Protein AF-A0A0M0K590-F1 (afdb_monomer)

Foldseek 3Di:
DDDDDDDDDDDDDDDDDDDDDDDDDPDDDPDPPPPPDQDPVNVVVVVVLVVVLVVVLVDPPPPDDDDPPPPPDDDPDPDDDDDDDPDPDPPPPPPPDPPPPPDDDPAFFDDLPQPVLQCQACLHPNDPVSVVCLVVPQFVVLLVVLVVQLVQLVVCLVLQFDLLQSHDFQVVLQVSQVSQQVSLCNHRVGGFRQLSLLSQLSSVQRSLLQLHALVQWDWDAFPVLFFIETAQASLVVSVVVSVVVVVPADDDPDLDFADFPQSSLFRQQKFWPLNVCCQPVVVVSQQVVLVVLLVVLVLLLVLLCVQPPDQSVPADDLVPGDLVSLLVSLVPQDPVSCVNSVHDCSDQSSVLCNVSSDRGDHSSSHDSVVNVVSSVVSSVVSCVVCVVPCPPVVPQPVLVVLSSCLRHQFLAADVNDPVVLVVSLVVQVVDPTIDGFFRSSCSSSRSWHWYKDKDFAQQFQWAAALVRDIDGLGHGRDIWMWTWTADSSDLAASKIKTWTDSQFDPDPPDPRRGSGSSHRNGSSRFDFAERGFQQLVQQSNQSNNARAFAPVSDRPSGFWKKKKGWYPVPDPTGRIHMIIIHGDACVSFLLLLFFDAWDQFPLQSWTWAWDQQAQDLQLIKIKIKHSRCNPSSNSCLVVVLSSLCCSVQGRSQKDWIWMWGADNRRITITIIHIWGRKDFDDPPDPCCVQDDRWIARPQPRDTPVVQQAQDADCTPQPLRNHHHHHDPSSVVSSSVRSNRNNSNSVNGGHPCSNVSNQVSCCPPRVDRHDSDNPVPDRDSDGPDRHRDDDDDDDDDDDDDD

Sequence (801 aa):
MSDALGNAMPGIRSPVKLPLLGTRSPSNLRLPAIQLTRSPEHERTMKELETFESRLNRMPSKGHASLPSLRLAPTLAPSRAPFVPLHHGLRKWTPLVADPYASKAGGAARVMVVPKELETALCRSGTADAKQAFLAHEWVPFYKELQEALSATRTRHMVGVSVEEVMPPQVQWEAWATRCRELTAKWYGAPNISAVYQLLIECSEYDGVSPYRFYDVPAQWSDDGWVRALDGNVRASFGKKARELKKGQAQTLAQTAGESAIDNTILPNILTREESAVLLAGQRIKALLVGQMARRQRKMLAALKKMCPESLKKLPAPLAATEEELKSALQLVRQHELERAGVNEHSSAWQRLRDAGKIISSFGQLTLERRVQVEEFLRETMADLHAANRARDGEFDELHEFVSFIRASPGRLYKGDRKKHERMMLSVMLSPKYTIVKRSTIEQFTNHRFLVNCWTRRCDLVGIDDDGTQTTSRSAGAAEVGRFRKNGFCYFESHGLGLTSSGLSEQRGTIAFELGVAKVADESAKLGNWFLNDFEKILVEAEVLNAAGALAHRLPGEASHEVSQNPKASSSIAATQHTQISRGGIEMWPVLRLVARPTYVAALDAYIDLVQIGDQSDAIALTLVTWRPSAPPIRSALVGLRRYICKKLGGRAVDFSLIASPRGDGTFLLHFTPVAALEWLDRSTSQALKEGSTFRNNSTGEFHDSTVLPCATVDSSQAKGNMLTYDKAAVSLAMKGEPIVRALYDYNRLVGARQAVVHYVRTRLGVDLELSTPAGRTSTVAPPPFPKAVKFMDVFADEES

Secondary structure (DSSP, 8-state):
--------------PPPPP-----------------PPPHHHHHHHHHHHHHHHHHTTS----------------------------------------TT-------B------HHHHTSHHHHS-HHHHHHHIIIIIHHHHHHHHHHHHHHHHHHHTT--HHHHSPPHHHHHHHHHHHHHHHHHHHSS---HHHHHHHHHHTTSSS-SSS-GGGS-EEE-TTSS-EEEEHHHHHHHHHHHHHHHTTS--------SSSTTGGGS---EEEHHHHHIIIIIHHHHHHHHHHHHHHHHHHHHHHHHHS-STTTSS--TTTS-HHHHHHHHHT--HHHHHHTT--TT-HHHHHHHHHSS---SGGGS-HHHHHHHHHHHHHHHHHHHGGGGGGGGG-HHHHHHHHHHHHSTTS-GGG-HHHHHHHHHHHHH-SSEEE--HHHHGGG-S---EEEEEE-SS-EEEE-TT--EEEEE-TT-EEEEEEEE-TT-SSTT-EEEEEP-S----TTSHHHHTGGGS-S-GGG---STT---HHHHHHHHHHTS-SS-GGGPPTT---EEEE---GGG-S--SS-EEEEEE--GGG-GGGG-BS--EEETTTTEEEEEEE-SSSTT-EEEEEEES-TT-HHHHHHHHHHHHHHHHHHTGGGEEEEEEEEE-TTS-EEEEEEEEE--EES--S-TTTTTS---EE-TTT--BGGGS--S-----TTGGGTEEEE-SHHHHHHHTT-HHHHHHHHHHH--TTHHHHHHHHIIIII--------TTS--B-PPPPPPBP-------------

Mean predicted aligned error: 12.11 Å

Radius of gyration: 31.46 Å; Cα contacts (8 Å, |Δi|>4): 1290; chains: 1; bounding box: 95×65×92 Å

pLDDT: mean 78.91, std 23.02, range [22.91, 98.62]

Solvent-accessible surface area (backbone atoms only — not comparable to full-atom values): 45177 Å² total; per-residue (Å²): 139,81,91,89,85,82,87,88,85,86,88,86,89,82,88,80,84,80,78,89,78,77,95,71,82,95,80,84,82,80,74,79,82,78,75,82,71,80,47,74,64,56,54,49,52,51,52,50,49,54,49,48,52,54,47,64,73,64,58,74,82,76,83,72,78,83,72,83,79,79,76,74,72,85,75,75,77,80,76,87,70,81,89,72,82,84,70,88,63,82,71,74,80,69,78,91,63,80,72,89,75,84,67,91,70,95,60,84,58,19,72,80,79,69,54,69,54,45,51,71,4,33,72,66,62,40,52,71,66,57,43,50,48,43,42,66,72,51,48,50,56,53,46,48,52,54,52,50,52,46,50,52,23,53,52,30,39,76,66,35,36,31,50,39,66,19,50,82,50,58,70,56,49,52,52,49,38,51,53,38,22,54,55,31,24,57,36,31,43,44,54,22,33,23,40,53,51,46,51,48,39,61,44,44,55,51,34,76,68,29,57,62,54,56,86,77,39,58,71,47,67,13,92,81,49,30,15,37,40,31,43,37,52,63,50,51,49,35,56,54,54,48,55,57,57,57,75,75,56,79,89,61,85,71,54,81,34,35,82,41,80,59,37,43,62,50,63,78,27,73,29,44,48,64,57,43,41,50,61,56,53,40,47,51,50,45,51,49,52,31,50,52,41,25,52,51,38,54,52,48,53,55,34,40,46,73,69,50,81,67,64,60,58,72,47,54,62,86,89,70,42,53,46,67,60,42,20,55,46,47,68,69,61,48,70,73,54,32,55,73,44,73,42,59,77,86,35,69,47,47,46,47,33,40,76,62,17,45,76,60,84,38,65,44,56,48,53,70,69,56,46,51,54,53,52,50,51,49,49,53,60,49,48,62,74,44,55,82,65,60,86,60,72,88,80,42,66,69,59,53,51,50,55,51,44,38,41,46,39,44,16,56,59,51,95,75,30,65,68,57,34,53,51,52,49,49,49,41,74,72,32,92,60,40,40,75,48,47,30,81,72,52,48,54,66,35,68,61,62,57,45,84,45,77,49,67,37,80,62,62,42,62,36,44,37,66,89,55,53,75,45,78,60,38,56,50,71,41,82,42,40,35,39,36,29,65,39,58,82,48,91,41,54,69,26,24,32,38,26,48,33,56,10,51,48,83,53,77,94,35,71,49,20,31,42,28,47,78,29,62,68,35,66,64,40,59,39,46,23,52,68,41,81,58,62,60,57,31,24,49,50,26,52,34,34,24,72,66,45,33,58,92,70,60,60,86,66,52,50,50,32,24,18,14,33,47,25,55,77,73,41,94,55,50,70,44,28,50,31,47,31,29,54,40,39,42,90,74,19,57,71,69,44,58,43,70,68,72,41,79,38,78,86,54,58,25,33,39,27,66,31,69,65,18,92,42,82,28,11,38,31,44,36,36,41,23,75,54,61,58,36,67,54,43,40,52,52,52,54,50,49,51,53,50,46,26,66,74,62,40,12,53,48,36,34,49,26,45,39,32,24,37,41,69,73,20,34,29,40,36,44,36,26,64,26,28,36,46,43,76,78,64,76,90,47,94,57,34,89,71,65,83,60,48,35,30,23,72,60,77,70,48,46,45,85,79,62,88,59,52,62,78,60,59,26,73,43,40,60,47,23,44,38,67,23,70,49,73,64,31,43,58,46,41,44,64,8,55,65,48,53,20,51,39,36,39,63,28,27,19,76,61,46,46,62,50,52,45,50,47,39,32,76,74,68,71,40,84,73,72,84,76,58,84,88,67,67,76,38,79,56,74,79,78,82,50,69,54,82,74,84,85,76,88,90,87,77,90,85,91,129

Organism: NCBI:txid1460289

Structure (mmCIF, N/CA/C/O backbone):
data_AF-A0A0M0K590-F1
#
_entry.id   AF-A0A0M0K590-F1
#
loop_
_atom_site.group_PDB
_atom_site.id
_atom_site.type_symbol
_atom_site.label_atom_id
_atom_site.label_alt_id
_atom_site.label_comp_id
_atom_site.label_asym_id
_atom_site.label_entity_id
_atom_site.label_seq_id
_atom_site.pdbx_PDB_ins_code
_atom_site.Cartn_x
_atom_site.Cartn_y
_atom_site.Cartn_z
_atom_site.occupancy
_atom_site.B_iso_or_equiv
_atom_site.auth_seq_id
_atom_site.auth_comp_id
_atom_site.auth_asym_id
_atom_site.auth_atom_id
_atom_site.pdbx_PDB_model_num
ATOM 1 N N . MET A 1 1 ? -36.122 24.917 -32.779 1.00 26.91 1 MET A N 1
ATOM 2 C CA . MET A 1 1 ? -36.840 25.892 -33.628 1.00 26.91 1 MET A CA 1
ATOM 3 C C . MET A 1 1 ? -35.837 26.370 -34.658 1.00 26.91 1 MET A C 1
ATOM 5 O O . MET A 1 1 ? -34.757 26.735 -34.227 1.00 26.91 1 MET A O 1
ATOM 9 N N . SER A 1 2 ? -36.025 26.366 -35.968 1.00 29.28 2 SER A N 1
ATOM 10 C CA . SER A 1 2 ? -37.021 25.861 -36.923 1.00 29.28 2 SER A CA 1
ATOM 11 C C . SER A 1 2 ? -36.297 25.950 -38.281 1.00 29.28 2 SER A C 1
ATOM 13 O O . SER A 1 2 ? -35.466 26.838 -38.436 1.00 29.28 2 SER A O 1
ATOM 15 N N . ASP A 1 3 ? -36.604 25.057 -39.220 1.00 29.86 3 ASP A N 1
ATOM 16 C CA . ASP A 1 3 ? -36.262 25.157 -40.653 1.00 29.86 3 ASP A CA 1
ATOM 17 C C . ASP A 1 3 ? -34.824 24.853 -41.111 1.00 29.86 3 ASP A C 1
ATOM 19 O O . ASP A 1 3 ? -33.983 25.733 -41.243 1.00 29.86 3 ASP A O 1
ATOM 23 N N . ALA A 1 4 ? -34.593 23.578 -41.460 1.00 27.03 4 ALA A N 1
ATOM 24 C CA . ALA A 1 4 ? -33.866 23.169 -42.674 1.00 27.03 4 ALA A CA 1
ATOM 25 C C . ALA A 1 4 ? -33.933 21.635 -42.843 1.00 27.03 4 ALA A C 1
ATOM 27 O O . ALA A 1 4 ? -32.955 20.917 -42.641 1.00 27.03 4 ALA A O 1
ATOM 28 N N . LEU A 1 5 ? -35.112 21.115 -43.191 1.00 31.05 5 LEU A N 1
ATOM 29 C CA . LEU A 1 5 ? -35.295 19.748 -43.687 1.00 31.05 5 LEU A CA 1
ATOM 30 C C . LEU A 1 5 ? -36.108 19.821 -44.978 1.00 31.05 5 LEU 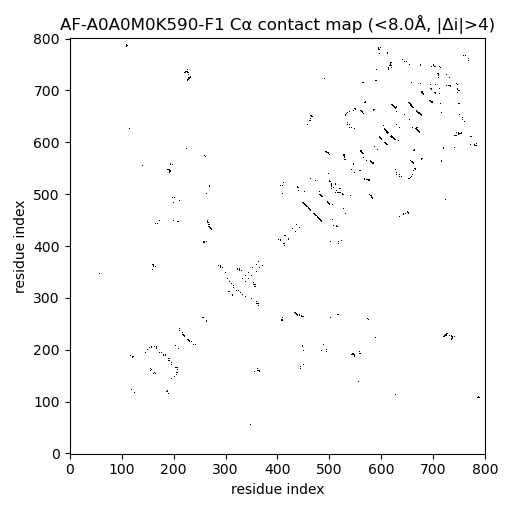A C 1
ATOM 32 O O . LEU A 1 5 ? -37.273 20.206 -44.959 1.00 31.05 5 LEU A O 1
ATOM 36 N N . GLY A 1 6 ? -35.488 19.440 -46.092 1.00 27.06 6 GLY A N 1
ATOM 37 C CA . GLY A 1 6 ? -36.150 19.342 -47.385 1.00 27.06 6 GLY A CA 1
ATOM 38 C C . GLY A 1 6 ? -35.275 18.640 -48.417 1.00 27.06 6 GLY A C 1
ATOM 39 O O . GLY A 1 6 ? -34.348 19.246 -48.940 1.00 27.06 6 GLY A O 1
ATOM 40 N N . ASN A 1 7 ? -35.668 17.402 -48.740 1.00 28.56 7 ASN A N 1
ATOM 41 C CA . ASN A 1 7 ? -35.322 16.608 -49.932 1.00 28.56 7 ASN A CA 1
ATOM 42 C C . ASN A 1 7 ? -33.911 15.966 -49.919 1.00 28.56 7 ASN A C 1
ATOM 44 O O . ASN A 1 7 ? -32.920 16.637 -49.697 1.00 28.56 7 ASN A O 1
ATOM 48 N N . ALA A 1 8 ? -33.700 14.667 -50.152 1.00 28.00 8 ALA A N 1
ATOM 49 C CA . ALA A 1 8 ? -34.495 13.689 -50.883 1.00 28.00 8 ALA A CA 1
ATOM 50 C C . ALA A 1 8 ? -34.161 12.243 -50.452 1.00 28.00 8 ALA A C 1
ATOM 52 O O . ALA A 1 8 ? -33.004 11.895 -50.232 1.00 28.00 8 ALA A O 1
ATOM 53 N N . MET A 1 9 ? -35.186 11.392 -50.421 1.00 28.34 9 MET A N 1
ATOM 54 C CA . MET A 1 9 ? -35.106 9.932 -50.548 1.00 28.34 9 MET A CA 1
ATOM 55 C C . MET A 1 9 ? -36.346 9.477 -51.329 1.00 28.34 9 MET A C 1
ATOM 57 O O . MET A 1 9 ? -37.459 9.871 -50.980 1.00 28.34 9 MET A O 1
ATOM 61 N N . PRO A 1 10 ? -36.176 8.608 -52.332 1.00 35.09 10 PRO A N 1
ATOM 62 C CA . PRO A 1 10 ? -37.035 7.437 -52.481 1.00 35.09 10 PRO A CA 1
ATOM 63 C C . PRO A 1 10 ? -36.111 6.204 -52.510 1.00 35.09 10 PRO A C 1
ATOM 65 O O . PRO A 1 10 ? -35.106 6.187 -53.204 1.00 35.09 10 PRO A O 1
ATOM 68 N N . GLY A 1 11 ? -36.283 5.151 -51.723 1.00 28.53 11 GLY A N 1
ATOM 69 C CA . GLY A 1 11 ? -37.501 4.455 -51.356 1.00 28.53 11 GLY A CA 1
ATOM 70 C C . GLY A 1 11 ? -37.322 3.005 -51.805 1.00 28.53 11 GLY A C 1
ATOM 71 O O . GLY A 1 11 ? -37.418 2.742 -52.992 1.00 28.53 11 GLY A O 1
ATOM 72 N N . ILE A 1 12 ? -37.071 2.069 -50.881 1.00 27.75 12 ILE A N 1
ATOM 73 C CA . ILE A 1 12 ? -37.319 0.631 -51.084 1.00 27.75 12 ILE A CA 1
ATOM 74 C C . ILE A 1 12 ? -37.846 0.048 -49.768 1.00 27.75 12 ILE A C 1
ATOM 76 O O . ILE A 1 12 ? -37.185 0.084 -48.732 1.00 27.75 12 ILE A O 1
ATOM 80 N N . ARG A 1 13 ? -39.074 -0.474 -49.837 1.00 30.78 13 ARG A N 1
ATOM 81 C CA . ARG A 1 13 ? -39.737 -1.309 -48.830 1.00 30.78 13 ARG A CA 1
ATOM 82 C C . ARG A 1 13 ? -39.347 -2.773 -49.064 1.00 30.78 13 ARG A C 1
ATOM 84 O O . ARG A 1 13 ? -39.499 -3.232 -50.189 1.00 30.78 13 ARG A O 1
ATOM 91 N N . SER A 1 14 ? -38.937 -3.495 -48.017 1.00 31.34 14 SER A N 1
ATOM 92 C CA . SER A 1 14 ? -39.393 -4.857 -47.645 1.00 31.34 14 SER A CA 1
ATOM 93 C C . SER A 1 14 ? -38.482 -5.447 -46.545 1.00 31.34 14 SER A C 1
ATOM 95 O O . SER A 1 14 ? -37.272 -5.215 -46.591 1.00 31.34 14 SER A O 1
ATOM 97 N N . PRO A 1 15 ? -39.006 -6.200 -45.554 1.00 31.69 15 PRO A N 1
ATOM 98 C CA . PRO A 1 15 ? -38.206 -6.770 -44.476 1.00 31.69 15 PRO A CA 1
ATOM 99 C C . PRO A 1 15 ? -37.588 -8.107 -44.908 1.00 31.69 15 PRO A C 1
ATOM 101 O O . PRO A 1 15 ? -38.291 -9.091 -45.144 1.00 31.69 15 PRO A O 1
ATOM 104 N N . VAL A 1 16 ? -36.259 -8.172 -44.978 1.00 27.25 16 VAL A N 1
ATOM 105 C CA . VAL A 1 16 ? -35.551 -9.448 -45.142 1.00 27.25 16 VAL A CA 1
ATOM 106 C C . VAL A 1 16 ? -35.480 -10.143 -43.783 1.00 27.25 16 VAL A C 1
ATOM 108 O O . VAL A 1 16 ? -34.876 -9.642 -42.837 1.00 27.25 16 VAL A O 1
ATOM 111 N N . LYS A 1 17 ? -36.121 -11.313 -43.702 1.00 29.56 17 LYS A N 1
ATOM 112 C CA . LYS A 1 17 ? -35.988 -12.286 -42.613 1.00 29.56 17 LYS A CA 1
ATOM 113 C C . LYS A 1 17 ? -34.508 -12.637 -42.407 1.00 29.56 17 LYS A C 1
ATOM 115 O O . LYS A 1 17 ? -33.884 -13.208 -43.297 1.00 29.56 17 LYS A O 1
ATOM 120 N N . LEU A 1 18 ? -33.969 -12.338 -41.227 1.00 28.58 18 LEU A N 1
ATOM 121 C CA . LEU A 1 18 ? -32.683 -12.866 -40.768 1.00 28.58 18 LEU A CA 1
ATOM 122 C C . LEU A 1 18 ? -32.857 -14.338 -40.353 1.00 28.58 18 LEU A C 1
ATOM 124 O O . LEU A 1 18 ? -33.718 -14.617 -39.514 1.00 28.58 18 LEU A O 1
ATOM 128 N N . PRO A 1 19 ? -32.066 -15.288 -40.881 1.00 28.92 19 PRO A N 1
ATOM 129 C CA . PRO A 1 19 ? -32.015 -16.625 -40.321 1.00 28.92 19 PRO A CA 1
ATOM 130 C C . PRO A 1 19 ? -31.173 -16.619 -39.039 1.00 28.92 19 PRO A C 1
ATOM 132 O O . PRO A 1 19 ? -30.039 -16.140 -39.010 1.00 28.92 19 PRO A O 1
ATOM 135 N N . LEU A 1 20 ? -31.751 -17.194 -37.985 1.00 35.34 20 LEU A N 1
ATOM 136 C CA . LEU A 1 20 ? -31.057 -17.672 -36.794 1.00 35.34 20 LEU A CA 1
ATOM 137 C C . LEU A 1 20 ? -29.915 -18.606 -37.221 1.00 35.34 20 LEU A C 1
ATOM 139 O O . LEU A 1 20 ? -30.164 -19.715 -37.690 1.00 35.34 20 LEU A O 1
ATOM 143 N N . LEU A 1 21 ? -28.667 -18.168 -37.048 1.00 29.14 21 LEU A N 1
ATOM 144 C CA . LEU A 1 21 ? -27.497 -19.035 -37.147 1.00 29.14 21 LEU A CA 1
ATOM 145 C C . LEU A 1 21 ? -26.977 -19.336 -35.747 1.00 29.14 21 LEU A C 1
ATOM 147 O O . LEU A 1 21 ? -26.589 -18.451 -34.987 1.00 29.14 21 LEU A O 1
ATOM 151 N N . GLY A 1 22 ? -27.054 -20.625 -35.428 1.00 26.69 22 GLY A N 1
ATOM 152 C CA . GLY A 1 22 ? -26.745 -21.205 -34.140 1.00 26.69 22 GLY A CA 1
ATOM 153 C C . GLY A 1 22 ? -25.291 -21.065 -33.707 1.00 26.69 22 GLY A C 1
ATOM 154 O O . GLY A 1 22 ? -24.352 -20.915 -34.488 1.00 26.69 22 GLY A O 1
ATOM 155 N N . THR A 1 23 ? -25.153 -21.197 -32.398 1.00 35.31 23 THR A N 1
ATOM 156 C CA . THR A 1 23 ? -23.929 -21.380 -31.632 1.00 35.31 23 THR A CA 1
ATOM 157 C C . THR A 1 23 ? -23.076 -22.521 -32.197 1.00 35.31 23 THR A C 1
ATOM 159 O O . THR A 1 23 ? -23.402 -23.699 -32.028 1.00 35.31 23 THR A O 1
ATOM 162 N N . ARG A 1 24 ? -21.943 -22.188 -32.823 1.00 27.86 24 ARG A N 1
ATOM 163 C CA . ARG A 1 24 ? -20.814 -23.111 -33.004 1.00 27.86 24 ARG A CA 1
ATOM 164 C C . ARG A 1 24 ? -19.525 -22.462 -32.503 1.00 27.86 24 ARG A C 1
ATOM 166 O O . ARG A 1 24 ? -19.207 -21.328 -32.844 1.00 27.86 24 ARG A O 1
ATOM 173 N N . SER A 1 25 ? -18.826 -23.223 -31.666 1.00 30.42 25 SER A N 1
ATOM 174 C CA . SER A 1 25 ? -17.506 -22.965 -31.083 1.00 30.42 25 SER A CA 1
ATOM 175 C C . SER A 1 25 ? -16.462 -22.533 -32.126 1.00 30.42 25 SER A C 1
ATOM 177 O O . SER A 1 25 ? -16.374 -23.184 -33.171 1.00 30.42 25 SER A O 1
ATOM 179 N N . PRO A 1 26 ? -15.609 -21.523 -31.859 1.00 29.17 26 PRO A N 1
ATOM 180 C CA . PRO A 1 26 ? -14.480 -21.201 -32.715 1.00 29.17 26 PRO A CA 1
ATOM 181 C C . PRO A 1 26 ? -13.244 -21.990 -32.259 1.00 29.17 26 PRO A C 1
ATOM 183 O O . PRO A 1 26 ? -12.338 -21.462 -31.621 1.00 29.17 26 PRO A O 1
ATOM 186 N N . SER A 1 27 ? -13.186 -23.270 -32.610 1.00 30.89 27 SER A N 1
ATOM 187 C CA . SER A 1 27 ? -11.935 -24.028 -32.645 1.00 30.89 27 SER A CA 1
ATOM 188 C C . SER A 1 27 ? -11.714 -24.485 -34.087 1.00 30.89 27 SER A C 1
ATOM 190 O O . SER A 1 27 ? -12.511 -25.252 -34.615 1.00 30.89 27 SER A O 1
ATOM 192 N N . ASN A 1 28 ? -10.641 -23.978 -34.713 1.00 30.61 28 ASN A N 1
ATOM 193 C CA . ASN A 1 28 ? -10.131 -24.269 -36.073 1.00 30.61 28 ASN A CA 1
ATOM 194 C C . ASN A 1 28 ? -10.276 -23.176 -37.153 1.00 30.61 28 ASN A C 1
ATOM 196 O O . ASN A 1 28 ? -10.528 -23.483 -38.315 1.00 30.61 28 ASN A O 1
ATOM 200 N N . LEU A 1 29 ? -9.968 -21.916 -36.829 1.00 25.89 29 LEU A N 1
ATOM 201 C CA . LEU A 1 29 ? -9.446 -20.973 -37.831 1.00 25.89 29 LEU A CA 1
ATOM 202 C C . LEU A 1 29 ? -7.911 -20.973 -37.766 1.00 25.89 29 LEU A C 1
ATOM 204 O O . LEU A 1 29 ? -7.310 -20.281 -36.946 1.00 25.89 29 LEU A O 1
ATOM 208 N N . ARG A 1 30 ? -7.261 -21.770 -38.625 1.00 27.95 30 ARG A N 1
ATOM 209 C CA . ARG A 1 30 ? -5.836 -21.580 -38.939 1.00 27.95 30 ARG A CA 1
ATOM 210 C C . ARG A 1 30 ? -5.719 -20.301 -39.770 1.00 27.95 30 ARG A C 1
ATOM 212 O O . ARG A 1 30 ? -6.066 -20.301 -40.946 1.00 27.95 30 ARG A O 1
ATOM 219 N N . LEU A 1 31 ? -5.246 -19.220 -39.153 1.00 27.86 31 LEU A N 1
ATOM 220 C CA . LEU A 1 31 ? -4.774 -18.046 -39.889 1.00 27.86 31 LEU A CA 1
ATOM 221 C C . LEU A 1 31 ? -3.605 -18.471 -40.798 1.00 27.86 31 LEU A C 1
ATOM 223 O O . LEU A 1 31 ? -2.746 -19.237 -40.345 1.00 27.86 31 LEU A O 1
ATOM 227 N N . PRO A 1 32 ? -3.537 -18.005 -42.058 1.00 24.02 32 PRO A N 1
ATOM 228 C CA . PRO A 1 32 ? -2.370 -18.241 -42.892 1.00 24.02 32 PRO A CA 1
ATOM 229 C C . PRO A 1 32 ? -1.159 -17.574 -42.235 1.00 24.02 32 PRO A C 1
ATOM 231 O O . PRO A 1 32 ? -1.251 -16.456 -41.724 1.00 24.02 32 PRO A O 1
ATOM 234 N N . ALA A 1 33 ? -0.025 -18.273 -42.225 1.00 26.44 33 ALA A N 1
ATOM 235 C CA . ALA A 1 33 ? 1.239 -17.710 -41.783 1.00 26.44 33 ALA A CA 1
ATOM 236 C C . ALA A 1 33 ? 1.544 -16.466 -42.629 1.00 26.44 33 ALA A C 1
ATOM 238 O O . ALA A 1 33 ? 1.902 -16.575 -43.801 1.00 26.44 33 ALA A O 1
ATOM 239 N N . ILE A 1 34 ? 1.386 -15.282 -42.037 1.00 25.98 34 ILE A N 1
ATOM 240 C CA . ILE A 1 34 ? 1.875 -14.036 -42.618 1.00 25.98 34 ILE A CA 1
ATOM 241 C C . ILE A 1 34 ? 3.401 -14.139 -42.589 1.00 25.98 34 ILE A C 1
ATOM 243 O O . ILE A 1 34 ? 4.035 -13.918 -41.556 1.00 25.98 34 ILE A O 1
ATOM 247 N N . GLN A 1 35 ? 4.000 -14.521 -43.716 1.00 27.75 35 GLN A N 1
ATOM 248 C CA . GLN A 1 35 ? 5.409 -14.251 -43.953 1.00 27.75 35 GLN A CA 1
ATOM 249 C C . GLN A 1 35 ? 5.569 -12.731 -43.961 1.00 27.75 35 GLN A C 1
ATOM 251 O O . GLN A 1 35 ? 5.123 -12.051 -44.880 1.00 27.75 35 GLN A O 1
ATOM 256 N N . LEU A 1 36 ? 6.183 -12.196 -42.906 1.00 29.83 36 LEU A N 1
ATOM 257 C CA . LEU A 1 36 ? 6.683 -10.827 -42.877 1.00 29.83 36 LEU A CA 1
ATOM 258 C C . LEU A 1 36 ? 7.783 -10.708 -43.941 1.00 29.83 36 LEU A C 1
ATOM 260 O O . LEU A 1 36 ? 8.961 -10.929 -43.658 1.00 29.83 36 LEU A O 1
ATOM 264 N N . THR A 1 37 ? 7.409 -10.386 -45.177 1.00 34.38 37 THR A N 1
ATOM 265 C CA . THR A 1 37 ? 8.355 -9.866 -46.164 1.00 34.38 37 THR A CA 1
ATOM 266 C C . THR A 1 37 ? 8.934 -8.576 -45.596 1.00 34.38 37 THR A C 1
ATOM 268 O O . THR A 1 37 ? 8.188 -7.664 -45.231 1.00 34.38 37 THR A O 1
ATOM 271 N N . ARG A 1 38 ? 10.263 -8.520 -45.455 1.00 37.81 38 ARG A N 1
ATOM 272 C CA . ARG A 1 38 ? 10.977 -7.330 -44.980 1.00 37.81 38 ARG A CA 1
ATOM 273 C C . ARG A 1 38 ? 10.623 -6.167 -45.903 1.00 37.81 38 ARG A C 1
ATOM 275 O O . ARG A 1 38 ? 10.855 -6.259 -47.103 1.00 37.81 38 ARG A O 1
ATOM 282 N N . SER A 1 39 ? 10.030 -5.101 -45.369 1.00 50.91 39 SER A N 1
ATOM 283 C CA . SER A 1 39 ? 9.805 -3.901 -46.173 1.00 50.91 39 SER A CA 1
ATOM 284 C C . SER A 1 39 ? 11.159 -3.266 -46.535 1.00 50.91 39 SER A C 1
ATOM 286 O O . SER A 1 39 ? 12.108 -3.379 -45.751 1.00 50.91 39 SER A O 1
ATOM 288 N N . PRO A 1 40 ? 11.270 -2.562 -47.675 1.00 48.78 40 PRO A N 1
ATOM 289 C CA . PRO A 1 40 ? 12.469 -1.791 -48.019 1.00 48.78 40 PRO A CA 1
ATOM 290 C C . PRO A 1 40 ? 12.898 -0.812 -46.912 1.00 48.78 40 PRO A C 1
ATOM 292 O O . PRO A 1 40 ? 14.086 -0.593 -46.690 1.00 48.78 40 PRO A O 1
ATOM 295 N N . GLU A 1 41 ? 11.934 -0.275 -46.158 1.00 43.59 41 GLU A N 1
ATOM 296 C CA . GLU A 1 41 ? 12.182 0.563 -44.979 1.00 43.59 41 GLU A CA 1
ATOM 297 C C . GLU A 1 41 ? 12.842 -0.222 -43.838 1.00 43.59 41 GLU A C 1
ATOM 299 O O . GLU A 1 41 ? 13.793 0.266 -43.237 1.00 43.59 41 GLU A O 1
ATOM 304 N N . HIS A 1 42 ? 12.415 -1.465 -43.581 1.00 45.06 42 HIS A N 1
ATOM 305 C CA . HIS A 1 42 ? 13.041 -2.331 -42.579 1.00 45.06 42 HIS A CA 1
ATOM 306 C C . HIS A 1 42 ? 14.495 -2.661 -42.940 1.00 45.06 42 HIS A C 1
ATOM 308 O O . HIS A 1 42 ? 15.367 -2.608 -42.076 1.00 45.06 42 HIS A O 1
ATOM 314 N N . GLU A 1 43 ? 14.786 -2.970 -44.207 1.00 48.56 43 GLU A N 1
ATOM 315 C CA . GLU A 1 43 ? 16.163 -3.232 -44.649 1.00 48.56 43 GLU A CA 1
ATOM 316 C C . GLU A 1 43 ? 17.041 -1.979 -44.594 1.00 48.56 43 GLU A C 1
ATOM 318 O O . GLU A 1 43 ? 18.195 -2.061 -44.166 1.00 48.56 43 GLU A O 1
ATOM 323 N N . ARG A 1 44 ? 16.489 -0.810 -44.938 1.00 54.34 44 ARG A N 1
ATOM 324 C CA . ARG A 1 44 ? 17.176 0.476 -44.790 1.00 54.34 44 ARG A CA 1
ATOM 325 C C . ARG A 1 44 ? 17.501 0.777 -43.328 1.00 54.34 44 ARG A C 1
ATOM 327 O O . ARG A 1 44 ? 18.660 1.047 -43.029 1.00 54.34 44 ARG A O 1
ATOM 334 N N . THR A 1 45 ? 16.536 0.644 -42.415 1.00 48.34 45 THR A N 1
ATOM 335 C CA . THR A 1 45 ? 16.765 0.830 -40.973 1.00 48.34 45 THR A CA 1
ATOM 336 C C . THR A 1 45 ? 17.790 -0.167 -40.430 1.00 48.34 45 THR A C 1
ATOM 338 O O . THR A 1 45 ? 18.647 0.210 -39.636 1.00 48.34 45 THR A O 1
ATOM 341 N N . MET A 1 46 ? 17.764 -1.430 -40.873 1.00 49.56 46 MET A N 1
ATOM 342 C CA . MET A 1 46 ? 18.762 -2.426 -40.462 1.00 49.56 46 MET A CA 1
ATOM 343 C C . MET A 1 46 ? 20.168 -2.074 -40.961 1.00 49.56 46 MET A C 1
ATOM 345 O O . MET A 1 46 ? 21.127 -2.177 -40.198 1.00 49.56 46 MET A O 1
ATOM 349 N N . LYS A 1 47 ? 20.296 -1.592 -42.201 1.00 60.56 47 LYS A N 1
ATOM 350 C CA . LYS A 1 47 ? 21.574 -1.145 -42.773 1.00 60.56 47 LYS A CA 1
ATOM 351 C C . LYS A 1 47 ? 22.088 0.137 -42.107 1.00 60.56 47 LYS A C 1
ATOM 353 O O . LYS A 1 47 ? 23.290 0.273 -41.879 1.00 60.56 47 LYS A O 1
ATOM 358 N N . GLU A 1 48 ? 21.194 1.059 -41.753 1.00 59.66 48 GLU A N 1
ATOM 359 C CA . GLU A 1 48 ? 21.506 2.265 -40.977 1.00 59.66 48 GLU A CA 1
ATOM 360 C C . GLU A 1 48 ? 21.934 1.913 -39.546 1.00 59.66 48 GLU A C 1
ATOM 362 O O . GLU A 1 48 ? 22.914 2.476 -39.069 1.00 59.66 48 GLU A O 1
ATOM 367 N N . LEU A 1 49 ? 21.306 0.922 -38.900 1.00 49.56 49 LEU A N 1
ATOM 368 C CA . LEU A 1 49 ? 21.720 0.405 -37.589 1.00 49.56 49 LEU A CA 1
ATOM 369 C C . LEU A 1 49 ? 23.083 -0.292 -37.635 1.00 49.56 49 LEU A C 1
ATOM 371 O O . LEU A 1 49 ? 23.914 -0.055 -36.762 1.00 49.56 49 LEU A O 1
ATOM 375 N N . GLU A 1 50 ? 23.353 -1.107 -38.655 1.00 56.03 50 GLU A N 1
ATOM 376 C CA . GLU A 1 50 ? 24.669 -1.731 -38.858 1.00 56.03 50 GLU A CA 1
ATOM 377 C C . GLU A 1 50 ? 25.755 -0.679 -39.134 1.00 56.03 50 GLU A C 1
ATOM 379 O O . GLU A 1 50 ? 26.866 -0.759 -38.601 1.00 56.03 50 GLU A O 1
ATOM 384 N N . THR A 1 51 ? 25.421 0.357 -39.909 1.00 66.44 51 THR A N 1
ATOM 385 C CA . THR A 1 51 ? 26.309 1.499 -40.178 1.00 66.44 51 THR A CA 1
ATOM 386 C C . THR A 1 51 ? 26.537 2.331 -38.919 1.00 66.44 51 THR A C 1
ATOM 388 O O . THR A 1 51 ? 27.671 2.714 -38.635 1.00 66.44 51 THR A O 1
ATOM 391 N N . PHE A 1 52 ? 25.490 2.581 -38.132 1.00 58.72 52 PHE A N 1
ATOM 392 C CA . PHE A 1 52 ? 25.556 3.278 -36.852 1.00 58.72 52 PHE A CA 1
ATOM 393 C C . PHE A 1 52 ? 26.403 2.499 -35.848 1.00 58.72 52 PHE A C 1
ATOM 395 O O . PHE A 1 52 ? 27.292 3.076 -35.235 1.00 58.72 52 PHE A O 1
ATOM 402 N N . GLU A 1 53 ? 26.234 1.180 -35.748 1.00 52.03 53 GLU A N 1
ATOM 403 C CA . GLU A 1 53 ? 27.055 0.330 -34.887 1.00 52.03 53 GLU A CA 1
ATOM 404 C C . GLU A 1 53 ? 28.523 0.301 -35.353 1.00 52.03 53 GLU A C 1
ATOM 406 O O . GLU A 1 53 ? 29.444 0.371 -34.535 1.00 52.03 53 GLU A O 1
ATOM 411 N N . SER A 1 54 ? 28.768 0.272 -36.669 1.00 59.19 54 SER A N 1
ATOM 412 C CA . SER A 1 54 ? 30.118 0.397 -37.231 1.00 59.19 54 SER A CA 1
ATOM 413 C C . SER A 1 54 ? 30.733 1.777 -36.978 1.00 59.19 54 SER A C 1
ATOM 415 O O . SER A 1 54 ? 31.946 1.856 -36.792 1.00 59.19 54 SER A O 1
ATOM 417 N N . ARG A 1 55 ? 29.943 2.858 -36.970 1.00 58.97 55 ARG A N 1
ATOM 418 C CA . ARG A 1 55 ? 30.394 4.217 -36.612 1.00 58.97 55 ARG A CA 1
ATOM 419 C C . ARG A 1 55 ? 30.692 4.314 -35.120 1.00 58.97 55 ARG A C 1
ATOM 421 O O . ARG A 1 55 ? 31.758 4.779 -34.736 1.00 58.97 55 ARG A O 1
ATOM 428 N N . LEU A 1 56 ? 29.810 3.770 -34.294 1.00 51.75 56 LEU A N 1
ATOM 429 C CA . LEU A 1 56 ? 29.940 3.685 -32.846 1.00 51.75 56 LEU A CA 1
ATOM 430 C C . LEU A 1 56 ? 31.152 2.865 -32.378 1.00 51.75 56 LEU A C 1
ATOM 432 O O . LEU A 1 56 ? 31.657 3.114 -31.290 1.00 51.75 56 LEU A O 1
ATOM 436 N N . ASN A 1 57 ? 31.591 1.869 -33.152 1.00 48.84 57 ASN A N 1
ATOM 437 C CA . ASN A 1 57 ? 32.810 1.096 -32.873 1.00 48.84 57 ASN A CA 1
ATOM 438 C C . ASN A 1 57 ? 34.089 1.783 -33.388 1.00 48.84 57 ASN A C 1
ATOM 440 O O . ASN A 1 57 ? 35.186 1.316 -33.096 1.00 48.84 57 ASN A O 1
ATOM 444 N N . ARG A 1 58 ? 33.956 2.859 -34.177 1.00 45.22 58 ARG A N 1
ATOM 445 C CA . ARG A 1 58 ? 35.063 3.644 -34.753 1.00 45.22 58 ARG A CA 1
ATOM 446 C C . ARG A 1 58 ? 35.219 5.025 -34.114 1.00 45.22 58 ARG A C 1
ATOM 448 O O . ARG A 1 58 ? 36.193 5.709 -34.410 1.00 45.22 58 ARG A O 1
ATOM 455 N N . MET A 1 59 ? 34.278 5.452 -33.274 1.00 38.72 59 MET A N 1
ATOM 456 C CA . MET A 1 59 ? 34.389 6.705 -32.536 1.00 38.72 59 MET A CA 1
ATOM 457 C C . MET A 1 59 ? 35.467 6.562 -31.451 1.00 38.72 59 MET A C 1
ATOM 459 O O . MET A 1 59 ? 35.333 5.691 -30.590 1.00 38.72 59 MET A O 1
ATOM 463 N N . PRO A 1 60 ? 36.536 7.379 -31.469 1.00 35.47 60 PRO A N 1
ATOM 464 C CA . PRO A 1 60 ? 37.493 7.405 -30.374 1.00 35.47 60 PRO A CA 1
ATOM 465 C C . PRO A 1 60 ? 36.777 7.880 -29.108 1.00 35.47 60 PRO A C 1
ATOM 467 O O . PRO A 1 60 ? 36.025 8.856 -29.153 1.00 35.47 60 PRO A O 1
ATOM 470 N N . SER A 1 61 ? 37.024 7.219 -27.975 1.00 39.00 61 SER A N 1
ATOM 471 C CA . SER A 1 61 ? 36.668 7.773 -26.670 1.00 39.00 61 SER A CA 1
ATOM 472 C C . SER A 1 61 ? 37.366 9.126 -26.561 1.00 39.00 61 SER A C 1
ATOM 474 O O . SER A 1 61 ? 38.594 9.177 -26.455 1.00 39.00 61 SER A O 1
ATOM 476 N N . LYS A 1 62 ? 36.626 10.233 -26.655 1.00 35.12 62 LYS A N 1
ATOM 477 C CA . LYS A 1 62 ? 37.207 11.546 -26.381 1.00 35.12 62 LYS A CA 1
ATOM 478 C C . LYS A 1 62 ? 37.637 11.519 -24.921 1.00 35.12 62 LYS A C 1
ATOM 480 O O . LYS A 1 62 ? 36.794 11.475 -24.031 1.00 35.12 62 LYS A O 1
ATOM 485 N N . GLY A 1 63 ? 38.949 11.482 -24.690 1.00 36.53 63 GLY A N 1
ATOM 486 C CA . GLY A 1 63 ? 39.525 11.655 -23.367 1.00 36.53 63 GLY A CA 1
ATOM 487 C C . GLY A 1 63 ? 39.066 13.003 -22.834 1.00 36.53 63 GLY A C 1
ATOM 488 O O . GLY A 1 63 ? 39.557 14.042 -23.267 1.00 36.53 63 GLY A O 1
ATOM 489 N N . HIS A 1 64 ? 38.073 12.993 -21.952 1.00 32.16 64 HIS A N 1
ATOM 490 C CA . HIS A 1 64 ? 37.693 14.191 -21.234 1.00 32.16 64 HIS A CA 1
ATOM 491 C C . HIS A 1 64 ? 38.715 14.449 -20.135 1.00 32.16 64 HIS A C 1
ATOM 493 O O . HIS A 1 64 ? 39.102 13.548 -19.388 1.00 32.16 64 HIS A O 1
ATOM 499 N N . ALA A 1 65 ? 39.136 15.711 -20.082 1.00 32.44 65 ALA A N 1
ATOM 500 C CA . ALA A 1 65 ? 39.893 16.308 -19.004 1.00 32.44 65 ALA A CA 1
ATOM 501 C C . ALA A 1 65 ? 39.353 15.857 -17.641 1.00 32.44 65 ALA A C 1
ATOM 503 O O . ALA A 1 65 ? 38.144 15.775 -17.425 1.00 32.44 65 ALA A O 1
ATOM 504 N N . SER A 1 66 ? 40.289 15.571 -16.743 1.00 27.78 66 SER A N 1
ATOM 505 C CA . SER A 1 66 ? 40.082 15.241 -15.339 1.00 27.78 66 SER A CA 1
ATOM 506 C C . SER A 1 66 ? 38.912 16.007 -14.713 1.00 27.78 66 SER A C 1
ATOM 508 O O . SER A 1 66 ? 39.017 17.200 -14.428 1.00 27.78 66 SER A O 1
ATOM 510 N N . LEU A 1 67 ? 37.819 15.294 -14.432 1.00 29.55 67 LEU A N 1
ATOM 511 C CA . LEU A 1 67 ? 36.922 15.653 -13.337 1.00 29.55 67 LEU A CA 1
ATOM 512 C C . LEU A 1 67 ? 37.766 15.742 -12.052 1.00 29.55 67 LEU A C 1
ATOM 514 O O . LEU A 1 67 ? 38.653 14.899 -11.867 1.00 29.55 67 LEU A O 1
ATOM 518 N N . PRO A 1 68 ? 37.545 16.735 -11.172 1.00 27.48 68 PRO A N 1
ATOM 519 C CA . PRO A 1 68 ? 38.328 16.862 -9.956 1.00 27.48 68 PRO A CA 1
ATOM 520 C C . PRO A 1 68 ? 38.158 15.589 -9.131 1.00 27.48 68 PRO A C 1
ATOM 522 O O . PRO A 1 68 ? 37.044 15.147 -8.844 1.00 27.48 68 PRO A O 1
ATOM 525 N N . SER A 1 69 ? 39.288 14.985 -8.781 1.00 27.48 69 SER A N 1
ATOM 526 C CA . SER A 1 69 ? 39.368 13.855 -7.874 1.00 27.48 69 SER A CA 1
ATOM 527 C C . SER A 1 69 ? 38.762 14.258 -6.531 1.00 27.48 69 SER A C 1
ATOM 529 O O . SER A 1 69 ? 39.399 14.896 -5.695 1.00 27.48 69 SER A O 1
ATOM 531 N N . LEU A 1 70 ? 37.505 13.871 -6.314 1.00 26.88 70 LEU A N 1
ATOM 532 C CA . LEU A 1 70 ? 36.926 13.760 -4.983 1.00 26.88 70 LEU A CA 1
ATOM 533 C C . LEU A 1 70 ? 37.785 12.747 -4.220 1.00 26.88 70 LEU A C 1
ATOM 535 O O . LEU A 1 70 ? 37.605 11.535 -4.340 1.00 26.88 70 LEU A O 1
ATOM 539 N N . ARG A 1 71 ? 38.774 13.258 -3.477 1.00 24.67 71 ARG A N 1
ATOM 540 C CA . ARG A 1 71 ? 39.491 12.503 -2.454 1.00 24.67 71 ARG A CA 1
ATOM 541 C C . ARG A 1 71 ? 38.450 12.031 -1.447 1.00 24.67 71 ARG A C 1
ATOM 543 O O . ARG A 1 71 ? 38.037 12.780 -0.567 1.00 24.67 71 ARG A O 1
ATOM 550 N N . LEU A 1 72 ? 38.021 10.783 -1.597 1.00 28.88 72 LEU A N 1
ATOM 551 C CA . LEU A 1 72 ? 37.457 10.019 -0.499 1.00 28.88 72 LEU A CA 1
ATOM 552 C C . LEU A 1 72 ? 38.504 10.041 0.619 1.00 28.88 72 LEU A C 1
ATOM 554 O O . LEU A 1 72 ? 39.632 9.582 0.431 1.00 28.88 72 LEU A O 1
ATOM 558 N N . ALA A 1 73 ? 38.154 10.653 1.750 1.00 25.34 73 ALA A N 1
ATOM 559 C CA . ALA A 1 73 ? 38.936 10.552 2.971 1.00 25.34 73 ALA A CA 1
ATOM 560 C C . ALA A 1 73 ? 39.146 9.062 3.307 1.00 25.34 73 ALA A C 1
ATOM 562 O O . ALA A 1 73 ? 38.247 8.257 3.042 1.00 25.34 73 ALA A O 1
ATOM 563 N N . PRO A 1 74 ? 40.304 8.674 3.869 1.00 25.83 74 PRO A N 1
ATOM 564 C CA . PRO A 1 74 ? 40.564 7.289 4.219 1.00 25.83 74 PRO A CA 1
ATOM 565 C C . PRO A 1 74 ? 39.561 6.870 5.292 1.00 25.83 74 PRO A C 1
ATOM 567 O O . PRO A 1 74 ? 39.634 7.293 6.445 1.00 25.83 74 PRO A O 1
ATOM 570 N N . THR A 1 75 ? 38.588 6.053 4.896 1.00 29.83 75 THR A N 1
ATOM 571 C CA . THR A 1 75 ? 37.761 5.295 5.825 1.00 29.83 75 THR A CA 1
ATOM 572 C C . THR A 1 75 ? 38.685 4.489 6.723 1.00 29.83 75 THR A C 1
ATOM 574 O O . THR A 1 75 ? 39.525 3.728 6.240 1.00 29.83 75 THR A O 1
ATOM 577 N N . LEU A 1 76 ? 38.521 4.712 8.026 1.00 27.30 76 LEU A N 1
ATOM 578 C CA . LEU A 1 76 ? 39.103 3.942 9.115 1.00 27.30 76 LEU A CA 1
ATOM 579 C C . LEU A 1 76 ? 39.112 2.448 8.779 1.00 27.30 76 LEU A C 1
ATOM 581 O O . LEU A 1 76 ? 38.129 1.902 8.275 1.00 27.30 76 LEU A O 1
ATOM 585 N N . ALA A 1 77 ? 40.253 1.821 9.059 1.00 24.73 77 ALA A N 1
ATOM 586 C CA . ALA A 1 77 ? 40.492 0.402 8.881 1.00 24.73 77 ALA A CA 1
ATOM 587 C C . ALA A 1 77 ? 39.315 -0.440 9.414 1.00 24.73 77 ALA A C 1
ATOM 589 O O . ALA A 1 77 ? 38.843 -0.183 10.526 1.00 24.73 77 ALA A O 1
ATOM 590 N N . PRO A 1 78 ? 38.856 -1.465 8.675 1.00 27.77 78 PRO A N 1
ATOM 591 C CA . PRO A 1 78 ? 37.905 -2.413 9.222 1.00 27.77 78 PRO A CA 1
ATOM 592 C C . PRO A 1 78 ? 38.619 -3.182 10.335 1.00 27.77 78 PRO A C 1
ATOM 594 O O . PRO A 1 78 ? 39.614 -3.874 10.091 1.00 27.77 78 PRO A O 1
ATOM 597 N N . SER A 1 79 ? 38.130 -3.054 11.569 1.00 26.38 79 SER A N 1
ATOM 598 C CA . SER A 1 79 ? 38.494 -4.006 12.608 1.00 26.38 79 SER A CA 1
ATOM 599 C C . SER A 1 79 ? 38.095 -5.393 12.102 1.00 26.38 79 SER A C 1
ATOM 601 O O . SER A 1 79 ? 36.984 -5.616 11.617 1.00 26.38 79 SER A O 1
ATOM 603 N N . ARG A 1 80 ? 39.060 -6.313 12.131 1.00 28.08 80 ARG A N 1
ATOM 604 C CA . ARG A 1 80 ? 38.876 -7.725 11.802 1.00 28.08 80 ARG A CA 1
ATOM 605 C C . ARG A 1 80 ? 37.887 -8.341 12.796 1.00 28.08 80 ARG A C 1
ATOM 607 O O . ARG A 1 80 ? 38.296 -8.924 13.793 1.00 28.08 80 ARG A O 1
ATOM 614 N N . ALA A 1 81 ? 36.595 -8.216 12.522 1.00 25.52 81 ALA A N 1
ATOM 615 C CA . ALA A 1 81 ? 35.603 -9.160 13.009 1.00 25.52 81 ALA A CA 1
ATOM 616 C C . ALA A 1 81 ? 35.692 -10.416 12.122 1.00 25.52 81 ALA A C 1
ATOM 618 O O . ALA A 1 81 ? 35.820 -10.285 10.900 1.00 25.52 81 ALA A O 1
ATOM 619 N N . PRO A 1 82 ? 35.705 -11.627 12.698 1.00 24.22 82 PRO A N 1
ATOM 620 C CA . PRO A 1 82 ? 35.917 -12.838 11.927 1.00 24.22 82 PRO A CA 1
ATOM 621 C C . PRO A 1 82 ? 34.762 -13.050 10.947 1.00 24.22 82 PRO A C 1
ATOM 623 O O . PRO A 1 82 ? 33.588 -12.908 11.283 1.00 24.22 82 PRO A O 1
ATOM 626 N N . PHE A 1 83 ? 35.144 -13.397 9.723 1.00 23.59 83 PHE A N 1
ATOM 627 C CA . PHE A 1 83 ? 34.286 -13.872 8.649 1.00 23.59 83 PHE A CA 1
ATOM 628 C C . PHE A 1 83 ? 33.457 -15.061 9.168 1.00 23.59 83 PHE A C 1
ATOM 630 O O . PHE A 1 83 ? 33.972 -16.168 9.310 1.00 23.59 83 PHE A O 1
ATOM 637 N N . VAL A 1 84 ? 32.180 -14.836 9.485 1.00 23.41 84 VAL A N 1
ATOM 638 C CA . VAL A 1 84 ? 31.210 -15.917 9.691 1.00 23.41 84 VAL A CA 1
ATOM 639 C C . VAL A 1 84 ? 30.551 -16.167 8.334 1.00 23.41 84 VAL A C 1
ATOM 641 O O . VAL A 1 84 ? 29.931 -15.249 7.794 1.00 23.41 84 VAL A O 1
ATOM 644 N N . PRO A 1 85 ? 30.690 -17.361 7.738 1.00 23.98 85 PRO A N 1
ATOM 645 C CA . PRO A 1 85 ? 30.081 -17.650 6.450 1.00 23.98 85 PRO A CA 1
ATOM 646 C C . PRO A 1 85 ? 28.555 -17.585 6.581 1.00 23.98 85 PRO A C 1
ATOM 648 O O . PRO A 1 85 ? 27.950 -18.297 7.385 1.00 23.98 85 PRO A O 1
ATOM 651 N N . LEU A 1 86 ? 27.930 -16.723 5.773 1.00 28.50 86 LEU A N 1
ATOM 652 C CA . LEU A 1 86 ? 26.483 -16.668 5.570 1.00 28.50 86 LEU A CA 1
ATOM 653 C C . LEU A 1 86 ? 26.037 -17.938 4.835 1.00 28.50 86 LEU A C 1
ATOM 655 O O . LEU A 1 86 ? 25.809 -17.947 3.628 1.00 28.50 86 LEU A O 1
ATOM 659 N N . HIS A 1 87 ? 25.885 -19.029 5.582 1.00 25.19 87 HIS A N 1
ATOM 660 C CA . HIS A 1 87 ? 24.973 -20.082 5.174 1.00 25.19 87 HIS A CA 1
ATOM 661 C C . HIS A 1 87 ? 23.565 -19.481 5.155 1.00 25.19 87 HIS A C 1
ATOM 663 O O . HIS A 1 87 ? 23.029 -19.091 6.195 1.00 25.19 87 HIS A O 1
ATOM 669 N N . HIS A 1 88 ? 22.940 -19.462 3.975 1.00 31.09 88 HIS A N 1
ATOM 670 C CA . HIS A 1 88 ? 21.486 -19.508 3.837 1.00 31.09 88 HIS A CA 1
ATOM 671 C C . HIS A 1 88 ? 20.981 -20.825 4.444 1.00 31.09 88 HIS A C 1
ATOM 673 O O . HIS A 1 88 ? 20.581 -21.758 3.753 1.00 31.09 88 HIS A O 1
ATOM 679 N N . GLY A 1 89 ? 21.053 -20.921 5.768 1.00 23.59 89 GLY A N 1
ATOM 680 C CA . GLY A 1 89 ? 20.326 -21.906 6.528 1.00 23.59 89 GLY A CA 1
ATOM 681 C C . GLY A 1 89 ? 18.863 -21.515 6.459 1.00 23.59 89 GLY A C 1
ATOM 682 O O . GLY A 1 89 ? 18.483 -20.431 6.903 1.00 23.59 89 GLY A O 1
ATOM 683 N N . LEU A 1 90 ? 18.048 -22.424 5.931 1.00 28.44 90 LEU A N 1
ATOM 684 C CA . LEU A 1 90 ? 16.724 -22.692 6.469 1.00 28.44 90 LEU A CA 1
ATOM 685 C C . LEU A 1 90 ? 16.837 -22.651 7.999 1.00 28.44 90 LEU A C 1
ATOM 687 O O . LEU A 1 90 ? 17.136 -23.662 8.637 1.00 28.44 90 LEU A O 1
ATOM 691 N N . ARG A 1 91 ? 16.649 -21.475 8.609 1.00 26.05 91 ARG A N 1
ATOM 692 C CA . ARG A 1 91 ? 16.302 -21.416 10.019 1.00 26.05 91 ARG A CA 1
ATOM 693 C C . ARG A 1 91 ? 14.964 -22.120 10.071 1.00 26.05 91 ARG A C 1
ATOM 695 O O . ARG A 1 91 ? 13.944 -21.558 9.677 1.00 26.05 91 ARG A O 1
ATOM 702 N N . LYS A 1 92 ? 15.000 -23.382 10.501 1.00 23.88 92 LYS A N 1
ATOM 703 C CA . LYS A 1 92 ? 13.859 -24.012 11.143 1.00 23.88 92 LYS A CA 1
ATOM 704 C C . LYS A 1 92 ? 13.329 -22.955 12.101 1.00 23.88 92 LYS A C 1
ATOM 706 O O . LYS A 1 92 ? 14.007 -22.589 13.058 1.00 23.88 92 LYS A O 1
ATOM 711 N N . TRP A 1 93 ? 12.163 -22.413 11.781 1.00 26.41 93 TRP A N 1
ATOM 712 C CA . TRP A 1 93 ? 11.292 -21.858 12.793 1.00 26.41 93 TRP A CA 1
ATOM 713 C C . TRP A 1 93 ? 11.011 -23.022 13.736 1.00 26.41 93 TRP A C 1
ATOM 715 O O . TRP A 1 93 ? 10.141 -23.848 13.481 1.00 26.41 93 TRP A O 1
ATOM 725 N N . THR A 1 94 ? 11.834 -23.173 14.768 1.00 22.91 94 THR A N 1
ATOM 726 C CA . THR A 1 94 ? 11.432 -23.920 15.948 1.00 22.91 94 THR A CA 1
ATOM 727 C C . THR A 1 94 ? 10.317 -23.076 16.556 1.00 22.91 94 THR A C 1
ATOM 729 O O . THR A 1 94 ? 10.577 -21.915 16.884 1.00 22.91 94 THR A O 1
ATOM 732 N N . PRO A 1 95 ? 9.073 -23.573 16.654 1.00 24.22 95 PRO A N 1
ATOM 733 C CA . PRO A 1 95 ? 8.037 -22.848 17.362 1.00 24.22 95 PRO A CA 1
ATOM 734 C C . PRO A 1 95 ? 8.462 -22.800 18.828 1.00 24.22 95 PRO A C 1
ATOM 736 O O . PRO A 1 95 ? 8.343 -23.776 19.563 1.00 24.22 95 PRO A O 1
ATOM 739 N N . LEU A 1 96 ? 9.009 -21.667 19.255 1.00 25.92 96 LEU A N 1
ATOM 740 C CA . LEU A 1 96 ? 9.215 -21.348 20.662 1.00 25.92 96 LEU A CA 1
ATOM 741 C C . LEU A 1 96 ? 7.878 -20.867 21.232 1.00 25.92 96 LEU A C 1
ATOM 743 O O . LEU A 1 96 ? 7.735 -19.723 21.634 1.00 25.92 96 LEU A O 1
ATOM 747 N N . VAL A 1 97 ? 6.876 -21.745 21.198 1.00 29.02 97 VAL A N 1
ATOM 748 C CA . VAL A 1 97 ? 5.655 -21.628 21.996 1.00 29.02 97 VAL A CA 1
ATOM 749 C C . VAL A 1 97 ? 5.225 -23.050 22.348 1.00 29.02 97 VAL A C 1
ATOM 751 O O . VAL A 1 97 ? 4.364 -23.645 21.707 1.00 29.02 97 VAL A O 1
ATOM 754 N N . ALA A 1 98 ? 5.851 -23.622 23.376 1.00 26.16 98 ALA A N 1
ATOM 755 C CA . ALA A 1 98 ? 5.050 -24.427 24.283 1.00 26.16 98 ALA A CA 1
ATOM 756 C C . ALA A 1 98 ? 4.114 -23.419 24.952 1.00 26.16 98 ALA A C 1
ATOM 758 O O . ALA A 1 98 ? 4.596 -22.527 25.645 1.00 26.16 98 ALA A O 1
ATOM 759 N N . ASP A 1 99 ? 2.822 -23.489 24.641 1.00 33.22 99 ASP A N 1
ATOM 760 C CA . ASP A 1 99 ? 1.797 -22.678 25.289 1.00 33.22 99 ASP A CA 1
ATOM 761 C C . ASP A 1 99 ? 1.854 -22.954 26.805 1.00 33.22 99 ASP A C 1
ATOM 763 O O . ASP A 1 99 ? 1.486 -24.054 27.231 1.00 33.22 99 ASP A O 1
ATOM 767 N N . PRO A 1 100 ? 2.343 -22.015 27.641 1.00 28.39 100 PRO A N 1
ATOM 768 C CA . PRO A 1 100 ? 2.410 -22.224 29.081 1.00 28.39 100 PRO A CA 1
ATOM 769 C C . PRO A 1 100 ? 1.027 -22.124 29.746 1.00 28.39 100 PRO A C 1
ATOM 771 O O . PRO A 1 100 ? 0.927 -22.293 30.961 1.00 28.39 100 PRO A O 1
ATOM 774 N N . TYR A 1 101 ? -0.043 -21.867 28.982 1.00 37.31 101 TYR A N 1
ATOM 775 C CA . TYR A 1 101 ? -1.385 -21.593 29.494 1.00 37.31 101 TYR A CA 1
ATOM 776 C C . TYR A 1 101 ? -2.410 -22.692 29.203 1.00 37.31 101 TYR A C 1
ATOM 778 O O . TYR A 1 101 ? -3.604 -22.488 29.436 1.00 37.31 101 TYR A O 1
ATOM 786 N N . ALA A 1 102 ? -1.968 -23.897 28.825 1.00 32.44 102 ALA A N 1
ATOM 787 C CA . ALA A 1 102 ? -2.800 -25.102 28.828 1.00 32.44 102 ALA A CA 1
ATOM 788 C C . ALA A 1 102 ? -3.140 -25.551 30.270 1.00 32.44 102 ALA A C 1
ATOM 790 O O . ALA A 1 102 ? -2.773 -26.637 30.719 1.00 32.44 102 ALA A O 1
ATOM 791 N N . SER A 1 103 ? -3.832 -24.700 31.032 1.00 35.19 103 SER A N 1
ATOM 792 C CA . SER A 1 103 ? -4.357 -25.032 32.352 1.00 35.19 103 SER A CA 1
ATOM 793 C C . SER A 1 103 ? -5.788 -25.556 32.234 1.00 35.19 103 SER A C 1
ATOM 795 O O . SER A 1 103 ? -6.649 -25.002 31.552 1.00 35.19 103 SER A O 1
ATOM 797 N N . LYS A 1 104 ? -6.010 -26.695 32.892 1.00 34.81 104 LYS A N 1
ATOM 798 C CA . LYS A 1 104 ? -7.273 -27.427 32.980 1.00 34.81 104 LYS A CA 1
ATOM 799 C C . LYS A 1 104 ? -8.320 -26.596 33.733 1.00 34.81 104 LYS A C 1
ATOM 801 O O . LYS A 1 104 ? -8.477 -26.761 34.938 1.00 34.81 104 LYS A O 1
ATOM 806 N N . ALA A 1 105 ? -9.067 -25.745 33.039 1.00 35.91 105 ALA A N 1
ATOM 807 C CA . ALA A 1 105 ? -10.305 -25.188 33.570 1.00 35.91 105 ALA A CA 1
ATOM 808 C C . ALA A 1 105 ? -11.475 -26.079 33.129 1.00 35.91 105 ALA A C 1
ATOM 810 O O . ALA A 1 105 ? -11.918 -26.041 31.982 1.00 35.91 105 ALA A O 1
ATOM 811 N N . GLY A 1 106 ? -11.943 -26.927 34.050 1.00 31.94 106 GLY A N 1
ATOM 812 C CA . GLY A 1 106 ? -13.159 -27.730 33.923 1.00 31.94 106 GLY A CA 1
ATOM 813 C C . GLY A 1 106 ? -14.394 -26.834 33.932 1.00 31.94 106 GLY A C 1
ATOM 814 O O . GLY A 1 106 ? -15.086 -26.716 34.933 1.00 31.94 106 GLY A O 1
ATOM 815 N N . GLY A 1 107 ? -14.628 -26.164 32.811 1.00 34.06 107 GLY A N 1
ATOM 816 C CA . GLY A 1 107 ? -15.745 -25.271 32.572 1.00 34.06 107 GLY A CA 1
ATOM 817 C C . GLY A 1 107 ? -16.264 -25.532 31.172 1.00 34.06 107 GLY A C 1
ATOM 818 O O . GLY A 1 107 ? -15.537 -25.574 30.186 1.00 34.06 107 GLY A O 1
ATOM 819 N N . ALA A 1 108 ? -17.546 -25.800 31.092 1.00 38.66 108 ALA A N 1
ATOM 820 C CA . ALA A 1 108 ? -18.232 -26.172 29.887 1.00 38.66 108 ALA A CA 1
ATOM 821 C C . ALA A 1 108 ? -18.199 -24.942 28.904 1.00 38.66 108 ALA A C 1
ATOM 823 O O . ALA A 1 108 ? -18.983 -24.028 29.099 1.00 38.66 108 ALA A O 1
ATOM 824 N N . ALA A 1 109 ? -17.318 -24.910 27.872 1.00 44.75 109 ALA A N 1
ATOM 825 C CA . ALA A 1 109 ? -17.041 -23.796 26.904 1.00 44.75 109 ALA A CA 1
ATOM 826 C C . ALA A 1 109 ? -17.707 -23.883 25.478 1.00 44.75 109 ALA A C 1
ATOM 828 O O . ALA A 1 109 ? -17.866 -24.996 24.965 1.00 44.75 109 ALA A O 1
ATOM 829 N N . ARG A 1 110 ? -18.149 -22.763 24.841 1.00 40.62 110 ARG A N 1
ATOM 830 C CA . ARG A 1 110 ? -18.667 -22.704 23.426 1.00 40.62 110 ARG A CA 1
ATOM 831 C C . ARG A 1 110 ? -17.592 -21.999 22.648 1.00 40.62 110 ARG A C 1
ATOM 833 O O . ARG A 1 110 ? -17.216 -20.895 22.996 1.00 40.62 110 ARG A O 1
ATOM 840 N N . VAL A 1 111 ? -17.169 -22.622 21.572 1.00 52.28 111 VAL A N 1
ATOM 841 C CA . VAL A 1 111 ? -16.250 -22.058 20.595 1.00 52.28 111 VAL A CA 1
ATOM 842 C C . VAL A 1 111 ? -17.027 -21.030 19.756 1.00 52.28 111 VAL A C 1
ATOM 844 O O . VAL A 1 111 ? -18.192 -21.293 19.444 1.00 52.28 111 VAL A O 1
ATOM 847 N N . MET A 1 112 ? -16.430 -19.880 19.390 1.00 53.34 112 MET A N 1
ATOM 848 C CA . MET A 1 112 ? -16.964 -19.077 18.272 1.00 53.34 112 MET A CA 1
ATOM 849 C C . MET A 1 112 ? -17.210 -20.033 17.110 1.00 53.34 112 MET A C 1
ATOM 851 O O . MET A 1 112 ? -16.309 -20.801 16.763 1.00 53.34 112 MET A O 1
ATOM 855 N N . VAL A 1 113 ? -18.419 -20.023 16.552 1.00 58.91 113 VAL A N 1
ATOM 856 C CA . VAL A 1 113 ? -18.748 -20.941 15.465 1.00 58.91 113 VAL A CA 1
ATOM 857 C C . VAL A 1 113 ? -17.816 -20.602 14.319 1.00 58.91 113 VAL A C 1
ATOM 859 O O . VAL A 1 113 ? -17.835 -19.492 13.791 1.00 58.91 113 VAL A O 1
ATOM 862 N N . VAL A 1 114 ? -16.941 -21.550 13.994 1.00 65.81 114 VAL A N 1
ATOM 863 C CA . VAL A 1 114 ? -16.104 -21.438 12.813 1.00 65.81 114 VAL A CA 1
ATOM 864 C C . VAL A 1 114 ? -17.073 -21.239 11.653 1.00 65.81 114 VAL A C 1
ATOM 866 O O . VAL A 1 114 ? -17.982 -22.053 11.507 1.00 65.81 114 VAL A O 1
ATOM 869 N N . PRO A 1 115 ? -16.942 -20.159 10.864 1.00 73.81 115 PRO A N 1
ATOM 870 C CA . PRO A 1 115 ? -17.809 -19.955 9.714 1.00 73.81 115 PRO A CA 1
ATOM 871 C C . PRO A 1 115 ? -17.915 -21.243 8.893 1.00 73.81 115 PRO A C 1
ATOM 873 O O . PRO A 1 115 ? -16.904 -21.906 8.664 1.00 73.81 115 PRO A O 1
ATOM 876 N N . LYS A 1 116 ? -19.126 -21.628 8.483 1.00 75.19 116 LYS A N 1
ATOM 877 C CA . LYS A 1 116 ? -19.388 -22.920 7.824 1.00 75.19 116 LYS A CA 1
ATOM 878 C C . LYS A 1 116 ? -18.485 -23.141 6.605 1.00 75.19 116 LYS A C 1
ATOM 880 O O . LYS A 1 116 ? -18.050 -24.257 6.334 1.00 75.19 116 LYS A O 1
ATOM 885 N N . GLU A 1 117 ? -18.150 -22.062 5.905 1.00 74.75 117 GLU A N 1
ATOM 886 C CA . GLU A 1 117 ? -17.223 -22.057 4.774 1.00 74.75 117 GLU A CA 1
ATOM 887 C C . GLU A 1 117 ? -15.815 -22.526 5.190 1.00 74.75 117 GLU A C 1
ATOM 889 O O . GLU A 1 117 ? -15.189 -23.332 4.499 1.00 74.75 117 GLU A O 1
ATOM 894 N N . LEU A 1 118 ? -15.350 -22.086 6.366 1.00 74.44 118 LEU A N 1
ATOM 895 C CA . LEU A 1 118 ? -14.086 -22.503 6.974 1.00 74.44 118 LEU A CA 1
ATOM 896 C C . LEU A 1 118 ? -14.148 -23.941 7.508 1.00 74.44 118 LEU A C 1
ATOM 898 O O . LEU A 1 118 ? -13.115 -24.605 7.553 1.00 74.44 118 LEU A O 1
ATOM 902 N N . GLU A 1 119 ? -15.317 -24.446 7.909 1.00 74.62 119 GLU A N 1
ATOM 903 C CA . GLU A 1 119 ? -15.472 -25.842 8.353 1.00 74.62 119 GLU A CA 1
ATOM 904 C C . GLU A 1 119 ? -15.251 -26.826 7.200 1.00 74.62 119 GLU A C 1
ATOM 906 O O . GLU A 1 119 ? -14.563 -27.836 7.361 1.00 74.62 119 GLU A O 1
ATOM 911 N N . THR A 1 120 ? -15.760 -26.503 6.009 1.00 79.00 120 THR A N 1
ATOM 912 C CA . THR A 1 120 ? -15.568 -27.311 4.790 1.00 79.00 120 THR A CA 1
ATOM 913 C C . THR A 1 120 ? -14.201 -27.127 4.126 1.00 79.00 120 THR A C 1
ATOM 915 O O . THR A 1 120 ? -13.898 -27.786 3.134 1.00 79.00 120 THR A O 1
ATOM 918 N N . ALA A 1 121 ? -13.367 -26.234 4.661 1.00 86.56 121 ALA A N 1
ATOM 919 C CA . ALA A 1 121 ? -12.045 -25.956 4.128 1.00 86.56 121 ALA A CA 1
ATOM 920 C C . ALA A 1 121 ? -11.134 -27.186 4.197 1.00 86.56 121 ALA A C 1
ATOM 922 O O . ALA A 1 121 ? -11.072 -27.870 5.226 1.00 86.56 121 ALA A O 1
ATOM 923 N N . LEU A 1 122 ? -10.345 -27.413 3.141 1.00 88.94 122 LEU A N 1
ATOM 924 C CA . LEU A 1 122 ? -9.434 -28.555 3.069 1.00 88.94 122 LEU A CA 1
ATOM 925 C C . LEU A 1 122 ? -8.467 -28.595 4.262 1.00 88.94 122 LEU A C 1
ATOM 927 O O . LEU A 1 122 ? -8.194 -29.674 4.782 1.00 88.94 122 LEU A O 1
ATOM 931 N N . CYS A 1 123 ? -7.999 -27.442 4.748 1.00 88.75 123 CYS A N 1
ATOM 932 C CA . CYS A 1 123 ? -7.097 -27.359 5.896 1.00 88.75 123 CYS A CA 1
ATOM 933 C C . CYS A 1 123 ? -7.725 -27.866 7.205 1.00 88.75 123 CYS A C 1
ATOM 935 O O . CYS A 1 123 ? -7.007 -28.386 8.063 1.00 88.75 123 CYS A O 1
ATOM 937 N N . ARG A 1 124 ? -9.058 -27.798 7.341 1.00 85.38 124 ARG A N 1
ATOM 938 C CA . ARG A 1 124 ? -9.789 -28.234 8.538 1.00 85.38 124 ARG A CA 1
ATOM 939 C C . ARG A 1 124 ? -10.359 -29.638 8.375 1.00 85.38 124 ARG A C 1
ATOM 941 O O . ARG A 1 124 ? -9.944 -30.533 9.107 1.00 85.38 124 ARG A O 1
ATOM 948 N N . SER A 1 125 ? -11.236 -29.845 7.397 1.00 87.88 125 SER A N 1
ATOM 949 C CA . SER A 1 125 ? -12.004 -31.088 7.219 1.00 87.88 125 SER A CA 1
ATOM 950 C C . SER A 1 125 ? -11.421 -32.060 6.192 1.00 87.88 125 SER A C 1
ATOM 952 O O . SER A 1 125 ? -11.889 -33.192 6.092 1.00 87.88 125 SER A O 1
ATOM 954 N N . GLY A 1 126 ? -10.378 -31.665 5.457 1.00 88.94 126 GLY A N 1
ATOM 955 C CA . GLY A 1 126 ? -9.687 -32.555 4.525 1.00 88.94 126 GLY A CA 1
ATOM 956 C C . GLY A 1 126 ? -9.031 -33.753 5.210 1.00 88.94 126 GLY A C 1
ATOM 957 O O . GLY A 1 126 ? -8.450 -33.621 6.292 1.00 88.94 126 GLY A O 1
ATOM 958 N N . THR A 1 127 ? -9.053 -34.911 4.544 1.00 94.00 127 THR A N 1
ATOM 959 C CA . THR A 1 127 ? -8.240 -36.065 4.953 1.00 94.00 127 THR A CA 1
ATOM 960 C C . THR A 1 127 ? -6.750 -35.714 4.887 1.00 94.00 127 THR A C 1
ATOM 962 O O . THR A 1 127 ? -6.345 -34.802 4.159 1.00 94.00 127 THR A O 1
ATOM 965 N N . ALA A 1 128 ? -5.916 -36.434 5.643 1.00 93.81 128 ALA A N 1
ATOM 966 C CA . ALA A 1 128 ? -4.464 -36.248 5.595 1.00 93.81 128 ALA A CA 1
ATOM 967 C C . ALA A 1 128 ? -3.929 -36.390 4.157 1.00 93.81 128 ALA A C 1
ATOM 969 O O . ALA A 1 128 ? -3.184 -35.526 3.698 1.00 93.81 128 ALA A O 1
ATOM 970 N N . ASP A 1 129 ? -4.413 -37.396 3.423 1.00 95.31 129 ASP A N 1
ATOM 971 C CA . ASP A 1 129 ? -4.045 -37.638 2.026 1.00 95.31 129 ASP A CA 1
ATOM 972 C C . ASP A 1 129 ? -4.458 -36.484 1.109 1.00 95.31 129 ASP A C 1
ATOM 974 O O . ASP A 1 129 ? -3.665 -36.041 0.284 1.00 95.31 129 ASP A O 1
ATOM 978 N N . ALA A 1 130 ? -5.667 -35.933 1.274 1.00 95.44 130 ALA A N 1
ATOM 979 C CA . ALA A 1 130 ? -6.124 -34.804 0.466 1.00 95.44 130 ALA A CA 1
ATOM 980 C C . ALA A 1 130 ? -5.305 -33.532 0.745 1.00 95.44 130 ALA A C 1
ATOM 982 O O . ALA A 1 130 ? -4.952 -32.803 -0.185 1.00 95.44 130 ALA A O 1
ATOM 983 N N . LYS A 1 131 ? -4.951 -33.284 2.015 1.00 95.94 131 LYS A N 1
ATOM 984 C CA . LYS A 1 131 ? -4.072 -32.170 2.407 1.00 95.94 131 LYS A CA 1
ATOM 985 C C . LYS A 1 131 ? -2.674 -32.340 1.815 1.00 95.94 131 LYS A C 1
ATOM 987 O O . LYS A 1 131 ? -2.138 -31.399 1.232 1.00 95.94 131 LYS A O 1
ATOM 992 N N . GLN A 1 132 ? -2.099 -33.537 1.925 1.00 96.25 132 GLN A N 1
ATOM 993 C CA . GLN A 1 132 ? -0.782 -33.848 1.377 1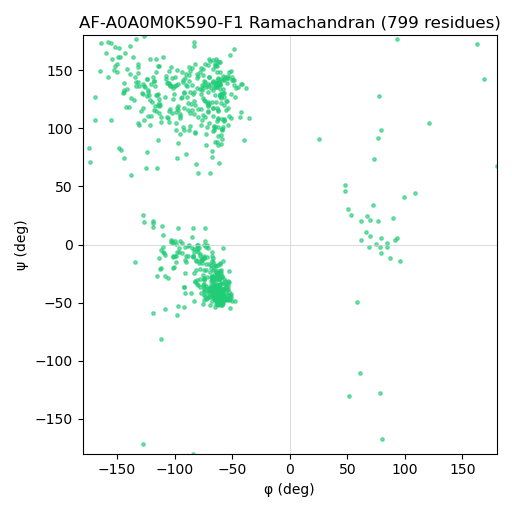.00 96.25 132 GLN A CA 1
ATOM 994 C C . GLN A 1 132 ? -0.767 -33.749 -0.152 1.00 96.25 132 GLN A C 1
ATOM 996 O O . GLN A 1 132 ? 0.153 -33.148 -0.704 1.00 96.25 132 GLN A O 1
ATOM 1001 N N . ALA A 1 133 ? -1.792 -34.272 -0.829 1.00 96.56 133 ALA A N 1
ATOM 1002 C CA . ALA A 1 133 ? -1.930 -34.193 -2.278 1.00 96.56 133 ALA A CA 1
ATOM 1003 C C . ALA A 1 133 ? -2.029 -32.738 -2.756 1.00 96.56 133 ALA A C 1
ATOM 1005 O O . ALA A 1 133 ? -1.306 -32.350 -3.672 1.00 96.56 133 ALA A O 1
ATOM 1006 N N . PHE A 1 134 ? -2.847 -31.908 -2.100 1.00 98.06 134 PHE A N 1
ATOM 1007 C CA . PHE A 1 134 ? -2.926 -30.477 -2.407 1.00 98.06 134 PHE A CA 1
ATOM 1008 C C . PHE A 1 134 ? -1.573 -29.781 -2.230 1.00 98.06 134 PHE A C 1
ATOM 1010 O O . PHE A 1 134 ? -1.117 -29.058 -3.118 1.00 98.06 134 PHE A O 1
ATOM 1017 N N . LEU A 1 135 ? -0.896 -30.017 -1.101 1.00 97.62 135 LEU A N 1
ATOM 1018 C CA . LEU A 1 135 ? 0.411 -29.415 -0.851 1.00 97.62 135 LEU A CA 1
ATOM 1019 C C . LEU A 1 135 ? 1.429 -29.845 -1.913 1.00 97.62 135 LEU A C 1
ATOM 1021 O O . LEU A 1 135 ? 2.096 -28.989 -2.487 1.00 97.62 135 LEU A O 1
ATOM 1025 N N . ALA A 1 136 ? 1.524 -31.142 -2.209 1.00 97.44 136 ALA A N 1
ATOM 1026 C CA . ALA A 1 136 ? 2.519 -31.691 -3.126 1.00 97.44 136 ALA A CA 1
ATOM 1027 C C . ALA A 1 136 ? 2.272 -31.317 -4.596 1.00 97.44 136 ALA A C 1
ATOM 1029 O O . ALA A 1 136 ? 3.226 -31.025 -5.318 1.00 97.44 136 ALA A O 1
ATOM 1030 N N . HIS A 1 137 ? 1.015 -31.326 -5.045 1.00 97.81 137 HIS A N 1
ATOM 1031 C CA . HIS A 1 137 ? 0.676 -31.196 -6.465 1.00 97.81 137 HIS A CA 1
ATOM 1032 C C . HIS A 1 137 ? 0.194 -29.801 -6.868 1.00 97.81 137 HIS A C 1
ATOM 1034 O O . HIS A 1 137 ? 0.274 -29.459 -8.046 1.00 97.81 137 HIS A O 1
ATOM 1040 N N . GLU A 1 138 ? -0.268 -28.979 -5.922 1.00 98.38 138 GLU A N 1
ATOM 1041 C CA . GLU A 1 138 ? -0.836 -27.662 -6.228 1.00 98.38 138 GLU A CA 1
ATOM 1042 C C . GLU A 1 138 ? -0.036 -26.530 -5.577 1.00 98.38 138 GLU A C 1
ATOM 1044 O O . GLU A 1 138 ? 0.504 -25.677 -6.290 1.00 98.38 138 GLU A O 1
ATOM 1049 N N . TRP A 1 139 ? 0.094 -26.531 -4.244 1.00 98.31 139 TRP A N 1
ATOM 1050 C CA . TRP A 1 139 ? 0.705 -25.401 -3.535 1.00 98.31 139 TRP A CA 1
ATOM 1051 C C . TRP A 1 139 ? 2.226 -25.338 -3.666 1.00 98.31 139 TRP A C 1
ATOM 1053 O O . TRP A 1 139 ? 2.758 -24.293 -4.028 1.00 98.31 139 TRP A O 1
ATOM 1063 N N . VAL A 1 140 ? 2.950 -26.427 -3.384 1.00 98.19 140 VAL A N 1
ATOM 1064 C CA . VAL A 1 140 ? 4.423 -26.435 -3.444 1.00 98.19 140 VAL A CA 1
ATOM 1065 C C . VAL A 1 140 ? 4.938 -26.070 -4.843 1.00 98.19 140 VAL A C 1
ATOM 1067 O O . VAL A 1 140 ? 5.842 -25.234 -4.917 1.00 98.19 140 VAL A O 1
ATOM 1070 N N . PRO A 1 141 ? 4.372 -26.589 -5.952 1.00 98.56 141 PRO A N 1
ATOM 1071 C CA . PRO A 1 141 ? 4.751 -26.145 -7.292 1.00 98.56 141 PRO A CA 1
ATOM 1072 C C . PRO A 1 141 ? 4.513 -24.649 -7.522 1.00 98.56 141 PRO A C 1
ATOM 1074 O O . PRO A 1 141 ? 5.390 -23.970 -8.052 1.00 98.56 141 PRO A O 1
ATOM 1077 N N . PHE A 1 142 ? 3.366 -24.118 -7.082 1.00 98.62 142 PHE A N 1
ATOM 1078 C CA . PHE A 1 142 ? 3.075 -22.685 -7.169 1.00 98.62 142 PHE A CA 1
ATOM 1079 C C . PHE A 1 142 ? 4.056 -21.848 -6.338 1.00 98.62 142 PHE A C 1
ATOM 1081 O O . PHE A 1 142 ? 4.627 -20.884 -6.835 1.00 98.62 142 PHE A O 1
ATOM 1088 N N . TYR A 1 143 ? 4.320 -22.234 -5.090 1.00 98.31 143 TYR A N 1
ATOM 1089 C CA . TYR A 1 143 ? 5.258 -21.521 -4.228 1.00 98.31 143 TYR A CA 1
ATOM 1090 C C . TYR A 1 143 ? 6.689 -21.550 -4.783 1.00 98.31 143 TYR A C 1
ATOM 1092 O O . TYR A 1 143 ? 7.389 -20.538 -4.733 1.00 98.31 143 TYR A O 1
ATOM 1100 N N . LYS A 1 144 ? 7.119 -22.674 -5.371 1.00 98.12 144 LYS A N 1
ATOM 1101 C CA . LYS A 1 144 ? 8.419 -22.778 -6.046 1.00 98.12 144 LYS A CA 1
ATOM 1102 C C . LYS A 1 144 ? 8.529 -21.792 -7.212 1.00 98.12 144 LYS A C 1
ATOM 1104 O O . LYS A 1 144 ? 9.543 -21.112 -7.319 1.00 98.12 144 LYS A O 1
ATOM 1109 N N . GLU A 1 145 ? 7.478 -21.657 -8.019 1.00 98.31 145 GLU A N 1
ATOM 1110 C CA . GLU A 1 145 ? 7.405 -20.661 -9.097 1.00 98.31 145 GLU A CA 1
ATOM 1111 C C . GLU A 1 145 ? 7.588 -19.226 -8.560 1.00 98.31 145 GLU A C 1
ATOM 1113 O O . GLU A 1 145 ? 8.355 -18.443 -9.125 1.00 98.31 145 GLU A O 1
ATOM 1118 N N . LEU A 1 146 ? 6.967 -18.889 -7.419 1.00 98.38 146 LEU A N 1
ATOM 1119 C CA . LEU A 1 146 ? 7.165 -17.588 -6.762 1.00 98.38 146 LEU A CA 1
ATOM 1120 C C . LEU A 1 146 ? 8.625 -17.390 -6.303 1.00 98.38 146 LEU A C 1
ATOM 1122 O O . LEU A 1 146 ? 9.202 -16.319 -6.501 1.00 98.38 146 LEU A O 1
ATOM 1126 N N . GLN A 1 147 ? 9.255 -18.421 -5.732 1.00 98.00 147 GLN A N 1
ATOM 1127 C CA . GLN A 1 147 ? 10.661 -18.369 -5.298 1.00 98.00 147 GLN A CA 1
ATOM 1128 C C . GLN A 1 147 ? 11.642 -18.241 -6.475 1.00 98.00 147 GLN A C 1
ATOM 1130 O O . GLN A 1 147 ? 12.640 -17.515 -6.390 1.00 98.00 147 GLN A O 1
ATOM 1135 N N . GLU A 1 148 ? 11.348 -18.898 -7.596 1.00 97.44 148 GLU A N 1
ATOM 1136 C CA . GLU A 1 148 ? 12.100 -18.762 -8.846 1.00 97.44 148 GLU A CA 1
ATOM 1137 C C . GLU A 1 148 ? 11.980 -17.336 -9.402 1.00 97.44 148 GLU A C 1
ATOM 1139 O O . GLU A 1 148 ? 12.990 -16.736 -9.781 1.00 97.44 148 GLU A O 1
ATOM 1144 N N . ALA A 1 149 ? 10.783 -16.739 -9.364 1.00 97.19 149 ALA A N 1
ATOM 1145 C CA . ALA A 1 149 ? 10.567 -15.351 -9.770 1.00 97.19 149 ALA A CA 1
ATOM 1146 C C . ALA A 1 149 ? 11.336 -14.342 -8.899 1.00 97.19 149 ALA A C 1
ATOM 1148 O O . ALA A 1 149 ? 11.932 -13.393 -9.428 1.00 97.19 149 ALA A O 1
ATOM 1149 N N . LEU A 1 150 ? 11.370 -14.553 -7.580 1.00 96.69 150 LEU A N 1
ATOM 1150 C CA . LEU A 1 150 ? 12.166 -13.740 -6.658 1.00 96.69 150 LEU A CA 1
ATOM 1151 C C . LEU A 1 150 ? 13.660 -13.852 -6.975 1.00 96.69 150 LEU A C 1
ATOM 1153 O O . LEU A 1 150 ? 14.346 -12.838 -7.120 1.00 96.69 150 LEU A O 1
ATOM 1157 N N . SER A 1 151 ? 14.151 -15.079 -7.145 1.00 95.06 151 SER A N 1
ATOM 1158 C CA . SER A 1 151 ? 15.551 -15.353 -7.486 1.00 95.06 151 SER A CA 1
ATOM 1159 C C . SER A 1 151 ? 15.936 -14.694 -8.811 1.00 95.06 151 SER A C 1
ATOM 1161 O O . SER A 1 151 ? 16.934 -13.977 -8.880 1.00 95.06 151 SER A O 1
ATOM 1163 N N . ALA A 1 152 ? 15.088 -14.815 -9.835 1.00 93.00 152 ALA A N 1
ATOM 1164 C CA . ALA A 1 152 ? 15.284 -14.163 -11.125 1.00 93.00 152 ALA A CA 1
ATOM 1165 C C . ALA A 1 152 ? 15.282 -12.628 -11.023 1.00 93.00 152 ALA A C 1
ATOM 1167 O O . ALA A 1 152 ? 16.028 -11.966 -11.745 1.00 93.00 152 ALA A O 1
ATOM 1168 N N . THR A 1 153 ? 14.463 -12.043 -10.146 1.00 94.06 153 THR A N 1
ATOM 1169 C CA . THR A 1 153 ? 14.443 -10.590 -9.890 1.00 94.06 153 THR A CA 1
ATOM 1170 C C . THR A 1 153 ? 15.754 -10.129 -9.252 1.00 94.06 153 THR A C 1
ATOM 1172 O O . THR A 1 153 ? 16.375 -9.182 -9.738 1.00 94.06 153 THR A O 1
ATOM 1175 N N . ARG A 1 154 ? 16.243 -10.853 -8.233 1.00 92.38 154 ARG A N 1
ATOM 1176 C CA . ARG A 1 154 ? 17.546 -10.587 -7.596 1.00 92.38 154 ARG A CA 1
ATOM 1177 C C . ARG A 1 154 ? 18.684 -10.663 -8.607 1.00 92.38 154 ARG A C 1
ATOM 1179 O O . ARG A 1 154 ? 19.488 -9.740 -8.694 1.00 92.38 154 ARG A O 1
ATOM 1186 N N . THR A 1 155 ? 18.719 -11.723 -9.415 1.00 88.25 155 THR A N 1
ATOM 1187 C CA . THR A 1 155 ? 19.727 -11.882 -10.468 1.00 88.25 155 THR A CA 1
ATOM 1188 C C . THR A 1 155 ? 19.670 -10.743 -11.481 1.00 88.25 155 THR A C 1
ATOM 1190 O O . THR A 1 155 ? 20.715 -10.191 -11.807 1.00 88.25 155 THR A O 1
ATOM 1193 N N . ARG A 1 156 ? 18.481 -10.353 -11.966 1.00 89.56 156 ARG A N 1
ATOM 1194 C CA . ARG A 1 156 ? 18.325 -9.235 -12.916 1.00 89.56 156 ARG A CA 1
ATOM 1195 C C . ARG A 1 156 ? 18.847 -7.915 -12.345 1.00 89.56 156 ARG A C 1
ATOM 1197 O O . ARG A 1 156 ? 19.567 -7.203 -13.040 1.00 89.56 156 ARG A O 1
ATOM 1204 N N . HIS A 1 157 ? 18.544 -7.629 -11.082 1.00 88.94 157 HIS A N 1
ATOM 1205 C CA . HIS A 1 157 ? 19.061 -6.451 -10.391 1.00 88.94 157 HIS A CA 1
ATOM 1206 C C . HIS A 1 157 ? 20.593 -6.462 -10.285 1.00 88.94 157 HIS A C 1
ATOM 1208 O O . HIS A 1 157 ? 21.236 -5.491 -10.676 1.00 88.94 157 HIS A O 1
ATOM 1214 N N . MET A 1 158 ? 21.183 -7.568 -9.814 1.00 85.25 158 MET A N 1
ATOM 1215 C CA . MET A 1 158 ? 22.639 -7.680 -9.637 1.00 85.25 158 MET A CA 1
ATOM 1216 C C . MET A 1 158 ? 23.408 -7.495 -10.948 1.00 85.25 158 MET A C 1
ATOM 1218 O O . MET A 1 158 ? 24.444 -6.837 -10.960 1.00 85.25 158 MET A O 1
ATOM 1222 N N . VAL A 1 159 ? 22.875 -8.005 -12.064 1.00 81.50 159 VAL A N 1
ATOM 1223 C CA . VAL A 1 159 ? 23.531 -7.886 -13.378 1.00 81.50 159 VAL A CA 1
ATOM 1224 C C . VAL A 1 159 ? 23.222 -6.572 -14.105 1.00 81.50 159 VAL A C 1
ATOM 1226 O O . VAL A 1 159 ? 23.601 -6.426 -15.269 1.00 81.50 159 VAL A O 1
ATOM 1229 N N . GLY A 1 160 ? 22.530 -5.627 -13.459 1.00 84.38 160 GLY A N 1
ATOM 1230 C CA . GLY A 1 160 ? 22.273 -4.286 -13.990 1.00 84.38 160 GLY A CA 1
ATOM 1231 C C . GLY A 1 160 ? 21.249 -4.228 -15.127 1.00 84.38 160 GLY A C 1
ATOM 1232 O O . GLY A 1 160 ? 21.407 -3.431 -16.048 1.00 84.38 160 GLY A O 1
ATOM 1233 N N . VAL A 1 161 ? 20.225 -5.086 -15.110 1.00 87.12 161 VAL A N 1
ATOM 1234 C CA . VAL A 1 161 ? 19.073 -4.972 -16.027 1.00 87.12 161 VAL A CA 1
ATOM 1235 C C . VAL A 1 161 ? 18.357 -3.630 -15.816 1.00 87.12 161 VAL A C 1
ATOM 1237 O O . VAL A 1 161 ? 18.352 -3.099 -14.704 1.00 87.12 161 VAL A O 1
ATOM 1240 N N . SER A 1 162 ? 17.769 -3.070 -16.881 1.00 84.19 162 SER A N 1
ATOM 1241 C CA . SER A 1 162 ? 16.954 -1.851 -16.795 1.00 84.19 162 SER A CA 1
ATOM 1242 C C . SER A 1 162 ? 15.895 -1.957 -15.696 1.00 84.19 162 SER A C 1
ATOM 1244 O O . SER A 1 162 ? 15.286 -3.008 -15.514 1.00 84.19 162 SER A O 1
ATOM 1246 N N . VAL A 1 163 ? 15.653 -0.856 -14.988 1.00 83.56 163 VAL A N 1
ATOM 1247 C CA . VAL A 1 163 ? 14.763 -0.773 -13.816 1.00 83.56 163 VAL A CA 1
ATOM 1248 C C . VAL A 1 163 ? 13.372 -1.348 -14.119 1.00 83.56 163 VAL A C 1
ATOM 1250 O O . VAL A 1 163 ? 12.860 -2.176 -13.366 1.00 83.56 163 VAL A O 1
ATOM 1253 N N . GLU A 1 164 ? 12.812 -1.000 -15.276 1.00 84.69 164 GLU A N 1
ATOM 1254 C CA . GLU A 1 164 ? 11.503 -1.443 -15.758 1.00 84.69 164 GLU A CA 1
ATOM 1255 C C . GLU A 1 164 ? 11.430 -2.954 -16.072 1.00 84.69 164 GLU A C 1
ATOM 1257 O O . GLU A 1 164 ? 10.352 -3.553 -16.031 1.00 84.69 164 GLU A O 1
ATOM 1262 N N . GLU A 1 165 ? 12.579 -3.589 -16.325 1.00 88.19 165 GLU A N 1
ATOM 1263 C CA . GLU A 1 165 ? 12.729 -5.007 -16.686 1.00 88.19 165 GLU A CA 1
ATOM 1264 C C . GLU A 1 165 ? 13.152 -5.895 -15.497 1.00 88.19 165 GLU A C 1
ATOM 1266 O O . GLU A 1 165 ? 13.141 -7.129 -15.607 1.00 88.19 165 GLU A O 1
ATOM 1271 N N . VAL A 1 166 ? 13.527 -5.307 -14.350 1.00 90.69 166 VAL A N 1
ATOM 1272 C CA . VAL A 1 166 ? 13.971 -6.063 -13.163 1.00 90.69 166 VAL A CA 1
ATOM 1273 C C . VAL A 1 166 ? 12.843 -6.920 -12.593 1.00 90.69 166 VAL A C 1
ATOM 1275 O O . VAL A 1 166 ? 13.060 -8.094 -12.291 1.00 90.69 166 VAL A O 1
ATOM 1278 N N . MET A 1 167 ? 11.635 -6.368 -12.462 1.00 93.38 167 MET A N 1
ATOM 1279 C CA . MET A 1 167 ? 10.478 -7.103 -11.941 1.00 93.38 167 MET A CA 1
ATOM 1280 C C . MET A 1 167 ? 9.732 -7.862 -13.056 1.00 93.38 167 MET A C 1
ATOM 1282 O O . MET A 1 167 ? 9.754 -7.445 -14.215 1.00 93.38 167 MET A O 1
ATOM 1286 N N . PRO A 1 168 ? 9.031 -8.974 -12.751 1.00 94.44 168 PRO A N 1
ATOM 1287 C CA . PRO A 1 168 ? 8.072 -9.593 -13.672 1.00 94.44 168 PRO A CA 1
ATOM 1288 C C . PRO A 1 168 ? 7.031 -8.582 -14.187 1.00 94.44 168 PRO A C 1
ATOM 1290 O O . PRO A 1 168 ? 6.688 -7.652 -13.449 1.00 94.44 168 PRO A O 1
ATOM 1293 N N . PRO A 1 169 ? 6.512 -8.734 -15.419 1.00 92.62 169 PRO A N 1
ATOM 1294 C CA . PRO A 1 169 ? 5.518 -7.817 -15.981 1.00 92.62 169 PRO A CA 1
ATOM 1295 C C . PRO A 1 169 ? 4.199 -7.854 -15.196 1.00 92.62 169 PRO A C 1
ATOM 1297 O O . PRO A 1 169 ? 3.857 -8.871 -14.596 1.00 92.62 169 PRO A O 1
ATOM 1300 N N . GLN A 1 170 ? 3.428 -6.762 -15.230 1.00 92.88 170 GLN A N 1
ATOM 1301 C CA . GLN A 1 170 ? 2.183 -6.603 -14.458 1.00 92.88 170 GLN A CA 1
ATOM 1302 C C . GLN A 1 170 ? 1.167 -7.745 -14.682 1.00 92.88 170 GLN A C 1
ATOM 1304 O O . GLN A 1 170 ? 0.576 -8.235 -13.725 1.00 92.88 170 GLN A O 1
ATOM 1309 N N . VAL A 1 171 ? 1.037 -8.242 -15.917 1.00 93.31 171 VAL A N 1
ATOM 1310 C CA . VAL A 1 171 ? 0.155 -9.380 -16.251 1.00 93.31 171 VAL A CA 1
ATOM 1311 C C . VAL A 1 171 ? 0.499 -10.659 -15.475 1.00 93.31 171 VAL A C 1
ATOM 1313 O O . VAL A 1 171 ? -0.392 -11.418 -15.104 1.00 93.31 171 VAL A O 1
ATOM 1316 N N . GLN A 1 172 ? 1.782 -10.884 -15.176 1.00 95.81 172 GLN A N 1
ATOM 1317 C CA . GLN A 1 172 ? 2.217 -12.054 -14.416 1.00 95.81 172 GLN A CA 1
ATOM 1318 C C . GLN A 1 172 ? 1.767 -11.961 -12.952 1.00 95.81 172 GLN A C 1
ATOM 1320 O O . GLN A 1 172 ? 1.341 -12.956 -12.372 1.00 95.81 172 GLN A O 1
ATOM 1325 N N . TRP A 1 173 ? 1.811 -10.762 -12.365 1.00 96.38 173 TRP A N 1
ATOM 1326 C CA . TRP A 1 173 ? 1.354 -10.524 -10.994 1.00 96.38 173 TRP A CA 1
ATOM 1327 C C . TRP A 1 173 ? -0.143 -10.773 -10.830 1.00 96.38 173 TRP A C 1
ATOM 1329 O O . TRP A 1 173 ? -0.568 -11.353 -9.834 1.00 96.38 173 TRP A O 1
ATOM 1339 N N . GLU A 1 174 ? -0.941 -10.382 -11.821 1.00 94.69 174 GLU A N 1
ATOM 1340 C CA . GLU A 1 174 ? -2.381 -10.651 -11.843 1.00 94.69 174 GLU A CA 1
ATOM 1341 C C . GLU A 1 174 ? -2.686 -12.146 -11.980 1.00 94.69 174 GLU A C 1
ATOM 1343 O O . GLU A 1 174 ? -3.557 -12.663 -11.275 1.00 94.69 174 GLU A O 1
ATOM 1348 N N . ALA A 1 175 ? -1.939 -12.858 -12.832 1.00 96.75 175 ALA A N 1
ATOM 1349 C CA . ALA A 1 175 ? -2.058 -14.307 -12.971 1.00 96.75 175 ALA A CA 1
ATOM 1350 C C . ALA A 1 175 ? -1.715 -15.028 -11.656 1.00 96.75 175 ALA A C 1
ATOM 1352 O O . ALA A 1 175 ? -2.482 -15.877 -11.195 1.00 96.75 175 ALA A O 1
ATOM 1353 N N . TRP A 1 176 ? -0.615 -14.643 -10.997 1.00 98.44 176 TRP A N 1
ATOM 1354 C CA . TRP A 1 176 ? -0.253 -15.182 -9.684 1.00 98.44 176 TRP A CA 1
ATOM 1355 C C . TRP A 1 176 ? -1.287 -14.857 -8.612 1.00 98.44 176 TRP A C 1
ATOM 1357 O O . TRP A 1 176 ? -1.637 -15.741 -7.835 1.00 98.44 176 TRP A O 1
ATOM 1367 N N . ALA A 1 177 ? -1.808 -13.628 -8.569 1.00 97.94 177 ALA A N 1
ATOM 1368 C CA . ALA A 1 177 ? -2.839 -13.245 -7.607 1.00 97.94 177 ALA A CA 1
ATOM 1369 C C . ALA A 1 177 ? -4.124 -14.060 -7.792 1.00 97.94 177 ALA A C 1
ATOM 1371 O O . ALA A 1 177 ? -4.700 -14.516 -6.808 1.00 97.94 177 ALA A O 1
ATOM 1372 N N . THR A 1 178 ? -4.546 -14.278 -9.040 1.00 97.44 178 THR A N 1
ATOM 1373 C CA . THR A 1 178 ? -5.730 -15.087 -9.371 1.00 97.44 178 THR A CA 1
ATOM 1374 C C . THR A 1 178 ? -5.541 -16.530 -8.910 1.00 97.44 178 THR A C 1
ATOM 1376 O O . THR A 1 178 ? -6.335 -17.027 -8.113 1.00 97.44 178 THR A O 1
ATOM 1379 N N . ARG A 1 179 ? -4.424 -17.162 -9.295 1.00 98.38 179 ARG A N 1
ATOM 1380 C CA . ARG A 1 179 ? -4.099 -18.535 -8.883 1.00 98.38 179 ARG A CA 1
ATOM 1381 C C . ARG A 1 179 ? -3.952 -18.666 -7.364 1.00 98.38 179 ARG A C 1
ATOM 1383 O O . ARG A 1 179 ? -4.395 -19.651 -6.786 1.00 98.38 179 ARG A O 1
ATOM 1390 N N . CYS A 1 180 ? -3.372 -17.669 -6.694 1.00 98.56 180 CYS A N 1
ATOM 1391 C CA . CYS A 1 180 ? -3.265 -17.654 -5.236 1.00 98.56 180 CYS A CA 1
ATOM 1392 C C . CYS A 1 180 ? -4.646 -17.612 -4.572 1.00 98.56 180 CYS A C 1
ATOM 1394 O O . CYS A 1 180 ? -4.887 -18.403 -3.663 1.00 98.56 180 CYS A O 1
ATOM 1396 N N . ARG A 1 181 ? -5.576 -16.778 -5.063 1.00 97.94 181 ARG A N 1
ATOM 1397 C CA . ARG A 1 181 ? -6.964 -16.738 -4.564 1.00 97.94 181 ARG A CA 1
ATOM 1398 C C . ARG A 1 181 ? -7.677 -18.073 -4.743 1.00 97.94 181 ARG A C 1
ATOM 1400 O O . ARG A 1 181 ? -8.353 -18.509 -3.821 1.00 97.94 181 ARG A O 1
ATOM 1407 N N . GLU A 1 182 ? -7.516 -18.728 -5.889 1.00 97.81 182 GLU A N 1
ATOM 1408 C CA . GLU A 1 182 ? -8.121 -20.041 -6.160 1.00 97.81 182 GLU A CA 1
ATOM 1409 C C . GLU A 1 182 ? -7.586 -21.122 -5.209 1.00 97.81 182 GLU A C 1
ATOM 1411 O O . GLU A 1 182 ? -8.360 -21.831 -4.561 1.00 97.81 182 GLU A O 1
ATOM 1416 N N . LEU A 1 183 ? -6.259 -21.212 -5.070 1.00 98.12 183 LEU A N 1
ATOM 1417 C CA . LEU A 1 183 ? -5.607 -22.194 -4.199 1.00 98.12 183 LEU A CA 1
ATOM 1418 C C . LEU A 1 183 ? -5.944 -21.964 -2.721 1.00 98.12 183 LEU A C 1
ATOM 1420 O O . LEU A 1 183 ? -6.222 -22.913 -1.989 1.00 98.12 183 LEU A O 1
ATOM 1424 N N . THR A 1 184 ? -5.949 -20.708 -2.279 1.00 97.50 184 THR A N 1
ATOM 1425 C CA . THR A 1 184 ? -6.276 -20.350 -0.892 1.00 97.50 184 THR A CA 1
ATOM 1426 C C . THR A 1 184 ? -7.764 -20.511 -0.600 1.00 97.50 184 THR A C 1
ATOM 1428 O O . THR A 1 184 ? -8.101 -21.003 0.471 1.00 97.50 184 THR A O 1
ATOM 1431 N N . ALA A 1 185 ? -8.656 -20.231 -1.556 1.00 95.81 185 ALA A N 1
ATOM 1432 C CA . ALA A 1 185 ? -10.077 -20.544 -1.421 1.00 95.81 185 ALA A CA 1
ATOM 1433 C C . ALA A 1 185 ? -10.316 -22.051 -1.273 1.00 95.81 185 ALA A C 1
ATOM 1435 O O . ALA A 1 185 ? -11.111 -22.461 -0.435 1.00 95.81 185 ALA A O 1
ATOM 1436 N N . LYS A 1 186 ? -9.587 -22.892 -2.014 1.00 95.19 186 LYS A N 1
ATOM 1437 C CA . LYS A 1 186 ? -9.653 -24.351 -1.845 1.00 95.19 186 LYS A CA 1
ATOM 1438 C C . LYS A 1 186 ? -9.127 -24.801 -0.479 1.00 95.19 186 LYS A C 1
ATOM 1440 O O . LYS A 1 186 ? -9.725 -25.659 0.168 1.00 95.19 186 LYS A O 1
ATOM 1445 N N . TRP A 1 187 ? -8.008 -24.230 -0.036 1.00 96.44 187 TRP A N 1
ATOM 1446 C CA . TRP A 1 187 ? -7.362 -24.628 1.213 1.00 96.44 187 TRP A CA 1
ATOM 1447 C C . TRP A 1 187 ? -8.104 -24.138 2.460 1.00 96.44 187 TRP A C 1
ATOM 1449 O O . TRP A 1 187 ? -8.346 -24.929 3.369 1.00 96.44 187 TRP A O 1
ATOM 1459 N N . TYR A 1 188 ? -8.481 -22.859 2.493 1.00 94.25 188 TYR A N 1
ATOM 1460 C CA . TYR A 1 188 ? -9.095 -22.186 3.639 1.00 94.25 188 TYR A CA 1
ATOM 1461 C C . TYR A 1 188 ? -10.610 -22.009 3.530 1.00 94.25 188 TYR A C 1
ATOM 1463 O O . TYR A 1 188 ? -11.223 -21.587 4.498 1.00 94.25 188 TYR A O 1
ATOM 1471 N N . GLY A 1 189 ? -11.234 -22.256 2.379 1.00 92.19 189 GLY A N 1
ATOM 1472 C CA . GLY A 1 189 ? -12.624 -21.840 2.142 1.00 92.19 189 GLY A CA 1
ATOM 1473 C C . GLY A 1 189 ? -12.778 -20.331 1.895 1.00 92.19 189 GLY A C 1
ATOM 1474 O O . GLY A 1 189 ? -13.888 -19.861 1.667 1.00 92.19 189 GLY A O 1
ATOM 1475 N N . ALA A 1 190 ? -11.678 -19.566 1.914 1.00 92.00 190 ALA A N 1
ATOM 1476 C CA . ALA A 1 190 ? -11.662 -18.124 1.689 1.00 92.00 190 ALA A CA 1
ATOM 1477 C C . ALA A 1 190 ? -10.429 -17.703 0.862 1.00 92.00 190 ALA A C 1
ATOM 1479 O O . ALA A 1 190 ? -9.316 -18.149 1.161 1.00 92.00 190 ALA A O 1
ATOM 1480 N N . PRO A 1 191 ? -10.598 -16.857 -0.172 1.00 95.25 191 PRO A N 1
ATOM 1481 C CA . PRO A 1 191 ? -9.494 -16.418 -1.016 1.00 95.25 191 PRO A CA 1
ATOM 1482 C C . PRO A 1 191 ? -8.635 -15.362 -0.313 1.00 95.25 191 PRO A C 1
ATOM 1484 O O . PRO A 1 191 ? -9.154 -14.391 0.234 1.00 95.25 191 PRO A O 1
ATOM 1487 N N . ASN A 1 192 ? -7.317 -15.484 -0.429 1.00 96.00 192 ASN A N 1
ATOM 1488 C CA . ASN A 1 192 ? -6.362 -14.452 -0.035 1.00 96.00 192 ASN A CA 1
ATOM 1489 C C . ASN A 1 192 ? -5.224 -14.332 -1.072 1.00 96.00 192 ASN A C 1
ATOM 1491 O O . ASN A 1 192 ? -5.131 -15.128 -2.009 1.00 96.00 192 ASN A O 1
ATOM 1495 N N . ILE A 1 193 ? -4.386 -13.301 -0.940 1.00 97.69 193 ILE A N 1
ATOM 1496 C CA . ILE A 1 193 ? -3.222 -13.053 -1.814 1.00 97.69 193 ILE A CA 1
ATOM 1497 C C . ILE A 1 193 ? -1.909 -12.882 -1.036 1.00 97.69 193 ILE A C 1
ATOM 1499 O O . ILE A 1 193 ? -0.950 -12.316 -1.565 1.00 97.69 193 ILE A O 1
ATOM 1503 N N . SER A 1 194 ? -1.848 -13.338 0.218 1.00 97.06 194 SER A N 1
ATOM 1504 C CA . SER A 1 194 ? -0.750 -13.051 1.151 1.00 97.06 194 SER A CA 1
ATOM 1505 C C . SER A 1 194 ? 0.625 -13.444 0.595 1.00 97.06 194 SER A C 1
ATOM 1507 O O . SER A 1 194 ? 1.546 -12.625 0.602 1.00 97.06 194 SER A O 1
ATOM 1509 N N . ALA A 1 195 ? 0.757 -14.649 0.027 1.00 97.94 195 ALA A N 1
ATOM 1510 C CA . ALA A 1 195 ? 2.024 -15.126 -0.538 1.00 97.94 195 ALA A CA 1
ATOM 1511 C C . ALA A 1 195 ? 2.499 -14.288 -1.741 1.00 97.94 195 ALA A C 1
ATOM 1513 O O . ALA A 1 195 ? 3.685 -13.987 -1.876 1.00 97.94 195 ALA A O 1
ATOM 1514 N N . VAL A 1 196 ? 1.573 -13.861 -2.606 1.00 98.50 196 VAL A N 1
ATOM 1515 C CA . VAL A 1 196 ? 1.896 -13.033 -3.782 1.00 98.50 196 VAL A CA 1
ATOM 1516 C C . VAL A 1 196 ? 2.199 -11.594 -3.372 1.00 98.50 196 VAL A C 1
ATOM 1518 O O . VAL A 1 196 ? 3.104 -10.977 -3.932 1.00 98.50 196 VAL A O 1
ATOM 1521 N N . TYR A 1 197 ? 1.493 -11.061 -2.371 1.00 98.19 197 TYR A N 1
ATOM 1522 C CA . TYR A 1 197 ? 1.822 -9.764 -1.783 1.00 98.19 197 TYR A CA 1
ATOM 1523 C C . TYR A 1 197 ? 3.225 -9.781 -1.170 1.00 98.19 197 TYR A C 1
ATOM 1525 O O . TYR A 1 197 ? 4.003 -8.858 -1.401 1.00 98.19 197 TYR A O 1
ATOM 1533 N N . GLN A 1 198 ? 3.597 -10.856 -0.474 1.00 97.06 198 GLN A N 1
ATOM 1534 C CA . GLN A 1 198 ? 4.949 -11.000 0.060 1.00 97.06 198 GLN A CA 1
ATOM 1535 C C . GLN A 1 198 ? 6.014 -11.040 -1.035 1.00 97.06 198 GLN A C 1
ATOM 1537 O O . GLN A 1 198 ? 6.977 -10.270 -0.987 1.00 97.06 198 GLN A O 1
ATOM 1542 N N . LEU A 1 199 ? 5.782 -11.830 -2.086 1.00 97.56 199 LEU A N 1
ATOM 1543 C CA . LEU A 1 199 ? 6.643 -11.822 -3.267 1.00 97.56 199 LEU A CA 1
ATOM 1544 C C . LEU A 1 199 ? 6.782 -10.409 -3.861 1.00 97.56 199 LEU A C 1
ATOM 1546 O O . LEU A 1 199 ? 7.892 -10.014 -4.224 1.00 97.56 199 LEU A O 1
ATOM 1550 N N . LEU A 1 200 ? 5.685 -9.645 -3.956 1.00 97.06 200 LEU A N 1
ATOM 1551 C CA . LEU A 1 200 ? 5.700 -8.276 -4.477 1.00 97.06 200 LEU A CA 1
ATOM 1552 C C . LEU A 1 200 ? 6.624 -7.385 -3.651 1.00 97.06 200 LEU A C 1
ATOM 1554 O O . LEU A 1 200 ? 7.491 -6.722 -4.221 1.00 97.06 200 LEU A O 1
ATOM 1558 N N . ILE A 1 201 ? 6.457 -7.363 -2.326 1.00 95.56 201 ILE A N 1
ATOM 1559 C CA . ILE A 1 201 ? 7.234 -6.459 -1.474 1.00 95.56 201 ILE A CA 1
ATOM 1560 C C . ILE A 1 201 ? 8.724 -6.816 -1.477 1.00 95.56 201 ILE A C 1
ATOM 1562 O O . ILE A 1 201 ? 9.558 -5.903 -1.535 1.00 95.56 201 ILE A O 1
ATOM 1566 N N . GLU A 1 202 ? 9.050 -8.112 -1.466 1.00 94.31 202 GLU A N 1
ATOM 1567 C CA . GLU A 1 202 ? 10.430 -8.593 -1.560 1.00 94.31 202 GLU A CA 1
ATOM 1568 C C . GLU A 1 202 ? 11.050 -8.271 -2.924 1.00 94.31 202 GLU A C 1
ATOM 1570 O O . GLU A 1 202 ? 12.160 -7.748 -2.982 1.00 94.31 202 GLU A O 1
ATOM 1575 N N . CYS A 1 203 ? 10.338 -8.496 -4.034 1.00 94.75 203 CYS A N 1
ATOM 1576 C CA . CYS A 1 203 ? 10.825 -8.125 -5.367 1.00 94.75 203 CYS A CA 1
ATOM 1577 C C . CYS A 1 203 ? 11.031 -6.609 -5.501 1.00 94.75 203 CYS A C 1
ATOM 1579 O O . CYS A 1 203 ? 12.024 -6.171 -6.082 1.00 94.75 203 CYS A O 1
ATOM 1581 N N . SER A 1 204 ? 10.143 -5.797 -4.925 1.00 92.19 204 SER A N 1
ATOM 1582 C CA . SER A 1 204 ? 10.254 -4.335 -4.949 1.00 92.19 204 SER A CA 1
ATOM 1583 C C . SER A 1 204 ? 11.390 -3.776 -4.073 1.00 92.19 204 SER A C 1
ATOM 1585 O O . SER A 1 204 ? 11.626 -2.574 -4.074 1.00 92.19 204 SER A O 1
ATOM 1587 N N . GLU A 1 205 ? 12.135 -4.594 -3.319 1.00 89.44 205 GLU A N 1
ATOM 1588 C CA . GLU A 1 205 ? 13.445 -4.178 -2.767 1.00 89.44 205 GLU A CA 1
ATOM 1589 C C . GLU A 1 205 ? 14.533 -4.033 -3.834 1.00 89.44 205 GLU A C 1
ATOM 1591 O O . GLU A 1 205 ? 15.559 -3.406 -3.580 1.00 89.44 205 GLU A O 1
ATOM 1596 N N . TYR A 1 206 ? 14.309 -4.603 -5.016 1.00 89.19 206 TYR A N 1
ATOM 1597 C CA . TYR A 1 206 ? 15.276 -4.660 -6.110 1.00 89.19 206 TYR A CA 1
ATOM 1598 C C . TYR A 1 206 ? 14.860 -3.798 -7.306 1.00 89.19 206 TYR A C 1
ATOM 1600 O O . TYR A 1 206 ? 15.625 -3.656 -8.257 1.00 89.19 206 TYR A O 1
ATOM 1608 N N . ASP A 1 207 ? 13.671 -3.195 -7.261 1.00 83.31 207 ASP A N 1
ATOM 1609 C CA . ASP A 1 207 ? 13.082 -2.440 -8.369 1.00 83.31 207 ASP A CA 1
ATOM 1610 C C . ASP A 1 207 ? 13.749 -1.087 -8.638 1.00 83.31 207 ASP A C 1
ATOM 1612 O O . ASP A 1 207 ? 13.303 -0.367 -9.517 1.00 83.31 207 ASP A O 1
ATOM 1616 N N . GLY A 1 208 ? 14.777 -0.705 -7.871 1.00 76.44 208 GLY A N 1
ATOM 1617 C CA . GLY A 1 208 ? 15.479 0.576 -8.004 1.00 76.44 208 GLY A CA 1
ATOM 1618 C C . GLY A 1 208 ? 14.652 1.808 -7.611 1.00 76.44 208 GLY A C 1
ATOM 1619 O O . GLY A 1 208 ? 15.173 2.925 -7.641 1.00 76.44 208 GLY A O 1
ATOM 1620 N N . VAL A 1 209 ? 13.385 1.633 -7.224 1.00 78.12 209 VAL A N 1
ATOM 1621 C CA . VAL A 1 209 ? 12.504 2.705 -6.749 1.00 78.12 209 VAL A CA 1
ATOM 1622 C C . VAL A 1 209 ? 12.593 2.845 -5.234 1.00 78.12 209 VAL A C 1
ATOM 1624 O O . VAL A 1 209 ? 12.564 3.968 -4.719 1.00 78.12 209 VAL A O 1
ATOM 1627 N N . SER A 1 210 ? 12.730 1.724 -4.525 1.00 82.25 210 SER A N 1
ATOM 1628 C CA . SER A 1 210 ? 13.002 1.722 -3.086 1.00 82.25 210 SER A CA 1
ATOM 1629 C C . SER A 1 210 ? 14.440 2.200 -2.819 1.00 82.25 210 SER A C 1
ATOM 1631 O O . SER A 1 210 ? 15.383 1.594 -3.323 1.00 82.25 210 SER A O 1
ATOM 1633 N N . PRO A 1 211 ? 14.648 3.266 -2.024 1.00 84.75 211 PRO A N 1
ATOM 1634 C CA . PRO A 1 211 ? 15.972 3.823 -1.770 1.00 84.75 211 PRO A CA 1
ATOM 1635 C C . PRO A 1 211 ? 16.806 2.998 -0.777 1.00 84.75 211 PRO A C 1
ATOM 1637 O O . PRO A 1 211 ? 18.003 3.247 -0.655 1.00 84.75 211 PRO A O 1
ATOM 1640 N N . TYR A 1 212 ? 16.181 2.060 -0.059 1.00 87.25 212 TYR A N 1
ATOM 1641 C CA . TYR A 1 212 ? 16.799 1.150 0.909 1.00 87.25 212 TYR A CA 1
ATOM 1642 C C . TYR A 1 212 ? 15.903 -0.078 1.136 1.00 87.25 212 TYR A C 1
ATOM 1644 O O . TYR A 1 212 ? 14.713 -0.066 0.790 1.00 87.25 212 TYR A O 1
ATOM 1652 N N . ARG A 1 213 ? 16.464 -1.126 1.743 1.00 89.00 213 ARG A N 1
ATOM 1653 C CA . ARG A 1 213 ? 15.714 -2.248 2.325 1.00 89.00 213 ARG A CA 1
ATOM 1654 C C . ARG A 1 213 ? 15.402 -1.934 3.775 1.00 89.00 213 ARG A C 1
ATOM 1656 O O . ARG A 1 213 ? 16.212 -1.312 4.448 1.00 89.00 213 ARG A O 1
ATOM 1663 N N . PHE A 1 214 ? 14.262 -2.387 4.291 1.00 87.56 214 PHE A N 1
ATOM 1664 C CA . PHE A 1 214 ? 13.855 -2.025 5.656 1.00 87.56 214 PHE A CA 1
ATOM 1665 C C . PHE A 1 214 ? 14.927 -2.360 6.710 1.00 87.56 214 PHE A C 1
ATOM 1667 O O . PHE A 1 214 ? 15.189 -1.545 7.587 1.00 87.56 214 PHE A O 1
ATOM 1674 N N . TYR A 1 215 ? 15.602 -3.503 6.566 1.00 89.12 215 TYR A N 1
ATOM 1675 C CA . TYR A 1 215 ? 16.674 -3.937 7.467 1.00 89.12 215 TYR A CA 1
ATOM 1676 C C . TYR A 1 215 ? 17.937 -3.063 7.435 1.00 89.12 215 TYR A C 1
ATOM 1678 O O . TYR A 1 215 ? 18.784 -3.203 8.313 1.00 89.12 215 TYR A O 1
ATOM 1686 N N . ASP A 1 216 ? 18.063 -2.154 6.465 1.00 89.50 216 ASP A N 1
ATOM 1687 C CA . ASP A 1 216 ? 19.147 -1.169 6.422 1.00 89.50 216 ASP A CA 1
ATOM 1688 C C . ASP A 1 216 ? 18.924 -0.027 7.434 1.00 89.50 216 ASP A C 1
ATOM 1690 O O . ASP A 1 216 ? 19.831 0.770 7.674 1.00 89.50 216 ASP A O 1
ATOM 1694 N N . VAL A 1 217 ? 17.719 0.086 8.012 1.00 91.25 217 VAL A N 1
ATOM 1695 C CA . VAL A 1 217 ? 17.387 1.076 9.044 1.00 91.25 217 VAL A CA 1
ATOM 1696 C C . VAL A 1 217 ? 17.507 0.421 10.423 1.00 91.25 217 VAL A C 1
ATOM 1698 O O . VAL A 1 217 ? 16.724 -0.481 10.732 1.00 91.25 217 VAL A O 1
ATOM 1701 N N . PRO A 1 218 ? 18.447 0.870 11.275 1.00 93.00 218 PRO A N 1
ATOM 1702 C CA . PRO A 1 218 ? 18.573 0.366 12.634 1.00 93.00 218 PRO A CA 1
ATOM 1703 C C . PRO A 1 218 ? 17.282 0.538 13.435 1.00 93.00 218 PRO A C 1
ATOM 1705 O O . PRO A 1 218 ? 16.595 1.560 13.339 1.00 93.00 218 PRO A O 1
ATOM 1708 N N . ALA A 1 219 ? 16.988 -0.470 14.251 1.00 93.88 219 ALA A N 1
ATOM 1709 C CA . ALA A 1 219 ? 15.860 -0.488 15.163 1.00 93.88 219 ALA A CA 1
ATOM 1710 C C . ALA A 1 219 ? 16.325 -0.934 16.552 1.00 93.88 219 ALA A C 1
ATOM 1712 O O . ALA A 1 219 ? 17.119 -1.868 16.666 1.00 93.88 219 ALA A O 1
ATOM 1713 N N . GLN A 1 220 ? 15.794 -0.299 17.592 1.00 95.50 220 GLN A N 1
ATOM 1714 C CA . GLN A 1 220 ? 16.005 -0.677 18.987 1.00 95.50 220 GLN A CA 1
ATOM 1715 C C . GLN A 1 220 ? 14.655 -0.924 19.657 1.00 95.50 220 GLN A C 1
ATOM 1717 O O . GLN A 1 220 ? 13.688 -0.217 19.377 1.00 95.50 220 GLN A O 1
ATOM 1722 N N . TRP A 1 221 ? 14.590 -1.921 20.533 1.00 97.31 221 TRP A N 1
ATOM 1723 C CA . TRP A 1 221 ? 13.425 -2.180 21.374 1.00 97.31 221 TRP A CA 1
ATOM 1724 C C . TRP A 1 221 ? 13.674 -1.671 22.792 1.00 97.31 221 TRP A C 1
ATOM 1726 O O . TRP A 1 221 ? 14.799 -1.780 23.281 1.00 97.31 221 TRP A O 1
ATOM 1736 N N . SER A 1 222 ? 12.635 -1.132 23.430 1.00 97.88 222 SER A N 1
ATOM 1737 C CA . SER A 1 222 ? 12.628 -0.902 24.876 1.00 97.88 222 SER A CA 1
ATOM 1738 C C . SER A 1 222 ? 12.686 -2.235 25.626 1.00 97.88 222 SER A C 1
ATOM 1740 O O . SER A 1 222 ? 12.262 -3.268 25.102 1.00 97.88 222 SER A O 1
ATOM 1742 N N . ASP A 1 223 ? 13.184 -2.213 26.863 1.00 96.75 223 ASP A N 1
ATOM 1743 C CA . ASP A 1 223 ? 13.381 -3.429 27.668 1.00 96.75 223 ASP A CA 1
ATOM 1744 C C . ASP A 1 223 ? 12.067 -4.184 27.944 1.00 96.75 223 ASP A C 1
ATOM 1746 O O . ASP A 1 223 ? 12.053 -5.410 28.043 1.00 96.75 223 ASP A O 1
ATOM 1750 N N . ASP A 1 224 ? 10.947 -3.464 28.018 1.00 95.31 224 ASP A N 1
ATOM 1751 C CA . ASP A 1 224 ? 9.599 -4.020 28.188 1.00 95.31 224 ASP A CA 1
ATOM 1752 C C . ASP A 1 224 ? 8.927 -4.452 26.866 1.00 95.31 224 ASP A C 1
ATOM 1754 O O . ASP A 1 224 ? 7.809 -4.975 26.871 1.00 95.31 224 ASP A O 1
ATOM 1758 N N . GLY A 1 225 ? 9.584 -4.221 25.725 1.00 95.69 225 GLY A N 1
ATOM 1759 C CA . GLY A 1 225 ? 9.086 -4.543 24.388 1.00 95.69 225 GLY A CA 1
ATOM 1760 C C . GLY A 1 225 ? 7.910 -3.690 23.899 1.00 95.69 225 GLY A C 1
ATOM 1761 O O . GLY A 1 225 ? 7.351 -3.994 22.845 1.00 95.69 225 GLY A O 1
ATOM 1762 N N . TRP A 1 226 ? 7.505 -2.641 24.622 1.00 96.44 226 TRP A N 1
ATOM 1763 C C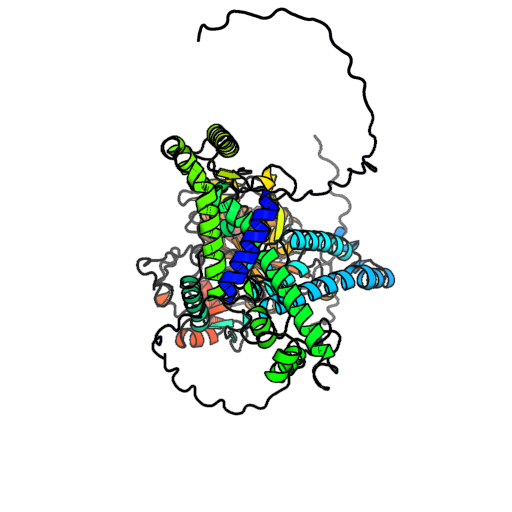A . TRP A 1 226 ? 6.381 -1.783 24.222 1.00 96.44 226 TRP A CA 1
ATOM 1764 C C . TRP A 1 226 ? 6.711 -0.838 23.078 1.00 96.44 226 TRP A C 1
ATOM 1766 O O . TRP A 1 226 ? 5.815 -0.463 22.321 1.00 96.44 226 TRP A O 1
ATOM 1776 N N . VAL A 1 227 ? 7.976 -0.444 22.949 1.00 97.75 227 VAL A N 1
ATOM 1777 C CA . VAL A 1 227 ? 8.416 0.516 21.943 1.00 97.75 227 VAL A CA 1
ATOM 1778 C C . VAL A 1 227 ? 9.504 -0.089 21.077 1.00 97.75 227 VAL A C 1
ATOM 1780 O O . VAL A 1 227 ? 10.493 -0.632 21.566 1.00 97.75 227 VAL A O 1
ATOM 1783 N N . ARG A 1 228 ? 9.348 0.084 19.765 1.00 96.75 228 ARG A N 1
ATOM 1784 C CA . ARG A 1 228 ? 10.409 -0.096 18.779 1.00 96.75 228 ARG A CA 1
ATOM 1785 C C . ARG A 1 228 ? 10.768 1.260 18.185 1.00 96.75 228 ARG A C 1
ATOM 1787 O O . ARG A 1 228 ? 9.982 1.821 17.425 1.00 96.75 228 ARG A O 1
ATOM 1794 N N . ALA A 1 229 ? 11.950 1.773 18.506 1.00 96.31 229 ALA A N 1
ATOM 1795 C CA . ALA A 1 229 ? 12.477 3.013 17.949 1.00 96.31 229 ALA A CA 1
ATOM 1796 C C . ALA A 1 229 ? 13.276 2.737 16.666 1.00 96.31 229 ALA A C 1
ATOM 1798 O O . ALA A 1 229 ? 14.188 1.911 16.661 1.00 96.31 229 ALA A O 1
ATOM 1799 N N . LEU A 1 230 ? 12.933 3.432 15.584 1.00 94.62 230 LEU A N 1
ATOM 1800 C CA . LEU A 1 230 ? 13.609 3.390 14.288 1.00 94.62 230 LEU A CA 1
ATOM 1801 C C . LEU A 1 230 ? 14.456 4.643 14.090 1.00 94.62 230 LEU A C 1
ATOM 1803 O O . LEU A 1 230 ? 13.967 5.752 14.315 1.00 94.62 230 LEU A O 1
ATOM 1807 N N . ASP A 1 231 ? 15.671 4.476 13.568 1.00 92.69 231 ASP A N 1
ATOM 1808 C CA . ASP A 1 231 ? 16.560 5.601 13.270 1.00 92.69 231 ASP A CA 1
ATOM 1809 C C . ASP A 1 231 ? 16.070 6.405 12.045 1.00 92.69 231 ASP A C 1
ATOM 1811 O O . ASP A 1 231 ? 16.260 6.050 10.872 1.00 92.69 231 ASP A O 1
ATOM 1815 N N . GLY A 1 232 ? 15.426 7.534 12.334 1.00 90.00 232 GLY A N 1
ATOM 1816 C CA . GLY A 1 232 ? 14.910 8.487 11.362 1.00 90.00 232 GLY A CA 1
ATOM 1817 C C . GLY A 1 232 ? 15.991 9.213 10.570 1.00 90.00 232 GLY A C 1
ATOM 1818 O O . GLY A 1 232 ? 15.749 9.547 9.404 1.00 90.00 232 GLY A O 1
ATOM 1819 N N . ASN A 1 233 ? 17.192 9.397 11.126 1.00 89.44 233 ASN A N 1
ATOM 1820 C CA . ASN A 1 233 ? 18.305 10.038 10.425 1.00 89.44 233 ASN A CA 1
ATOM 1821 C C . ASN A 1 233 ? 18.882 9.133 9.348 1.00 89.44 233 ASN A C 1
ATOM 1823 O O . ASN A 1 233 ? 19.047 9.568 8.201 1.00 89.44 233 ASN A O 1
ATOM 1827 N N . VAL A 1 234 ? 19.132 7.866 9.687 1.00 90.38 234 VAL A N 1
ATOM 1828 C CA . VAL A 1 234 ? 19.594 6.860 8.724 1.00 90.38 234 VAL A CA 1
ATOM 1829 C C . VAL A 1 234 ? 18.563 6.717 7.610 1.00 90.38 234 VAL A C 1
ATOM 1831 O O . VAL A 1 234 ? 18.905 6.877 6.433 1.00 90.38 234 VAL A O 1
ATOM 1834 N N . ARG A 1 235 ? 17.279 6.570 7.961 1.00 88.25 235 ARG A N 1
ATOM 1835 C CA . ARG A 1 235 ? 16.184 6.524 6.981 1.00 88.25 235 ARG A CA 1
ATOM 1836 C C . ARG A 1 235 ? 16.146 7.763 6.076 1.00 88.25 235 ARG A C 1
ATOM 1838 O O . ARG A 1 235 ? 16.027 7.642 4.854 1.00 88.25 235 ARG A O 1
ATOM 1845 N N . ALA A 1 236 ? 16.253 8.964 6.646 1.00 86.25 236 ALA A N 1
ATOM 1846 C CA . ALA A 1 236 ? 16.230 10.212 5.881 1.00 86.25 236 ALA A CA 1
ATOM 1847 C C . ALA A 1 236 ? 17.451 10.364 4.956 1.00 86.25 236 ALA A C 1
ATOM 1849 O O . ALA A 1 236 ? 17.335 10.970 3.883 1.00 86.25 236 ALA A O 1
ATOM 1850 N N . SER A 1 237 ? 18.607 9.809 5.336 1.00 88.94 237 SER A N 1
ATOM 1851 C CA . SER A 1 237 ? 19.838 9.857 4.537 1.00 88.94 237 SER A CA 1
ATOM 1852 C C . SER A 1 237 ? 19.695 9.117 3.200 1.00 88.94 237 SER A C 1
ATOM 1854 O O . SER A 1 237 ? 20.076 9.658 2.157 1.00 88.94 237 SER A O 1
ATOM 1856 N N . PHE A 1 238 ? 19.026 7.957 3.189 1.00 86.69 238 PHE A N 1
ATOM 1857 C CA . PHE A 1 238 ? 18.735 7.217 1.958 1.00 86.69 238 PHE A CA 1
ATOM 1858 C C . PHE A 1 238 ? 17.848 8.022 1.002 1.00 86.69 238 PHE A C 1
ATOM 1860 O O . PHE A 1 238 ? 18.075 8.036 -0.209 1.00 86.69 238 PHE A O 1
ATOM 1867 N N . GLY A 1 239 ? 16.876 8.763 1.543 1.00 79.50 239 GLY A N 1
ATOM 1868 C CA . GLY A 1 239 ? 16.023 9.652 0.754 1.00 79.50 239 GLY A CA 1
ATOM 1869 C C . GLY A 1 239 ? 16.787 10.790 0.075 1.00 79.50 239 GLY A C 1
ATOM 1870 O O . GLY A 1 239 ? 16.492 11.115 -1.076 1.00 79.50 239 GLY A O 1
ATOM 1871 N N . LYS A 1 240 ? 17.786 11.375 0.752 1.00 81.31 240 LYS A N 1
ATOM 1872 C CA . LYS A 1 240 ? 18.666 12.398 0.156 1.00 81.31 240 LYS A CA 1
ATOM 1873 C C . LYS A 1 240 ? 19.484 11.806 -0.997 1.00 81.31 240 LYS A C 1
ATOM 1875 O O . LYS A 1 240 ? 19.406 12.316 -2.114 1.00 81.31 240 LYS A O 1
ATOM 1880 N N . LYS A 1 241 ? 20.151 10.673 -0.757 1.00 79.38 241 LYS A N 1
ATOM 1881 C CA . LYS A 1 241 ? 20.979 9.974 -1.755 1.00 79.38 241 LYS A CA 1
ATOM 1882 C C . LYS A 1 241 ? 20.183 9.573 -3.002 1.00 79.38 241 LYS A C 1
ATOM 1884 O O . LYS A 1 241 ? 20.636 9.764 -4.127 1.00 79.38 241 LYS A O 1
ATOM 1889 N N . ALA A 1 242 ? 18.962 9.071 -2.823 1.00 74.69 242 ALA A N 1
ATOM 1890 C CA . ALA A 1 242 ? 18.100 8.696 -3.943 1.00 74.69 242 ALA A CA 1
ATOM 1891 C C . ALA A 1 242 ? 17.667 9.897 -4.801 1.00 74.69 242 ALA A C 1
ATOM 1893 O O . ALA A 1 242 ? 17.550 9.774 -6.021 1.00 74.69 242 ALA A O 1
ATOM 1894 N N . ARG A 1 243 ? 17.453 11.074 -4.194 1.00 73.88 243 ARG A N 1
ATOM 1895 C CA . ARG A 1 243 ? 17.152 12.310 -4.940 1.00 73.88 243 ARG A CA 1
ATOM 1896 C C . ARG A 1 243 ? 18.351 12.790 -5.752 1.00 73.88 243 ARG A C 1
ATOM 1898 O O . ARG A 1 243 ? 18.162 13.267 -6.865 1.00 73.88 243 ARG A O 1
ATOM 1905 N N . GLU A 1 244 ? 19.560 12.654 -5.218 1.00 72.44 244 GLU A N 1
ATOM 1906 C CA . GLU A 1 244 ? 20.797 13.009 -5.923 1.00 72.44 244 GLU A CA 1
ATOM 1907 C C . GLU A 1 244 ? 21.033 12.101 -7.137 1.00 72.44 244 GLU A C 1
ATOM 1909 O O . GLU A 1 244 ? 21.291 12.604 -8.227 1.00 72.44 244 GLU A O 1
ATOM 1914 N N . LEU A 1 245 ? 20.827 10.785 -6.993 1.00 65.00 245 LEU A N 1
ATOM 1915 C CA . LEU A 1 245 ? 20.953 9.822 -8.097 1.00 65.00 245 LEU A CA 1
ATOM 1916 C C . LEU A 1 245 ? 19.966 10.090 -9.245 1.00 65.00 245 LEU A C 1
ATOM 1918 O O . LEU A 1 245 ? 20.322 9.927 -10.411 1.00 65.00 245 LEU A O 1
ATOM 1922 N N . LYS A 1 246 ? 18.744 10.547 -8.937 1.00 65.19 246 LYS A N 1
ATOM 1923 C CA . LYS A 1 246 ? 17.735 10.887 -9.957 1.00 65.19 246 LYS A CA 1
ATOM 1924 C C . LYS A 1 246 ? 18.096 12.118 -10.792 1.00 65.19 246 LYS A C 1
ATOM 1926 O O . LYS A 1 246 ? 17.683 12.188 -11.943 1.00 65.19 246 LYS A O 1
ATOM 1931 N N . LYS A 1 247 ? 18.875 13.069 -10.259 1.00 58.56 247 LYS A N 1
ATOM 1932 C CA . LYS A 1 247 ? 19.288 14.275 -11.005 1.00 58.56 247 LYS A CA 1
ATOM 1933 C C . LYS A 1 247 ? 20.253 13.974 -12.162 1.00 58.56 247 LYS A C 1
ATOM 1935 O O . LYS A 1 247 ? 20.400 14.816 -13.038 1.00 58.56 247 LYS A O 1
ATOM 1940 N N . GLY A 1 248 ? 20.897 12.802 -12.169 1.00 49.03 248 GLY A N 1
ATOM 1941 C CA . GLY A 1 248 ? 21.873 12.398 -13.190 1.00 49.03 248 GLY A CA 1
ATOM 1942 C C . GLY A 1 248 ? 21.362 11.412 -14.248 1.00 49.03 248 GLY A C 1
ATOM 1943 O O . GLY A 1 248 ? 22.155 10.964 -15.072 1.00 49.03 248 GLY A O 1
ATOM 1944 N N . GLN A 1 249 ? 20.082 11.022 -14.228 1.00 54.12 249 GLN A N 1
ATOM 1945 C CA . GLN A 1 249 ? 19.523 10.080 -15.207 1.00 54.12 249 GLN A CA 1
ATOM 1946 C C . GLN A 1 249 ? 18.920 10.829 -16.404 1.00 54.12 249 GLN A C 1
ATOM 1948 O O . GLN A 1 249 ? 18.160 11.781 -16.228 1.00 54.12 249 GLN A O 1
ATOM 1953 N N . ALA A 1 250 ? 19.267 10.397 -17.623 1.00 44.94 250 ALA A N 1
ATOM 1954 C CA . ALA A 1 250 ? 18.666 10.899 -18.858 1.00 44.94 250 ALA A CA 1
ATOM 1955 C C . ALA A 1 250 ? 17.138 10.719 -18.817 1.00 44.94 250 ALA A C 1
ATOM 1957 O O . ALA A 1 250 ? 16.648 9.738 -18.257 1.00 44.94 250 ALA A O 1
ATOM 1958 N N . GLN A 1 251 ? 16.396 11.677 -19.383 1.00 45.31 251 GLN A N 1
ATOM 1959 C CA . GLN A 1 251 ? 14.929 11.712 -19.392 1.00 45.31 251 GLN A CA 1
ATOM 1960 C C . GLN A 1 251 ? 14.330 10.469 -20.078 1.00 45.31 251 GLN A C 1
ATOM 1962 O O . GLN A 1 251 ? 14.009 10.481 -21.265 1.00 45.31 251 GLN A O 1
ATOM 1967 N N . THR A 1 252 ? 14.137 9.387 -19.329 1.00 54.88 252 THR A N 1
ATOM 1968 C CA . THR A 1 252 ? 13.099 8.398 -19.628 1.00 54.88 252 THR A CA 1
ATOM 1969 C C . THR A 1 252 ? 11.736 9.075 -19.512 1.00 54.88 252 THR A C 1
ATOM 1971 O O . THR A 1 252 ? 11.576 9.981 -18.691 1.00 54.88 252 THR A O 1
ATOM 1974 N N . LEU A 1 253 ? 10.757 8.629 -20.310 1.00 57.56 253 LEU A N 1
ATOM 1975 C CA . LEU A 1 253 ? 9.355 9.056 -20.217 1.00 57.56 253 LEU A CA 1
ATOM 1976 C C . LEU A 1 253 ? 8.952 9.107 -18.738 1.00 57.56 253 LEU A C 1
ATOM 1978 O O . LEU A 1 253 ? 9.014 8.093 -18.040 1.00 57.56 253 LEU A O 1
ATOM 1982 N N . ALA A 1 254 ? 8.660 10.308 -18.238 1.00 56.22 254 ALA A N 1
ATOM 1983 C CA . ALA A 1 254 ? 8.479 10.513 -16.812 1.00 56.22 254 ALA A CA 1
ATOM 1984 C C . ALA A 1 254 ? 7.290 9.670 -16.333 1.00 56.22 254 ALA A C 1
ATOM 1986 O O . ALA A 1 254 ? 6.155 9.896 -16.741 1.00 56.22 254 ALA A O 1
ATOM 1987 N N . GLN A 1 255 ? 7.553 8.695 -15.459 1.00 62.56 255 GLN A N 1
ATOM 1988 C CA . GLN A 1 255 ? 6.490 7.910 -14.828 1.00 62.56 255 GLN A CA 1
ATOM 1989 C C . GLN A 1 255 ? 5.660 8.756 -13.852 1.00 62.56 255 GLN A C 1
ATOM 1991 O O . GLN A 1 255 ? 4.536 8.385 -13.522 1.00 62.56 255 GLN A O 1
ATOM 1996 N N . THR A 1 256 ? 6.202 9.885 -13.382 1.00 58.66 256 THR A N 1
ATOM 1997 C CA . THR A 1 256 ? 5.443 10.851 -12.592 1.00 58.66 256 THR A CA 1
ATOM 1998 C C . THR A 1 256 ? 4.351 11.474 -13.446 1.00 58.66 256 THR A C 1
ATOM 2000 O O . THR A 1 256 ? 4.624 12.353 -14.260 1.00 58.66 256 THR A O 1
ATOM 2003 N N . ALA A 1 257 ? 3.129 11.000 -13.242 1.00 58.03 257 ALA A N 1
ATOM 2004 C CA . ALA A 1 257 ? 1.916 11.498 -13.863 1.00 58.03 257 ALA A CA 1
ATOM 2005 C C . ALA A 1 257 ? 0.850 11.691 -12.782 1.00 58.03 257 ALA A C 1
ATOM 2007 O O . ALA A 1 257 ? 0.856 11.003 -11.761 1.00 58.03 257 ALA A O 1
ATOM 2008 N N . GLY A 1 258 ? -0.072 12.614 -13.031 1.00 72.75 258 GLY A N 1
ATOM 2009 C CA . GLY A 1 258 ? -1.226 12.847 -12.178 1.00 72.75 258 GLY A CA 1
ATOM 2010 C C . GLY A 1 258 ? -0.995 13.689 -10.922 1.00 72.75 258 GLY A C 1
ATOM 2011 O O . GLY A 1 258 ? 0.029 14.342 -10.731 1.00 72.75 258 GLY A O 1
ATOM 2012 N N . GLU A 1 259 ? -1.996 13.652 -10.049 1.00 76.50 259 GLU A N 1
ATOM 2013 C CA . GLU A 1 259 ? -2.140 14.496 -8.858 1.00 76.50 259 GLU A CA 1
ATOM 2014 C C . GLU A 1 259 ? -1.568 13.806 -7.610 1.00 76.50 259 GLU A C 1
ATOM 2016 O O . GLU A 1 259 ? -1.538 14.386 -6.522 1.00 76.50 259 GLU A O 1
ATOM 2021 N N . SER A 1 260 ? -1.183 12.529 -7.728 1.00 78.31 260 SER A N 1
ATOM 2022 C CA . SER A 1 260 ? -1.012 11.676 -6.559 1.00 78.31 260 SER A CA 1
ATOM 2023 C C . SER A 1 260 ? -0.211 10.384 -6.760 1.00 78.31 260 SER A C 1
ATOM 2025 O O . SER A 1 260 ? 0.141 9.978 -7.865 1.00 78.31 260 SER A O 1
ATOM 2027 N N . ALA A 1 261 ? 0.059 9.680 -5.655 1.00 78.75 261 ALA A N 1
ATOM 2028 C CA . ALA A 1 261 ? 0.804 8.424 -5.667 1.00 78.75 261 ALA A CA 1
ATOM 2029 C C . ALA A 1 261 ? 0.097 7.279 -6.417 1.00 78.75 261 ALA A C 1
ATOM 2031 O O . ALA A 1 261 ? 0.793 6.408 -6.945 1.00 78.75 261 ALA A O 1
ATOM 2032 N N . ILE A 1 262 ? -1.244 7.266 -6.468 1.00 81.50 262 ILE A N 1
ATOM 2033 C CA . ILE A 1 262 ? -1.995 6.267 -7.246 1.00 81.50 262 ILE A CA 1
ATOM 2034 C C . ILE A 1 262 ? -1.792 6.482 -8.744 1.00 81.50 262 ILE A C 1
ATOM 2036 O O . ILE A 1 262 ? -1.671 5.511 -9.488 1.00 81.50 262 ILE A O 1
ATOM 2040 N N . ASP A 1 263 ? -1.663 7.726 -9.189 1.00 80.88 263 ASP A N 1
ATOM 2041 C CA . ASP A 1 263 ? -1.527 8.036 -10.609 1.00 80.88 263 ASP A CA 1
ATOM 2042 C C . ASP A 1 263 ? -0.187 7.528 -11.174 1.00 80.88 263 ASP A C 1
ATOM 2044 O O . ASP A 1 263 ? -0.135 7.018 -12.287 1.00 80.88 263 ASP A O 1
ATOM 2048 N N . ASN A 1 264 ? 0.858 7.471 -10.342 1.00 76.06 264 ASN A N 1
ATOM 2049 C CA . ASN A 1 264 ? 2.161 6.889 -10.694 1.00 76.06 264 ASN A CA 1
ATOM 2050 C C . ASN A 1 264 ? 2.140 5.362 -10.917 1.00 76.06 264 ASN A C 1
ATOM 2052 O O . ASN A 1 264 ? 3.169 4.775 -11.270 1.00 76.06 264 ASN A O 1
ATOM 2056 N N . THR A 1 265 ? 1.018 4.683 -10.657 1.00 80.38 265 THR A N 1
ATOM 2057 C CA . THR A 1 265 ? 0.892 3.234 -10.906 1.00 80.38 265 THR A CA 1
ATOM 2058 C C . THR A 1 265 ? 0.578 2.902 -12.362 1.00 80.38 265 THR A C 1
ATOM 2060 O O . THR A 1 265 ? 0.730 1.748 -12.747 1.00 80.38 265 THR A O 1
ATOM 2063 N N . ILE A 1 266 ? 0.181 3.886 -13.176 1.00 82.00 266 ILE A N 1
ATOM 2064 C CA . ILE A 1 266 ? -0.163 3.695 -14.589 1.00 82.00 266 ILE A CA 1
ATOM 2065 C C . ILE A 1 266 ? 0.518 4.792 -15.409 1.00 82.00 266 ILE A C 1
ATOM 2067 O O . ILE A 1 266 ? 0.509 5.959 -15.030 1.00 82.00 266 ILE A O 1
ATOM 2071 N N . LEU A 1 267 ? 1.105 4.432 -16.549 1.00 83.75 267 LEU A N 1
ATOM 2072 C CA . LEU A 1 267 ? 1.688 5.412 -17.462 1.00 83.75 267 LEU A CA 1
ATOM 2073 C C . LEU A 1 267 ? 0.611 6.130 -18.293 1.00 83.75 267 LEU A C 1
ATOM 2075 O O . LEU A 1 267 ? -0.390 5.512 -18.672 1.00 83.75 267 LEU A O 1
ATOM 2079 N N . PRO A 1 268 ? 0.826 7.406 -18.661 1.00 85.56 268 PRO A N 1
ATOM 2080 C CA . PRO A 1 268 ? 0.012 8.061 -19.671 1.00 85.56 268 PRO A CA 1
ATOM 2081 C C . PRO A 1 268 ? 0.032 7.289 -20.989 1.00 85.56 268 PRO A C 1
ATOM 2083 O O . PRO A 1 268 ? 1.094 6.948 -21.506 1.00 85.56 268 PRO A O 1
ATOM 2086 N N . ASN A 1 269 ? -1.150 7.034 -21.545 1.00 88.69 269 ASN A N 1
ATOM 2087 C CA . ASN A 1 269 ? -1.301 6.219 -22.747 1.00 88.69 269 ASN A CA 1
ATOM 2088 C C . ASN A 1 269 ? -1.728 7.017 -23.985 1.00 88.69 269 ASN A C 1
ATOM 2090 O O . ASN A 1 269 ? -1.795 6.459 -25.076 1.00 88.69 269 ASN A O 1
ATOM 2094 N N . ILE A 1 270 ? -1.952 8.326 -23.836 1.00 90.38 270 ILE A N 1
ATOM 2095 C CA . ILE A 1 270 ? -1.973 9.267 -24.957 1.00 90.38 270 ILE A CA 1
ATOM 2096 C C . ILE A 1 270 ? -0.589 9.882 -25.064 1.00 90.38 270 ILE A C 1
ATOM 2098 O O . ILE A 1 270 ? -0.177 10.633 -24.179 1.00 90.38 270 ILE A O 1
ATOM 2102 N N . LEU A 1 271 ? 0.110 9.564 -26.146 1.00 88.75 271 LEU A N 1
ATOM 2103 C CA . LEU A 1 271 ? 1.472 9.992 -26.436 1.00 88.75 271 LEU A CA 1
ATOM 2104 C C . LEU A 1 271 ? 1.482 10.898 -27.667 1.00 88.75 271 LEU A C 1
ATOM 2106 O O . LEU A 1 271 ? 0.616 10.783 -28.535 1.00 88.75 271 LEU A O 1
ATOM 2110 N N . THR A 1 272 ? 2.458 11.792 -27.773 1.00 87.44 272 THR A N 1
ATOM 2111 C CA . THR A 1 272 ? 2.807 12.362 -29.076 1.00 87.44 272 THR A CA 1
ATOM 2112 C C . THR A 1 272 ? 3.319 11.238 -29.978 1.00 87.44 272 THR A C 1
ATOM 2114 O O . THR A 1 272 ? 3.757 10.184 -29.503 1.00 87.44 272 THR A O 1
ATOM 2117 N N . ARG A 1 273 ? 3.273 11.430 -31.299 1.00 84.25 273 ARG A N 1
ATOM 2118 C CA . ARG A 1 273 ? 3.843 10.433 -32.222 1.00 84.25 273 ARG A CA 1
ATOM 2119 C C . ARG A 1 273 ? 5.324 10.172 -31.961 1.00 84.25 273 ARG A C 1
ATOM 2121 O O . ARG A 1 273 ? 5.731 9.018 -31.993 1.00 84.25 273 ARG A O 1
ATOM 2128 N N . GLU A 1 274 ? 6.083 11.213 -31.629 1.00 82.50 274 GLU A N 1
ATOM 2129 C CA . GLU A 1 274 ? 7.496 11.100 -31.262 1.00 82.50 274 GLU A CA 1
ATOM 2130 C C . GLU A 1 274 ? 7.682 10.263 -29.988 1.00 82.50 274 GLU A C 1
ATOM 2132 O O . GLU A 1 274 ? 8.433 9.290 -29.997 1.00 82.50 274 GLU A O 1
ATOM 2137 N N . GLU A 1 275 ? 6.939 10.566 -28.917 1.00 85.81 275 GLU A N 1
ATOM 2138 C CA . GLU A 1 275 ? 6.968 9.782 -27.675 1.00 85.81 275 GLU A CA 1
ATOM 2139 C C . GLU A 1 275 ? 6.591 8.314 -27.933 1.00 85.81 275 GLU A C 1
ATOM 2141 O O . GLU A 1 275 ? 7.250 7.403 -27.431 1.00 85.81 275 GLU A O 1
ATOM 2146 N N . SER A 1 276 ? 5.554 8.067 -28.742 1.00 87.38 276 SER A N 1
ATOM 2147 C CA . SER A 1 276 ? 5.111 6.717 -29.104 1.00 87.38 276 SER A CA 1
ATOM 2148 C C . SER A 1 276 ? 6.156 5.970 -29.935 1.00 87.38 276 SER A C 1
ATOM 2150 O O . SER A 1 276 ? 6.412 4.794 -29.674 1.00 87.38 276 SER A O 1
ATOM 2152 N N . ALA A 1 277 ? 6.800 6.636 -30.896 1.00 84.38 277 ALA A N 1
ATOM 2153 C CA . ALA A 1 277 ? 7.857 6.053 -31.714 1.00 84.38 277 ALA A CA 1
ATOM 2154 C C . ALA A 1 277 ? 9.085 5.700 -30.865 1.00 84.38 277 ALA A C 1
ATOM 2156 O O . ALA A 1 277 ? 9.583 4.574 -30.940 1.00 84.38 277 ALA A O 1
ATOM 2157 N N . VAL A 1 278 ? 9.527 6.604 -29.987 1.00 83.00 278 VAL A N 1
ATOM 2158 C CA . VAL A 1 278 ? 10.625 6.340 -29.045 1.00 83.00 278 VAL A CA 1
ATOM 2159 C C . VAL A 1 278 ? 10.271 5.185 -28.103 1.00 83.00 278 VAL A C 1
ATOM 2161 O O . VAL A 1 278 ? 11.092 4.291 -27.889 1.00 83.00 278 VAL A O 1
ATOM 2164 N N . LEU A 1 279 ? 9.041 5.147 -27.583 1.00 83.81 279 LEU A N 1
ATOM 2165 C CA . LEU A 1 279 ? 8.606 4.096 -26.664 1.00 83.81 279 LEU A CA 1
ATOM 2166 C C . LEU A 1 279 ? 8.456 2.732 -27.352 1.00 83.81 279 LEU A C 1
ATOM 2168 O O . LEU A 1 279 ? 8.892 1.725 -26.809 1.00 83.81 279 LEU A O 1
ATOM 2172 N N . LEU A 1 280 ? 7.841 2.663 -28.533 1.00 85.00 280 LEU A N 1
ATOM 2173 C CA . LEU A 1 280 ? 7.521 1.391 -29.191 1.00 85.00 280 LEU A CA 1
ATOM 2174 C C . LEU A 1 280 ? 8.628 0.935 -30.144 1.00 85.00 280 LEU A C 1
ATOM 2176 O O . LEU A 1 280 ? 9.117 -0.193 -30.041 1.00 85.00 280 LEU A O 1
ATOM 2180 N N . ALA A 1 281 ? 9.033 1.797 -31.079 1.00 84.44 281 ALA A N 1
ATOM 2181 C CA . ALA A 1 281 ? 10.079 1.476 -32.047 1.00 84.44 281 ALA A CA 1
ATOM 2182 C C . ALA A 1 281 ? 11.468 1.567 -31.406 1.00 84.44 281 ALA A C 1
ATOM 2184 O O . ALA A 1 281 ? 12.277 0.657 -31.592 1.00 84.44 281 ALA A O 1
ATOM 2185 N N . GLY A 1 282 ? 11.722 2.589 -30.583 1.00 84.75 282 GLY A N 1
ATOM 2186 C CA . GLY A 1 282 ? 12.990 2.729 -29.864 1.00 84.75 282 GLY A CA 1
ATOM 2187 C C . GLY A 1 282 ? 13.283 1.532 -28.960 1.00 84.75 282 GLY A C 1
ATOM 2188 O O . GLY A 1 282 ? 14.401 1.023 -28.978 1.00 84.75 282 GLY A O 1
ATOM 2189 N N . GLN A 1 283 ? 12.282 0.983 -28.263 1.00 84.06 283 GLN A N 1
ATOM 2190 C CA . GLN A 1 283 ? 12.472 -0.236 -27.462 1.00 84.06 283 GLN A CA 1
ATOM 2191 C C . GLN A 1 283 ? 12.766 -1.476 -28.313 1.00 84.06 283 GLN A C 1
ATOM 2193 O O . GLN A 1 283 ? 13.622 -2.284 -27.953 1.00 84.06 283 GLN A O 1
ATOM 2198 N N . ARG A 1 284 ? 12.146 -1.612 -29.493 1.00 86.56 284 ARG A N 1
ATOM 2199 C CA . ARG A 1 284 ? 12.506 -2.683 -30.440 1.00 86.56 284 ARG A CA 1
ATOM 2200 C C . ARG A 1 284 ? 13.938 -2.534 -30.946 1.00 86.56 284 ARG A C 1
ATOM 2202 O O . ARG A 1 284 ? 14.644 -3.533 -31.041 1.00 86.56 284 ARG A O 1
ATOM 2209 N N . ILE A 1 285 ? 14.385 -1.312 -31.229 1.00 87.12 285 ILE A N 1
ATOM 2210 C CA . ILE A 1 285 ? 15.767 -1.037 -31.642 1.00 87.12 285 ILE A CA 1
ATOM 2211 C C . ILE A 1 285 ? 16.744 -1.359 -30.504 1.00 87.12 285 ILE A C 1
ATOM 2213 O O . ILE A 1 285 ? 17.738 -2.046 -30.735 1.00 87.12 285 ILE A O 1
ATOM 2217 N N . LYS A 1 286 ? 16.434 -0.951 -29.265 1.00 89.25 286 LYS A N 1
ATOM 2218 C CA . LYS A 1 286 ? 17.204 -1.323 -28.066 1.00 89.25 286 LYS A CA 1
ATOM 2219 C C . LYS A 1 286 ? 17.305 -2.848 -27.931 1.00 89.25 286 LYS A C 1
ATOM 2221 O O . LYS A 1 286 ? 18.407 -3.372 -27.769 1.00 89.25 286 LYS A O 1
ATOM 2226 N N . ALA A 1 287 ? 16.196 -3.571 -28.093 1.00 89.00 287 ALA A N 1
ATOM 2227 C CA . ALA A 1 287 ? 16.173 -5.034 -28.056 1.00 89.00 287 ALA A CA 1
ATOM 2228 C C . ALA A 1 287 ? 16.989 -5.676 -29.196 1.00 89.00 287 ALA A C 1
ATOM 2230 O O . ALA A 1 287 ? 17.694 -6.662 -28.970 1.00 89.00 287 ALA A O 1
ATOM 2231 N N . LEU A 1 288 ? 16.946 -5.115 -30.411 1.00 90.56 288 LEU A N 1
ATOM 2232 C CA . LEU A 1 288 ? 17.761 -5.571 -31.543 1.00 90.56 288 LEU A CA 1
ATOM 2233 C C . LEU A 1 288 ? 19.256 -5.374 -31.279 1.00 90.56 288 LEU A C 1
ATOM 2235 O O . LEU A 1 288 ? 20.027 -6.313 -31.485 1.00 90.56 288 LEU A O 1
ATOM 2239 N N . LEU A 1 289 ? 19.653 -4.203 -30.773 1.00 90.12 289 LEU A N 1
ATOM 2240 C CA . LEU A 1 289 ? 21.036 -3.897 -30.400 1.00 90.12 289 LEU A CA 1
ATOM 2241 C C . LEU A 1 289 ? 21.548 -4.884 -29.343 1.00 90.12 289 LEU A C 1
ATOM 2243 O O . LEU A 1 289 ? 22.594 -5.511 -29.525 1.00 90.12 289 LEU A O 1
ATOM 2247 N N . VAL A 1 290 ? 20.778 -5.083 -28.268 1.00 91.44 290 VAL A N 1
ATOM 2248 C CA . VAL A 1 290 ? 21.088 -6.067 -27.218 1.00 91.44 290 VAL A CA 1
ATOM 2249 C C . VAL A 1 290 ? 21.198 -7.472 -27.814 1.00 91.44 290 VAL A C 1
ATOM 2251 O O . VAL A 1 290 ? 22.159 -8.188 -27.539 1.00 91.44 290 VAL A O 1
ATOM 2254 N N . GLY A 1 291 ? 20.270 -7.859 -28.693 1.00 92.62 291 GLY A N 1
ATOM 2255 C CA . GLY A 1 291 ? 20.285 -9.152 -29.375 1.00 92.62 291 GLY A CA 1
ATOM 2256 C C . GLY A 1 291 ? 21.518 -9.360 -30.262 1.00 92.62 291 GLY A C 1
ATOM 2257 O O . GLY A 1 291 ? 22.102 -10.449 -30.259 1.00 92.62 291 GLY A O 1
ATOM 2258 N N . GLN A 1 292 ? 21.949 -8.334 -30.998 1.00 92.75 292 GLN A N 1
ATOM 2259 C CA . GLN A 1 292 ? 23.166 -8.366 -31.815 1.00 92.75 292 GLN A CA 1
ATOM 2260 C C . GLN A 1 292 ? 24.425 -8.470 -30.947 1.00 92.75 292 GLN A C 1
ATOM 2262 O O . GLN A 1 292 ? 25.269 -9.335 -31.203 1.00 92.75 292 GLN A O 1
ATOM 2267 N N . MET A 1 293 ? 24.524 -7.674 -29.879 1.00 92.06 293 MET A N 1
ATOM 2268 C CA . MET A 1 293 ? 25.632 -7.756 -28.923 1.00 92.06 293 MET A CA 1
ATOM 2269 C C . MET A 1 293 ? 25.697 -9.132 -28.254 1.00 92.06 293 MET A C 1
ATOM 2271 O O . MET A 1 293 ? 26.759 -9.753 -28.236 1.00 92.06 293 MET A O 1
ATOM 2275 N N . ALA A 1 294 ? 24.562 -9.668 -27.802 1.00 92.81 294 ALA A N 1
ATOM 2276 C CA . ALA A 1 294 ? 24.483 -11.000 -27.208 1.00 92.81 294 ALA A CA 1
ATOM 2277 C C . ALA A 1 294 ? 24.940 -12.094 -28.186 1.00 92.81 294 ALA A C 1
ATOM 2279 O O . ALA A 1 294 ? 25.672 -13.014 -27.815 1.00 92.81 294 ALA A O 1
ATOM 2280 N N . ARG A 1 295 ? 24.551 -11.998 -29.466 1.00 93.38 295 ARG A N 1
ATOM 2281 C CA . ARG A 1 295 ? 25.031 -12.912 -30.519 1.00 93.38 295 ARG A CA 1
ATOM 2282 C C . ARG A 1 295 ? 26.546 -12.813 -30.705 1.00 93.38 295 ARG A C 1
ATOM 2284 O O . ARG A 1 295 ? 27.192 -13.852 -30.826 1.00 93.38 295 ARG A O 1
ATOM 2291 N N . ARG A 1 296 ? 27.119 -11.603 -30.704 1.00 93.00 296 ARG A N 1
ATOM 2292 C CA . ARG A 1 296 ? 28.577 -11.397 -30.791 1.00 93.00 296 ARG A CA 1
ATOM 2293 C C . ARG A 1 296 ? 29.300 -11.998 -29.590 1.00 93.00 296 ARG A C 1
ATOM 2295 O O . ARG A 1 296 ? 30.233 -12.763 -29.792 1.00 93.00 296 ARG A O 1
ATOM 2302 N N . GLN A 1 297 ? 28.811 -11.761 -28.376 1.00 93.25 297 GLN A N 1
ATOM 2303 C CA . GLN A 1 297 ? 29.371 -12.347 -27.153 1.00 93.25 297 GLN A CA 1
ATOM 2304 C C . GLN A 1 297 ? 29.351 -13.879 -27.182 1.00 93.25 297 GLN A C 1
ATOM 2306 O O . GLN A 1 297 ? 30.352 -14.511 -26.859 1.00 93.25 297 GLN A O 1
ATOM 2311 N N . ARG A 1 298 ? 28.259 -14.499 -27.652 1.00 92.06 298 ARG A N 1
ATOM 2312 C CA . ARG A 1 298 ? 28.201 -15.962 -27.840 1.00 92.06 298 ARG A CA 1
ATOM 2313 C C . ARG A 1 298 ? 29.243 -16.462 -28.842 1.00 92.06 298 ARG A C 1
ATOM 2315 O O . ARG A 1 298 ? 29.887 -17.473 -28.579 1.00 92.06 298 ARG A O 1
ATOM 2322 N N . LYS A 1 299 ? 29.428 -15.758 -29.965 1.00 91.50 299 LYS A N 1
ATOM 2323 C CA . LYS A 1 299 ? 30.465 -16.091 -30.958 1.00 91.50 299 LYS A CA 1
ATOM 2324 C C . LYS A 1 299 ? 31.874 -15.958 -30.370 1.00 91.50 299 LYS A C 1
ATOM 2326 O O . LYS A 1 299 ? 32.678 -16.862 -30.565 1.00 91.50 299 LYS A O 1
ATOM 2331 N N . MET A 1 300 ? 32.143 -14.887 -29.618 1.00 90.94 300 MET A N 1
ATOM 2332 C CA . MET A 1 300 ? 33.419 -14.670 -28.920 1.00 90.94 300 MET A CA 1
ATOM 2333 C C . MET A 1 300 ? 33.703 -1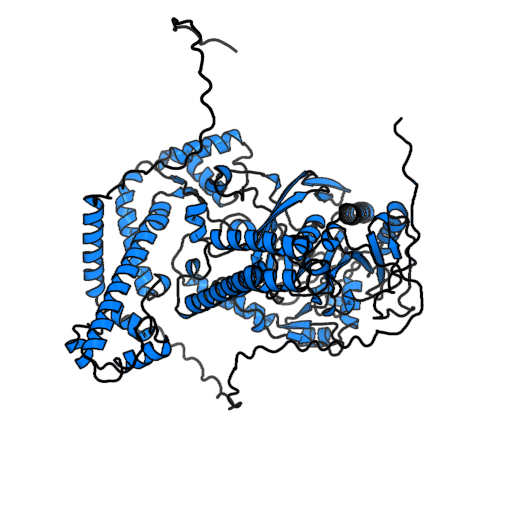5.806 -27.932 1.00 90.94 300 MET A C 1
ATOM 2335 O O . MET A 1 300 ? 34.766 -16.414 -27.993 1.00 90.94 300 MET A O 1
ATOM 2339 N N . LEU A 1 301 ? 32.730 -16.168 -27.087 1.00 89.25 301 LEU A N 1
ATOM 2340 C CA . LEU A 1 301 ? 32.862 -17.285 -26.144 1.00 89.25 301 LEU A CA 1
ATOM 2341 C C . LEU A 1 301 ? 33.123 -18.617 -26.852 1.00 89.25 301 LEU A C 1
ATOM 2343 O O . LEU A 1 301 ? 33.970 -19.387 -26.410 1.00 89.25 301 LEU A O 1
ATOM 2347 N N . ALA A 1 302 ? 32.415 -18.893 -27.950 1.00 88.19 302 ALA A N 1
ATOM 2348 C CA . ALA A 1 302 ? 32.625 -20.109 -28.732 1.00 88.19 302 ALA A CA 1
ATOM 2349 C C . ALA A 1 302 ? 34.032 -20.156 -29.356 1.00 88.19 302 ALA A C 1
ATOM 2351 O O . ALA A 1 302 ? 34.683 -21.201 -29.313 1.00 88.19 302 ALA A O 1
ATOM 2352 N N . ALA A 1 303 ? 34.521 -19.030 -29.888 1.00 86.69 303 ALA A N 1
ATOM 2353 C CA . ALA A 1 303 ? 35.868 -18.918 -30.447 1.00 86.69 303 ALA A CA 1
ATOM 2354 C C . ALA A 1 303 ? 36.949 -19.103 -29.370 1.00 86.69 303 ALA A C 1
ATOM 2356 O O . ALA A 1 303 ? 37.860 -19.912 -29.542 1.00 86.69 303 ALA A O 1
ATOM 2357 N N . LEU A 1 304 ? 36.800 -18.442 -28.219 1.00 84.69 304 LEU A N 1
ATOM 2358 C CA . LEU A 1 304 ? 37.737 -18.557 -27.100 1.00 84.69 304 LEU A CA 1
ATOM 2359 C C . LEU A 1 304 ? 37.757 -19.967 -26.503 1.00 84.69 304 LEU A C 1
ATOM 2361 O O . LEU A 1 304 ? 38.831 -20.510 -26.262 1.00 84.69 304 LEU A O 1
ATOM 2365 N N . LYS A 1 305 ? 36.599 -20.627 -26.363 1.00 83.75 305 LYS A N 1
ATOM 2366 C CA . LYS A 1 305 ? 36.542 -22.038 -25.935 1.00 83.75 305 LYS A CA 1
ATOM 2367 C C . LYS A 1 305 ? 37.283 -22.980 -26.888 1.00 83.75 305 LYS A C 1
ATOM 2369 O O . LYS A 1 305 ? 37.854 -23.974 -26.441 1.00 83.75 305 LYS A O 1
ATOM 2374 N N . LYS A 1 306 ? 37.292 -22.675 -28.189 1.00 82.25 306 LYS A N 1
ATOM 2375 C CA . LYS A 1 306 ? 38.021 -23.461 -29.193 1.00 82.25 306 LYS A CA 1
ATOM 2376 C C . LYS A 1 306 ? 39.537 -23.231 -29.121 1.00 82.25 306 LYS A C 1
ATOM 2378 O O . LYS A 1 306 ? 40.287 -24.171 -29.378 1.00 82.25 306 LYS A O 1
ATOM 2383 N N . MET A 1 307 ? 39.984 -22.016 -28.788 1.00 75.31 307 MET A N 1
ATOM 2384 C CA . MET A 1 307 ? 41.370 -21.574 -29.016 1.00 75.31 307 MET A CA 1
ATOM 2385 C C . MET A 1 307 ? 42.219 -21.341 -27.753 1.00 75.31 307 MET A C 1
ATOM 2387 O O . MET A 1 307 ? 43.442 -21.410 -27.862 1.00 75.31 307 MET A O 1
ATOM 2391 N N . CYS A 1 308 ? 41.621 -21.120 -26.577 1.00 68.00 308 CYS A N 1
ATOM 2392 C CA . CYS A 1 308 ? 42.352 -20.893 -25.322 1.00 68.00 308 CYS A CA 1
ATOM 2393 C C . CYS A 1 308 ? 42.701 -22.214 -24.590 1.00 68.00 308 CYS A C 1
ATOM 2395 O O . CYS A 1 308 ? 41.917 -23.174 -24.639 1.00 68.00 308 CYS A O 1
ATOM 2397 N N . PRO A 1 309 ? 43.851 -22.298 -23.894 1.00 58.62 309 PRO A N 1
ATOM 2398 C CA . PRO A 1 309 ? 44.309 -23.507 -23.219 1.00 58.62 309 PRO A CA 1
ATOM 2399 C C . PRO A 1 309 ? 43.681 -23.660 -21.819 1.00 58.62 309 PRO A C 1
ATOM 2401 O O . PRO A 1 309 ? 43.726 -22.752 -21.001 1.00 58.62 309 PRO A O 1
ATOM 2404 N N . GLU A 1 310 ? 43.115 -24.844 -21.550 1.00 64.25 310 GLU A N 1
ATOM 2405 C CA . GLU A 1 310 ? 42.680 -25.400 -20.246 1.00 64.25 310 GLU A CA 1
ATOM 2406 C C . GLU A 1 310 ? 41.625 -24.641 -19.401 1.00 64.25 310 GLU A C 1
ATOM 2408 O O . GLU A 1 310 ? 40.643 -25.258 -18.987 1.00 64.25 310 GLU A O 1
ATOM 2413 N N . SER A 1 311 ? 41.752 -23.338 -19.141 1.00 59.91 311 SER A N 1
ATOM 2414 C CA . SER A 1 311 ? 40.927 -22.607 -18.156 1.00 59.91 311 SER A CA 1
ATOM 2415 C C . SER A 1 311 ? 39.471 -22.381 -18.599 1.00 59.91 311 SER A C 1
ATOM 2417 O O . SER A 1 311 ? 38.542 -22.680 -17.852 1.00 59.91 311 SER A O 1
ATOM 2419 N N . LEU A 1 312 ? 39.239 -21.941 -19.841 1.00 66.56 312 LEU A N 1
ATOM 2420 C CA . LEU A 1 312 ? 37.888 -21.766 -20.410 1.00 66.56 312 LEU A CA 1
ATOM 2421 C C . LEU A 1 312 ? 37.232 -23.084 -20.857 1.00 66.56 312 LEU A C 1
ATOM 2423 O O . LEU A 1 312 ? 36.006 -23.150 -20.992 1.00 66.56 312 LEU A O 1
ATOM 2427 N N . LYS A 1 313 ? 38.035 -24.130 -21.098 1.00 65.94 313 LYS A N 1
ATOM 2428 C CA . LYS A 1 313 ? 37.554 -25.468 -21.484 1.00 65.94 313 LYS A CA 1
ATOM 2429 C C . LYS A 1 313 ? 36.949 -26.229 -20.303 1.00 65.94 313 LYS A C 1
ATOM 2431 O O . LYS A 1 313 ? 36.032 -27.014 -20.517 1.00 65.94 313 LYS A O 1
ATOM 2436 N N . LYS A 1 314 ? 37.434 -25.964 -19.082 1.00 66.00 314 LYS A N 1
ATOM 2437 C CA . LYS A 1 314 ? 36.919 -26.537 -17.825 1.00 66.00 314 LYS A CA 1
ATOM 2438 C C . LYS A 1 314 ? 35.613 -25.909 -17.349 1.00 66.00 314 LYS A C 1
ATOM 2440 O O . LYS A 1 314 ? 34.935 -26.498 -16.514 1.00 66.00 314 LYS A O 1
ATOM 2445 N N . LEU A 1 315 ? 35.239 -24.742 -17.878 1.00 62.03 315 LEU A N 1
ATOM 2446 C CA . LEU A 1 315 ? 33.942 -24.158 -17.568 1.00 62.03 315 LEU A CA 1
ATOM 2447 C C . LEU A 1 315 ? 32.813 -25.020 -18.153 1.00 62.03 315 LEU A C 1
ATOM 2449 O O . LEU A 1 315 ? 32.910 -25.419 -19.325 1.00 62.03 315 LEU A O 1
ATOM 2453 N N . PRO A 1 316 ? 31.698 -25.195 -17.416 1.00 61.41 316 PRO A N 1
ATOM 2454 C CA . PRO A 1 316 ? 30.454 -25.720 -17.967 1.00 61.41 316 PRO A CA 1
ATOM 2455 C C . PRO A 1 316 ? 30.069 -24.999 -19.268 1.00 61.41 316 PRO A C 1
ATOM 2457 O O . PRO A 1 316 ? 30.630 -23.951 -19.630 1.00 61.41 316 PRO A O 1
ATOM 2460 N N . ALA A 1 317 ? 29.087 -25.527 -20.008 1.00 61.19 317 ALA A N 1
ATOM 2461 C CA . ALA A 1 317 ? 28.488 -24.783 -21.119 1.00 61.19 317 ALA A CA 1
ATOM 2462 C C . ALA A 1 317 ? 28.272 -23.311 -20.690 1.00 61.19 317 ALA A C 1
ATOM 2464 O O . ALA A 1 317 ? 27.890 -23.094 -19.547 1.00 61.19 317 ALA A O 1
ATOM 2465 N N . PRO A 1 318 ? 28.541 -22.286 -21.524 1.00 55.12 318 PRO A N 1
ATOM 2466 C CA . PRO A 1 318 ? 28.579 -20.888 -21.061 1.00 55.12 318 PRO A CA 1
ATOM 2467 C C . PRO A 1 318 ? 27.283 -20.376 -20.405 1.00 55.12 318 PRO A C 1
ATOM 2469 O O . PRO A 1 318 ? 27.282 -19.319 -19.793 1.00 55.12 318 PRO A O 1
ATOM 2472 N N . LEU A 1 319 ? 26.180 -21.111 -20.566 1.00 54.94 319 LEU A N 1
ATOM 2473 C CA . LEU A 1 319 ? 24.879 -20.859 -19.944 1.00 54.94 319 LEU A CA 1
ATOM 2474 C C . LEU A 1 319 ? 24.692 -21.562 -18.582 1.00 54.94 319 LEU A C 1
ATOM 2476 O O . LEU A 1 319 ? 23.705 -21.302 -17.908 1.00 54.94 319 LEU A O 1
ATOM 2480 N N . ALA A 1 320 ? 25.607 -22.456 -18.208 1.00 55.25 320 ALA A N 1
ATOM 2481 C CA . ALA A 1 320 ? 25.611 -23.262 -16.988 1.00 55.25 320 ALA A CA 1
ATOM 2482 C C . ALA A 1 320 ? 26.757 -22.900 -16.022 1.00 55.25 320 ALA A C 1
ATOM 2484 O O . ALA A 1 320 ? 26.751 -23.368 -14.890 1.00 55.25 320 ALA A O 1
ATOM 2485 N N . ALA A 1 321 ? 27.736 -22.097 -16.457 1.00 61.91 321 ALA A N 1
ATOM 2486 C CA . ALA A 1 321 ? 28.760 -21.539 -15.575 1.00 61.91 321 ALA A CA 1
ATOM 2487 C C . ALA A 1 321 ? 28.171 -20.398 -14.733 1.00 61.91 321 ALA A C 1
ATOM 2489 O O . ALA A 1 321 ? 27.319 -19.643 -15.219 1.00 61.91 321 ALA A O 1
ATOM 2490 N N . THR A 1 322 ? 28.634 -20.251 -13.494 1.00 74.12 322 THR A N 1
ATOM 2491 C CA . THR A 1 322 ? 28.273 -19.094 -12.669 1.00 74.12 322 THR A CA 1
ATOM 2492 C C . THR A 1 322 ? 28.916 -17.814 -13.215 1.00 74.12 322 THR A C 1
ATOM 2494 O O . THR A 1 322 ? 29.905 -17.845 -13.952 1.00 74.12 322 THR A O 1
ATOM 2497 N N . GLU A 1 323 ? 28.339 -16.665 -12.862 1.00 76.88 323 GLU A N 1
ATOM 2498 C CA . GLU A 1 323 ? 28.832 -15.350 -13.290 1.00 76.88 323 GLU A CA 1
ATOM 2499 C C . GLU A 1 323 ? 30.280 -15.105 -12.847 1.00 76.88 323 GLU A C 1
ATOM 2501 O O . GLU A 1 323 ? 31.099 -14.644 -13.639 1.00 76.88 323 GLU A O 1
ATOM 2506 N N . GLU A 1 324 ? 30.619 -15.464 -11.607 1.00 80.50 324 GLU A N 1
ATOM 2507 C CA . GLU A 1 324 ? 31.965 -15.293 -11.052 1.00 80.50 324 GLU A CA 1
ATOM 2508 C C . GLU A 1 324 ? 32.991 -16.212 -11.716 1.00 80.50 324 GLU A C 1
ATOM 2510 O O . GLU A 1 324 ? 34.104 -15.772 -12.014 1.00 80.50 324 GLU A O 1
ATOM 2515 N N . GLU A 1 325 ? 32.621 -17.463 -12.004 1.00 81.38 325 GLU A N 1
ATOM 2516 C CA . GLU A 1 325 ? 33.482 -18.403 -12.728 1.00 81.38 325 GLU A CA 1
ATOM 2517 C C . GLU A 1 325 ? 33.770 -17.903 -14.144 1.00 81.38 325 GLU A C 1
ATOM 2519 O O . GLU A 1 325 ? 34.925 -17.889 -14.580 1.00 81.38 325 GLU A O 1
ATOM 2524 N N . LEU A 1 326 ? 32.731 -17.453 -14.860 1.00 83.25 326 LEU A N 1
ATOM 2525 C CA . LEU A 1 326 ? 32.896 -16.930 -16.210 1.00 83.25 326 LEU A CA 1
ATOM 2526 C C . LEU A 1 326 ? 33.707 -15.629 -16.192 1.00 83.25 326 LEU A C 1
ATOM 2528 O O . LEU A 1 326 ? 34.639 -15.490 -16.980 1.00 83.25 326 LEU A O 1
ATOM 2532 N N . LYS A 1 327 ? 33.420 -14.708 -15.267 1.00 85.38 327 LYS A N 1
ATOM 2533 C CA . LYS A 1 327 ? 34.182 -13.463 -15.090 1.00 85.38 327 LYS A CA 1
ATOM 2534 C C . LYS A 1 327 ? 35.658 -13.729 -14.812 1.00 85.38 327 LYS A C 1
ATOM 2536 O O . LYS A 1 327 ? 36.514 -13.184 -15.506 1.00 85.38 327 LYS A O 1
ATOM 2541 N N . SER A 1 328 ? 35.954 -14.597 -13.847 1.00 84.56 328 SER A N 1
ATOM 2542 C CA . SER A 1 328 ? 37.327 -14.947 -13.467 1.00 84.56 328 SER A CA 1
ATOM 2543 C C . SER A 1 328 ? 38.075 -15.583 -14.635 1.00 84.56 328 SER A C 1
ATOM 2545 O O . SER A 1 328 ? 39.202 -15.199 -14.935 1.00 84.56 328 SER A O 1
ATOM 2547 N N . ALA A 1 329 ? 37.434 -16.500 -15.364 1.00 84.25 329 ALA A N 1
ATOM 2548 C CA . ALA A 1 329 ? 38.048 -17.116 -16.534 1.00 84.25 329 ALA A CA 1
ATOM 2549 C C . ALA A 1 329 ? 38.301 -16.110 -17.666 1.00 84.25 329 ALA A C 1
ATOM 2551 O O . ALA A 1 329 ? 39.355 -16.157 -18.296 1.00 84.25 329 ALA A O 1
ATOM 2552 N N . LEU A 1 330 ? 37.366 -15.185 -17.915 1.00 87.56 330 LEU A N 1
ATOM 2553 C CA . LEU A 1 330 ? 37.509 -14.146 -18.940 1.00 87.56 330 LEU A CA 1
ATOM 2554 C C . LEU A 1 330 ? 38.606 -13.127 -18.602 1.00 87.56 330 LEU A C 1
ATOM 2556 O O . LEU A 1 330 ? 39.237 -12.605 -19.518 1.00 87.56 330 LEU A O 1
ATOM 2560 N N . GLN A 1 331 ? 38.857 -12.859 -17.317 1.00 86.88 331 GLN A N 1
ATOM 2561 C CA . GLN A 1 331 ? 39.956 -11.995 -16.864 1.00 86.88 331 GLN A CA 1
ATOM 2562 C C . GLN A 1 331 ? 41.342 -12.616 -17.079 1.00 86.88 331 GLN A C 1
ATOM 2564 O O . GLN A 1 331 ? 42.323 -11.885 -17.191 1.00 86.88 331 GLN A O 1
ATOM 2569 N N . LEU A 1 332 ? 41.430 -13.946 -17.158 1.00 86.00 332 LEU A N 1
ATOM 2570 C CA . LEU A 1 332 ? 42.685 -14.663 -17.404 1.00 86.00 332 LEU A CA 1
ATOM 2571 C C . LEU A 1 332 ? 43.046 -14.760 -18.892 1.00 86.00 332 LEU A C 1
ATOM 2573 O O . LEU A 1 332 ? 44.163 -15.168 -19.211 1.00 86.00 332 LEU A O 1
ATOM 2577 N N . VAL A 1 333 ? 42.125 -14.396 -19.792 1.00 85.25 333 VAL A N 1
ATOM 2578 C CA . VAL A 1 333 ? 42.363 -14.416 -21.239 1.00 85.25 333 VAL A CA 1
ATOM 2579 C C . VAL A 1 333 ? 43.331 -13.297 -21.611 1.00 85.25 333 VAL A C 1
ATOM 2581 O O . VAL A 1 333 ? 43.048 -12.115 -21.410 1.00 85.25 333 VAL A O 1
ATOM 2584 N N . ARG A 1 334 ? 44.480 -13.668 -22.173 1.00 87.38 334 ARG A N 1
ATOM 2585 C CA . ARG A 1 334 ? 45.543 -12.741 -22.574 1.00 87.38 334 ARG A CA 1
ATOM 2586 C C . ARG A 1 334 ? 45.248 -12.134 -23.946 1.00 87.38 334 ARG A C 1
ATOM 2588 O O . ARG A 1 334 ? 44.602 -12.754 -24.788 1.00 87.38 334 ARG A O 1
ATOM 2595 N N . GLN A 1 335 ? 45.808 -10.953 -24.213 1.00 88.62 335 GLN A N 1
ATOM 2596 C CA . GLN A 1 335 ? 45.602 -10.222 -25.472 1.00 88.62 335 GLN A CA 1
ATOM 2597 C C . GLN A 1 335 ? 45.886 -11.076 -26.723 1.00 88.62 335 GLN A C 1
ATOM 2599 O O . GLN A 1 335 ? 45.051 -11.152 -27.619 1.00 88.62 335 GLN A O 1
ATOM 2604 N N . HIS A 1 336 ? 47.008 -11.802 -26.758 1.00 86.88 336 HIS A N 1
ATOM 2605 C CA . HIS A 1 336 ? 47.347 -12.664 -27.899 1.00 86.88 336 HIS A CA 1
ATOM 2606 C C . HIS A 1 336 ? 46.332 -13.804 -28.127 1.00 86.88 336 HIS A C 1
ATOM 2608 O O . HIS A 1 336 ? 46.196 -14.308 -29.240 1.00 86.88 336 HIS A O 1
ATOM 2614 N N . GLU A 1 337 ? 45.606 -14.238 -27.093 1.00 86.56 337 GLU A N 1
ATOM 2615 C CA . GLU A 1 337 ? 44.555 -15.254 -27.214 1.00 86.56 337 GLU A CA 1
ATOM 2616 C C . GLU A 1 337 ? 43.270 -14.657 -27.796 1.00 86.56 337 GLU A C 1
ATOM 2618 O O . GLU A 1 337 ? 42.610 -15.303 -28.614 1.00 86.56 337 GLU A O 1
ATOM 2623 N N . LEU A 1 338 ? 42.954 -13.407 -27.432 1.00 88.81 338 LEU A N 1
ATOM 2624 C CA . LEU A 1 338 ? 41.872 -12.633 -28.046 1.00 88.81 338 LEU A CA 1
ATOM 2625 C C . LEU A 1 338 ? 42.138 -12.421 -29.536 1.00 88.81 338 LEU A C 1
ATOM 2627 O O . LEU A 1 338 ? 41.272 -12.724 -30.357 1.00 88.81 338 LEU A O 1
ATOM 2631 N N . GLU A 1 339 ? 43.350 -11.988 -29.884 1.00 88.31 339 GLU A N 1
ATOM 2632 C CA . GLU A 1 339 ? 43.779 -11.778 -31.270 1.00 88.31 339 GLU A CA 1
ATOM 2633 C C . GLU A 1 339 ? 43.680 -13.072 -32.084 1.00 88.31 339 GLU A C 1
ATOM 2635 O O . GLU A 1 339 ? 43.073 -13.083 -33.157 1.00 88.31 339 GLU A O 1
ATOM 2640 N N . ARG A 1 340 ? 44.168 -14.199 -31.540 1.00 86.94 340 ARG A N 1
ATOM 2641 C CA . ARG A 1 340 ? 44.032 -15.521 -32.179 1.00 86.94 340 ARG A CA 1
ATOM 2642 C C . ARG A 1 340 ? 42.577 -15.937 -32.384 1.00 86.94 340 ARG A C 1
ATOM 2644 O O . ARG A 1 340 ? 42.272 -16.558 -33.398 1.00 86.94 340 ARG A O 1
ATOM 2651 N N . ALA A 1 341 ? 41.693 -15.606 -31.446 1.00 85.56 341 ALA A N 1
ATOM 2652 C CA . ALA A 1 341 ? 40.262 -15.886 -31.537 1.00 85.56 341 ALA A CA 1
ATOM 2653 C C . ALA A 1 341 ? 39.485 -14.873 -32.404 1.00 85.56 341 ALA A C 1
ATOM 2655 O O . ALA A 1 341 ? 38.267 -15.010 -32.549 1.00 85.56 341 ALA A O 1
ATOM 2656 N N . GLY A 1 342 ? 40.155 -13.862 -32.974 1.00 90.25 342 GLY A N 1
ATOM 2657 C CA . GLY A 1 342 ? 39.518 -12.792 -33.748 1.00 90.25 342 GLY A CA 1
ATOM 2658 C C . GLY A 1 342 ? 38.630 -11.875 -32.900 1.00 90.25 342 GLY A C 1
ATOM 2659 O O . GLY A 1 342 ? 37.675 -11.283 -33.410 1.00 90.25 342 GLY A O 1
ATOM 2660 N N . VAL A 1 343 ? 38.896 -11.785 -31.596 1.00 90.31 343 VAL A N 1
ATOM 2661 C CA . VAL A 1 343 ? 38.156 -10.950 -30.648 1.00 90.31 343 VAL A CA 1
ATOM 2662 C C . VAL A 1 343 ? 38.899 -9.632 -30.458 1.00 90.31 343 VAL A C 1
ATOM 2664 O O . VAL A 1 343 ? 40.028 -9.605 -29.986 1.00 90.31 343 VAL A O 1
ATOM 2667 N N . ASN A 1 344 ? 38.249 -8.518 -30.796 1.00 90.56 344 ASN A N 1
ATOM 2668 C CA . ASN A 1 344 ? 38.786 -7.187 -30.518 1.00 90.56 344 ASN A CA 1
ATOM 2669 C C . ASN A 1 344 ? 38.583 -6.836 -29.032 1.00 90.56 344 ASN A C 1
ATOM 2671 O O . ASN A 1 344 ? 37.436 -6.699 -28.585 1.00 90.56 344 ASN A O 1
ATOM 2675 N N . GLU A 1 345 ? 39.682 -6.647 -28.295 1.00 88.81 345 GLU A N 1
ATOM 2676 C CA . GLU A 1 345 ? 39.684 -6.298 -26.866 1.00 88.81 345 GLU A CA 1
ATOM 2677 C C . GLU A 1 345 ? 38.978 -4.963 -26.562 1.00 88.81 345 GLU A C 1
ATOM 2679 O O . GLU A 1 345 ? 38.381 -4.781 -25.501 1.00 88.81 345 GLU A O 1
ATOM 2684 N N . HIS A 1 346 ? 38.974 -4.029 -27.508 1.00 88.75 346 HIS A N 1
ATOM 2685 C CA . HIS A 1 346 ? 38.307 -2.737 -27.348 1.00 88.75 346 HIS A CA 1
ATOM 2686 C C . HIS A 1 346 ? 36.838 -2.766 -27.777 1.00 88.75 346 HIS A C 1
ATOM 2688 O O . HIS A 1 346 ? 36.144 -1.754 -27.686 1.00 88.75 346 HIS A O 1
ATOM 2694 N N . SER A 1 347 ? 36.328 -3.907 -28.253 1.00 89.56 347 SER A N 1
ATOM 2695 C CA . SER A 1 347 ? 34.915 -3.995 -28.612 1.00 89.56 347 SER A CA 1
ATOM 2696 C C . SER A 1 347 ? 34.030 -3.917 -27.367 1.00 89.56 347 SER A C 1
ATOM 2698 O O . SER A 1 347 ? 34.244 -4.615 -26.374 1.00 89.56 347 SER A O 1
ATOM 2700 N N . SER A 1 348 ? 32.969 -3.114 -27.451 1.00 86.00 348 SER A N 1
ATOM 2701 C CA . SER A 1 348 ? 31.979 -2.967 -26.375 1.00 86.00 348 SER A CA 1
ATOM 2702 C C . SER A 1 348 ? 31.369 -4.308 -25.946 1.00 86.00 348 SER A C 1
ATOM 2704 O O . SER A 1 348 ? 31.140 -4.544 -24.761 1.00 86.00 348 SER A O 1
ATOM 2706 N N . ALA A 1 349 ? 31.148 -5.218 -26.900 1.00 90.31 349 ALA A N 1
ATOM 2707 C CA . ALA A 1 349 ? 30.645 -6.561 -26.633 1.00 90.31 349 ALA A CA 1
ATOM 2708 C C . ALA A 1 349 ? 31.615 -7.392 -25.773 1.00 90.31 349 ALA A C 1
ATOM 2710 O O . ALA A 1 349 ? 31.156 -8.049 -24.835 1.00 90.31 349 ALA A O 1
ATOM 2711 N N . TRP A 1 350 ? 32.925 -7.339 -26.051 1.00 92.44 350 TRP A N 1
ATOM 2712 C CA . TRP A 1 350 ? 33.942 -8.036 -25.258 1.00 92.44 350 TRP A CA 1
ATOM 2713 C C . TRP A 1 350 ? 34.096 -7.425 -23.868 1.00 92.44 350 TRP A C 1
ATOM 2715 O O . TRP A 1 350 ? 33.969 -8.147 -22.884 1.00 92.44 350 TRP A O 1
ATOM 2725 N N . GLN A 1 351 ? 34.295 -6.106 -23.779 1.00 89.56 351 GLN A N 1
ATOM 2726 C CA . GLN A 1 351 ? 34.469 -5.416 -22.496 1.00 89.56 351 GLN A CA 1
ATOM 2727 C C . GLN A 1 351 ? 33.300 -5.710 -21.555 1.00 89.56 351 GLN A C 1
ATOM 2729 O O . GLN A 1 351 ? 33.503 -6.121 -20.419 1.00 89.56 351 GLN A O 1
ATOM 2734 N N . ARG A 1 352 ? 32.060 -5.631 -22.059 1.00 88.25 352 ARG A N 1
ATOM 2735 C CA . ARG A 1 352 ? 30.883 -5.975 -21.255 1.00 88.25 352 ARG A CA 1
ATOM 2736 C C . ARG A 1 352 ? 30.837 -7.428 -20.822 1.00 88.25 352 ARG A C 1
ATOM 2738 O O . ARG A 1 352 ? 30.489 -7.691 -19.678 1.00 88.25 352 ARG A O 1
ATOM 2745 N N . LEU A 1 353 ? 31.175 -8.355 -21.710 1.00 90.06 353 LEU A N 1
ATOM 2746 C CA . LEU A 1 353 ? 31.208 -9.772 -21.368 1.00 90.06 353 LEU A CA 1
ATOM 2747 C C . LEU A 1 353 ? 32.261 -10.055 -20.286 1.00 90.06 353 LEU A C 1
ATOM 2749 O O . LEU A 1 353 ? 31.966 -10.766 -19.329 1.00 90.06 353 LEU A O 1
ATOM 2753 N N . ARG A 1 354 ? 33.455 -9.468 -20.423 1.00 89.50 354 ARG A N 1
ATOM 2754 C CA . ARG A 1 354 ? 34.568 -9.597 -19.476 1.00 89.50 354 ARG A CA 1
ATOM 2755 C C . ARG A 1 354 ? 34.226 -9.002 -18.112 1.00 89.50 354 ARG A C 1
ATOM 2757 O O . ARG A 1 354 ? 34.445 -9.650 -17.095 1.00 89.50 354 ARG A O 1
ATOM 2764 N N . ASP A 1 355 ? 33.667 -7.796 -18.088 1.00 85.31 355 ASP A N 1
ATOM 2765 C CA . ASP A 1 355 ? 33.408 -7.065 -16.845 1.00 85.31 355 ASP A CA 1
ATOM 2766 C C . ASP A 1 355 ? 32.205 -7.635 -16.077 1.00 85.31 355 ASP A C 1
ATOM 2768 O O . ASP A 1 355 ? 32.237 -7.725 -14.844 1.00 85.31 355 ASP A O 1
ATOM 2772 N N . ALA A 1 356 ? 31.149 -8.021 -16.804 1.00 83.25 356 ALA A N 1
ATOM 2773 C CA . ALA A 1 356 ? 29.906 -8.528 -16.226 1.00 83.25 356 ALA A CA 1
ATOM 2774 C C . ALA A 1 356 ? 29.895 -10.049 -16.031 1.00 83.25 356 ALA A C 1
ATOM 2776 O O . ALA A 1 356 ? 29.004 -10.550 -15.362 1.00 83.25 356 ALA A O 1
ATOM 2777 N N . GLY A 1 357 ? 30.811 -10.806 -16.647 1.00 86.12 357 GLY A N 1
ATOM 2778 C CA . GLY A 1 357 ? 30.817 -12.270 -16.539 1.00 86.12 357 GLY A CA 1
ATOM 2779 C C . GLY A 1 357 ? 29.557 -12.945 -17.085 1.00 86.12 357 GLY A C 1
ATOM 2780 O O . GLY A 1 357 ? 29.248 -14.070 -16.705 1.00 86.12 357 GLY A O 1
ATOM 2781 N N . LYS A 1 358 ? 28.790 -12.265 -17.946 1.00 86.88 358 LYS A N 1
ATOM 2782 C CA . LYS A 1 358 ? 27.505 -12.754 -18.456 1.00 86.88 358 LYS A CA 1
ATOM 2783 C C . LYS A 1 358 ? 27.187 -12.170 -19.826 1.00 86.88 358 LYS A C 1
ATOM 2785 O O . LYS A 1 358 ? 27.573 -11.050 -20.159 1.00 86.88 358 LYS A O 1
ATOM 2790 N N . ILE A 1 359 ? 26.444 -12.938 -20.622 1.00 90.56 359 ILE A N 1
ATOM 2791 C CA . ILE A 1 359 ? 25.895 -12.458 -21.891 1.00 90.56 359 ILE A CA 1
ATOM 2792 C C . ILE A 1 359 ? 24.847 -11.377 -21.608 1.00 90.56 359 ILE A C 1
ATOM 2794 O O . ILE A 1 359 ? 23.961 -11.562 -20.770 1.00 90.56 359 ILE A O 1
ATOM 2798 N N . ILE A 1 360 ? 24.932 -10.270 -22.340 1.00 91.50 360 ILE A N 1
ATOM 2799 C CA . ILE A 1 360 ? 23.988 -9.165 -22.255 1.00 91.50 360 ILE A CA 1
ATOM 2800 C C . ILE A 1 360 ? 22.573 -9.627 -22.622 1.00 91.50 360 ILE A C 1
ATOM 2802 O O . ILE A 1 360 ? 22.355 -10.392 -23.563 1.00 91.50 360 ILE A O 1
ATOM 2806 N N . SER A 1 361 ? 21.609 -9.155 -21.849 1.00 89.88 361 SER A N 1
ATOM 2807 C CA . SER A 1 361 ? 20.192 -9.509 -21.932 1.00 89.88 361 SER A CA 1
ATOM 2808 C C . SER A 1 361 ? 19.266 -8.296 -21.862 1.00 89.88 361 SER A C 1
ATOM 2810 O O . SER A 1 361 ? 18.104 -8.413 -22.231 1.00 89.88 361 SER A O 1
ATOM 2812 N N . SER A 1 362 ? 19.782 -7.138 -21.444 1.00 90.44 362 SER A N 1
ATOM 2813 C CA . SER A 1 362 ? 19.026 -5.900 -21.281 1.00 90.44 362 SER A CA 1
ATOM 2814 C C . SER A 1 362 ? 19.846 -4.691 -21.729 1.00 90.44 362 SER A C 1
ATOM 2816 O O . SER A 1 362 ? 21.078 -4.685 -21.635 1.00 90.44 362 SER A O 1
ATOM 2818 N N . PHE A 1 363 ? 19.154 -3.647 -22.188 1.00 88.06 363 PHE A N 1
ATOM 2819 C CA . PHE A 1 363 ? 19.754 -2.358 -22.531 1.00 88.06 363 PHE A CA 1
ATOM 2820 C C . PHE A 1 363 ? 20.371 -1.658 -21.308 1.00 88.06 363 PHE A C 1
ATOM 2822 O O . PHE A 1 363 ? 21.389 -0.976 -21.441 1.00 88.06 363 PHE A O 1
ATOM 2829 N N . GLY A 1 364 ? 19.821 -1.877 -20.108 1.00 86.19 364 GLY A N 1
ATOM 2830 C CA . GLY A 1 364 ? 20.320 -1.309 -18.850 1.00 86.19 364 GLY A CA 1
ATOM 2831 C C . GLY A 1 364 ? 21.756 -1.711 -18.509 1.00 86.19 364 GLY A C 1
ATOM 2832 O O . GLY A 1 364 ? 22.458 -0.957 -17.840 1.00 86.19 364 GLY A O 1
ATOM 2833 N N . GLN A 1 365 ? 22.229 -2.833 -19.060 1.00 88.62 365 GLN A N 1
ATOM 2834 C CA . GLN A 1 365 ? 23.575 -3.368 -18.826 1.00 88.62 365 GLN A CA 1
ATOM 2835 C C . GLN A 1 365 ? 24.663 -2.633 -19.638 1.00 88.62 365 GLN A C 1
ATOM 2837 O O . GLN A 1 365 ? 25.869 -2.832 -19.441 1.00 88.62 365 GLN A O 1
ATOM 2842 N N . LEU A 1 366 ? 24.276 -1.764 -20.576 1.00 85.88 366 LEU A N 1
ATOM 2843 C CA . LEU A 1 366 ? 25.205 -0.901 -21.309 1.00 85.88 366 LEU A CA 1
ATOM 2844 C C . LEU A 1 366 ? 25.785 0.199 -20.406 1.00 85.88 366 LEU A C 1
ATOM 2846 O O . LEU A 1 366 ? 25.261 0.490 -19.332 1.00 85.88 366 LEU A O 1
ATOM 2850 N N . THR A 1 367 ? 26.923 0.789 -20.792 1.00 83.69 367 THR A N 1
ATOM 2851 C CA . THR A 1 367 ? 27.495 1.912 -20.022 1.00 83.69 367 THR A CA 1
ATOM 2852 C C . THR A 1 367 ? 26.541 3.097 -20.086 1.00 83.69 367 THR A C 1
ATOM 2854 O O . THR A 1 367 ? 25.771 3.216 -21.037 1.00 83.69 367 THR A O 1
ATOM 2857 N N . LEU A 1 368 ? 26.572 3.982 -19.084 1.00 80.81 368 LEU A N 1
ATOM 2858 C CA . LEU A 1 368 ? 25.753 5.197 -19.120 1.00 80.81 368 LEU A CA 1
ATOM 2859 C C . LEU A 1 368 ? 26.014 5.995 -20.405 1.00 80.81 368 LEU A C 1
ATOM 2861 O O . LEU A 1 368 ? 25.068 6.312 -21.113 1.00 80.81 368 LEU A O 1
ATOM 2865 N N . GLU A 1 369 ? 27.287 6.205 -20.747 1.00 82.50 369 GLU A N 1
ATOM 2866 C CA . GLU A 1 369 ? 27.704 6.861 -21.990 1.00 82.50 369 GLU A CA 1
ATOM 2867 C C . GLU A 1 369 ? 27.075 6.208 -23.227 1.00 82.50 369 GLU A C 1
ATOM 2869 O O . GLU A 1 369 ? 26.482 6.884 -24.064 1.00 82.50 369 GLU A O 1
ATOM 2874 N N . ARG A 1 370 ? 27.131 4.874 -23.323 1.00 83.38 370 ARG A N 1
ATOM 2875 C CA . ARG A 1 370 ? 26.585 4.167 -24.480 1.00 83.38 370 ARG A CA 1
ATOM 2876 C C . ARG A 1 370 ? 25.065 4.236 -24.546 1.00 83.38 370 ARG A C 1
ATOM 2878 O O . ARG A 1 370 ? 24.513 4.306 -25.640 1.00 83.38 370 ARG A O 1
ATOM 2885 N N . ARG A 1 371 ? 24.389 4.197 -23.396 1.00 86.00 371 ARG A N 1
ATOM 2886 C CA . ARG A 1 371 ? 22.934 4.374 -23.342 1.00 86.00 371 ARG A CA 1
ATOM 2887 C C . ARG A 1 371 ? 22.547 5.758 -23.845 1.00 86.00 371 ARG A C 1
ATOM 2889 O O . ARG A 1 371 ? 21.696 5.830 -24.722 1.00 86.00 371 ARG A O 1
ATOM 2896 N N . VAL A 1 372 ? 23.232 6.803 -23.376 1.00 83.69 372 VAL A N 1
ATOM 2897 C CA . VAL A 1 372 ? 23.016 8.190 -23.819 1.00 83.69 372 VAL A CA 1
ATOM 2898 C C . VAL A 1 372 ? 23.215 8.319 -25.330 1.00 83.69 372 VAL A C 1
ATOM 2900 O O . VAL A 1 372 ? 22.306 8.781 -26.005 1.00 83.69 372 VAL A O 1
ATOM 2903 N N . GLN A 1 373 ? 24.315 7.795 -25.883 1.00 83.94 373 GLN A N 1
ATOM 2904 C CA . GLN A 1 373 ? 24.575 7.826 -27.332 1.00 83.94 373 GLN A CA 1
ATOM 2905 C C . GLN A 1 373 ? 23.470 7.150 -28.159 1.00 83.94 373 GLN A C 1
ATOM 2907 O O . GLN A 1 373 ? 23.066 7.654 -29.205 1.00 83.94 373 GLN A O 1
ATOM 2912 N N . VAL A 1 374 ? 22.986 5.982 -27.719 1.00 85.19 374 VAL A N 1
ATOM 2913 C CA . VAL A 1 374 ? 21.906 5.271 -28.424 1.00 85.19 374 VAL A CA 1
ATOM 2914 C C . VAL A 1 374 ? 20.586 6.029 -28.298 1.00 85.19 374 VAL A C 1
ATOM 2916 O O . VAL A 1 374 ? 19.823 6.083 -29.256 1.00 85.19 374 VAL A O 1
ATOM 2919 N N . GLU A 1 375 ? 20.301 6.613 -27.137 1.00 83.88 375 GLU A N 1
ATOM 2920 C CA . GLU A 1 375 ? 19.080 7.390 -26.912 1.00 83.88 375 GLU A CA 1
ATOM 2921 C C . GLU A 1 375 ? 19.068 8.707 -27.688 1.00 83.88 375 GLU A C 1
ATOM 2923 O O . GLU A 1 375 ? 18.028 9.061 -28.240 1.00 83.88 375 GLU A O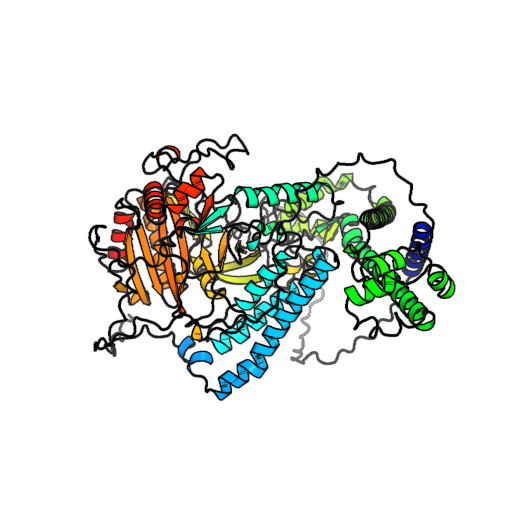 1
ATOM 2928 N N . GLU A 1 376 ? 20.205 9.394 -27.790 1.00 84.19 376 GLU A N 1
ATOM 2929 C CA . GLU A 1 376 ? 20.382 10.573 -28.644 1.00 84.19 376 GLU A CA 1
ATOM 2930 C C . GLU A 1 376 ? 20.181 10.214 -30.114 1.00 84.19 376 GLU A C 1
ATOM 2932 O O . GLU A 1 376 ? 19.345 10.828 -30.769 1.00 84.19 376 GLU A O 1
ATOM 2937 N N . PHE A 1 377 ? 20.820 9.146 -30.601 1.00 85.31 377 PHE A N 1
ATOM 2938 C CA . PHE A 1 377 ? 20.624 8.672 -31.973 1.00 85.31 377 PHE A CA 1
ATOM 2939 C C . PHE A 1 377 ? 19.165 8.314 -32.276 1.00 85.31 377 PHE A C 1
ATOM 2941 O O . PHE A 1 377 ? 18.641 8.666 -33.333 1.00 85.31 377 PHE A O 1
ATOM 2948 N N . LEU A 1 378 ? 18.494 7.613 -31.354 1.00 83.75 378 LEU A N 1
ATOM 2949 C CA . LEU A 1 378 ? 17.074 7.294 -31.491 1.00 83.75 378 LEU A CA 1
ATOM 2950 C C . LEU A 1 378 ? 16.229 8.565 -31.547 1.00 83.75 378 LEU A C 1
ATOM 2952 O O . LEU A 1 378 ? 15.323 8.647 -32.372 1.00 83.75 378 LEU A O 1
ATOM 2956 N N . ARG A 1 379 ? 16.524 9.552 -30.697 1.00 79.81 379 ARG A N 1
ATOM 2957 C CA . ARG A 1 379 ? 15.802 10.825 -30.677 1.00 79.81 379 ARG A CA 1
ATOM 2958 C C . ARG A 1 379 ? 16.013 11.600 -31.974 1.00 79.81 379 ARG A C 1
ATOM 2960 O O . ARG A 1 379 ? 15.028 12.017 -32.563 1.00 79.81 379 ARG A O 1
ATOM 2967 N N . GLU A 1 380 ? 17.250 11.737 -32.442 1.00 82.19 380 GLU A N 1
ATOM 2968 C CA . GLU A 1 380 ? 17.593 12.426 -33.695 1.00 82.19 380 GLU A CA 1
ATOM 2969 C C . GLU A 1 380 ? 16.928 11.755 -34.904 1.00 82.19 380 GLU A C 1
ATOM 2971 O O . GLU A 1 380 ? 16.179 12.396 -35.637 1.00 82.19 380 GLU A O 1
ATOM 2976 N N . THR A 1 381 ? 17.091 10.435 -35.045 1.00 80.75 381 THR A N 1
ATOM 2977 C CA . THR A 1 381 ? 16.512 9.668 -36.164 1.00 80.75 381 THR A CA 1
ATOM 2978 C C . THR A 1 381 ? 14.984 9.777 -36.194 1.00 80.75 381 THR A C 1
ATOM 2980 O O . THR A 1 381 ? 14.380 9.919 -37.257 1.00 80.75 381 THR A O 1
ATOM 2983 N N . MET A 1 382 ? 14.334 9.721 -35.026 1.00 76.62 382 MET A N 1
ATOM 2984 C CA . MET A 1 382 ? 12.876 9.850 -34.934 1.00 76.62 382 MET A CA 1
ATOM 2985 C C . MET A 1 382 ? 12.414 11.302 -35.120 1.00 76.62 382 MET A C 1
ATOM 2987 O O . MET A 1 382 ? 11.364 11.535 -35.720 1.00 76.62 382 MET A O 1
ATOM 2991 N N . ALA A 1 383 ? 13.189 12.285 -34.655 1.00 72.25 383 ALA A N 1
ATOM 2992 C CA . ALA A 1 383 ? 12.896 13.701 -34.847 1.00 72.25 383 ALA A CA 1
ATOM 2993 C C . ALA A 1 383 ? 12.932 14.084 -36.331 1.00 72.25 383 ALA A C 1
ATOM 2995 O O . ALA A 1 383 ? 12.060 14.840 -36.765 1.00 72.25 383 ALA A O 1
ATOM 2996 N N . ASP A 1 384 ? 13.864 13.532 -37.107 1.00 71.19 384 ASP A N 1
ATOM 2997 C CA . ASP A 1 384 ? 13.956 13.753 -38.554 1.00 71.19 384 ASP A CA 1
ATOM 2998 C C . ASP A 1 384 ? 12.745 13.166 -39.296 1.00 71.19 384 ASP A C 1
ATOM 3000 O O . ASP A 1 384 ? 12.141 13.837 -40.135 1.00 71.19 384 ASP A O 1
ATOM 3004 N N . LEU A 1 385 ? 12.302 11.961 -38.915 1.00 68.56 385 LEU A N 1
ATOM 3005 C CA . LEU A 1 385 ? 11.090 11.328 -39.460 1.00 68.56 385 LEU A CA 1
ATOM 3006 C C . LEU A 1 385 ? 9.805 12.114 -39.143 1.00 68.56 385 LEU A C 1
ATOM 3008 O O . LEU A 1 385 ? 8.821 12.035 -39.882 1.00 68.56 385 LEU A O 1
ATOM 3012 N N . HIS A 1 386 ? 9.795 12.881 -38.050 1.00 67.00 386 HIS A N 1
ATOM 3013 C CA . HIS A 1 386 ? 8.629 13.643 -37.600 1.00 67.00 386 HIS A CA 1
ATOM 3014 C C . HIS A 1 386 ? 8.673 15.138 -37.937 1.00 67.00 386 HIS A C 1
ATOM 3016 O O . HIS A 1 386 ? 7.637 15.800 -37.833 1.00 67.00 386 HIS A O 1
ATOM 3022 N N . ALA A 1 387 ? 9.806 15.668 -38.410 1.00 66.12 387 ALA A N 1
ATOM 3023 C CA . ALA A 1 387 ? 9.944 17.066 -38.820 1.00 66.12 387 ALA A CA 1
ATOM 3024 C C . ALA A 1 387 ? 8.919 17.478 -39.894 1.00 66.12 387 ALA A C 1
ATOM 3026 O O . ALA A 1 387 ? 8.418 18.600 -39.858 1.00 66.12 387 ALA A O 1
ATOM 3027 N N . ALA A 1 388 ? 8.509 16.547 -40.762 1.00 59.34 388 ALA A N 1
ATOM 3028 C CA . ALA A 1 388 ? 7.475 16.763 -41.777 1.00 59.34 388 ALA A CA 1
ATOM 3029 C C . ALA A 1 388 ? 6.066 17.057 -41.206 1.00 59.34 388 ALA A C 1
ATOM 3031 O O . ALA A 1 388 ? 5.224 17.600 -41.916 1.00 59.34 388 ALA A O 1
ATOM 3032 N N . ASN A 1 389 ? 5.798 16.736 -39.932 1.00 58.53 389 ASN A N 1
ATOM 3033 C CA . ASN A 1 389 ? 4.483 16.927 -39.299 1.00 58.53 389 ASN A CA 1
ATOM 3034 C C . ASN A 1 389 ? 4.375 18.201 -38.437 1.00 58.53 389 ASN A C 1
ATOM 3036 O O . ASN A 1 389 ? 3.268 18.560 -38.041 1.00 58.53 389 ASN A O 1
ATOM 3040 N N . ARG A 1 390 ? 5.489 18.900 -38.161 1.00 59.16 390 ARG A N 1
ATOM 3041 C CA . ARG A 1 390 ? 5.530 20.096 -37.288 1.00 59.16 390 ARG A CA 1
ATOM 3042 C C . ARG A 1 390 ? 4.941 21.366 -37.929 1.00 59.16 390 ARG A C 1
ATOM 3044 O O . ARG A 1 390 ? 4.652 22.335 -37.242 1.00 59.16 390 ARG A O 1
ATOM 3051 N N . ALA A 1 391 ? 4.676 21.361 -39.237 1.00 54.97 391 ALA A N 1
ATOM 3052 C CA . ALA A 1 391 ? 4.145 22.523 -39.963 1.00 54.97 391 ALA A CA 1
ATOM 3053 C C . ALA A 1 391 ? 2.648 22.839 -39.705 1.00 54.97 391 ALA A C 1
ATOM 3055 O O . ALA A 1 391 ? 2.112 23.753 -40.323 1.00 54.97 391 ALA A O 1
ATOM 3056 N N . ARG A 1 392 ? 1.956 22.103 -38.818 1.00 57.16 392 ARG A N 1
ATOM 3057 C CA . ARG A 1 392 ? 0.518 22.287 -38.501 1.00 57.16 392 ARG A CA 1
ATOM 3058 C C . ARG A 1 392 ? 0.244 22.639 -37.032 1.00 57.16 392 ARG A C 1
ATOM 3060 O O . ARG A 1 392 ? -0.860 22.426 -36.537 1.00 57.16 392 ARG A O 1
ATOM 3067 N N . ASP A 1 393 ? 1.245 23.138 -36.310 1.00 56.88 393 ASP A N 1
ATOM 3068 C CA . ASP A 1 393 ? 1.167 23.286 -34.851 1.00 56.88 393 ASP A CA 1
ATOM 3069 C C . ASP A 1 393 ? 0.233 24.411 -34.351 1.00 56.88 393 ASP A C 1
ATOM 3071 O O . ASP A 1 393 ? -0.103 24.408 -33.172 1.00 56.88 393 ASP A O 1
ATOM 3075 N N . GLY A 1 394 ? -0.265 25.297 -35.225 1.00 56.69 394 GLY A N 1
ATOM 3076 C CA . GLY A 1 394 ? -1.175 26.396 -34.856 1.00 56.69 394 GLY A CA 1
ATOM 3077 C C . GLY A 1 394 ? -2.673 26.052 -34.742 1.00 56.69 394 GLY A C 1
ATOM 3078 O O . GLY A 1 394 ? -3.446 26.910 -34.338 1.00 56.69 394 GLY A O 1
ATOM 3079 N N . GLU A 1 395 ? -3.112 24.834 -35.092 1.00 59.84 395 GLU A N 1
ATOM 3080 C CA . GLU A 1 395 ? -4.548 24.462 -35.142 1.00 59.84 395 GLU A CA 1
ATOM 3081 C C . GLU A 1 395 ? -5.055 23.634 -33.936 1.00 59.84 395 GLU A C 1
ATOM 3083 O O . GLU A 1 395 ? -6.225 23.255 -33.898 1.00 59.84 395 GLU A O 1
ATOM 3088 N N . PHE A 1 396 ? -4.215 23.322 -32.936 1.00 67.25 396 PHE A N 1
ATOM 3089 C CA . PHE A 1 396 ? -4.523 22.281 -31.933 1.00 67.25 396 PHE A CA 1
ATOM 3090 C C . PHE A 1 396 ? -4.402 22.699 -30.457 1.00 67.25 396 PHE A C 1
ATOM 3092 O O . PHE A 1 396 ? -4.218 21.828 -29.603 1.00 67.25 396 PHE A O 1
ATOM 3099 N N . ASP A 1 397 ? -4.542 23.982 -30.124 1.00 81.06 397 ASP A N 1
ATOM 3100 C CA . ASP A 1 397 ? -4.346 24.470 -28.747 1.00 81.06 397 ASP A CA 1
ATOM 3101 C C . ASP A 1 397 ? -5.264 23.778 -27.727 1.00 81.06 397 ASP A C 1
ATOM 3103 O O . ASP A 1 397 ? -4.786 23.257 -26.719 1.00 81.06 397 ASP A O 1
ATOM 3107 N N . GLU A 1 398 ? -6.565 23.652 -28.017 1.00 88.69 398 GLU A N 1
ATOM 3108 C CA . GLU A 1 398 ? -7.501 22.975 -27.102 1.00 88.69 398 GLU A CA 1
ATOM 3109 C C . GLU A 1 398 ? -7.233 21.460 -27.008 1.00 88.69 398 GLU A C 1
ATOM 3111 O O . GLU A 1 398 ? -7.414 20.848 -25.954 1.00 88.69 398 GLU A O 1
ATOM 3116 N N . LEU A 1 399 ? -6.754 20.828 -28.086 1.00 89.25 399 LEU A N 1
ATOM 3117 C CA . LEU A 1 399 ? -6.383 19.410 -28.064 1.00 89.25 399 LEU A CA 1
ATOM 3118 C C . LEU A 1 399 ? -5.127 19.174 -27.221 1.00 89.25 399 LEU A C 1
ATOM 3120 O O . LEU A 1 399 ? -5.055 18.193 -26.480 1.00 89.25 399 LEU A O 1
ATOM 3124 N N . HIS A 1 400 ? -4.155 20.082 -27.302 1.00 89.69 400 HIS A N 1
ATOM 3125 C CA . HIS A 1 400 ? -2.964 20.052 -26.463 1.00 89.69 400 HIS A CA 1
ATOM 3126 C C . HIS A 1 400 ? -3.299 20.309 -24.989 1.00 89.69 400 HIS A C 1
ATOM 3128 O O . HIS A 1 400 ? -2.797 19.594 -24.115 1.00 89.69 400 HIS A O 1
ATOM 3134 N N . GLU A 1 401 ? -4.192 21.265 -24.715 1.00 92.31 401 GLU A N 1
ATOM 3135 C CA . GLU A 1 401 ? -4.745 21.529 -23.382 1.00 92.31 401 GLU A CA 1
ATOM 3136 C C . GLU A 1 401 ? -5.413 20.266 -22.815 1.00 92.31 401 GLU A C 1
ATOM 3138 O O . GLU A 1 401 ? -5.116 19.853 -21.694 1.00 92.31 401 GLU A O 1
ATOM 3143 N N . PHE A 1 402 ? -6.243 19.590 -23.617 1.00 92.38 402 PHE A N 1
ATOM 3144 C CA . PHE A 1 402 ? -6.893 18.337 -23.235 1.00 92.38 402 PHE A CA 1
ATOM 3145 C C . PHE A 1 402 ? -5.894 17.220 -22.905 1.00 92.38 402 PHE A C 1
ATOM 3147 O O . PHE A 1 402 ? -6.017 16.577 -21.861 1.00 92.38 402 PHE A O 1
ATOM 3154 N N . VAL A 1 403 ? -4.892 16.986 -23.762 1.00 91.38 403 VAL A N 1
ATOM 3155 C CA . VAL A 1 403 ? -3.876 15.944 -23.522 1.00 91.38 403 VAL A CA 1
ATOM 3156 C C . VAL A 1 403 ? -3.043 16.260 -22.277 1.00 91.38 403 VAL A C 1
ATOM 3158 O O . VAL A 1 403 ? -2.727 15.361 -21.497 1.00 91.38 403 VAL A O 1
ATOM 3161 N N . SER A 1 404 ? -2.722 17.533 -22.053 1.00 90.31 404 SER A N 1
ATOM 3162 C CA . SER A 1 404 ? -2.030 17.974 -20.838 1.00 90.31 404 SER A CA 1
ATOM 3163 C C . SER A 1 404 ? -2.894 17.745 -19.595 1.00 90.31 404 SER A C 1
ATOM 3165 O O . SER A 1 404 ? -2.406 17.212 -18.597 1.00 90.31 404 SER A O 1
ATOM 3167 N N . PHE A 1 405 ? -4.193 18.045 -19.681 1.00 91.38 405 PHE A N 1
ATOM 3168 C CA . PHE A 1 405 ? -5.155 17.826 -18.603 1.00 91.38 405 PHE A CA 1
ATOM 3169 C C . PHE A 1 405 ? -5.259 16.351 -18.199 1.00 91.38 405 PHE A C 1
ATOM 3171 O O . PHE A 1 405 ? -5.098 16.036 -17.026 1.00 91.38 405 PHE A O 1
ATOM 3178 N N . ILE A 1 406 ? -5.474 15.420 -19.133 1.00 89.31 406 ILE A N 1
ATOM 3179 C CA . ILE A 1 406 ? -5.631 13.991 -18.784 1.00 89.31 406 ILE A CA 1
ATOM 3180 C C . ILE A 1 406 ? -4.351 13.374 -18.197 1.00 89.31 406 ILE A C 1
ATOM 3182 O O . ILE A 1 406 ? -4.425 12.412 -17.434 1.00 89.31 406 ILE A O 1
ATOM 3186 N N . ARG A 1 407 ? -3.175 13.920 -18.543 1.00 87.81 407 ARG A N 1
ATOM 3187 C CA . ARG A 1 407 ? -1.882 13.522 -17.964 1.00 87.81 407 ARG A CA 1
ATOM 3188 C C . ARG A 1 407 ? -1.723 14.049 -16.540 1.00 87.81 407 ARG A C 1
ATOM 3190 O O . ARG A 1 407 ? -1.198 13.339 -15.685 1.00 87.81 407 ARG A O 1
ATOM 3197 N N . ALA A 1 408 ? -2.165 15.282 -16.300 1.00 86.62 408 ALA A N 1
ATOM 3198 C CA . ALA A 1 408 ? -2.094 15.941 -15.000 1.00 86.62 408 ALA A CA 1
ATOM 3199 C C . ALA A 1 408 ? -3.187 15.471 -14.027 1.00 86.62 408 ALA A C 1
ATOM 3201 O O . ALA A 1 408 ? -2.950 15.429 -12.827 1.00 86.62 408 ALA A O 1
ATOM 3202 N N . SER A 1 409 ? -4.349 15.069 -14.541 1.00 87.69 409 SER A N 1
ATOM 3203 C CA . SER A 1 409 ? -5.550 14.745 -13.766 1.00 87.69 409 SER A CA 1
ATOM 3204 C C . SER A 1 409 ? -6.244 13.481 -14.300 1.00 87.69 409 SER A C 1
ATOM 3206 O O . SER A 1 409 ? -7.413 13.528 -14.698 1.00 87.69 409 SER A O 1
ATOM 3208 N N . PRO A 1 410 ? -5.560 12.319 -14.322 1.00 86.56 410 PRO A N 1
ATOM 3209 C CA . PRO A 1 410 ? -6.137 11.086 -14.853 1.00 86.56 410 PRO A CA 1
ATOM 3210 C C . PRO A 1 410 ? -7.391 10.691 -14.064 1.00 86.56 410 PRO A C 1
ATOM 3212 O O . PRO A 1 410 ? -7.445 10.876 -12.848 1.00 86.56 410 PRO A O 1
ATOM 3215 N N . GLY A 1 411 ? -8.405 10.165 -14.752 1.00 86.31 411 GLY A N 1
ATOM 3216 C CA . GLY A 1 411 ? -9.681 9.790 -14.128 1.00 86.31 411 GLY A CA 1
ATOM 3217 C C . GLY A 1 411 ? -10.647 10.952 -13.855 1.00 86.31 411 GLY A C 1
ATOM 3218 O O . GLY A 1 411 ? -11.696 10.715 -13.266 1.00 86.31 411 GLY A O 1
ATOM 3219 N N . ARG A 1 412 ? -10.340 12.186 -14.287 1.00 88.56 412 ARG A N 1
ATOM 3220 C CA . ARG A 1 412 ? -11.272 13.329 -14.238 1.00 88.56 412 ARG A CA 1
ATOM 3221 C C . ARG A 1 412 ? -11.839 13.667 -15.617 1.00 88.56 412 ARG A C 1
ATOM 3223 O O . ARG A 1 412 ? -11.161 13.512 -16.635 1.00 88.56 412 ARG A O 1
ATOM 3230 N N . LEU A 1 413 ? -13.067 14.187 -15.656 1.00 91.25 413 LEU A N 1
ATOM 3231 C CA . LEU A 1 413 ? -13.642 14.735 -16.884 1.00 91.25 413 LEU A CA 1
ATOM 3232 C C . LEU A 1 413 ? -13.022 16.079 -17.255 1.00 91.25 413 LEU A C 1
ATOM 3234 O O . LEU A 1 413 ? -12.815 16.959 -16.420 1.00 91.25 413 LEU A O 1
ATOM 3238 N N . TYR A 1 414 ? -12.784 16.261 -18.551 1.00 92.56 414 TYR A N 1
ATOM 3239 C CA . TYR A 1 414 ? -12.205 17.494 -19.064 1.00 92.56 414 TYR A CA 1
ATOM 3240 C C . TYR A 1 414 ? -13.238 18.615 -19.026 1.00 92.56 414 TYR A C 1
ATOM 3242 O O . TYR A 1 414 ? -14.327 18.468 -19.583 1.00 92.56 414 TYR A O 1
ATOM 3250 N N . LYS A 1 415 ? -12.901 19.719 -18.345 1.00 92.06 415 LYS A N 1
ATOM 3251 C CA . LYS A 1 415 ? -13.816 20.847 -18.083 1.00 92.06 415 LYS A CA 1
ATOM 3252 C C . LYS A 1 415 ? -15.144 20.401 -17.427 1.00 92.06 415 LYS A C 1
ATOM 3254 O O . LYS A 1 415 ? -16.157 21.068 -17.594 1.00 92.06 415 LYS A O 1
ATOM 3259 N N . GLY A 1 416 ? -15.144 19.265 -16.715 1.00 91.25 416 GLY A N 1
ATOM 3260 C CA . GLY A 1 416 ? -16.334 18.693 -16.067 1.00 91.25 416 GLY A CA 1
ATOM 3261 C C . GLY A 1 416 ? -17.427 18.197 -17.024 1.00 91.25 416 GLY A C 1
ATOM 3262 O O . GLY A 1 416 ? -18.528 17.897 -16.577 1.00 91.25 416 GLY A O 1
ATOM 3263 N N . ASP A 1 417 ? -17.157 18.111 -18.332 1.00 92.62 417 ASP A N 1
ATOM 3264 C CA . ASP A 1 417 ? -18.154 17.756 -19.347 1.00 92.62 417 ASP A CA 1
ATOM 3265 C C . ASP A 1 417 ? -17.790 16.434 -20.033 1.00 92.62 417 ASP A C 1
ATOM 3267 O O . ASP A 1 417 ? -16.799 16.321 -20.764 1.00 92.62 417 ASP A O 1
ATOM 3271 N N . ARG A 1 418 ? -18.643 15.424 -19.831 1.00 91.88 418 ARG A N 1
ATOM 3272 C CA . ARG A 1 418 ? -18.468 14.083 -20.395 1.00 91.88 418 ARG A CA 1
ATOM 3273 C C . ARG A 1 418 ? -18.514 14.074 -21.916 1.00 91.88 418 ARG A C 1
ATOM 3275 O O . ARG A 1 418 ? -17.673 13.429 -22.539 1.00 91.88 418 ARG A O 1
ATOM 3282 N N . LYS A 1 419 ? -19.460 14.797 -22.521 1.00 92.81 419 LYS A N 1
ATOM 3283 C CA . LYS A 1 419 ? -19.599 14.860 -23.984 1.00 92.81 419 LYS A CA 1
ATOM 3284 C C . LYS A 1 419 ? -18.396 15.564 -24.592 1.00 92.81 419 LYS A C 1
ATOM 3286 O O . LYS A 1 419 ? -17.864 15.115 -25.608 1.00 92.81 419 LYS A O 1
ATOM 3291 N N . LYS A 1 420 ? -17.934 16.647 -23.960 1.00 94.00 420 LYS A N 1
ATOM 3292 C CA . LYS A 1 420 ? -16.721 17.343 -24.396 1.00 94.00 420 LYS A CA 1
ATOM 3293 C C . LYS A 1 420 ? -15.492 16.450 -24.270 1.00 94.00 420 LYS A C 1
ATOM 3295 O O . LYS A 1 420 ? -14.743 16.369 -25.237 1.00 94.00 420 LYS A O 1
ATOM 3300 N N . HIS A 1 421 ? -15.312 15.752 -23.151 1.00 93.00 421 HIS A N 1
ATOM 3301 C CA . HIS A 1 421 ? -14.214 14.801 -22.969 1.00 93.00 421 HIS A CA 1
ATOM 3302 C C . HIS A 1 421 ? -14.229 13.710 -24.055 1.00 93.00 421 HIS A C 1
ATOM 3304 O O . HIS A 1 421 ? -13.214 13.477 -24.703 1.00 93.00 421 HIS A O 1
ATOM 3310 N N . GLU A 1 422 ? -15.384 13.091 -24.321 1.00 91.31 422 GLU A N 1
ATOM 3311 C CA . GLU A 1 422 ? -15.526 12.060 -25.361 1.00 91.31 422 GLU A CA 1
ATOM 3312 C C . GLU A 1 422 ? -15.248 12.605 -26.772 1.00 91.31 422 GLU A C 1
ATOM 3314 O O . GLU A 1 422 ? -14.564 11.954 -27.562 1.00 91.31 422 GLU A O 1
ATOM 3319 N N . ARG A 1 423 ? -15.689 13.829 -27.082 1.00 92.75 423 ARG A N 1
ATOM 3320 C CA . ARG A 1 423 ? -15.353 14.502 -28.345 1.00 92.75 423 ARG A CA 1
ATOM 3321 C C . ARG A 1 423 ? -13.854 14.777 -28.468 1.00 92.75 423 ARG A C 1
ATOM 3323 O O . ARG A 1 423 ? -13.284 14.486 -29.512 1.00 92.75 423 ARG A O 1
ATOM 3330 N N . MET A 1 424 ? -13.209 15.296 -27.421 1.00 92.81 424 MET A N 1
ATOM 3331 C CA . MET A 1 424 ? -11.759 15.536 -27.434 1.00 92.81 424 MET A CA 1
ATOM 3332 C C . MET A 1 424 ? -10.980 14.231 -27.593 1.00 92.81 424 MET A C 1
ATOM 3334 O O . MET A 1 424 ? -9.997 14.188 -28.327 1.00 92.81 424 MET A O 1
ATOM 3338 N N . MET A 1 425 ? -11.462 13.146 -26.987 1.00 91.44 425 MET A N 1
ATOM 3339 C CA . MET A 1 425 ? -10.919 11.806 -27.184 1.00 91.44 425 MET A CA 1
ATOM 3340 C C . MET A 1 425 ? -10.989 11.341 -28.641 1.00 91.44 425 MET A C 1
ATOM 3342 O O . MET A 1 425 ? -9.996 10.831 -29.162 1.00 91.44 425 MET A O 1
ATOM 3346 N N . LEU A 1 426 ? -12.119 11.549 -29.321 1.00 90.94 426 LEU A N 1
ATOM 3347 C CA . LEU A 1 426 ? -12.234 11.273 -30.757 1.00 90.94 426 LEU A CA 1
ATOM 3348 C C . LEU A 1 426 ? -11.275 12.153 -31.570 1.00 90.94 426 LEU A C 1
ATOM 3350 O O . LEU A 1 426 ? -10.590 11.648 -32.457 1.00 90.94 426 LEU A O 1
ATOM 3354 N N . SER A 1 427 ? -11.149 13.437 -31.223 1.00 90.44 427 SER A N 1
ATOM 3355 C CA . SER A 1 427 ? -10.177 14.337 -31.854 1.00 90.44 427 SER A CA 1
ATOM 3356 C C . SER A 1 427 ? -8.734 13.861 -31.664 1.00 90.44 427 SER A C 1
ATOM 3358 O O . SER A 1 427 ? -7.951 13.937 -32.605 1.00 90.44 427 SER A O 1
ATOM 3360 N N . VAL A 1 428 ? -8.376 13.312 -30.494 1.00 90.56 428 VAL A N 1
ATOM 3361 C CA . VAL A 1 428 ? -7.061 12.684 -30.263 1.00 90.56 428 VAL A CA 1
ATOM 3362 C C . VAL A 1 428 ? -6.873 11.475 -31.179 1.00 90.56 428 VAL A C 1
ATOM 3364 O O . VAL A 1 428 ? -5.814 11.345 -31.788 1.00 90.56 428 VAL A O 1
ATOM 3367 N N . MET A 1 429 ? -7.882 10.605 -31.302 1.00 89.50 429 MET A N 1
ATOM 3368 C CA . MET A 1 429 ? -7.819 9.408 -32.156 1.00 89.50 4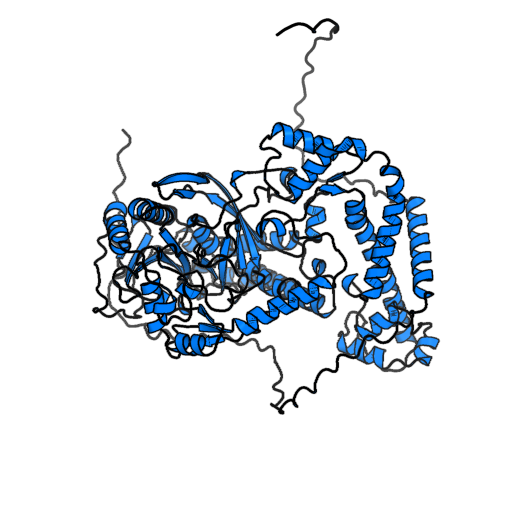29 MET A CA 1
ATOM 3369 C C . MET A 1 429 ? -7.647 9.744 -33.642 1.00 89.50 429 MET A C 1
ATOM 3371 O O . MET A 1 429 ? -6.982 9.002 -34.360 1.00 89.50 429 MET A O 1
ATOM 3375 N N . LEU A 1 430 ? -8.235 10.854 -34.094 1.00 87.38 430 LEU A N 1
ATOM 3376 C CA . LEU A 1 430 ? -8.141 11.338 -35.474 1.00 87.38 430 LEU A CA 1
ATOM 3377 C C . LEU A 1 430 ? -6.925 12.250 -35.710 1.00 87.38 430 LEU A C 1
ATOM 3379 O O . LEU A 1 430 ? -6.619 12.593 -36.852 1.00 87.38 430 LEU A O 1
ATOM 3383 N N . SER A 1 431 ? -6.230 12.658 -34.646 1.00 85.62 431 SER A N 1
ATOM 3384 C CA . SER A 1 431 ? -5.137 13.620 -34.729 1.00 85.62 431 SER A CA 1
ATOM 3385 C C . SER A 1 431 ? -3.895 13.021 -35.397 1.00 85.62 431 SER A C 1
ATOM 3387 O O . SER A 1 431 ? -3.459 11.921 -35.045 1.00 85.62 431 SER A O 1
ATOM 3389 N N . PRO A 1 432 ? -3.218 13.770 -36.286 1.00 81.75 432 PRO A N 1
ATOM 3390 C CA . PRO A 1 432 ? -1.892 13.394 -36.755 1.00 81.75 432 PRO A CA 1
ATOM 3391 C C . PRO A 1 432 ? -0.788 13.645 -35.710 1.00 81.75 432 PRO A C 1
ATOM 3393 O O . PRO A 1 432 ? 0.338 13.204 -35.918 1.00 81.75 432 PRO A O 1
ATOM 3396 N N . LYS A 1 433 ? -1.076 14.346 -34.604 1.00 84.06 433 LYS A N 1
ATOM 3397 C CA . LYS A 1 433 ? -0.088 14.739 -33.580 1.00 84.06 433 LYS A CA 1
ATOM 3398 C C . LYS A 1 433 ? 0.036 13.719 -32.450 1.00 84.06 433 LYS A C 1
ATOM 3400 O O . LYS A 1 433 ? 1.135 13.472 -31.949 1.00 84.06 433 LYS A O 1
ATOM 3405 N N . TYR A 1 434 ? -1.086 13.118 -32.068 1.00 89.31 434 TYR A N 1
ATOM 3406 C CA . TYR A 1 434 ? -1.174 12.203 -30.938 1.00 89.31 434 TYR A CA 1
ATOM 3407 C C . TYR A 1 434 ? -1.404 10.761 -31.380 1.00 89.31 434 TYR A C 1
ATOM 3409 O O . TYR A 1 434 ? -1.780 10.464 -32.511 1.00 89.31 434 TYR A O 1
ATOM 3417 N N . THR A 1 435 ? -1.123 9.832 -30.480 1.00 89.31 435 THR A N 1
ATOM 3418 C CA . THR A 1 435 ? -1.382 8.408 -30.646 1.00 89.31 435 THR A CA 1
ATOM 3419 C C . THR A 1 435 ? -1.775 7.838 -29.298 1.00 89.31 435 THR A C 1
ATOM 3421 O O . THR A 1 435 ? -1.102 8.057 -28.291 1.00 89.31 435 THR A O 1
ATOM 3424 N N . ILE A 1 436 ? -2.876 7.093 -29.284 1.00 90.81 436 ILE A N 1
ATOM 3425 C CA . ILE A 1 436 ? -3.279 6.328 -28.111 1.00 90.81 436 ILE A CA 1
ATOM 3426 C C . ILE A 1 436 ? -2.616 4.962 -28.211 1.00 90.81 436 ILE A C 1
ATOM 3428 O O . ILE A 1 436 ? -2.903 4.181 -29.119 1.00 90.81 436 ILE A O 1
ATOM 3432 N N . VAL A 1 437 ? -1.727 4.670 -27.271 1.00 91.50 437 VAL A N 1
ATOM 3433 C CA . VAL A 1 437 ? -1.150 3.341 -27.109 1.00 91.50 437 VAL A CA 1
ATOM 3434 C C . VAL A 1 437 ? -1.998 2.579 -26.097 1.00 91.50 437 VAL A C 1
ATOM 3436 O O . VAL A 1 437 ? -2.462 3.128 -25.102 1.00 91.50 437 VAL A O 1
ATOM 3439 N N . LYS A 1 438 ? -2.230 1.293 -26.350 1.00 92.88 438 LYS A N 1
ATOM 3440 C CA . LYS A 1 438 ? -2.966 0.427 -25.427 1.00 92.88 438 LYS A CA 1
ATOM 3441 C C . LYS A 1 438 ? -2.282 0.383 -24.057 1.00 92.88 438 LYS A C 1
ATOM 3443 O O . LYS A 1 438 ? -1.070 0.157 -23.991 1.00 92.88 438 LYS A O 1
ATOM 3448 N N . ARG A 1 439 ? -3.050 0.528 -22.970 1.00 91.25 439 ARG A N 1
ATOM 3449 C CA . ARG A 1 439 ? -2.548 0.425 -21.586 1.00 91.25 439 ARG A CA 1
ATOM 3450 C C . ARG A 1 439 ? -1.748 -0.863 -21.369 1.00 91.25 439 ARG A C 1
ATOM 3452 O O . ARG A 1 439 ? -0.629 -0.808 -20.865 1.00 91.25 439 ARG A O 1
ATOM 3459 N N . SER A 1 440 ? -2.261 -2.000 -21.844 1.00 91.38 440 SER A N 1
ATOM 3460 C CA . SER A 1 440 ? -1.569 -3.299 -21.768 1.00 91.38 440 SER A CA 1
ATOM 3461 C C . SER A 1 440 ? -0.180 -3.302 -22.420 1.00 91.38 440 SER A C 1
ATOM 3463 O O . SER A 1 440 ? 0.702 -4.041 -21.992 1.00 91.38 440 SER A O 1
ATOM 3465 N N . THR A 1 441 ? 0.032 -2.466 -23.440 1.00 89.25 441 THR A N 1
ATOM 3466 C CA . THR A 1 441 ? 1.313 -2.348 -24.148 1.00 89.25 441 THR A CA 1
ATOM 3467 C C . THR A 1 441 ? 2.299 -1.446 -23.415 1.00 89.25 441 THR A C 1
ATOM 3469 O O . THR A 1 441 ? 3.499 -1.682 -23.503 1.00 89.25 441 THR A O 1
ATOM 3472 N N . ILE A 1 442 ? 1.837 -0.418 -22.700 1.00 87.88 442 ILE A N 1
ATOM 3473 C CA . ILE A 1 442 ? 2.742 0.510 -22.003 1.00 87.88 442 ILE A CA 1
ATOM 3474 C C . ILE A 1 442 ? 3.050 0.094 -20.564 1.00 87.88 442 ILE A C 1
ATOM 3476 O O . ILE A 1 442 ? 4.101 0.450 -20.043 1.00 87.88 442 ILE A O 1
ATOM 3480 N N . GLU A 1 443 ? 2.180 -0.679 -19.910 1.00 86.69 443 GLU A N 1
ATOM 3481 C CA . GLU A 1 443 ? 2.372 -1.082 -18.509 1.00 86.69 443 GLU A CA 1
ATOM 3482 C C . GLU A 1 443 ? 3.653 -1.885 -18.272 1.00 86.69 443 GLU A C 1
ATOM 3484 O O . GLU A 1 443 ? 4.228 -1.815 -17.189 1.00 86.69 443 GLU A O 1
ATOM 3489 N N . GLN A 1 444 ? 4.150 -2.591 -19.290 1.00 84.00 444 GLN A N 1
ATOM 3490 C CA . GLN A 1 444 ? 5.443 -3.280 -19.220 1.00 84.00 444 GLN A CA 1
ATOM 3491 C C . GLN A 1 444 ? 6.624 -2.329 -18.947 1.00 84.00 444 GLN A C 1
ATOM 3493 O O . GLN A 1 444 ? 7.640 -2.775 -18.430 1.00 84.00 444 GLN A O 1
ATOM 3498 N N . PHE A 1 445 ? 6.479 -1.032 -19.244 1.00 82.69 445 PHE A N 1
ATOM 3499 C CA . PHE A 1 445 ? 7.494 0.002 -19.005 1.00 82.69 445 PHE A CA 1
ATOM 3500 C C . PHE A 1 445 ? 7.293 0.763 -17.689 1.00 82.69 445 PHE A C 1
ATOM 3502 O O . PHE A 1 445 ? 8.066 1.656 -17.357 1.00 82.69 445 PHE A O 1
ATOM 3509 N N . THR A 1 446 ? 6.229 0.464 -16.945 1.00 82.75 446 THR A N 1
ATOM 3510 C CA . THR A 1 446 ? 6.008 1.059 -15.619 1.00 82.75 446 THR A CA 1
ATOM 3511 C C . THR A 1 446 ? 7.056 0.479 -14.663 1.00 82.75 446 THR A C 1
ATOM 3513 O O . THR A 1 446 ? 7.380 -0.696 -14.792 1.00 82.75 446 THR A O 1
ATOM 3516 N N . ASN A 1 447 ? 7.593 1.225 -13.693 1.00 81.75 447 ASN A N 1
ATOM 3517 C CA . ASN A 1 447 ? 8.492 0.627 -12.685 1.00 81.75 447 ASN A CA 1
ATOM 3518 C C . ASN A 1 447 ? 7.695 -0.018 -11.548 1.00 81.75 447 ASN A C 1
ATOM 3520 O O . ASN A 1 447 ? 7.901 -1.171 -11.186 1.00 81.75 447 ASN A O 1
ATOM 3524 N N . HIS A 1 448 ? 6.721 0.721 -11.018 1.00 83.06 448 HIS A N 1
ATOM 3525 C CA . HIS A 1 448 ? 5.814 0.219 -9.996 1.00 83.06 448 HIS A CA 1
ATOM 3526 C C . HIS A 1 448 ? 5.004 -0.991 -10.481 1.00 83.06 448 HIS A C 1
ATOM 3528 O O . HIS A 1 448 ? 4.337 -0.945 -11.514 1.00 83.06 448 HIS A O 1
ATOM 3534 N N . ARG A 1 449 ? 5.035 -2.065 -9.692 1.00 91.50 449 ARG A N 1
ATOM 3535 C CA . ARG A 1 449 ? 4.102 -3.192 -9.782 1.00 91.50 449 ARG A CA 1
ATOM 3536 C C . ARG A 1 449 ? 3.082 -3.092 -8.662 1.00 91.50 449 ARG A C 1
ATOM 3538 O O . ARG A 1 449 ? 3.363 -2.511 -7.608 1.00 91.50 449 ARG A O 1
ATOM 3545 N N . PHE A 1 450 ? 1.902 -3.641 -8.901 1.00 94.12 450 PHE A N 1
ATOM 3546 C CA . PHE A 1 450 ? 0.837 -3.651 -7.911 1.00 94.12 450 PHE A CA 1
ATOM 3547 C C . PHE A 1 450 ? -0.025 -4.907 -8.018 1.00 94.12 450 PHE A C 1
ATOM 3549 O O . PHE A 1 450 ? -0.042 -5.579 -9.045 1.00 94.12 450 PHE A O 1
ATOM 3556 N N . LEU A 1 451 ? -0.762 -5.219 -6.957 1.00 95.75 451 LEU A N 1
ATOM 3557 C CA . LEU A 1 451 ? -1.830 -6.216 -6.977 1.00 95.75 451 LEU A CA 1
ATOM 3558 C C . LEU A 1 451 ? -3.170 -5.504 -6.907 1.00 95.75 451 LEU A C 1
ATOM 3560 O O . LEU A 1 451 ? -3.308 -4.501 -6.210 1.00 95.75 451 LEU A O 1
ATOM 3564 N N . VAL A 1 452 ? -4.152 -6.030 -7.626 1.00 94.25 452 VAL A N 1
ATOM 3565 C CA . VAL A 1 452 ? -5.499 -5.467 -7.664 1.00 94.25 452 VAL A CA 1
ATOM 3566 C C . VAL A 1 452 ? -6.413 -6.258 -6.732 1.00 94.25 452 VAL A C 1
ATOM 3568 O O . VAL A 1 452 ? -6.404 -7.493 -6.711 1.00 94.25 452 VAL A O 1
ATOM 3571 N N . ASN A 1 453 ? -7.224 -5.537 -5.965 1.00 94.81 453 ASN A N 1
ATOM 3572 C CA . ASN A 1 453 ? -8.321 -6.095 -5.193 1.00 94.81 453 ASN A CA 1
ATOM 3573 C C . ASN A 1 453 ? -9.616 -5.362 -5.528 1.00 94.81 453 ASN A C 1
ATOM 3575 O O . ASN A 1 453 ? -9.805 -4.220 -5.116 1.00 94.81 453 ASN A O 1
ATOM 3579 N N . CYS A 1 454 ? -10.499 -6.027 -6.264 1.00 93.69 454 CYS A N 1
ATOM 3580 C CA . CYS A 1 454 ? -11.832 -5.518 -6.555 1.00 93.69 454 CYS A CA 1
ATOM 3581 C C . CYS A 1 454 ? -12.810 -5.984 -5.472 1.00 93.69 454 CYS A C 1
ATOM 3583 O O . CYS A 1 454 ? -12.773 -7.146 -5.065 1.00 93.69 454 CYS A O 1
ATOM 3585 N N . TRP A 1 455 ? -13.689 -5.096 -5.020 1.00 94.88 455 TRP A N 1
ATOM 3586 C CA . TRP A 1 455 ? -14.714 -5.399 -4.022 1.00 94.88 455 TRP A CA 1
ATOM 3587 C C . TRP A 1 455 ? -15.933 -4.487 -4.202 1.00 94.88 455 TRP A C 1
ATOM 3589 O O . TRP A 1 455 ? -15.910 -3.550 -4.995 1.00 94.88 455 TRP A O 1
ATOM 3599 N N . THR A 1 456 ? -17.024 -4.775 -3.496 1.00 95.06 456 THR A N 1
ATOM 3600 C CA . THR A 1 456 ? -18.246 -3.959 -3.536 1.00 95.06 456 THR A CA 1
ATOM 3601 C C . THR A 1 456 ? -18.496 -3.349 -2.173 1.00 95.06 456 THR A C 1
ATOM 3603 O O . THR A 1 456 ? -18.532 -4.070 -1.168 1.00 95.06 456 THR A O 1
ATOM 3606 N N . ARG A 1 457 ? -18.701 -2.033 -2.153 1.00 95.00 457 ARG A N 1
ATOM 3607 C CA . ARG A 1 457 ? -18.990 -1.279 -0.937 1.00 95.00 457 ARG A CA 1
ATOM 3608 C C . ARG A 1 457 ? -20.322 -1.694 -0.326 1.00 95.00 457 ARG A C 1
ATOM 3610 O O . ARG A 1 457 ? -21.314 -1.853 -1.035 1.00 95.00 457 ARG A O 1
ATOM 3617 N N . ARG A 1 458 ? -20.356 -1.861 0.993 1.00 95.75 458 ARG A N 1
ATOM 3618 C CA . ARG A 1 458 ? -21.554 -2.238 1.757 1.00 95.75 458 ARG A CA 1
ATOM 3619 C C . ARG A 1 458 ? -22.093 -1.089 2.595 1.00 95.75 458 ARG A C 1
ATOM 3621 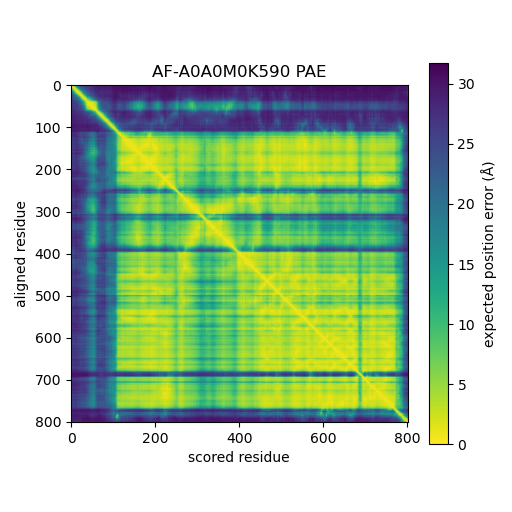O O . ARG A 1 458 ? -23.291 -1.066 2.842 1.00 95.75 458 ARG A O 1
ATOM 3628 N N . CYS A 1 459 ? -21.249 -0.145 3.005 1.00 95.31 459 CYS A N 1
ATOM 3629 C CA . CYS A 1 459 ? -21.653 1.044 3.755 1.00 95.31 459 CYS A CA 1
ATOM 3630 C C . CYS A 1 459 ? -21.199 2.310 3.027 1.00 95.31 459 CYS A C 1
ATOM 3632 O O . CYS A 1 459 ? -20.085 2.336 2.510 1.00 95.31 459 CYS A O 1
ATOM 3634 N N . ASP A 1 460 ? -21.995 3.386 3.027 1.00 96.00 460 ASP A N 1
ATOM 3635 C CA . ASP A 1 460 ? -21.529 4.627 2.395 1.00 96.00 460 ASP A CA 1
ATOM 3636 C C . ASP A 1 460 ? -20.276 5.173 3.094 1.00 96.00 460 ASP A C 1
ATOM 3638 O O . ASP A 1 460 ? -20.182 5.215 4.330 1.00 96.00 460 ASP A O 1
ATOM 3642 N N . LEU A 1 461 ? -19.342 5.677 2.297 1.00 96.19 461 LEU A N 1
ATOM 3643 C CA . LEU A 1 461 ? -18.230 6.478 2.776 1.00 96.19 461 LEU A CA 1
ATOM 3644 C C . LEU A 1 461 ? -18.678 7.938 2.840 1.00 96.19 461 LEU A C 1
ATOM 3646 O O . LEU A 1 461 ? -18.950 8.554 1.811 1.00 96.19 461 LEU A O 1
ATOM 3650 N N . VAL A 1 462 ? -18.764 8.478 4.054 1.00 95.06 462 VAL A N 1
ATOM 3651 C CA . VAL A 1 462 ? -19.314 9.815 4.316 1.00 95.06 462 VAL A CA 1
ATOM 3652 C C . VAL A 1 462 ? -18.269 10.689 5.004 1.00 95.06 462 VAL A C 1
ATOM 3654 O O . VAL A 1 462 ? -17.755 10.323 6.065 1.00 95.06 462 VAL A O 1
ATOM 3657 N N . GLY A 1 463 ? -17.973 11.847 4.419 1.00 94.38 463 GLY A N 1
ATOM 3658 C CA . GLY A 1 463 ? -17.268 12.947 5.080 1.00 94.38 463 GLY A CA 1
ATOM 3659 C C . GLY A 1 463 ? -18.227 13.744 5.964 1.00 94.38 463 GLY A C 1
ATOM 3660 O O . GLY A 1 463 ? -19.405 13.867 5.629 1.00 94.38 463 GLY A O 1
ATOM 3661 N N . ILE A 1 464 ? -17.739 14.237 7.104 1.00 95.19 464 ILE A N 1
ATOM 3662 C CA . ILE A 1 464 ? -18.509 15.082 8.026 1.00 95.19 464 ILE A CA 1
ATOM 3663 C C . ILE A 1 464 ? -17.682 16.337 8.288 1.00 95.19 464 ILE A C 1
ATOM 3665 O O . ILE A 1 464 ? -16.564 16.234 8.794 1.00 95.19 464 ILE A O 1
ATOM 3669 N N . ASP A 1 465 ? -18.225 17.485 7.905 1.00 93.25 465 ASP A N 1
ATOM 3670 C CA . ASP A 1 465 ? -17.591 18.791 8.070 1.00 93.25 465 ASP A CA 1
ATOM 3671 C C . ASP A 1 465 ? -17.817 19.359 9.481 1.00 93.25 465 ASP A C 1
ATOM 3673 O O . ASP A 1 465 ? -18.556 18.785 10.283 1.00 93.25 465 ASP A O 1
ATOM 3677 N N . ASP A 1 466 ? -17.138 20.461 9.812 1.00 90.19 466 ASP A N 1
ATOM 3678 C CA . ASP A 1 466 ? -17.143 21.052 11.163 1.00 90.19 466 ASP A CA 1
ATOM 3679 C C . ASP A 1 466 ? -18.526 21.559 11.592 1.00 90.19 466 ASP A C 1
ATOM 3681 O O . ASP A 1 466 ? -18.869 21.527 12.772 1.00 90.19 466 ASP A O 1
ATOM 3685 N N . ASP A 1 467 ? -19.349 21.964 10.626 1.00 90.62 467 ASP A N 1
ATOM 3686 C CA . ASP A 1 467 ? -20.751 22.351 10.809 1.00 90.62 467 ASP A CA 1
ATOM 3687 C C . ASP A 1 467 ? -21.708 21.142 10.907 1.00 90.62 467 ASP A C 1
ATOM 3689 O O . ASP A 1 467 ? -22.917 21.306 11.075 1.00 90.62 467 ASP A O 1
ATOM 3693 N N . GLY A 1 468 ? -21.182 19.917 10.802 1.00 89.81 468 GLY A N 1
ATOM 3694 C CA . GLY A 1 468 ? -21.948 18.673 10.794 1.00 89.81 468 GLY A CA 1
ATOM 3695 C C . GLY A 1 468 ? -22.502 18.274 9.422 1.00 89.81 468 GLY A C 1
ATOM 3696 O O . GLY A 1 468 ? -23.163 17.228 9.323 1.00 89.81 468 GLY A O 1
ATOM 3697 N N . THR A 1 469 ? -22.225 19.047 8.365 1.00 94.06 469 THR A N 1
ATOM 3698 C CA . THR A 1 469 ? -22.644 18.728 6.997 1.00 94.06 469 THR A CA 1
ATOM 3699 C C . THR A 1 469 ? -22.054 17.387 6.569 1.00 94.06 469 THR A C 1
ATOM 3701 O O . THR A 1 469 ? -20.862 17.118 6.716 1.00 94.06 469 THR A O 1
ATOM 3704 N N . GLN A 1 470 ? -22.916 16.506 6.059 1.00 95.19 470 GLN A N 1
ATOM 3705 C CA . GLN A 1 470 ? -22.536 15.178 5.585 1.00 95.19 470 GLN A CA 1
ATOM 3706 C C . GLN A 1 470 ? -22.448 15.163 4.066 1.00 95.19 470 GLN A C 1
ATOM 3708 O O . GLN A 1 470 ? -23.433 15.437 3.385 1.00 95.19 470 GLN A O 1
ATOM 3713 N N . THR A 1 471 ? -21.297 14.739 3.551 1.00 94.25 471 THR A N 1
ATOM 3714 C CA . THR A 1 471 ? -21.094 14.522 2.117 1.00 94.25 471 THR A CA 1
ATOM 3715 C C . THR A 1 471 ? -20.799 13.052 1.858 1.00 94.25 471 THR A C 1
ATOM 3717 O O . THR A 1 471 ? -19.805 12.511 2.345 1.00 94.25 471 THR A O 1
ATOM 3720 N N . THR A 1 472 ? -21.648 12.390 1.073 1.00 95.31 472 THR A N 1
ATOM 3721 C CA . THR A 1 472 ? -21.411 11.010 0.634 1.00 95.31 472 THR A CA 1
ATOM 3722 C C . THR A 1 472 ? -20.366 11.001 -0.475 1.00 95.31 472 THR A C 1
ATOM 3724 O O . THR A 1 472 ? -20.646 11.394 -1.603 1.00 95.31 472 THR A O 1
ATOM 3727 N N . SER A 1 473 ? -19.154 10.545 -0.160 1.00 93.62 473 SER A N 1
ATOM 3728 C CA . SER A 1 473 ? -18.066 10.404 -1.132 1.00 93.62 473 SER A CA 1
ATOM 3729 C C . SER A 1 473 ? -18.203 9.129 -1.963 1.00 93.62 473 SER A C 1
ATOM 3731 O O . SER A 1 473 ? -17.835 9.124 -3.133 1.00 93.62 473 SER A O 1
ATOM 3733 N N . ARG A 1 474 ? -18.728 8.047 -1.368 1.00 94.75 474 ARG A N 1
ATOM 3734 C CA . ARG A 1 474 ? -19.016 6.774 -2.052 1.00 94.75 474 ARG A CA 1
ATOM 3735 C C . ARG A 1 474 ? -20.280 6.152 -1.490 1.00 94.75 474 ARG A C 1
ATOM 3737 O O . ARG A 1 474 ? -20.386 6.005 -0.276 1.00 94.75 474 ARG A O 1
ATOM 3744 N N . SER A 1 475 ? -21.192 5.730 -2.352 1.00 95.00 475 SER A N 1
ATOM 3745 C CA . SER A 1 475 ? -22.411 5.035 -1.934 1.00 95.00 475 SER A CA 1
ATOM 3746 C C . SER A 1 475 ? -22.180 3.535 -1.746 1.00 95.00 475 SER A C 1
ATOM 3748 O O . SER A 1 475 ? -21.335 2.930 -2.414 1.00 95.00 475 SER A O 1
ATOM 3750 N N . ALA A 1 476 ? -22.961 2.910 -0.869 1.00 95.56 476 ALA A N 1
ATOM 3751 C CA . ALA A 1 476 ? -23.105 1.461 -0.839 1.00 95.56 476 ALA A CA 1
ATOM 3752 C C . ALA A 1 476 ? -23.502 0.930 -2.232 1.00 95.56 476 ALA A C 1
ATOM 3754 O O . ALA A 1 476 ? -24.237 1.573 -2.979 1.00 95.56 476 ALA A O 1
ATOM 3755 N N . GLY A 1 477 ? -22.973 -0.234 -2.603 1.00 94.88 477 GLY A N 1
ATOM 3756 C CA . GLY A 1 477 ? -23.116 -0.817 -3.938 1.00 94.88 477 GLY A CA 1
ATOM 3757 C C . GLY A 1 477 ? -22.064 -0.357 -4.953 1.00 94.88 477 GLY A C 1
ATOM 3758 O O . GLY A 1 477 ? -21.934 -0.994 -5.997 1.00 94.88 477 GLY A O 1
ATOM 3759 N N . ALA A 1 478 ? -21.272 0.682 -4.656 1.00 93.56 478 ALA A N 1
ATOM 3760 C CA . ALA A 1 478 ? -20.186 1.104 -5.537 1.00 93.56 478 ALA A CA 1
ATOM 3761 C C . ALA A 1 478 ? -19.147 -0.015 -5.728 1.00 93.56 478 ALA A C 1
ATOM 3763 O O . ALA A 1 478 ? -18.757 -0.701 -4.775 1.00 93.56 478 ALA A O 1
ATOM 3764 N N . ALA A 1 479 ? -18.690 -0.184 -6.970 1.00 92.69 479 ALA A N 1
ATOM 3765 C CA . ALA A 1 479 ? -17.552 -1.035 -7.283 1.00 92.69 479 ALA A CA 1
ATOM 3766 C C . ALA A 1 479 ? -16.265 -0.323 -6.855 1.00 92.69 479 ALA A C 1
ATOM 3768 O O . ALA A 1 479 ? -15.991 0.803 -7.270 1.00 92.69 479 ALA A O 1
ATOM 3769 N N . GLU A 1 480 ? -15.479 -0.988 -6.022 1.00 94.06 480 GLU A N 1
ATOM 3770 C CA . GLU A 1 480 ? -14.251 -0.460 -5.455 1.00 94.06 480 GLU A CA 1
ATOM 3771 C C . GLU A 1 480 ? -13.052 -1.262 -5.932 1.00 94.06 480 GLU A C 1
ATOM 3773 O O . GLU A 1 480 ? -13.120 -2.471 -6.169 1.00 94.06 480 GLU A O 1
ATOM 3778 N N . VAL A 1 481 ? -11.925 -0.568 -6.055 1.00 93.06 481 VAL A N 1
ATOM 3779 C CA . VAL A 1 481 ? -10.655 -1.168 -6.447 1.00 93.06 481 VAL A CA 1
ATOM 3780 C C . VAL A 1 481 ? -9.557 -0.644 -5.534 1.00 93.06 481 VAL A C 1
ATOM 3782 O O . VAL A 1 481 ? -9.357 0.566 -5.427 1.00 93.06 481 VAL A O 1
ATOM 3785 N N . GLY A 1 482 ? -8.838 -1.562 -4.893 1.00 93.38 482 GLY A N 1
ATOM 3786 C CA . GLY A 1 482 ? -7.585 -1.295 -4.194 1.00 93.38 482 GLY A CA 1
ATOM 3787 C C . GLY A 1 482 ? -6.385 -1.726 -5.039 1.00 93.38 482 GLY A C 1
ATOM 3788 O O . GLY A 1 482 ? -6.389 -2.824 -5.601 1.00 93.38 482 GLY A O 1
ATOM 3789 N N . ARG A 1 483 ? -5.348 -0.884 -5.119 1.00 94.88 483 ARG A N 1
ATOM 3790 C CA . ARG A 1 483 ? -4.032 -1.238 -5.675 1.00 94.88 483 ARG A CA 1
ATOM 3791 C C . ARG A 1 483 ? -3.022 -1.380 -4.540 1.00 94.88 483 ARG A C 1
ATOM 3793 O O . ARG A 1 483 ? -2.626 -0.383 -3.935 1.00 94.88 483 ARG A O 1
ATOM 3800 N N . PHE A 1 484 ? -2.585 -2.604 -4.269 1.00 95.94 484 PHE A N 1
ATOM 3801 C CA . PHE A 1 484 ? -1.522 -2.884 -3.309 1.00 95.94 484 PHE A CA 1
ATOM 3802 C C . PHE A 1 484 ? -0.163 -2.715 -3.964 1.00 95.94 484 PHE A C 1
ATOM 3804 O O . PHE A 1 484 ? 0.124 -3.381 -4.955 1.00 95.94 484 PHE A O 1
ATOM 3811 N N . ARG A 1 485 ? 0.693 -1.863 -3.408 1.00 93.38 485 ARG A N 1
ATOM 3812 C CA . ARG A 1 485 ? 2.066 -1.680 -3.893 1.00 93.38 485 ARG A CA 1
ATOM 3813 C C . ARG A 1 485 ? 3.032 -1.456 -2.745 1.00 93.38 485 ARG A C 1
ATOM 3815 O O . ARG A 1 485 ? 2.623 -1.075 -1.651 1.00 93.38 485 ARG A O 1
ATOM 3822 N N . LYS A 1 486 ? 4.330 -1.593 -3.005 1.00 92.00 486 LYS A N 1
ATOM 3823 C CA . LYS A 1 486 ? 5.349 -1.230 -2.020 1.00 92.00 486 LYS A CA 1
ATOM 3824 C C . LYS A 1 486 ? 5.326 0.266 -1.693 1.00 92.00 486 LYS A C 1
ATOM 3826 O O . LYS A 1 486 ? 5.164 1.116 -2.576 1.00 92.00 486 LYS A O 1
ATOM 3831 N N . ASN A 1 487 ? 5.549 0.592 -0.421 1.00 90.38 487 ASN A N 1
ATOM 3832 C CA . ASN A 1 487 ? 5.857 1.952 -0.015 1.00 90.38 487 ASN A CA 1
ATOM 3833 C C . ASN A 1 487 ? 7.350 2.223 -0.243 1.00 90.38 487 ASN A C 1
ATOM 3835 O O . ASN A 1 487 ? 8.200 1.570 0.361 1.00 90.38 487 ASN A O 1
ATOM 3839 N N . GLY A 1 488 ? 7.666 3.216 -1.079 1.00 85.12 488 GLY A N 1
ATOM 3840 C CA . GLY A 1 488 ? 9.052 3.596 -1.356 1.00 85.12 488 GLY A CA 1
ATOM 3841 C C . GLY A 1 488 ? 9.826 4.018 -0.103 1.00 85.12 488 GLY A C 1
ATOM 3842 O O . GLY A 1 488 ? 11.025 3.813 -0.046 1.00 85.12 488 GLY A O 1
ATOM 3843 N N . PHE A 1 489 ? 9.165 4.548 0.932 1.00 86.12 489 PHE A N 1
ATOM 3844 C CA . PHE A 1 489 ? 9.814 4.935 2.190 1.00 86.12 489 PHE A CA 1
ATOM 3845 C C . PHE A 1 489 ? 9.314 4.079 3.355 1.00 86.12 489 PHE A C 1
ATOM 3847 O O . PHE A 1 489 ? 8.653 4.572 4.275 1.00 86.12 489 PHE A O 1
ATOM 3854 N N . CYS A 1 490 ? 9.628 2.784 3.308 1.00 87.88 490 CYS A N 1
ATOM 3855 C CA . CYS A 1 490 ? 9.213 1.812 4.314 1.00 87.88 490 CYS A CA 1
ATOM 3856 C C . CYS A 1 490 ? 9.685 2.165 5.740 1.00 87.88 490 CYS A C 1
ATOM 3858 O O . CYS A 1 490 ? 10.849 2.475 5.969 1.00 87.88 490 CYS A O 1
ATOM 3860 N N . TYR A 1 491 ? 8.778 2.131 6.713 1.00 86.69 491 TYR A N 1
ATOM 3861 C CA . TYR A 1 491 ? 9.097 2.244 8.146 1.00 86.69 491 TYR A CA 1
ATOM 3862 C C . TYR A 1 491 ? 8.659 0.983 8.907 1.00 86.69 491 TYR A C 1
ATOM 3864 O O . TYR A 1 491 ? 8.575 0.963 10.132 1.00 86.69 491 TYR A O 1
ATOM 3872 N N . PHE A 1 492 ? 8.374 -0.083 8.159 1.00 90.19 492 PHE A N 1
ATOM 3873 C CA . PHE A 1 492 ? 8.090 -1.403 8.682 1.00 90.19 492 PHE A CA 1
ATOM 3874 C C . PHE A 1 492 ? 8.550 -2.481 7.699 1.00 90.19 492 PHE A C 1
ATOM 3876 O O . PHE A 1 492 ? 8.713 -2.232 6.500 1.00 90.19 492 PHE A O 1
ATOM 3883 N N . GLU A 1 493 ? 8.703 -3.697 8.203 1.00 90.75 493 GLU A N 1
ATOM 3884 C CA . GLU A 1 493 ? 8.880 -4.886 7.384 1.00 90.75 493 GLU A CA 1
ATOM 3885 C C . GLU A 1 493 ? 7.660 -5.128 6.481 1.00 90.75 493 GLU A C 1
ATOM 3887 O O . GLU A 1 493 ? 6.507 -4.955 6.878 1.00 90.75 493 GLU A O 1
ATOM 3892 N N . SER A 1 494 ? 7.913 -5.527 5.235 1.00 91.38 494 SER A N 1
ATOM 3893 C CA . SER A 1 494 ? 6.884 -5.681 4.195 1.00 91.38 494 SER A CA 1
ATOM 3894 C C . SER A 1 494 ? 5.953 -4.464 4.025 1.00 91.38 494 SER A C 1
ATOM 3896 O O . SER A 1 494 ? 4.776 -4.622 3.694 1.00 91.38 494 SER A O 1
ATOM 3898 N N . HIS A 1 495 ? 6.456 -3.250 4.284 1.00 94.44 495 HIS A N 1
ATOM 3899 C CA . HIS A 1 495 ? 5.611 -2.061 4.288 1.00 94.44 495 HIS A CA 1
ATOM 3900 C C . HIS A 1 495 ? 5.146 -1.663 2.879 1.00 94.44 495 HIS A C 1
ATOM 3902 O O . HIS A 1 495 ? 5.943 -1.260 2.021 1.00 94.44 495 HIS A O 1
ATOM 3908 N N . GLY A 1 496 ? 3.839 -1.742 2.664 1.00 95.06 496 GLY A N 1
ATOM 3909 C CA . GLY A 1 496 ? 3.149 -1.363 1.441 1.00 95.06 496 GLY A CA 1
ATOM 3910 C C . GLY A 1 496 ? 2.012 -0.381 1.689 1.00 95.06 496 GLY A C 1
ATOM 3911 O O . GLY A 1 496 ? 1.745 0.036 2.814 1.00 95.06 496 GLY A O 1
ATOM 3912 N N . LEU A 1 497 ? 1.362 0.001 0.596 1.00 95.44 497 LEU A N 1
ATOM 3913 C CA . LEU A 1 497 ? 0.191 0.863 0.574 1.00 95.44 497 LEU A CA 1
ATOM 3914 C C . LEU A 1 497 ? -0.934 0.167 -0.185 1.00 95.44 497 LEU A C 1
ATOM 3916 O O . LEU A 1 497 ? -0.692 -0.355 -1.276 1.00 95.44 497 LEU A O 1
ATOM 3920 N N . GLY A 1 498 ? -2.153 0.216 0.349 1.00 95.81 498 GLY A N 1
ATOM 3921 C CA . GLY A 1 498 ? -3.369 -0.046 -0.417 1.00 95.81 498 GLY A CA 1
ATOM 3922 C C . GLY A 1 498 ? -3.930 1.281 -0.903 1.00 95.81 498 GLY A C 1
ATOM 3923 O O . GLY A 1 498 ? -4.413 2.074 -0.100 1.00 95.81 498 GLY A O 1
ATOM 3924 N N . LEU A 1 499 ? -3.844 1.564 -2.196 1.00 94.38 499 LEU A N 1
ATOM 3925 C CA . LEU A 1 499 ? -4.302 2.824 -2.784 1.00 94.38 499 LEU A CA 1
ATOM 3926 C C . LEU A 1 499 ? -5.709 2.657 -3.373 1.00 94.38 499 LEU A C 1
ATOM 3928 O O . LEU A 1 499 ? -5.969 1.644 -4.022 1.00 94.38 499 LEU A O 1
ATOM 3932 N N . THR A 1 500 ? -6.606 3.626 -3.178 1.00 90.19 500 THR A N 1
ATOM 3933 C CA . THR A 1 500 ? -7.927 3.607 -3.833 1.00 90.19 500 THR A CA 1
ATOM 3934 C C . THR A 1 500 ? -7.821 3.774 -5.344 1.00 90.19 500 THR A C 1
ATOM 3936 O O . THR A 1 500 ? -6.835 4.303 -5.852 1.00 90.19 500 THR A O 1
ATOM 3939 N N . SER A 1 501 ? -8.854 3.343 -6.065 1.00 83.75 501 SER A N 1
ATOM 3940 C CA . SER A 1 501 ? -8.964 3.480 -7.517 1.00 83.75 501 SER A CA 1
ATOM 3941 C C . SER A 1 501 ? -8.661 4.902 -8.002 1.00 83.75 501 SER A C 1
ATOM 3943 O O . SER A 1 501 ? -9.083 5.889 -7.406 1.00 83.75 501 SER A O 1
ATOM 3945 N N . SER A 1 502 ? -7.973 5.016 -9.140 1.00 82.12 502 SER A N 1
ATOM 3946 C CA . SER A 1 502 ? -7.784 6.299 -9.829 1.00 82.12 502 SER A CA 1
ATOM 3947 C C . SER A 1 502 ? -8.964 6.672 -10.737 1.00 82.12 502 SER A C 1
ATOM 3949 O O . SER A 1 502 ? -8.799 7.517 -11.612 1.00 82.12 502 SER A O 1
ATOM 3951 N N . GLY A 1 503 ? -10.114 6.000 -10.608 1.00 84.12 503 GLY A N 1
ATOM 3952 C CA . GLY A 1 503 ? -11.271 6.194 -11.492 1.00 84.12 503 GLY A CA 1
ATOM 3953 C C . GLY A 1 503 ? -11.134 5.545 -12.865 1.00 84.12 503 GLY A C 1
ATOM 3954 O O . GLY A 1 503 ? -11.829 5.929 -13.805 1.00 84.12 503 GLY A O 1
ATOM 3955 N N . LEU A 1 504 ? -10.233 4.567 -12.992 1.00 86.69 504 LEU A N 1
ATOM 3956 C CA . LEU A 1 504 ? -9.951 3.836 -14.229 1.00 86.69 504 LEU A CA 1
ATOM 3957 C C . LEU A 1 504 ? -10.365 2.369 -14.087 1.00 86.69 504 LEU A C 1
ATOM 3959 O O . LEU A 1 504 ? -10.354 1.816 -12.989 1.00 86.69 504 LEU A O 1
ATOM 3963 N N . SER A 1 505 ? -10.692 1.726 -15.208 1.00 87.94 505 SER A N 1
ATOM 3964 C CA . SER A 1 505 ? -10.978 0.288 -15.226 1.00 87.94 505 SER A CA 1
ATOM 3965 C C . SER A 1 505 ? -9.698 -0.532 -15.044 1.00 87.94 505 SER A C 1
ATOM 3967 O O . SER A 1 505 ? -8.697 -0.260 -15.708 1.00 87.94 505 SER A O 1
ATOM 3969 N N . GLU A 1 506 ? -9.748 -1.567 -14.200 1.00 89.81 506 GLU A N 1
ATOM 3970 C CA . GLU A 1 506 ? -8.696 -2.592 -14.059 1.00 89.81 506 GLU A CA 1
ATOM 3971 C C . GLU A 1 506 ? -8.993 -3.889 -14.821 1.00 89.81 506 GLU A C 1
ATOM 3973 O O . GLU A 1 506 ? -8.206 -4.832 -14.791 1.00 89.81 506 GLU A O 1
ATOM 3978 N N . GLN A 1 507 ? -10.123 -3.968 -15.524 1.00 88.38 507 GLN A N 1
ATOM 3979 C CA . GLN A 1 507 ? -10.508 -5.187 -16.227 1.00 88.38 507 GLN A CA 1
ATOM 3980 C C . GLN A 1 507 ? -9.806 -5.276 -17.589 1.00 88.38 507 GLN A C 1
ATOM 3982 O O . GLN A 1 507 ? -10.283 -4.709 -18.580 1.00 88.38 507 GLN A O 1
ATOM 3987 N N . ARG A 1 508 ? -8.678 -5.998 -17.649 1.00 88.06 508 ARG A N 1
ATOM 3988 C CA . ARG A 1 508 ? -7.927 -6.243 -18.895 1.00 88.06 508 ARG A CA 1
ATOM 3989 C C . ARG A 1 508 ? -8.809 -6.777 -20.023 1.00 88.06 508 ARG A C 1
ATOM 3991 O O . ARG A 1 508 ? -9.787 -7.482 -19.794 1.00 88.06 508 ARG A O 1
ATOM 3998 N N . GLY A 1 509 ? -8.444 -6.437 -21.260 1.00 87.50 509 GLY A N 1
ATOM 3999 C CA . GLY A 1 509 ? -9.185 -6.839 -22.459 1.00 87.50 509 GLY A CA 1
ATOM 4000 C C . GLY A 1 509 ? -10.436 -6.003 -22.740 1.00 87.50 509 GLY A C 1
ATOM 4001 O O . GLY A 1 509 ? -11.019 -6.129 -23.814 1.00 87.50 509 GLY A O 1
ATOM 4002 N N . THR A 1 510 ? -10.834 -5.108 -21.829 1.00 90.88 510 THR A N 1
ATOM 4003 C CA . THR A 1 510 ? -11.910 -4.142 -22.083 1.00 90.88 510 THR A CA 1
ATOM 4004 C C . THR A 1 510 ? -11.375 -2.881 -22.756 1.00 90.88 510 THR A C 1
ATOM 4006 O O . THR A 1 510 ? -10.256 -2.441 -22.491 1.00 90.88 510 THR A O 1
ATOM 4009 N N . ILE A 1 511 ? -12.204 -2.232 -23.580 1.00 90.38 511 ILE A N 1
ATOM 4010 C CA . ILE A 1 511 ? -11.867 -0.927 -24.176 1.00 90.38 511 ILE A CA 1
ATOM 4011 C C . ILE A 1 511 ? -11.564 0.104 -23.078 1.00 90.38 511 ILE A C 1
ATOM 4013 O O . ILE A 1 511 ? -10.627 0.884 -23.213 1.00 90.38 511 ILE A O 1
ATOM 4017 N N . ALA A 1 512 ? -12.316 0.079 -21.972 1.00 89.38 512 ALA A N 1
ATOM 4018 C CA . ALA A 1 512 ? -12.103 0.983 -20.845 1.00 89.38 512 ALA A CA 1
ATOM 4019 C C . ALA A 1 512 ? -10.708 0.821 -20.221 1.00 89.38 512 ALA A C 1
ATOM 4021 O O . ALA A 1 512 ? -10.059 1.817 -19.918 1.00 89.38 512 ALA A O 1
ATOM 4022 N N . PHE A 1 513 ? -10.224 -0.415 -20.074 1.00 91.69 513 PHE A N 1
ATOM 4023 C CA . PHE A 1 513 ? -8.866 -0.669 -19.600 1.00 91.69 513 PHE A CA 1
ATOM 4024 C C . PHE A 1 513 ? -7.817 -0.211 -20.614 1.00 91.69 513 PHE A C 1
ATOM 4026 O O . PHE A 1 513 ? -6.883 0.499 -20.249 1.00 91.69 513 PHE A O 1
ATOM 4033 N N . GLU A 1 514 ? -7.967 -0.581 -21.891 1.00 92.88 514 GLU A N 1
ATOM 4034 C CA . GLU A 1 514 ? -6.951 -0.284 -22.910 1.00 92.88 514 GLU A CA 1
ATOM 4035 C C . GLU A 1 514 ? -6.807 1.212 -23.195 1.00 92.88 514 GLU A C 1
ATOM 4037 O O . GLU A 1 514 ? -5.697 1.675 -23.471 1.00 92.88 514 GLU A O 1
ATOM 4042 N N . LEU A 1 515 ? -7.905 1.967 -23.097 1.00 89.75 515 LEU A N 1
ATOM 4043 C CA . LEU A 1 515 ? -7.890 3.423 -23.182 1.00 89.75 515 LEU A CA 1
ATOM 4044 C C . LEU A 1 515 ? -7.338 4.087 -21.914 1.00 89.75 515 LEU A C 1
ATOM 4046 O O . LEU A 1 515 ? -6.997 5.261 -21.988 1.00 89.75 515 LEU A O 1
ATOM 4050 N N . GLY A 1 516 ? -7.158 3.367 -20.803 1.00 86.25 516 GLY A N 1
ATOM 4051 C CA . GLY A 1 516 ? -6.413 3.841 -19.634 1.00 86.25 516 GLY A CA 1
ATOM 4052 C C . GLY A 1 516 ? -6.871 5.215 -19.142 1.00 86.25 516 GLY A C 1
ATOM 4053 O O . GLY A 1 516 ? -8.066 5.453 -18.990 1.00 86.25 516 GLY A O 1
ATOM 4054 N N . VAL A 1 517 ? -5.923 6.138 -18.937 1.00 82.25 517 VAL A N 1
ATOM 4055 C CA . VAL A 1 517 ? -6.200 7.508 -18.450 1.00 82.25 517 VAL A CA 1
ATOM 4056 C C . VAL A 1 517 ? -7.122 8.312 -19.373 1.00 82.25 517 VAL A C 1
ATOM 4058 O O . VAL A 1 517 ? -7.696 9.313 -18.957 1.00 82.25 517 VAL A O 1
ATOM 4061 N N . ALA A 1 518 ? -7.276 7.856 -20.615 1.00 79.50 518 ALA A N 1
ATOM 4062 C CA . ALA A 1 518 ? -8.102 8.462 -21.642 1.00 79.50 518 ALA A CA 1
ATOM 4063 C C . ALA A 1 518 ? -9.596 8.105 -21.523 1.00 79.50 518 ALA A C 1
ATOM 4065 O O . ALA A 1 518 ? -10.434 8.722 -22.178 1.00 79.50 518 ALA A O 1
ATOM 4066 N N . LYS A 1 519 ? -9.951 7.093 -20.719 1.00 85.00 519 LYS A N 1
ATOM 4067 C CA . LYS A 1 519 ? -11.346 6.748 -20.434 1.00 85.00 519 LYS A CA 1
ATOM 4068 C C . LYS A 1 519 ? -11.587 6.780 -18.933 1.00 85.00 519 LYS A C 1
ATOM 4070 O O . LYS A 1 519 ? -11.143 5.908 -18.193 1.00 85.00 519 LYS A O 1
ATOM 4075 N N . VAL A 1 520 ? -12.363 7.768 -18.503 1.00 83.88 520 VAL A N 1
ATOM 4076 C CA . VAL A 1 520 ? -12.850 7.844 -17.127 1.00 83.88 520 VAL A CA 1
ATOM 4077 C C . VAL A 1 520 ? -13.922 6.775 -16.914 1.00 83.88 520 VAL A C 1
ATOM 4079 O O . VAL A 1 520 ? -14.917 6.739 -17.643 1.00 83.88 520 VAL A O 1
ATOM 4082 N N . ALA A 1 521 ? -13.697 5.887 -15.946 1.00 84.12 521 ALA A N 1
ATOM 4083 C CA . ALA A 1 521 ? -14.666 4.876 -15.530 1.00 84.12 521 ALA A CA 1
ATOM 4084 C C . ALA A 1 521 ? -15.551 5.394 -14.388 1.00 84.12 521 ALA A C 1
ATOM 4086 O O . ALA A 1 521 ? -16.759 5.177 -14.413 1.00 84.12 521 ALA A O 1
ATOM 4087 N N . ASP A 1 522 ? -14.951 6.088 -13.419 1.00 87.50 522 ASP A N 1
ATOM 4088 C CA . ASP A 1 522 ? -15.637 6.589 -12.226 1.00 87.50 522 ASP A CA 1
ATOM 4089 C C . ASP A 1 522 ? -14.903 7.807 -11.645 1.00 87.50 522 ASP A C 1
ATOM 4091 O O . ASP A 1 522 ? -13.839 7.680 -11.043 1.00 87.50 522 ASP A O 1
ATOM 4095 N N . GLU A 1 523 ? -15.473 8.998 -11.813 1.00 85.75 523 GLU A N 1
ATOM 4096 C CA . GLU A 1 523 ? -14.884 10.258 -11.332 1.00 85.75 523 GLU A CA 1
ATOM 4097 C C . GLU A 1 523 ? -14.838 10.362 -9.808 1.00 85.75 523 GLU A C 1
ATOM 4099 O O . GLU A 1 523 ? -13.966 11.028 -9.251 1.00 85.75 523 GLU A O 1
ATOM 4104 N N . SER A 1 524 ? -15.770 9.694 -9.127 1.00 88.06 524 SER A N 1
ATOM 4105 C CA . SER A 1 524 ? -15.895 9.746 -7.669 1.00 88.06 524 SER A CA 1
ATOM 4106 C C . SER A 1 524 ? -14.943 8.782 -6.959 1.00 88.06 524 SER A C 1
ATOM 4108 O O . SER A 1 524 ? -14.878 8.756 -5.733 1.00 88.06 524 SER A O 1
ATOM 4110 N N . ALA A 1 525 ? -14.197 7.972 -7.717 1.00 87.94 525 ALA A N 1
ATOM 4111 C CA . ALA A 1 525 ? -13.274 6.981 -7.175 1.00 87.94 525 ALA A CA 1
ATOM 4112 C C . ALA A 1 525 ? -12.003 7.602 -6.574 1.00 87.94 525 ALA A C 1
ATOM 4114 O O . ALA A 1 525 ? -11.348 6.983 -5.732 1.00 87.94 525 ALA A O 1
ATOM 4115 N N . LYS A 1 526 ? -11.656 8.829 -6.988 1.00 87.31 526 LYS A N 1
ATOM 4116 C CA . LYS A 1 526 ? -10.544 9.584 -6.408 1.00 87.31 526 LYS A CA 1
ATOM 4117 C C . LYS A 1 526 ? -10.959 10.182 -5.070 1.00 87.31 526 LYS A C 1
ATOM 4119 O O . LYS A 1 526 ? -11.641 11.200 -5.004 1.00 87.31 526 LYS A O 1
ATOM 4124 N N . LEU A 1 527 ? -10.499 9.546 -4.001 1.00 90.25 527 LEU A N 1
ATOM 4125 C CA . LEU A 1 527 ? -10.820 9.913 -2.629 1.00 90.25 527 LEU A CA 1
ATOM 4126 C C . LEU A 1 527 ? -9.621 10.570 -1.948 1.00 90.25 527 LEU A C 1
ATOM 4128 O O . LEU A 1 527 ? -8.490 10.113 -2.102 1.00 90.25 527 LEU A O 1
ATOM 4132 N N . GLY A 1 528 ? -9.869 11.626 -1.173 1.00 90.06 528 GLY A N 1
ATOM 4133 C CA . GLY A 1 528 ? -8.866 12.215 -0.284 1.00 90.06 528 GLY A CA 1
ATOM 4134 C C . GLY A 1 528 ? -8.616 11.336 0.945 1.00 90.06 528 GLY A C 1
ATOM 4135 O O . GLY A 1 528 ? -9.472 10.554 1.345 1.00 90.06 528 GLY A O 1
ATOM 4136 N N . ASN A 1 529 ? -7.438 11.460 1.557 1.00 90.50 529 ASN A N 1
ATOM 4137 C CA . ASN A 1 529 ? -7.094 10.713 2.770 1.00 90.50 529 ASN A CA 1
ATOM 4138 C C . ASN A 1 529 ? -7.558 11.409 4.053 1.00 90.50 529 ASN A C 1
ATOM 4140 O O . ASN A 1 529 ? -7.989 10.753 4.997 1.00 90.50 529 ASN A O 1
ATOM 4144 N N . TRP A 1 530 ? -7.394 12.731 4.121 1.00 90.94 530 TRP A N 1
ATOM 4145 C CA . TRP A 1 530 ? -7.669 13.495 5.337 1.00 90.94 530 TRP A CA 1
ATOM 4146 C C . TRP A 1 530 ? -9.170 13.564 5.614 1.00 90.94 530 TRP A C 1
ATOM 4148 O O . TRP A 1 530 ? -9.954 13.795 4.696 1.00 90.94 530 TRP A O 1
ATOM 4158 N N . PHE A 1 531 ? -9.548 13.364 6.880 1.00 89.06 531 PHE A N 1
ATOM 4159 C CA . PHE A 1 531 ? -10.933 13.381 7.379 1.00 89.06 531 PHE A CA 1
ATOM 4160 C C . PHE A 1 531 ? -11.872 12.318 6.773 1.00 89.06 531 PHE A C 1
ATOM 4162 O O . PHE A 1 531 ? -13.061 12.262 7.096 1.00 89.06 531 PHE A O 1
ATOM 4169 N N . LEU A 1 532 ? -11.341 11.433 5.927 1.00 92.56 532 LEU A N 1
ATOM 4170 C CA . LEU A 1 532 ? -12.082 10.392 5.227 1.00 92.56 532 LEU A CA 1
ATOM 4171 C C . LEU A 1 532 ? -11.462 9.016 5.509 1.00 92.56 532 LEU A C 1
ATOM 4173 O O . LEU A 1 532 ? -10.895 8.369 4.625 1.00 92.56 532 LEU A O 1
ATOM 4177 N N . ASN A 1 533 ? -11.533 8.578 6.769 1.00 92.62 533 ASN A N 1
ATOM 4178 C CA . ASN A 1 533 ? -11.087 7.247 7.185 1.00 92.62 533 ASN A CA 1
ATOM 4179 C C . ASN A 1 533 ? -12.058 6.180 6.654 1.00 92.62 533 ASN A C 1
ATOM 4181 O O . ASN A 1 533 ? -13.223 6.138 7.061 1.00 92.62 533 ASN A O 1
ATOM 4185 N N . ASP A 1 534 ? -11.587 5.322 5.746 1.00 96.19 534 ASP A N 1
ATOM 4186 C CA . ASP A 1 534 ? -12.400 4.263 5.136 1.00 96.19 534 ASP A CA 1
ATOM 4187 C C . ASP A 1 534 ? -12.173 2.932 5.851 1.00 96.19 534 ASP A C 1
ATOM 4189 O O . ASP A 1 534 ? -11.318 2.119 5.493 1.00 96.19 534 ASP A O 1
ATOM 4193 N N . PHE A 1 535 ? -12.954 2.724 6.909 1.00 96.81 535 PHE A N 1
ATOM 4194 C CA . PHE A 1 535 ? -12.862 1.516 7.724 1.00 96.81 535 PHE A CA 1
ATOM 4195 C C . PHE A 1 535 ? -13.231 0.266 6.943 1.00 96.81 535 PHE A C 1
ATOM 4197 O O . PHE A 1 535 ? -12.612 -0.772 7.137 1.00 96.81 535 PHE A O 1
ATOM 4204 N N . GLU A 1 536 ? -14.192 0.355 6.027 1.00 97.06 536 GLU A N 1
ATOM 4205 C CA . GLU A 1 536 ? -14.569 -0.797 5.220 1.00 97.06 536 GLU A CA 1
ATOM 4206 C C . GLU A 1 536 ? -13.402 -1.262 4.343 1.00 97.06 536 GLU A C 1
ATOM 4208 O O . GLU A 1 536 ? -13.097 -2.456 4.314 1.00 97.06 536 GLU A O 1
ATOM 4213 N N . LYS A 1 537 ? -12.688 -0.320 3.716 1.00 97.25 537 LYS A N 1
ATOM 4214 C CA . LYS A 1 537 ? -11.464 -0.617 2.965 1.00 97.25 537 LYS A CA 1
ATOM 4215 C C . LYS A 1 537 ? -10.399 -1.279 3.844 1.00 97.25 537 LYS A C 1
ATOM 4217 O O . LYS A 1 537 ? -9.857 -2.299 3.431 1.00 97.25 537 LYS A O 1
ATOM 4222 N N . ILE A 1 538 ? -10.130 -0.758 5.048 1.00 98.25 538 ILE A N 1
ATOM 4223 C CA . ILE A 1 538 ? -9.162 -1.361 5.992 1.00 98.25 538 ILE A CA 1
ATOM 4224 C C . ILE A 1 538 ? -9.509 -2.831 6.267 1.00 98.25 538 ILE A C 1
ATOM 4226 O O . ILE A 1 538 ? -8.638 -3.694 6.192 1.00 98.25 538 ILE A O 1
ATOM 4230 N N . LEU A 1 539 ? -10.782 -3.122 6.548 1.00 98.12 539 LEU A N 1
ATOM 4231 C CA . LEU A 1 539 ? -11.247 -4.465 6.905 1.00 98.12 539 LEU A CA 1
ATOM 4232 C C . LEU A 1 539 ? -11.190 -5.437 5.721 1.00 98.12 539 LEU A C 1
ATOM 4234 O O . LEU A 1 539 ? -10.747 -6.573 5.881 1.00 98.12 539 LEU A O 1
ATOM 4238 N N . VAL A 1 540 ? -11.608 -4.992 4.531 1.00 97.44 540 VAL A N 1
ATOM 4239 C CA . VAL A 1 540 ? -11.552 -5.796 3.297 1.00 97.44 540 VAL A CA 1
ATOM 4240 C C . VAL A 1 540 ? -10.107 -6.110 2.912 1.00 97.44 540 VAL A C 1
ATOM 4242 O O . VAL A 1 540 ? -9.790 -7.229 2.508 1.00 97.44 540 VAL A O 1
ATOM 4245 N N . GLU A 1 541 ? -9.214 -5.131 3.030 1.00 98.12 541 GLU A N 1
ATOM 4246 C CA . GLU A 1 541 ? -7.801 -5.327 2.717 1.00 98.12 541 GLU A CA 1
ATOM 4247 C C . GLU A 1 541 ? -7.102 -6.209 3.759 1.00 98.12 541 GLU A C 1
ATOM 4249 O O . GLU A 1 541 ? -6.292 -7.054 3.386 1.00 98.12 541 GLU A O 1
ATOM 4254 N N . ALA A 1 542 ? -7.448 -6.085 5.044 1.00 97.69 542 ALA A N 1
ATOM 4255 C CA . ALA A 1 542 ? -6.938 -6.981 6.080 1.00 97.69 542 ALA A CA 1
ATOM 4256 C C . ALA A 1 542 ? -7.337 -8.437 5.816 1.00 97.69 542 ALA A C 1
ATOM 4258 O O . ALA A 1 542 ? -6.497 -9.328 5.916 1.00 97.69 542 ALA A O 1
ATOM 4259 N N . GLU A 1 543 ? -8.586 -8.685 5.425 1.00 96.06 543 GLU A N 1
ATOM 4260 C CA . GLU A 1 543 ? -9.063 -10.036 5.129 1.00 96.06 543 GLU A CA 1
ATOM 4261 C C . GLU A 1 543 ? -8.353 -10.649 3.911 1.00 96.06 543 GLU A C 1
ATOM 4263 O O . GLU A 1 543 ? -7.905 -11.789 3.974 1.00 96.06 543 GLU A O 1
ATOM 4268 N N . VAL A 1 544 ? -8.164 -9.893 2.820 1.00 96.75 544 VAL A N 1
ATOM 4269 C CA . VAL A 1 544 ? -7.543 -10.436 1.594 1.00 96.75 544 VAL A CA 1
ATOM 4270 C C . VAL A 1 544 ? -6.027 -10.647 1.712 1.00 96.75 544 VAL A C 1
ATOM 4272 O O . VAL A 1 544 ? -5.446 -11.416 0.944 1.00 96.75 544 VAL A O 1
ATOM 4275 N N . LEU A 1 545 ? -5.361 -9.961 2.644 1.00 97.31 545 LEU A N 1
ATOM 4276 C CA . LEU A 1 545 ? -3.905 -10.029 2.837 1.00 97.31 545 LEU A CA 1
ATOM 4277 C C . LEU A 1 545 ? -3.471 -11.064 3.883 1.00 97.31 545 LEU A C 1
ATOM 4279 O O . LEU A 1 545 ? -2.271 -11.203 4.143 1.00 97.31 545 LEU A O 1
ATOM 4283 N N . ASN A 1 546 ? -4.415 -11.799 4.471 1.00 96.81 546 ASN A N 1
ATOM 4284 C CA . ASN A 1 546 ? -4.159 -12.748 5.547 1.00 96.81 546 ASN A CA 1
ATOM 4285 C C . ASN A 1 546 ? -4.832 -14.098 5.283 1.00 96.81 546 ASN A C 1
ATOM 4287 O O . ASN A 1 546 ? -5.894 -14.181 4.675 1.00 96.81 546 ASN A O 1
ATOM 4291 N N . ALA A 1 547 ? -4.196 -15.169 5.756 1.00 92.00 547 ALA A N 1
ATOM 4292 C CA . ALA A 1 547 ? -4.782 -16.502 5.734 1.00 92.00 547 ALA A CA 1
ATOM 4293 C C . ALA A 1 547 ? -5.994 -16.569 6.674 1.00 92.00 547 ALA A C 1
ATOM 4295 O O . ALA A 1 547 ? -5.940 -16.045 7.787 1.00 92.00 547 ALA A O 1
ATOM 4296 N N . ALA A 1 548 ? -7.059 -17.248 6.249 1.00 88.12 548 ALA A N 1
ATOM 4297 C CA . ALA A 1 548 ? -8.202 -17.496 7.114 1.00 88.12 548 ALA A CA 1
ATOM 4298 C C . ALA A 1 548 ? -7.941 -18.725 7.999 1.00 88.12 548 ALA A C 1
ATOM 4300 O O . ALA A 1 548 ? -7.560 -19.792 7.518 1.00 88.12 548 ALA A O 1
ATOM 4301 N N . GLY A 1 549 ? -8.183 -18.603 9.304 1.00 84.19 549 GLY A N 1
ATOM 4302 C CA . GLY A 1 549 ? -7.883 -19.667 10.265 1.00 84.19 549 GLY A CA 1
ATOM 4303 C C . GLY A 1 549 ? -6.503 -19.550 10.914 1.00 84.19 549 GLY A C 1
ATOM 4304 O O . GLY A 1 549 ? -5.744 -18.623 10.650 1.00 84.19 549 GLY A O 1
ATOM 4305 N N . ALA A 1 550 ? -6.224 -20.467 11.842 1.00 85.75 550 ALA A N 1
ATOM 4306 C CA . ALA A 1 550 ? -5.066 -20.386 12.729 1.00 85.75 550 ALA A CA 1
ATOM 4307 C C . ALA A 1 550 ? -3.724 -20.439 11.987 1.00 85.75 550 ALA A C 1
ATOM 4309 O O . ALA A 1 550 ? -3.601 -21.090 10.946 1.00 85.75 550 ALA A O 1
ATOM 4310 N N . LEU A 1 551 ? -2.684 -19.846 12.588 1.00 85.50 551 LEU A N 1
ATOM 4311 C CA . LEU A 1 551 ? -1.319 -19.842 12.040 1.00 85.50 551 LEU A CA 1
ATOM 4312 C C . LEU A 1 551 ? -0.789 -21.244 11.722 1.00 85.50 551 LEU A C 1
ATOM 4314 O O . LEU A 1 551 ? -0.022 -21.404 10.778 1.00 85.50 551 LEU A O 1
ATOM 4318 N N . ALA A 1 552 ? -1.217 -22.259 12.475 1.00 86.81 552 ALA A N 1
ATOM 4319 C CA . ALA A 1 552 ? -0.825 -23.649 12.255 1.00 86.81 552 ALA A CA 1
ATOM 4320 C C . ALA A 1 552 ? -1.272 -24.208 10.891 1.00 86.81 552 ALA A C 1
ATOM 4322 O O . ALA A 1 552 ? -0.683 -25.165 10.399 1.00 86.81 552 ALA A O 1
ATOM 4323 N N . HIS A 1 553 ? -2.305 -23.626 10.274 1.00 89.88 553 HIS A N 1
ATOM 4324 C CA . HIS A 1 553 ? -2.811 -24.042 8.963 1.00 89.88 553 HIS A CA 1
ATOM 4325 C C . HIS A 1 553 ? -2.228 -23.220 7.810 1.00 89.88 553 HIS A C 1
ATOM 4327 O O . HIS A 1 553 ? -2.632 -23.420 6.664 1.00 89.88 553 HIS A O 1
ATOM 4333 N N . ARG A 1 554 ? -1.313 -22.291 8.108 1.00 93.94 554 ARG A N 1
ATOM 4334 C CA . ARG A 1 554 ? -0.746 -21.371 7.129 1.00 93.94 554 ARG A CA 1
ATOM 4335 C C . ARG A 1 554 ? 0.029 -22.111 6.040 1.00 93.94 554 ARG A C 1
ATOM 4337 O O . ARG A 1 554 ? 0.820 -23.010 6.330 1.00 93.94 554 ARG A O 1
ATOM 4344 N N . LEU A 1 555 ? -0.143 -21.687 4.794 1.00 96.94 555 LEU A N 1
ATOM 4345 C CA . LEU A 1 555 ? 0.588 -22.233 3.665 1.00 96.94 555 LEU A CA 1
ATOM 4346 C C . LEU A 1 555 ? 1.995 -21.608 3.571 1.00 96.94 555 LEU A C 1
ATOM 4348 O O . LEU A 1 555 ? 2.177 -20.427 3.884 1.00 96.94 555 LEU A O 1
ATOM 4352 N N . PRO A 1 556 ? 3.015 -22.366 3.120 1.00 96.44 556 PRO A N 1
ATOM 4353 C CA . PRO A 1 556 ? 4.361 -21.835 2.913 1.00 96.44 556 PRO A CA 1
ATOM 4354 C C . PRO A 1 556 ? 4.374 -20.559 2.060 1.00 96.44 556 PRO A C 1
ATOM 4356 O O . PRO A 1 556 ? 3.805 -20.548 0.973 1.00 96.44 556 PRO A O 1
ATOM 4359 N N . GLY A 1 557 ? 5.052 -19.511 2.536 1.00 95.62 557 GLY A N 1
ATOM 4360 C CA . GLY A 1 557 ? 5.180 -18.225 1.839 1.00 95.62 557 GLY A CA 1
ATOM 4361 C C . GLY A 1 557 ? 4.176 -17.150 2.251 1.00 95.62 557 GLY A C 1
ATOM 4362 O O . GLY A 1 557 ? 4.388 -15.980 1.942 1.00 95.62 557 GLY A O 1
ATOM 4363 N N . GLU A 1 558 ? 3.106 -17.509 2.959 1.00 96.56 558 GLU A N 1
ATOM 4364 C CA . GLU A 1 558 ? 2.168 -16.525 3.500 1.00 96.56 558 GLU A CA 1
ATOM 4365 C C . GLU A 1 558 ? 2.731 -15.837 4.753 1.00 96.56 558 GLU A C 1
ATOM 4367 O O . GLU A 1 558 ? 3.496 -16.414 5.532 1.00 96.56 558 GLU A O 1
ATOM 4372 N N . ALA A 1 559 ? 2.298 -14.600 4.983 1.00 94.75 559 ALA A N 1
ATOM 4373 C CA . ALA A 1 559 ? 2.623 -13.826 6.174 1.00 94.75 559 ALA A CA 1
ATOM 4374 C C . ALA A 1 559 ? 1.386 -13.113 6.735 1.00 94.75 559 ALA A C 1
ATOM 4376 O O . ALA A 1 559 ? 0.386 -12.917 6.043 1.00 94.75 559 ALA A O 1
ATOM 4377 N N . SER A 1 560 ? 1.480 -12.719 8.004 1.00 95.25 560 SER A N 1
ATOM 4378 C CA . SER A 1 560 ? 0.485 -11.872 8.658 1.00 95.25 560 SER A CA 1
ATOM 4379 C C . SER A 1 560 ? 0.715 -10.413 8.276 1.00 95.25 560 SER A C 1
ATOM 4381 O O . SER A 1 560 ? 1.858 -9.954 8.332 1.00 95.25 560 SER A O 1
ATOM 4383 N N . HIS A 1 561 ? -0.344 -9.686 7.933 1.00 97.06 561 HIS A N 1
ATOM 4384 C CA . HIS A 1 561 ? -0.292 -8.261 7.627 1.00 97.06 561 HIS A CA 1
ATOM 4385 C C . HIS A 1 561 ? -1.321 -7.486 8.431 1.00 97.06 561 HIS A C 1
ATOM 4387 O O . HIS A 1 561 ? -2.510 -7.797 8.412 1.00 97.06 561 HIS A O 1
ATOM 4393 N N . GLU A 1 562 ? -0.858 -6.422 9.065 1.00 96.94 562 GLU A N 1
ATOM 4394 C CA . GLU A 1 562 ? -1.711 -5.419 9.679 1.00 96.94 562 GLU A CA 1
ATOM 4395 C C . GLU A 1 562 ? -2.075 -4.373 8.631 1.00 96.94 562 GLU A C 1
ATOM 4397 O O . GLU A 1 562 ? -1.225 -3.977 7.825 1.00 96.94 562 GLU A O 1
ATOM 4402 N N . VAL A 1 563 ? -3.321 -3.907 8.666 1.00 98.12 563 VAL A N 1
ATOM 4403 C CA . VAL A 1 563 ? -3.823 -2.858 7.774 1.00 98.12 563 VAL A CA 1
ATOM 4404 C C . VAL A 1 563 ? -4.435 -1.743 8.604 1.00 98.12 563 VAL A C 1
ATOM 4406 O O . VAL A 1 563 ? -5.152 -1.987 9.573 1.00 98.12 563 VAL A O 1
ATOM 4409 N N . SER A 1 564 ? -4.141 -0.503 8.235 1.00 97.31 564 SER A N 1
ATOM 4410 C CA . SER A 1 564 ? -4.633 0.687 8.935 1.00 97.31 564 SER A CA 1
ATOM 4411 C C . SER A 1 564 ? -4.615 1.908 8.021 1.00 97.31 564 SER A C 1
ATOM 4413 O O . SER A 1 564 ? -4.121 1.832 6.900 1.00 97.31 564 SER A O 1
ATOM 4415 N N . GLN A 1 565 ? -5.138 3.044 8.472 1.00 95.44 565 GLN A N 1
ATOM 4416 C CA . GLN A 1 565 ? -5.031 4.328 7.773 1.00 95.44 565 GLN A CA 1
ATOM 4417 C C . GLN A 1 565 ? -4.485 5.376 8.742 1.00 95.44 565 GLN A C 1
ATOM 4419 O O . GLN A 1 565 ? -4.883 5.408 9.904 1.00 95.44 565 GLN A O 1
ATOM 4424 N N . ASN A 1 566 ? -3.574 6.227 8.265 1.00 93.94 566 ASN A N 1
ATOM 4425 C CA . ASN A 1 566 ? -3.036 7.311 9.082 1.00 93.94 566 ASN A CA 1
ATOM 4426 C C . ASN A 1 566 ? -4.059 8.444 9.237 1.00 93.94 566 ASN A C 1
ATOM 4428 O O . ASN A 1 566 ? -4.632 8.864 8.219 1.00 93.94 566 ASN A O 1
ATOM 4432 N N . PRO A 1 567 ? -4.194 9.001 10.454 1.00 93.06 567 PRO A N 1
ATOM 4433 C CA . PRO A 1 567 ? -4.780 10.316 10.670 1.00 93.06 567 PRO A CA 1
ATOM 4434 C C . PRO A 1 567 ? -4.140 11.409 9.805 1.00 93.06 567 PRO A C 1
ATOM 4436 O O . PRO A 1 567 ? -3.019 11.276 9.300 1.00 93.06 567 PRO A O 1
ATOM 4439 N N . LYS A 1 568 ? -4.826 12.544 9.668 1.00 92.06 568 LYS A N 1
ATOM 4440 C CA . LYS A 1 568 ? -4.349 13.743 8.968 1.00 92.06 568 LYS A CA 1
ATOM 4441 C C . LYS A 1 568 ? -2.961 14.163 9.439 1.00 92.06 568 LYS A C 1
ATOM 4443 O O . LYS A 1 568 ? -2.095 14.413 8.604 1.00 92.06 568 LYS A O 1
ATOM 4448 N N . ALA A 1 569 ? -2.760 14.243 10.754 1.00 89.06 569 ALA A N 1
ATOM 4449 C CA . ALA A 1 569 ? -1.531 14.765 11.350 1.00 89.06 569 ALA A CA 1
ATOM 4450 C C . ALA A 1 569 ? -0.285 13.927 11.004 1.00 89.06 569 ALA A C 1
ATOM 4452 O O . ALA A 1 569 ? 0.816 14.466 10.934 1.00 89.06 569 ALA A O 1
ATOM 4453 N N . SER A 1 570 ? -0.462 12.636 10.715 1.00 87.94 570 SER A N 1
ATOM 4454 C CA . SER A 1 570 ? 0.606 11.681 10.391 1.00 87.94 570 SER A CA 1
ATOM 4455 C C . SER A 1 570 ? 0.614 11.234 8.923 1.00 87.94 570 SER A C 1
ATOM 4457 O O . SER A 1 570 ? 1.350 10.321 8.532 1.00 87.94 570 SER A O 1
ATOM 4459 N N . SER A 1 571 ? -0.201 11.863 8.073 1.00 87.75 571 SER A N 1
ATOM 4460 C CA . SER A 1 571 ? -0.307 11.525 6.654 1.00 87.75 571 SER A CA 1
ATOM 4461 C C . SER A 1 571 ? 0.215 12.653 5.771 1.00 87.75 571 SER A C 1
ATOM 4463 O O . SER A 1 571 ? -0.399 13.713 5.646 1.00 87.75 571 SER A O 1
ATOM 4465 N N . SER A 1 572 ? 1.329 12.396 5.081 1.00 81.75 572 SER A N 1
ATOM 4466 C CA . SER A 1 572 ? 1.907 13.311 4.087 1.00 81.75 572 SER A CA 1
ATOM 4467 C C . SER A 1 572 ? 1.222 13.251 2.714 1.00 81.75 572 SER A C 1
ATOM 4469 O O . SER A 1 572 ? 1.556 14.042 1.833 1.00 81.75 572 SER A O 1
ATOM 4471 N N . ILE A 1 573 ? 0.261 12.339 2.514 1.00 83.50 573 ILE A N 1
ATOM 4472 C CA . ILE A 1 573 ? -0.466 12.151 1.251 1.00 83.50 573 ILE A CA 1
ATOM 4473 C C . ILE A 1 573 ? -1.937 12.514 1.478 1.00 83.50 573 ILE A C 1
ATOM 4475 O O . ILE A 1 573 ? -2.758 11.672 1.834 1.00 83.50 573 ILE A O 1
ATOM 4479 N N . ALA A 1 574 ? -2.268 13.787 1.262 1.00 85.56 574 ALA A N 1
ATOM 4480 C CA . ALA A 1 574 ? -3.620 14.313 1.457 1.00 85.56 574 ALA A CA 1
ATOM 4481 C C . ALA A 1 574 ? -4.596 13.889 0.347 1.00 85.56 574 ALA A C 1
ATOM 4483 O O . ALA A 1 574 ? -5.734 13.519 0.619 1.00 85.56 574 ALA A O 1
ATOM 4484 N N . ALA A 1 575 ? -4.141 13.948 -0.908 1.00 84.88 575 ALA A N 1
ATOM 4485 C CA . ALA A 1 575 ? -4.992 13.866 -2.097 1.00 84.88 575 ALA A CA 1
ATOM 4486 C C . ALA A 1 575 ? -5.416 12.440 -2.488 1.00 84.88 575 ALA A C 1
ATOM 4488 O O . ALA A 1 575 ? -6.192 12.264 -3.422 1.00 84.88 575 ALA A O 1
ATOM 4489 N N . THR A 1 576 ? -4.895 11.412 -1.816 1.00 88.25 576 THR A N 1
ATOM 4490 C CA . THR A 1 576 ? -5.212 10.015 -2.133 1.00 88.25 576 THR A CA 1
ATOM 4491 C C . THR A 1 576 ? -5.377 9.212 -0.879 1.00 88.25 576 THR A C 1
ATOM 4493 O O . THR A 1 576 ? -4.425 9.046 -0.116 1.00 88.25 576 THR A O 1
ATOM 4496 N N . GLN A 1 577 ? -6.574 8.674 -0.712 1.00 92.75 577 GLN A N 1
ATOM 4497 C CA . GLN A 1 577 ? -6.888 7.726 0.326 1.00 92.75 577 GLN A CA 1
ATOM 4498 C C . GLN A 1 577 ? -6.019 6.482 0.170 1.00 92.75 577 GLN A C 1
ATOM 4500 O O . GLN A 1 577 ? -5.920 5.871 -0.901 1.00 92.75 577 GLN A O 1
ATOM 4505 N N . HIS A 1 578 ? -5.358 6.119 1.260 1.00 94.56 578 HIS A N 1
ATOM 4506 C CA . HIS A 1 578 ? -4.487 4.966 1.274 1.00 94.56 578 HIS A CA 1
ATOM 4507 C C . HIS A 1 578 ? -4.443 4.333 2.654 1.00 94.56 578 HIS A C 1
ATOM 4509 O O . HIS A 1 578 ? -4.522 5.001 3.681 1.00 94.56 578 HIS A O 1
ATOM 4515 N N . THR A 1 579 ? -4.270 3.023 2.660 1.00 96.75 579 THR A N 1
ATOM 4516 C CA . THR A 1 579 ? -3.973 2.256 3.865 1.00 96.75 579 THR A CA 1
ATOM 4517 C C . THR A 1 579 ? -2.479 1.996 3.959 1.00 96.75 579 THR A C 1
ATOM 4519 O O . THR A 1 579 ? -1.784 1.910 2.946 1.00 96.75 579 THR A O 1
ATOM 4522 N N . GLN A 1 580 ? -1.988 1.886 5.186 1.00 96.31 580 GLN A N 1
ATOM 4523 C CA . GLN A 1 580 ? -0.650 1.434 5.531 1.00 96.31 580 GLN A CA 1
ATOM 4524 C C . GLN A 1 580 ? -0.737 -0.065 5.821 1.00 96.31 580 GLN A C 1
ATOM 4526 O O . GLN A 1 580 ? -1.564 -0.494 6.631 1.00 96.31 580 GLN A O 1
ATOM 4531 N N . ILE A 1 581 ? 0.091 -0.849 5.134 1.00 97.50 581 ILE A N 1
ATOM 4532 C CA . ILE A 1 581 ? 0.115 -2.310 5.245 1.00 97.50 581 ILE A CA 1
ATOM 4533 C C . ILE A 1 581 ? 1.497 -2.717 5.719 1.00 97.50 581 ILE A C 1
ATOM 4535 O O . ILE A 1 581 ? 2.477 -2.419 5.043 1.00 97.50 581 ILE A O 1
ATOM 4539 N N . SER A 1 582 ? 1.601 -3.430 6.833 1.00 96.00 582 SER A N 1
ATOM 4540 C CA . SER A 1 582 ? 2.889 -3.888 7.365 1.00 96.00 582 SER A CA 1
ATOM 4541 C C . SER A 1 582 ? 2.826 -5.346 7.786 1.00 96.00 582 SER A C 1
ATOM 4543 O O . SER A 1 582 ? 1.802 -5.772 8.314 1.00 96.00 582 SER A O 1
ATOM 4545 N N . ARG A 1 583 ? 3.909 -6.112 7.599 1.00 95.00 583 ARG A N 1
ATOM 4546 C CA . ARG A 1 583 ? 3.984 -7.474 8.153 1.00 95.00 583 ARG A CA 1
ATOM 4547 C C . ARG A 1 583 ? 3.876 -7.385 9.674 1.00 95.00 583 ARG A C 1
ATOM 4549 O O . ARG A 1 583 ? 4.595 -6.600 10.274 1.00 95.00 583 ARG A O 1
ATOM 4556 N N . GLY A 1 584 ? 2.998 -8.163 10.286 1.00 91.62 584 GLY A N 1
ATOM 4557 C CA . GLY A 1 584 ? 2.819 -8.154 11.733 1.00 91.62 584 GLY A CA 1
ATOM 4558 C C . GLY A 1 584 ? 1.506 -8.780 12.179 1.00 91.62 584 GLY A C 1
ATOM 4559 O O . GLY A 1 584 ? 0.659 -9.129 11.357 1.00 91.62 584 GLY A O 1
ATOM 4560 N N . GLY A 1 585 ? 1.381 -8.934 13.488 1.00 92.44 585 GLY A N 1
ATOM 4561 C CA . GLY A 1 585 ? 0.196 -9.401 14.196 1.00 92.44 585 GLY A CA 1
ATOM 4562 C C . GLY A 1 585 ? 0.228 -8.867 15.624 1.00 92.44 585 GLY A C 1
ATOM 4563 O O . GLY A 1 585 ? 1.233 -8.281 16.051 1.00 92.44 585 GLY A O 1
ATOM 4564 N N . ILE A 1 586 ? -0.847 -9.086 16.378 1.00 93.44 586 ILE A N 1
ATOM 4565 C CA . ILE A 1 586 ? -0.984 -8.532 17.734 1.00 93.44 586 ILE A CA 1
ATOM 4566 C C . ILE A 1 586 ? 0.129 -8.994 18.683 1.00 93.44 586 ILE A C 1
ATOM 4568 O O . ILE A 1 586 ? 0.444 -8.314 19.655 1.00 93.44 586 ILE A O 1
ATOM 4572 N N . GLU A 1 587 ? 0.745 -10.144 18.404 1.00 90.38 587 GLU A N 1
ATOM 4573 C CA . GLU A 1 587 ? 1.790 -10.743 19.233 1.00 90.38 587 GLU A CA 1
ATOM 4574 C C . GLU A 1 587 ? 3.044 -9.866 19.302 1.00 90.38 587 GLU A C 1
ATOM 4576 O O . GLU A 1 587 ? 3.802 -9.957 20.266 1.00 90.38 587 GLU A O 1
ATOM 4581 N N . MET A 1 588 ? 3.245 -8.998 18.306 1.00 91.25 588 MET A N 1
ATOM 4582 C CA . MET A 1 588 ? 4.375 -8.072 18.252 1.00 91.25 588 MET A CA 1
ATOM 4583 C C . MET A 1 588 ? 4.190 -6.838 19.141 1.00 91.25 588 MET A C 1
ATOM 4585 O O . MET A 1 588 ? 5.168 -6.141 19.395 1.00 91.25 588 MET A O 1
ATOM 4589 N N . TRP A 1 589 ? 2.965 -6.552 19.596 1.00 94.06 589 TRP A N 1
ATOM 4590 C CA . TRP A 1 589 ? 2.613 -5.250 20.163 1.00 94.06 589 TRP A CA 1
ATOM 4591 C C . TRP A 1 589 ? 1.896 -5.398 21.505 1.00 94.06 589 TRP A C 1
ATOM 4593 O O . TRP A 1 589 ? 0.700 -5.695 21.534 1.00 94.06 589 TRP A O 1
ATOM 4603 N N . PRO A 1 590 ? 2.584 -5.170 22.641 1.00 95.06 590 PRO A N 1
ATOM 4604 C CA . PRO A 1 590 ? 1.964 -5.224 23.965 1.00 95.06 590 PRO A CA 1
ATOM 4605 C C . PRO A 1 590 ? 0.684 -4.387 24.094 1.00 95.06 590 PRO A C 1
ATOM 4607 O O . PRO A 1 590 ? -0.313 -4.903 24.590 1.00 95.06 590 PRO A O 1
ATOM 4610 N N . VAL A 1 591 ? 0.664 -3.162 23.557 1.00 95.06 591 VAL A N 1
ATOM 4611 C CA . VAL A 1 591 ? -0.509 -2.268 23.621 1.00 95.06 591 VAL A CA 1
ATOM 4612 C C . VAL A 1 591 ? -1.761 -2.850 22.953 1.00 95.06 591 VAL A C 1
ATOM 4614 O O . VAL A 1 591 ? -2.864 -2.660 23.453 1.00 95.06 591 VAL A O 1
ATOM 4617 N N . LEU A 1 592 ? -1.611 -3.631 21.876 1.00 95.50 592 LEU A N 1
ATOM 4618 C CA . LEU A 1 592 ? -2.743 -4.269 21.190 1.00 95.50 592 LEU A CA 1
ATOM 4619 C C . LEU A 1 592 ? -3.287 -5.491 21.947 1.00 95.50 592 LEU A C 1
ATOM 4621 O O . LEU A 1 592 ? -4.349 -6.005 21.606 1.00 95.50 592 LEU A O 1
ATOM 4625 N N . ARG A 1 593 ? -2.558 -5.981 22.955 1.00 93.25 593 ARG A N 1
ATOM 4626 C CA . ARG A 1 593 ? -2.936 -7.142 23.777 1.00 93.25 593 ARG A CA 1
ATOM 4627 C C . ARG A 1 593 ? -3.554 -6.748 25.112 1.00 93.25 593 ARG A C 1
ATOM 4629 O O . ARG A 1 593 ? -3.838 -7.627 25.921 1.00 93.25 593 ARG A O 1
ATOM 4636 N N . LEU A 1 594 ? -3.732 -5.455 25.362 1.00 91.75 594 LEU A N 1
ATOM 4637 C CA . LEU A 1 594 ? -4.429 -4.984 26.545 1.00 91.75 594 LEU A CA 1
ATOM 4638 C C . LEU A 1 594 ? -5.890 -5.441 26.506 1.00 91.75 594 LEU A C 1
ATOM 4640 O O . LEU A 1 594 ? -6.559 -5.342 25.479 1.00 91.75 594 LEU A O 1
ATOM 4644 N N . VAL A 1 595 ? -6.365 -5.936 27.644 1.00 90.69 595 VAL A N 1
ATOM 4645 C CA . VAL A 1 595 ? -7.728 -6.429 27.842 1.00 90.69 595 VAL A CA 1
ATOM 4646 C C . VAL A 1 595 ? -8.256 -5.834 29.147 1.00 90.69 595 VAL A C 1
ATOM 4648 O O . VAL A 1 595 ? -7.521 -5.732 30.133 1.00 90.69 595 VAL A O 1
ATOM 4651 N N . ALA A 1 596 ? -9.524 -5.433 29.147 1.00 89.06 596 ALA A N 1
ATOM 4652 C CA . ALA A 1 596 ? -10.258 -4.980 30.318 1.00 89.06 596 ALA A CA 1
ATOM 4653 C C . ALA A 1 596 ? -11.358 -5.989 30.676 1.00 89.06 596 ALA A C 1
ATOM 4655 O O . ALA A 1 596 ? -11.160 -6.828 31.559 1.00 89.06 596 ALA A O 1
ATOM 4656 N N . ARG A 1 597 ? -12.513 -5.932 30.003 1.00 89.75 597 ARG A N 1
ATOM 4657 C CA . ARG A 1 597 ? -13.669 -6.814 30.247 1.00 89.75 597 ARG A CA 1
ATOM 4658 C C . ARG A 1 597 ? -14.377 -7.143 28.928 1.00 89.75 597 ARG A C 1
ATOM 4660 O O . ARG A 1 597 ? -15.468 -6.635 28.655 1.00 89.75 597 ARG A O 1
ATOM 4667 N N . PRO A 1 598 ? -13.774 -8.015 28.105 1.00 91.56 598 PRO A N 1
ATOM 4668 C CA . PRO A 1 598 ? -14.297 -8.328 26.789 1.00 91.56 598 PRO A CA 1
ATOM 4669 C C . PRO A 1 598 ? -15.656 -9.018 26.914 1.00 91.56 598 PRO A C 1
ATOM 4671 O O . PRO A 1 598 ? -15.807 -10.018 27.617 1.00 91.56 598 PRO A O 1
ATOM 4674 N N . THR A 1 599 ? -16.641 -8.495 26.195 1.00 93.00 599 THR A N 1
ATOM 4675 C CA . THR A 1 599 ? -18.023 -8.980 26.188 1.00 93.00 599 THR A CA 1
ATOM 4676 C C . THR A 1 599 ? -18.373 -9.498 24.802 1.00 93.00 599 THR A C 1
ATOM 4678 O O . THR A 1 599 ? -18.160 -8.811 23.805 1.00 93.00 599 THR A O 1
ATOM 4681 N N . TYR A 1 600 ? -18.904 -10.718 24.718 1.00 93.50 600 TYR A N 1
ATOM 4682 C CA . TYR A 1 600 ? -19.334 -11.282 23.440 1.00 93.50 600 TYR A CA 1
ATOM 4683 C C . TYR A 1 600 ? -20.663 -10.676 22.987 1.00 93.50 600 TYR A C 1
ATOM 4685 O O . TYR A 1 600 ? -21.619 -10.603 23.759 1.00 93.50 600 TYR A O 1
ATOM 4693 N N . VAL A 1 601 ? -20.735 -10.302 21.712 1.00 93.88 601 VAL A N 1
ATOM 4694 C CA . VAL A 1 601 ? -21.912 -9.703 21.082 1.00 93.88 601 VAL A CA 1
ATOM 4695 C C . VAL A 1 601 ? -22.342 -10.573 19.918 1.00 93.88 601 VAL A C 1
ATOM 4697 O O . VAL A 1 601 ? -21.753 -10.528 18.840 1.00 93.88 601 VAL A O 1
ATOM 4700 N N . ALA A 1 602 ? -23.403 -11.352 20.131 1.00 91.44 602 ALA A N 1
ATOM 4701 C CA . ALA A 1 602 ? -23.892 -12.322 19.153 1.00 91.44 602 ALA A CA 1
ATOM 4702 C C . ALA A 1 602 ? -24.240 -11.680 17.798 1.00 91.44 602 ALA A C 1
ATOM 4704 O O . ALA A 1 602 ? -23.907 -12.234 16.758 1.00 91.44 602 ALA A O 1
ATOM 4705 N N . ALA A 1 603 ? -24.833 -10.480 17.802 1.00 92.06 603 ALA A N 1
ATOM 4706 C CA . ALA A 1 603 ? -25.191 -9.757 16.578 1.00 92.06 603 ALA A CA 1
ATOM 4707 C C . ALA A 1 603 ? -23.978 -9.369 15.712 1.00 92.06 603 ALA A C 1
ATOM 4709 O O . ALA A 1 603 ? -24.117 -9.173 14.505 1.00 92.06 603 ALA A O 1
ATOM 4710 N N . LEU A 1 604 ? -22.795 -9.246 16.320 1.00 94.12 604 LEU A N 1
ATOM 4711 C CA . LEU A 1 604 ? -21.546 -8.972 15.611 1.00 94.12 604 LEU A CA 1
ATOM 4712 C C . LEU A 1 604 ? -20.707 -10.227 15.369 1.00 94.12 604 LEU A C 1
ATOM 4714 O O . LEU A 1 604 ? -19.766 -10.166 14.582 1.00 94.12 604 LEU A O 1
ATOM 4718 N N . ASP A 1 605 ? -21.019 -11.328 16.057 1.00 93.75 605 ASP A N 1
ATOM 4719 C CA . ASP A 1 605 ? -20.150 -12.500 16.172 1.00 93.75 605 ASP A CA 1
ATOM 4720 C C . ASP A 1 605 ? -18.708 -12.098 16.546 1.00 93.75 605 ASP A C 1
ATOM 4722 O O . ASP A 1 605 ? -17.724 -12.409 15.864 1.00 93.75 605 ASP A O 1
ATOM 4726 N N . ALA A 1 606 ? -18.603 -11.293 17.607 1.00 95.94 606 ALA A N 1
ATOM 4727 C CA . ALA A 1 606 ? -17.346 -10.708 18.052 1.00 95.94 606 ALA A CA 1
ATOM 4728 C C . ALA A 1 606 ? -17.332 -10.440 19.556 1.00 95.94 606 ALA A C 1
ATOM 4730 O O . ALA A 1 606 ? -18.370 -10.191 20.170 1.00 95.94 606 ALA A O 1
ATOM 4731 N N . TYR A 1 607 ? -16.134 -10.428 20.135 1.00 95.56 607 TYR A N 1
ATOM 4732 C CA . TYR A 1 607 ? -15.911 -9.825 21.449 1.00 95.56 607 TYR A CA 1
ATOM 4733 C C . TYR A 1 607 ? -15.663 -8.345 21.277 1.00 95.56 607 TYR A C 1
ATOM 4735 O O . TYR A 1 607 ? -14.912 -7.968 20.384 1.00 95.56 607 TYR A O 1
ATOM 4743 N N . ILE A 1 608 ? -16.255 -7.538 22.144 1.00 96.44 608 ILE A N 1
ATOM 4744 C CA . ILE A 1 608 ? -16.019 -6.103 22.227 1.00 96.44 608 ILE A CA 1
ATOM 4745 C C . ILE A 1 608 ? -15.427 -5.795 23.594 1.00 96.44 608 ILE A C 1
ATOM 4747 O O . ILE A 1 608 ? -15.917 -6.300 24.602 1.00 96.44 608 ILE A O 1
ATOM 4751 N N . ASP A 1 609 ? -14.406 -4.951 23.633 1.00 95.62 609 ASP A N 1
ATOM 4752 C CA . ASP A 1 609 ? -13.810 -4.470 24.876 1.00 95.62 609 ASP A CA 1
ATOM 4753 C C . ASP A 1 609 ? -13.486 -2.979 24.775 1.00 95.62 609 ASP A C 1
ATOM 4755 O O . ASP A 1 609 ? -13.125 -2.495 23.700 1.00 95.62 609 ASP A O 1
ATOM 4759 N N . LEU A 1 610 ? -13.594 -2.252 25.885 1.00 95.88 610 LEU A N 1
ATOM 4760 C CA . LEU A 1 610 ? -13.181 -0.853 25.968 1.00 95.88 610 LEU A CA 1
ATOM 4761 C C . LEU A 1 610 ? -11.964 -0.746 26.873 1.00 95.88 610 LEU A C 1
ATOM 4763 O O . LEU A 1 610 ? -12.060 -0.809 28.097 1.00 95.88 610 LEU A O 1
ATOM 4767 N N . VAL A 1 611 ? -10.814 -0.544 26.250 1.00 94.62 611 VAL A N 1
ATOM 4768 C CA . VAL A 1 611 ? -9.525 -0.523 26.924 1.00 94.62 611 VAL A CA 1
ATOM 4769 C C . VAL A 1 611 ? -9.104 0.922 27.138 1.00 94.62 611 VAL A C 1
ATOM 4771 O O . VAL A 1 611 ? -9.096 1.720 26.203 1.00 94.62 611 VAL A O 1
ATOM 4774 N N . GLN A 1 612 ? -8.731 1.268 28.368 1.00 95.12 612 GLN A N 1
ATOM 4775 C CA . GLN A 1 612 ? -8.020 2.512 28.642 1.00 95.12 612 GLN A CA 1
ATOM 4776 C C . GLN A 1 612 ? -6.515 2.264 28.496 1.00 95.12 612 GLN A C 1
ATOM 4778 O O . GLN A 1 612 ? -5.959 1.398 29.169 1.00 95.12 612 GLN A O 1
ATOM 4783 N N . ILE A 1 613 ? -5.881 3.013 27.597 1.00 95.06 613 ILE A N 1
ATOM 4784 C CA . ILE A 1 613 ? -4.459 2.884 27.271 1.00 95.06 613 ILE A CA 1
ATOM 4785 C C . ILE A 1 613 ? -3.655 3.912 28.062 1.00 95.06 613 ILE A C 1
ATOM 4787 O O . ILE A 1 613 ? -2.713 3.535 28.748 1.00 95.06 613 ILE A O 1
ATOM 4791 N N . GLY A 1 614 ? -4.029 5.190 27.988 1.00 95.25 614 GLY A N 1
ATOM 4792 C CA . GLY A 1 614 ? -3.372 6.259 28.742 1.00 95.25 614 GLY A CA 1
ATOM 4793 C C . GLY A 1 614 ? -3.901 6.407 30.170 1.00 95.25 614 GLY A C 1
ATOM 4794 O O . GLY A 1 614 ? -4.803 5.680 30.600 1.00 95.25 614 GLY A O 1
ATOM 4795 N N . ASP A 1 615 ? -3.357 7.358 30.918 1.00 94.44 615 ASP A N 1
ATOM 4796 C CA . ASP A 1 615 ? -3.798 7.647 32.285 1.00 94.44 615 ASP A CA 1
ATOM 4797 C C . ASP A 1 615 ? -5.055 8.535 32.303 1.00 94.44 615 ASP A C 1
ATOM 4799 O O . ASP A 1 615 ? -5.844 8.506 33.255 1.00 94.44 615 ASP A O 1
ATOM 4803 N N . GLN A 1 616 ? -5.306 9.265 31.216 1.00 95.25 616 GLN A N 1
ATOM 4804 C CA . GLN A 1 616 ? -6.504 10.070 31.014 1.00 95.25 616 GLN A CA 1
ATOM 4805 C C . GLN A 1 616 ? -7.687 9.207 30.560 1.00 95.25 616 GLN A C 1
ATOM 4807 O O . GLN A 1 616 ? -7.561 8.277 29.765 1.00 95.25 616 GLN A O 1
ATOM 4812 N N . SER A 1 617 ? -8.887 9.548 31.030 1.00 92.75 617 SER A N 1
ATOM 4813 C CA . SER A 1 617 ? -10.102 8.752 30.802 1.00 92.75 617 SER A CA 1
ATOM 4814 C C . SER A 1 617 ? -10.491 8.600 29.326 1.00 92.75 617 SER A C 1
ATOM 4816 O O . SER A 1 617 ? -11.090 7.591 28.961 1.00 92.75 617 SER A O 1
ATOM 4818 N N . ASP A 1 618 ? -10.158 9.579 28.483 1.00 96.81 618 ASP A N 1
ATOM 4819 C CA . ASP A 1 618 ? -10.439 9.579 27.042 1.00 96.81 618 ASP A CA 1
ATOM 4820 C C . ASP A 1 618 ? -9.310 8.969 26.190 1.00 96.81 618 ASP A C 1
ATOM 4822 O O . ASP A 1 618 ? -9.452 8.843 24.973 1.00 96.81 618 ASP A O 1
ATOM 4826 N N . ALA A 1 619 ? -8.201 8.553 26.806 1.00 96.88 619 ALA A N 1
ATOM 4827 C CA . ALA A 1 619 ? -7.108 7.850 26.140 1.00 96.88 619 ALA A CA 1
ATOM 4828 C C . ALA A 1 619 ? -7.443 6.354 25.995 1.00 96.88 619 ALA A C 1
ATOM 4830 O O . ALA A 1 619 ? -6.879 5.491 26.673 1.00 96.88 619 ALA A O 1
ATOM 4831 N N . ILE A 1 620 ? -8.422 6.052 25.140 1.00 96.69 620 ILE A N 1
ATOM 4832 C CA . ILE A 1 620 ? -9.078 4.741 25.037 1.00 96.69 620 ILE A CA 1
ATOM 4833 C C . ILE A 1 620 ? -8.966 4.109 23.648 1.00 96.69 620 ILE A C 1
ATOM 4835 O O . ILE A 1 620 ? -8.825 4.803 22.644 1.00 96.69 620 ILE A O 1
ATOM 4839 N N . ALA A 1 621 ? -9.151 2.793 23.588 1.00 97.19 621 ALA A N 1
ATOM 4840 C CA . ALA A 1 621 ? -9.448 2.064 22.364 1.00 97.19 621 ALA A CA 1
ATOM 4841 C C . ALA A 1 621 ? -10.645 1.128 22.563 1.00 97.19 621 ALA A C 1
ATOM 4843 O O . ALA A 1 621 ? -10.746 0.420 23.566 1.00 97.19 621 ALA A O 1
ATOM 4844 N N . LEU A 1 622 ? -11.544 1.103 21.582 1.00 97.81 622 LEU A N 1
ATOM 4845 C CA . LEU A 1 622 ? -12.533 0.043 21.445 1.00 97.81 622 LEU A CA 1
ATOM 4846 C C . LEU A 1 622 ? -11.884 -1.092 20.653 1.00 97.81 622 LEU A C 1
ATOM 4848 O O . LEU A 1 622 ? -11.464 -0.890 19.512 1.00 97.81 622 LEU A O 1
ATOM 4852 N N . THR A 1 623 ? -11.809 -2.281 21.233 1.00 97.62 623 THR A N 1
ATOM 4853 C CA . THR A 1 623 ? -11.290 -3.458 20.540 1.00 97.62 623 THR A CA 1
ATOM 4854 C C . THR A 1 623 ? -12.423 -4.390 20.147 1.00 97.62 623 THR A C 1
ATOM 4856 O O . THR A 1 623 ? -13.373 -4.576 20.907 1.00 97.62 623 THR A O 1
ATOM 4859 N N . LEU A 1 624 ? -12.351 -4.949 18.937 1.00 98.06 624 LEU A N 1
ATOM 4860 C CA . LEU A 1 624 ? -13.238 -6.021 18.497 1.00 98.06 624 LEU A CA 1
ATOM 4861 C C . LEU A 1 624 ? -12.411 -7.233 18.074 1.00 98.06 624 LEU A C 1
ATOM 4863 O O . LEU A 1 624 ? -11.486 -7.088 17.279 1.00 98.06 624 LEU A O 1
ATOM 4867 N N . VAL A 1 625 ? -12.753 -8.426 18.558 1.00 97.62 625 VAL A N 1
ATOM 4868 C CA . VAL A 1 625 ? -12.111 -9.686 18.147 1.00 97.62 625 VAL A CA 1
ATOM 4869 C C . VAL A 1 625 ? -13.108 -10.545 17.381 1.00 97.62 625 VAL A C 1
ATOM 4871 O O . VAL A 1 625 ? -14.146 -10.906 17.933 1.00 97.62 625 VAL A O 1
ATOM 4874 N N . THR A 1 626 ? -12.802 -10.877 16.123 1.00 95.62 626 THR A N 1
ATOM 4875 C CA . THR A 1 626 ? -13.712 -11.615 15.223 1.00 95.62 626 THR A CA 1
ATOM 4876 C C . THR A 1 626 ? -12.967 -12.476 14.199 1.00 95.62 626 THR A C 1
ATOM 4878 O O . THR A 1 626 ? -11.837 -12.172 13.828 1.00 95.62 626 THR A O 1
ATOM 4881 N N . TRP A 1 627 ? -13.601 -13.535 13.686 1.00 92.44 627 TRP A N 1
ATOM 4882 C CA . TRP A 1 627 ? -13.093 -14.305 12.538 1.00 92.44 627 TRP A CA 1
ATOM 4883 C C . TRP A 1 627 ? -13.272 -13.593 11.198 1.00 92.44 627 TRP A C 1
ATOM 4885 O O . TRP A 1 627 ? -12.545 -13.879 10.250 1.00 92.44 627 TRP A O 1
ATOM 4895 N N . ARG A 1 628 ? -14.270 -12.708 11.100 1.00 91.94 628 ARG A N 1
ATOM 4896 C CA . ARG A 1 628 ? -14.689 -12.074 9.847 1.00 91.94 628 ARG A CA 1
ATOM 4897 C C . ARG A 1 628 ? -14.637 -10.558 10.023 1.00 91.94 628 ARG A C 1
ATOM 4899 O O . ARG A 1 628 ? -15.677 -9.936 10.237 1.00 91.94 628 ARG A O 1
ATOM 4906 N N . PRO A 1 629 ? -13.443 -9.940 9.939 1.00 95.44 629 PRO A N 1
ATOM 4907 C CA . PRO A 1 629 ? -13.283 -8.504 10.177 1.00 95.44 629 PRO A CA 1
ATOM 4908 C C . PRO A 1 629 ? -14.1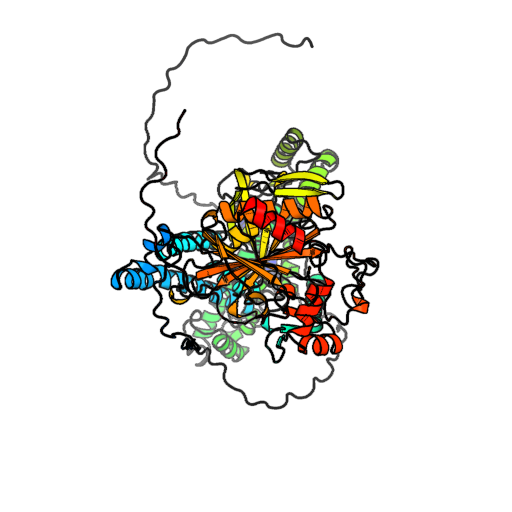34 -7.677 9.213 1.00 95.44 629 PRO A C 1
ATOM 4910 O O . PRO A 1 629 ? -14.577 -6.584 9.545 1.00 95.44 629 PRO A O 1
ATOM 4913 N N . SER A 1 630 ? -14.413 -8.217 8.028 1.00 95.56 630 SER A N 1
ATOM 4914 C CA . SER A 1 630 ? -15.225 -7.575 7.011 1.00 95.56 630 SER A CA 1
ATOM 4915 C C . SER A 1 630 ? -16.697 -8.047 7.023 1.00 95.56 630 SER A C 1
ATOM 4917 O O . SER A 1 630 ? -17.437 -7.767 6.081 1.00 95.56 630 SER A O 1
ATOM 4919 N N . ALA A 1 631 ? -17.189 -8.725 8.065 1.00 95.12 631 ALA A N 1
ATOM 4920 C CA . ALA A 1 631 ? -18.610 -9.071 8.138 1.00 95.12 631 ALA A CA 1
ATOM 4921 C C . ALA A 1 631 ? -19.495 -7.802 8.102 1.00 95.12 631 ALA A C 1
ATOM 4923 O O . ALA A 1 631 ? -19.134 -6.797 8.725 1.00 95.12 631 ALA A O 1
ATOM 4924 N N . PRO A 1 632 ? -20.659 -7.809 7.415 1.00 95.56 632 PRO A N 1
ATOM 4925 C CA . PRO A 1 632 ? -21.525 -6.630 7.336 1.00 95.56 632 PRO A CA 1
ATOM 4926 C C . PRO A 1 632 ? -21.880 -6.009 8.699 1.00 95.56 632 PRO A C 1
ATOM 4928 O O . PRO A 1 632 ? -21.730 -4.794 8.816 1.00 95.56 632 PRO A O 1
ATOM 4931 N N . PRO A 1 633 ? -22.229 -6.781 9.755 1.00 96.38 633 PRO A N 1
ATOM 4932 C CA . PRO A 1 633 ? -22.501 -6.206 11.074 1.00 96.38 633 PRO A CA 1
ATOM 4933 C C . PRO A 1 633 ? -21.304 -5.452 11.669 1.00 96.38 633 PRO A C 1
ATOM 4935 O O . PRO A 1 633 ? -21.474 -4.361 12.209 1.00 96.38 633 PRO A O 1
ATOM 4938 N N . ILE A 1 634 ? -20.085 -5.983 11.511 1.00 97.69 634 ILE A N 1
ATOM 4939 C CA . ILE A 1 634 ? -18.844 -5.341 11.974 1.00 97.69 634 ILE A CA 1
ATOM 4940 C C . ILE A 1 634 ? -18.606 -4.023 11.230 1.00 97.69 634 ILE A C 1
ATOM 4942 O O . ILE A 1 634 ? -18.361 -2.990 11.859 1.00 97.69 634 ILE A O 1
ATOM 4946 N N . ARG A 1 635 ? -18.736 -4.034 9.894 1.00 96.00 635 ARG A N 1
ATOM 4947 C CA . ARG A 1 635 ? -18.597 -2.828 9.058 1.00 96.00 635 ARG A CA 1
ATOM 4948 C C . ARG A 1 635 ? -19.605 -1.759 9.473 1.00 96.00 635 ARG A C 1
ATOM 4950 O O . ARG A 1 635 ? -19.215 -0.621 9.730 1.00 96.00 635 ARG A O 1
ATOM 4957 N N . SER A 1 636 ? -20.882 -2.126 9.578 1.00 96.00 636 SER A N 1
ATOM 4958 C CA . SER A 1 636 ? -21.954 -1.204 9.956 1.00 96.00 636 SER A CA 1
ATOM 4959 C C . SER A 1 636 ? -21.754 -0.642 11.363 1.00 96.00 636 SER A C 1
ATOM 4961 O O . SER A 1 636 ? -21.927 0.561 11.559 1.00 96.00 636 SER A O 1
ATOM 4963 N N . ALA A 1 637 ? -21.322 -1.468 12.322 1.00 97.50 637 ALA A N 1
ATOM 4964 C CA . ALA A 1 637 ? -21.038 -1.027 13.683 1.00 97.50 637 ALA A CA 1
ATOM 4965 C C . ALA A 1 637 ? -19.906 0.012 13.726 1.00 97.50 637 ALA A C 1
ATOM 4967 O O . ALA A 1 637 ? -20.092 1.075 14.320 1.00 97.50 637 ALA A O 1
ATOM 4968 N N . LEU A 1 638 ? -18.775 -0.249 13.061 1.00 97.94 638 LEU A N 1
ATOM 4969 C CA . LEU A 1 638 ? -17.616 0.653 13.053 1.00 97.94 638 LEU A CA 1
ATOM 4970 C C . LEU A 1 638 ? -17.866 1.938 12.251 1.00 97.94 638 LEU A C 1
ATOM 4972 O O . LEU A 1 638 ? -17.511 3.028 12.704 1.00 97.94 638 LEU A O 1
ATOM 4976 N N . VAL A 1 639 ? -18.511 1.845 11.084 1.00 96.62 639 VAL A N 1
ATOM 4977 C CA . VAL A 1 639 ? -18.884 3.028 10.285 1.00 96.62 639 VAL A CA 1
ATOM 4978 C C . VAL A 1 639 ? -19.912 3.880 11.032 1.00 96.62 639 VAL A C 1
ATOM 4980 O O . VAL A 1 639 ? -19.795 5.108 11.054 1.00 96.62 639 VAL A O 1
ATOM 4983 N N . GLY A 1 640 ? -20.896 3.251 11.678 1.00 96.88 640 GLY A N 1
ATOM 4984 C CA . GLY A 1 640 ? -21.878 3.946 12.505 1.00 96.88 640 GLY A CA 1
ATOM 4985 C C . GLY A 1 640 ? -21.240 4.630 13.716 1.00 96.88 640 GLY A C 1
ATOM 4986 O O . GLY A 1 640 ? -21.546 5.796 13.972 1.00 96.88 640 GLY A O 1
ATOM 4987 N N . LEU A 1 641 ? -20.289 3.967 14.386 1.00 97.88 641 LEU A N 1
ATOM 4988 C CA . LEU A 1 641 ? -19.534 4.537 15.505 1.00 97.88 641 LEU A CA 1
ATOM 4989 C C . LEU A 1 641 ? -18.736 5.766 15.061 1.00 97.88 641 LEU A C 1
ATOM 4991 O O . LEU A 1 641 ? -18.839 6.817 15.692 1.00 97.88 641 LEU A O 1
ATOM 4995 N N . ARG A 1 642 ? -18.019 5.677 13.929 1.00 97.00 642 ARG A N 1
ATOM 4996 C CA . ARG A 1 642 ? -17.310 6.821 13.327 1.00 97.00 642 ARG A CA 1
ATOM 4997 C C . ARG A 1 642 ? -18.237 8.017 13.150 1.00 97.00 642 ARG A C 1
ATOM 4999 O O . ARG A 1 642 ? -17.947 9.113 13.620 1.00 97.00 642 ARG A O 1
ATOM 5006 N N . ARG A 1 643 ? -19.363 7.795 12.459 1.00 96.25 643 ARG A N 1
ATOM 5007 C CA . ARG A 1 643 ? -20.337 8.847 12.138 1.00 96.25 643 ARG A CA 1
ATOM 5008 C C . ARG A 1 643 ? -20.921 9.454 13.408 1.00 96.25 643 ARG A C 1
ATOM 5010 O O . ARG A 1 643 ? -21.097 10.666 13.464 1.00 96.25 643 ARG A O 1
ATOM 5017 N N . TYR A 1 644 ? -21.216 8.625 14.408 1.00 97.12 644 TYR A N 1
ATOM 5018 C CA . TYR A 1 644 ? -21.725 9.081 15.694 1.00 97.12 644 TYR A CA 1
ATOM 5019 C C . TYR A 1 644 ? -20.719 9.995 16.406 1.00 97.12 644 TYR A C 1
ATOM 5021 O O . TYR A 1 644 ? -21.089 11.096 16.807 1.00 97.12 644 TYR A O 1
ATOM 5029 N N . ILE A 1 645 ? -19.447 9.589 16.494 1.00 97.31 645 ILE A N 1
ATOM 5030 C CA . ILE A 1 645 ? -18.394 10.380 17.146 1.00 97.31 645 ILE A CA 1
ATOM 5031 C C . ILE A 1 645 ? -18.167 11.703 16.408 1.00 97.31 645 ILE A C 1
ATOM 5033 O O . ILE A 1 645 ? -18.208 12.749 17.048 1.00 97.31 645 ILE A O 1
ATOM 5037 N N . CYS A 1 646 ? -18.018 11.693 15.078 1.00 96.50 646 CYS A N 1
ATOM 5038 C CA . CYS A 1 646 ? -17.865 12.928 14.300 1.00 96.50 646 CYS A CA 1
ATOM 5039 C C . CYS A 1 646 ? -19.040 13.894 14.516 1.00 96.50 646 CYS A C 1
ATOM 5041 O O . CYS A 1 646 ? -18.824 15.076 14.753 1.00 96.50 646 CYS A O 1
ATOM 5043 N N . LYS A 1 647 ? -20.290 13.411 14.489 1.00 95.25 647 LYS A N 1
ATOM 5044 C CA . LYS A 1 647 ? -21.465 14.271 14.735 1.00 95.25 647 LYS A CA 1
ATOM 5045 C C . LYS A 1 647 ? -21.491 14.838 16.149 1.00 95.25 647 LYS A C 1
ATOM 5047 O O . LYS A 1 647 ? -21.945 15.957 16.349 1.00 95.25 647 LYS A O 1
ATOM 5052 N N . LYS A 1 648 ? -21.056 14.049 17.131 1.00 95.75 648 LYS A N 1
ATOM 5053 C CA . LYS A 1 648 ? -21.125 14.422 18.543 1.00 95.75 648 LYS A CA 1
ATOM 5054 C C . LYS A 1 648 ? -19.993 15.365 18.957 1.00 95.75 648 LYS A C 1
ATOM 5056 O O . LYS A 1 648 ? -20.225 16.206 19.817 1.00 95.75 648 LYS A O 1
ATOM 5061 N N . LEU A 1 649 ? -18.801 15.205 18.379 1.00 95.56 649 LEU A N 1
ATOM 5062 C CA . LEU A 1 649 ? -17.555 15.823 18.854 1.00 95.56 649 LEU A CA 1
ATOM 5063 C C . LEU A 1 649 ? -16.893 16.768 17.830 1.00 95.56 649 LEU A C 1
ATOM 5065 O O . LEU A 1 649 ? -15.720 17.091 17.976 1.00 95.56 649 LEU A O 1
ATOM 5069 N N . GLY A 1 650 ? -17.634 17.239 16.820 1.00 91.81 650 GLY A N 1
ATOM 5070 C CA . GLY A 1 650 ? -17.215 18.392 16.006 1.00 91.81 650 GLY A CA 1
ATOM 5071 C C . GLY A 1 650 ? -16.578 18.075 14.650 1.00 91.81 650 GLY A C 1
ATOM 5072 O O . GLY A 1 650 ? -15.607 18.719 14.267 1.00 91.81 650 GLY A O 1
ATOM 5073 N N . GLY A 1 651 ? -17.098 17.094 13.910 1.00 92.81 651 GLY A N 1
ATOM 5074 C CA . GLY A 1 651 ? -16.774 16.906 12.492 1.00 92.81 651 GLY A CA 1
ATOM 5075 C C . GLY A 1 651 ? -15.293 16.629 12.238 1.00 92.81 651 GLY A C 1
ATOM 5076 O O . GLY A 1 651 ? -14.801 15.556 12.605 1.00 92.81 651 GLY A O 1
ATOM 5077 N N . ARG A 1 652 ? -14.584 17.587 11.618 1.00 92.81 652 ARG A N 1
ATOM 5078 C CA . ARG A 1 652 ? -13.155 17.465 11.272 1.00 92.81 652 ARG A CA 1
ATOM 5079 C C . ARG A 1 652 ? -12.222 17.750 12.451 1.00 92.81 652 ARG A C 1
ATOM 5081 O O . ARG A 1 652 ? -11.014 17.562 12.310 1.00 92.81 652 ARG A O 1
ATOM 5088 N N . ALA A 1 653 ? -12.751 18.132 13.616 1.00 92.50 653 ALA A N 1
ATOM 5089 C CA . ALA A 1 653 ? -12.001 18.126 14.875 1.00 92.50 653 ALA A CA 1
ATOM 5090 C C . ALA A 1 653 ? -11.643 16.699 15.348 1.00 92.50 653 ALA A C 1
ATOM 5092 O O . ALA A 1 653 ? -10.787 16.524 16.219 1.00 92.50 653 ALA A O 1
ATOM 5093 N N . VAL A 1 654 ? -12.276 15.679 14.757 1.00 94.88 654 VAL A N 1
ATOM 5094 C CA . VAL A 1 654 ? -12.091 14.260 15.071 1.00 94.88 654 VAL A CA 1
ATOM 5095 C C . VAL A 1 654 ? -11.278 13.564 13.979 1.00 94.88 654 VAL A C 1
ATOM 5097 O O . VAL A 1 654 ? -11.524 13.753 12.787 1.00 94.88 654 VAL A O 1
ATOM 5100 N N . ASP A 1 655 ? -10.362 12.689 14.386 1.00 95.06 655 ASP A N 1
ATOM 5101 C CA . ASP A 1 655 ? -9.718 11.715 13.506 1.00 95.06 655 ASP A CA 1
ATOM 5102 C C . ASP A 1 655 ? -9.703 10.326 14.170 1.00 95.06 655 ASP A C 1
ATOM 5104 O O . ASP A 1 655 ? -10.180 10.141 15.295 1.00 95.06 655 ASP A O 1
ATOM 5108 N N . PHE A 1 656 ? -9.200 9.316 13.463 1.00 96.50 656 PHE A N 1
ATOM 5109 C CA . PHE A 1 656 ? -9.255 7.930 13.913 1.00 96.50 656 PHE A CA 1
ATOM 5110 C C . PHE A 1 656 ? -8.002 7.152 13.529 1.00 96.50 656 PHE A C 1
ATOM 5112 O O . PHE A 1 656 ? -7.547 7.203 12.384 1.00 96.50 656 PHE A O 1
ATOM 5119 N N . SER A 1 657 ? -7.531 6.327 14.460 1.00 96.25 657 SER A N 1
ATOM 5120 C CA . SER A 1 657 ? -6.647 5.205 14.158 1.00 96.25 657 SER A CA 1
ATOM 5121 C C . SER A 1 657 ? -7.458 3.915 14.244 1.00 96.25 657 SER A C 1
ATOM 5123 O O . SER A 1 657 ? -7.963 3.560 15.306 1.00 96.25 657 SER A O 1
ATOM 5125 N N . LEU A 1 658 ? -7.624 3.227 13.113 1.00 97.62 658 LEU A N 1
ATOM 5126 C CA . LEU A 1 658 ? -8.163 1.869 13.074 1.00 97.62 658 LEU A CA 1
ATOM 5127 C C . LEU A 1 658 ? -7.066 0.939 12.574 1.00 97.62 658 LEU A C 1
ATOM 5129 O O . LEU A 1 658 ? -6.592 1.098 11.447 1.00 97.62 658 LEU A O 1
ATOM 5133 N N . ILE A 1 659 ? -6.698 -0.038 13.397 1.00 98.06 659 ILE A N 1
ATOM 5134 C CA . ILE A 1 659 ? -5.747 -1.090 13.037 1.00 98.06 659 ILE A CA 1
ATOM 5135 C C . ILE A 1 659 ? -6.495 -2.418 13.006 1.00 98.06 659 ILE A C 1
ATOM 5137 O O . ILE A 1 659 ? -7.025 -2.857 14.023 1.00 98.06 659 ILE A O 1
ATOM 5141 N N . ALA A 1 660 ? -6.523 -3.064 11.844 1.00 98.31 660 ALA A N 1
ATOM 5142 C CA . ALA A 1 660 ? -6.941 -4.450 11.703 1.00 98.31 660 ALA A CA 1
ATOM 5143 C C . ALA A 1 660 ? -5.687 -5.334 11.721 1.00 98.31 660 ALA A C 1
ATOM 5145 O O . ALA A 1 660 ? -4.879 -5.285 10.790 1.00 98.31 660 ALA A O 1
ATOM 5146 N N . SER A 1 661 ? -5.509 -6.107 12.793 1.00 97.25 661 SER A N 1
ATOM 5147 C CA . SER A 1 661 ? -4.327 -6.942 13.023 1.00 97.25 661 SER A CA 1
ATOM 5148 C C . SER A 1 661 ? -4.728 -8.414 13.189 1.00 97.25 661 SER A C 1
ATOM 5150 O O . SER A 1 661 ? -5.636 -8.713 13.971 1.00 97.25 661 SER A O 1
ATOM 5152 N N . PRO A 1 662 ? -4.113 -9.349 12.445 1.00 95.88 662 PRO A N 1
ATOM 5153 C CA . PRO A 1 662 ? -4.387 -10.775 12.581 1.00 95.88 662 PRO A CA 1
ATOM 5154 C C . PRO A 1 662 ? -3.822 -11.327 13.897 1.00 95.88 662 PRO A C 1
ATOM 5156 O O . PRO A 1 662 ? -2.840 -10.814 14.441 1.00 95.88 662 PRO A O 1
ATOM 5159 N N . ARG A 1 663 ? -4.429 -12.412 14.379 1.00 94.00 663 ARG A N 1
ATOM 5160 C CA . ARG A 1 663 ? -4.051 -13.124 15.603 1.00 94.00 663 ARG A CA 1
ATOM 5161 C C . ARG A 1 663 ? -3.587 -14.546 15.307 1.00 94.00 663 ARG A C 1
ATOM 5163 O O . ARG A 1 663 ? -3.938 -15.138 14.284 1.00 94.00 663 ARG A O 1
ATOM 5170 N N . GLY A 1 664 ? -2.847 -15.123 16.249 1.00 89.44 664 GLY A N 1
ATOM 5171 C CA . GLY A 1 664 ? -2.307 -16.478 16.174 1.00 89.44 664 GLY A CA 1
ATOM 5172 C C . GLY A 1 664 ? -3.353 -17.577 15.953 1.00 89.44 664 GLY A C 1
ATOM 5173 O O . GLY A 1 664 ? -3.124 -18.558 15.240 1.00 89.44 664 GLY A O 1
ATOM 5174 N N . ASP A 1 665 ? -4.531 -17.377 16.536 1.00 88.31 665 ASP A N 1
ATOM 5175 C CA . ASP A 1 665 ? -5.687 -18.272 16.453 1.00 88.31 665 ASP A CA 1
ATOM 5176 C C . ASP A 1 665 ? -6.456 -18.156 15.123 1.00 88.31 665 ASP A C 1
ATOM 5178 O O . ASP A 1 665 ? -7.307 -18.997 14.839 1.00 88.31 665 ASP A O 1
ATOM 5182 N N . GLY A 1 666 ? -6.120 -17.183 14.269 1.00 88.12 666 GLY A N 1
ATOM 5183 C CA . GLY A 1 666 ? -6.778 -16.939 12.985 1.00 88.12 666 GLY A CA 1
ATOM 5184 C C . GLY A 1 666 ? -7.940 -15.955 13.032 1.00 88.12 666 GLY A C 1
ATOM 5185 O O . GLY A 1 666 ? -8.604 -15.756 12.014 1.00 88.12 666 GLY A O 1
ATOM 5186 N N . THR A 1 667 ? -8.196 -15.359 14.194 1.00 94.19 667 THR A N 1
ATOM 5187 C CA . THR A 1 667 ? -9.093 -14.210 14.331 1.00 94.19 667 THR A CA 1
ATOM 5188 C C . THR A 1 667 ? -8.357 -12.909 14.005 1.00 94.19 667 THR A C 1
ATOM 5190 O O . THR A 1 667 ? -7.144 -12.881 13.790 1.00 94.19 667 THR A O 1
ATOM 5193 N N . PHE A 1 668 ? -9.099 -11.810 13.974 1.00 97.06 668 PHE A N 1
ATOM 5194 C CA . PHE A 1 668 ? -8.588 -10.456 13.834 1.00 97.06 668 PHE A CA 1
ATOM 5195 C C . PHE A 1 668 ? -8.940 -9.642 15.069 1.00 97.06 668 PHE A C 1
ATOM 5197 O O . PHE A 1 668 ? -10.055 -9.740 15.580 1.00 97.06 668 PHE A O 1
ATOM 5204 N N . LEU A 1 669 ? -8.000 -8.805 15.496 1.00 97.88 669 LEU A N 1
ATOM 5205 C CA . LEU A 1 669 ? -8.237 -7.679 16.384 1.00 97.88 669 LEU A CA 1
ATOM 5206 C C . LEU A 1 669 ? -8.467 -6.423 15.541 1.00 97.88 669 LEU A C 1
ATOM 5208 O O . LEU A 1 669 ? -7.630 -6.059 14.714 1.00 97.88 669 LEU A O 1
ATOM 5212 N N . LEU A 1 670 ? -9.575 -5.738 15.789 1.00 98.44 670 LEU A N 1
ATOM 5213 C CA . LEU A 1 670 ? -9.869 -4.411 15.266 1.00 98.44 670 LEU A CA 1
ATOM 5214 C C . LEU A 1 670 ? -9.683 -3.419 16.408 1.00 98.44 670 LEU A C 1
ATOM 5216 O O . LEU A 1 670 ? -10.501 -3.370 17.321 1.00 98.44 670 LEU A O 1
ATOM 5220 N N . HIS A 1 671 ? -8.588 -2.669 16.378 1.00 98.06 671 HIS A N 1
ATOM 5221 C CA . HIS A 1 671 ? -8.228 -1.702 17.407 1.00 98.06 671 HIS A CA 1
ATOM 5222 C C . HIS A 1 671 ? -8.645 -0.302 16.949 1.00 98.06 671 HIS A C 1
ATOM 5224 O O . HIS A 1 671 ? -7.966 0.316 16.125 1.00 98.06 671 HIS A O 1
ATOM 5230 N N . PHE A 1 672 ? -9.803 0.155 17.427 1.00 98.12 672 PHE A N 1
ATOM 5231 C CA . PHE A 1 672 ? -10.414 1.430 17.066 1.00 98.12 672 PHE A CA 1
ATOM 5232 C C . PHE A 1 672 ? -10.114 2.492 18.129 1.00 98.12 672 PHE A C 1
ATOM 5234 O O . PHE A 1 672 ? -10.614 2.421 19.252 1.00 98.12 672 PHE A O 1
ATOM 5241 N N . THR A 1 673 ? -9.354 3.513 17.750 1.00 97.94 673 THR A N 1
ATOM 5242 C CA . THR A 1 673 ? -8.963 4.624 18.621 1.00 97.94 673 THR A CA 1
ATOM 5243 C C . THR A 1 673 ? -9.473 5.946 18.038 1.00 97.94 673 THR A C 1
ATOM 5245 O O . THR A 1 673 ? -8.956 6.389 17.005 1.00 97.94 673 THR A O 1
ATOM 5248 N N . PRO A 1 674 ? -10.466 6.605 18.661 1.00 97.25 674 PRO A N 1
ATOM 5249 C CA . PRO A 1 674 ? -10.784 7.995 18.349 1.00 97.25 674 PRO A CA 1
ATOM 5250 C C . PRO A 1 674 ? -9.671 8.909 18.876 1.00 97.25 674 PRO A C 1
ATOM 5252 O O . PRO A 1 674 ? -9.261 8.790 20.029 1.00 97.25 674 PRO A O 1
ATOM 5255 N N . VAL A 1 675 ? -9.184 9.822 18.039 1.00 97.00 675 VAL A N 1
ATOM 5256 C CA . VAL A 1 675 ? -8.097 10.748 18.391 1.00 97.00 675 VAL A CA 1
ATOM 5257 C C . VAL A 1 675 ? -8.469 12.176 18.011 1.00 97.00 675 VAL A C 1
ATOM 5259 O O . VAL A 1 675 ? -9.297 12.408 17.125 1.00 97.00 675 VAL A O 1
ATOM 5262 N N . ALA A 1 676 ? -7.867 13.152 18.687 1.00 96.62 676 ALA A N 1
ATOM 5263 C CA . ALA A 1 676 ? -8.027 14.546 18.303 1.00 96.62 676 ALA A CA 1
ATOM 5264 C C . ALA A 1 676 ? -7.343 14.806 16.953 1.00 96.62 676 ALA A C 1
ATOM 5266 O O . ALA A 1 676 ? -6.220 14.356 16.708 1.00 96.62 676 ALA A O 1
ATOM 5267 N N . ALA A 1 677 ? -7.991 15.573 16.074 1.00 94.50 677 ALA A N 1
ATOM 5268 C CA . ALA A 1 677 ? -7.353 16.030 14.848 1.00 94.50 677 ALA A CA 1
ATOM 5269 C C . ALA A 1 677 ? -6.314 17.107 15.192 1.00 94.50 677 ALA A C 1
ATOM 5271 O O . ALA A 1 677 ? -6.662 18.279 15.344 1.00 94.50 677 ALA A O 1
ATOM 5272 N N . LEU A 1 678 ? -5.044 16.713 15.338 1.00 94.56 678 LEU A N 1
ATOM 5273 C CA . LEU A 1 678 ? -3.977 17.643 15.715 1.00 94.56 678 LEU A CA 1
ATOM 5274 C C . LEU A 1 678 ? -3.796 18.753 14.666 1.00 94.56 678 LEU A C 1
ATOM 5276 O O . LEU A 1 678 ? -3.842 18.515 13.450 1.00 94.56 678 LEU A O 1
ATOM 5280 N N . GLU A 1 679 ? -3.561 19.972 15.145 1.00 90.50 679 GLU A N 1
ATOM 5281 C CA . GLU A 1 679 ? -3.205 21.123 14.321 1.00 90.50 679 GLU A CA 1
ATOM 5282 C C . GLU A 1 679 ? -1.689 21.258 14.212 1.00 90.50 679 GLU A C 1
ATOM 5284 O O . GLU A 1 679 ? -0.947 21.033 15.170 1.00 90.50 679 GLU A O 1
ATOM 5289 N N . TRP A 1 680 ? -1.237 21.634 13.018 1.00 85.75 680 TRP A N 1
ATOM 5290 C CA . TRP A 1 680 ? 0.167 21.857 12.719 1.00 85.75 680 TRP A CA 1
ATOM 5291 C C . TRP A 1 680 ? 0.399 23.367 12.629 1.00 85.75 680 TRP A C 1
ATOM 5293 O O . TRP A 1 680 ? -0.098 23.995 11.693 1.00 85.75 680 TRP A O 1
ATOM 5303 N N . LEU A 1 681 ? 1.087 23.946 13.620 1.00 80.38 681 LEU A N 1
ATOM 5304 C CA . LEU A 1 681 ? 1.121 25.403 13.815 1.00 80.38 681 LEU A CA 1
ATOM 5305 C C . LEU A 1 681 ? 2.149 26.138 12.939 1.00 80.38 681 LEU A C 1
ATOM 5307 O O . LEU A 1 681 ? 1.937 27.305 12.625 1.00 80.38 681 LEU A O 1
ATOM 5311 N N . ASP A 1 682 ? 3.214 25.470 12.482 1.00 66.12 682 ASP A N 1
ATOM 5312 C CA . ASP A 1 682 ? 4.182 26.051 11.544 1.00 66.12 682 ASP A CA 1
ATOM 5313 C C . ASP A 1 682 ? 4.469 25.104 10.368 1.00 66.12 682 ASP A C 1
ATOM 5315 O O . ASP A 1 682 ? 5.175 24.102 10.482 1.00 66.12 682 ASP A O 1
ATOM 5319 N N . ARG A 1 683 ? 3.897 25.433 9.204 1.00 57.53 683 ARG A N 1
ATOM 5320 C CA . ARG A 1 683 ? 4.163 24.754 7.923 1.00 57.53 683 ARG A CA 1
ATOM 5321 C C . ARG A 1 683 ? 5.218 25.460 7.071 1.00 57.53 683 ARG A C 1
ATOM 5323 O O . ARG A 1 683 ? 5.551 24.954 5.998 1.00 57.53 683 ARG A O 1
ATOM 5330 N N . SER A 1 684 ? 5.681 26.640 7.483 1.00 46.47 684 SER A N 1
ATOM 5331 C CA . SER A 1 684 ? 6.382 27.582 6.602 1.00 46.47 684 SER A CA 1
ATOM 5332 C C . SER A 1 684 ? 7.798 27.140 6.226 1.00 46.47 684 SER A C 1
ATOM 5334 O O . SER A 1 684 ? 8.335 27.589 5.213 1.00 46.47 684 SER A O 1
ATOM 5336 N N . THR A 1 685 ? 8.381 26.181 6.948 1.00 43.75 685 THR A N 1
ATOM 5337 C CA . THR A 1 685 ? 9.672 25.594 6.591 1.00 43.75 685 THR A CA 1
ATOM 5338 C C . THR A 1 685 ? 9.515 24.124 6.204 1.00 43.75 685 THR A C 1
ATOM 5340 O O . THR A 1 685 ? 9.126 23.265 6.988 1.00 43.75 685 THR A O 1
ATOM 5343 N N . SER A 1 686 ? 9.922 23.775 4.980 1.00 42.09 686 SER A N 1
ATOM 5344 C CA . SER A 1 686 ? 10.083 22.375 4.526 1.00 42.09 686 SER A CA 1
ATOM 5345 C C . SER A 1 686 ? 11.077 21.550 5.378 1.00 42.09 686 SER A C 1
ATOM 5347 O O . SER A 1 686 ? 11.260 20.348 5.165 1.00 42.09 686 SER A O 1
ATOM 5349 N N . GLN A 1 687 ? 11.702 22.205 6.357 1.00 38.34 687 GLN A N 1
ATOM 5350 C CA . GLN A 1 687 ? 12.623 21.692 7.358 1.00 38.34 687 GLN A CA 1
ATOM 5351 C C . GLN A 1 687 ? 11.915 21.249 8.660 1.00 38.34 687 GLN A C 1
ATOM 5353 O O . GLN A 1 687 ? 12.505 20.475 9.407 1.00 38.34 687 GLN A O 1
ATOM 5358 N N . ALA A 1 688 ? 10.638 21.605 8.873 1.00 40.72 688 ALA A N 1
ATOM 5359 C CA . ALA A 1 688 ? 9.830 21.226 10.044 1.00 40.72 688 ALA A CA 1
ATOM 5360 C C . ALA A 1 688 ? 9.609 19.705 10.200 1.00 40.72 688 ALA A C 1
ATOM 5362 O O . ALA A 1 688 ? 9.312 19.223 11.289 1.00 40.72 688 ALA A O 1
ATOM 5363 N N . LEU A 1 689 ? 9.822 18.913 9.141 1.00 45.62 689 LEU A N 1
ATOM 5364 C CA . LEU A 1 689 ? 9.855 17.444 9.220 1.00 45.62 689 LEU A CA 1
ATOM 5365 C C . LEU A 1 689 ? 11.123 16.887 9.899 1.00 45.62 689 LEU A C 1
ATOM 5367 O O . LEU A 1 689 ? 11.255 15.666 9.976 1.00 45.62 689 LEU A O 1
ATOM 5371 N N . LYS A 1 690 ? 12.080 17.732 10.312 1.00 45.25 690 LYS A N 1
ATOM 5372 C CA . LYS A 1 690 ? 13.365 17.277 10.866 1.00 45.25 690 LYS A CA 1
ATOM 5373 C C . LYS A 1 690 ? 13.626 17.634 12.319 1.00 45.25 690 LYS A C 1
ATOM 5375 O O . LYS A 1 690 ? 14.315 16.854 12.944 1.00 45.25 690 LYS A O 1
ATOM 5380 N N . GLU A 1 691 ? 13.057 18.699 12.863 1.00 42.50 691 GLU A N 1
ATOM 5381 C CA . GLU A 1 691 ? 13.186 19.087 14.275 1.00 42.50 691 GLU A CA 1
ATOM 5382 C C . GLU A 1 691 ? 12.147 20.205 14.516 1.00 42.50 691 GLU A C 1
ATOM 5384 O O . GLU A 1 691 ? 12.113 21.161 13.745 1.00 42.50 691 GLU A O 1
ATOM 5389 N N . GLY A 1 692 ? 11.271 20.098 15.523 1.00 50.50 692 GLY A N 1
ATOM 5390 C CA . GLY A 1 692 ? 10.458 21.242 15.984 1.00 50.50 692 GLY A CA 1
ATOM 5391 C C . GLY A 1 692 ? 9.088 21.484 15.330 1.00 50.50 692 GLY A C 1
ATOM 5392 O O . GLY A 1 692 ? 8.582 22.599 15.388 1.00 50.50 692 GLY A O 1
ATOM 5393 N N . SER A 1 693 ? 8.450 20.477 14.723 1.00 61.03 693 SER A N 1
ATOM 5394 C CA . SER A 1 693 ? 7.021 20.587 14.384 1.00 61.03 693 SER A CA 1
ATOM 5395 C C . SER A 1 693 ? 6.173 20.662 15.657 1.00 61.03 693 SER A C 1
ATOM 5397 O O . SER A 1 693 ? 5.850 19.627 16.241 1.00 61.03 693 SER A O 1
ATOM 5399 N N . THR A 1 694 ? 5.775 21.864 16.069 1.00 80.31 694 THR A N 1
ATOM 5400 C CA . THR A 1 694 ? 4.851 22.022 17.192 1.00 80.31 694 THR A CA 1
ATOM 5401 C C . THR A 1 694 ? 3.443 21.615 16.756 1.00 80.31 694 THR A C 1
ATOM 5403 O O . THR A 1 694 ? 2.785 22.290 15.955 1.00 80.31 694 THR A O 1
ATOM 5406 N N . PHE A 1 695 ? 2.981 20.482 17.282 1.00 90.25 695 PHE A N 1
ATOM 5407 C CA . PHE A 1 695 ? 1.592 20.053 17.171 1.00 90.25 695 PHE A CA 1
ATOM 5408 C C . PHE A 1 695 ? 0.787 20.564 18.358 1.00 90.25 695 PHE A C 1
ATOM 5410 O O . PHE A 1 695 ? 1.268 20.580 19.497 1.00 90.25 695 PHE A O 1
ATOM 5417 N N . ARG A 1 696 ? -0.464 20.930 18.094 1.00 94.19 696 ARG A N 1
ATOM 5418 C CA . ARG A 1 696 ? -1.449 21.242 19.126 1.00 94.19 696 ARG A CA 1
ATOM 5419 C C . ARG A 1 696 ? -2.571 20.218 19.084 1.00 94.19 696 ARG A C 1
ATOM 5421 O O . ARG A 1 696 ? -3.149 19.967 18.024 1.00 94.19 696 ARG A O 1
ATOM 5428 N N . ASN A 1 697 ? -2.904 19.648 20.237 1.00 95.94 697 ASN A N 1
ATOM 5429 C CA . ASN A 1 697 ? -4.146 18.905 20.379 1.00 95.94 697 ASN A CA 1
ATOM 5430 C C . ASN A 1 697 ? -5.299 19.915 20.461 1.00 95.94 697 ASN A C 1
ATOM 5432 O O . ASN A 1 697 ? -5.440 20.638 21.443 1.00 95.94 697 ASN A O 1
ATOM 5436 N N . ASN A 1 698 ? -6.137 19.956 19.425 1.00 92.38 698 ASN A N 1
ATOM 5437 C CA . ASN A 1 698 ? -7.271 20.881 19.346 1.00 92.38 698 ASN A CA 1
ATOM 5438 C C . ASN A 1 698 ? -8.352 20.633 20.404 1.00 92.38 698 ASN A C 1
ATOM 5440 O O . ASN A 1 698 ? -9.110 21.541 20.730 1.00 92.38 698 ASN A O 1
ATOM 5444 N N . SER A 1 699 ? -8.417 19.421 20.952 1.00 94.44 699 SER A N 1
ATOM 5445 C CA . SER A 1 699 ? -9.381 19.043 21.977 1.00 94.44 699 SER A CA 1
ATOM 5446 C C . SER A 1 699 ? -8.961 19.464 23.386 1.00 94.44 699 SER A C 1
ATOM 5448 O O . SER A 1 699 ? -9.835 19.706 24.214 1.00 94.44 699 SER A O 1
ATOM 5450 N N . THR A 1 700 ? -7.660 19.514 23.681 1.00 95.88 700 THR A N 1
ATOM 5451 C CA . THR A 1 700 ? -7.136 19.812 25.032 1.00 95.88 700 THR A CA 1
ATOM 5452 C C . THR A 1 700 ? -6.419 21.159 25.105 1.00 95.88 700 THR A C 1
ATOM 5454 O O . THR A 1 700 ? -6.253 21.718 26.183 1.00 95.88 700 THR A O 1
ATOM 5457 N N . GLY A 1 701 ? -5.988 21.693 23.960 1.00 94.50 701 GLY A N 1
ATOM 5458 C CA . GLY A 1 701 ? -5.125 22.864 23.862 1.00 94.50 701 GLY A CA 1
ATOM 5459 C C . GLY A 1 701 ? -3.644 22.579 24.135 1.00 94.50 701 GLY A C 1
ATOM 5460 O O . GLY A 1 701 ? -2.843 23.501 24.009 1.00 94.50 701 GLY A O 1
ATOM 5461 N N . GLU A 1 702 ? -3.275 21.340 24.475 1.00 94.88 702 GLU A N 1
ATOM 5462 C CA . GLU A 1 702 ? -1.905 20.952 24.822 1.00 94.88 702 GLU A CA 1
ATOM 5463 C C . GLU A 1 702 ? -0.975 20.979 23.601 1.00 94.88 702 GLU A C 1
ATOM 5465 O O . GLU A 1 702 ? -1.353 20.609 22.483 1.00 94.88 702 GLU A O 1
ATOM 5470 N N . PHE A 1 703 ? 0.274 21.380 23.830 1.00 92.00 703 PHE A N 1
ATOM 5471 C CA . PHE A 1 703 ? 1.320 21.435 22.812 1.00 92.00 703 PHE A CA 1
ATOM 5472 C C . PHE A 1 703 ? 2.249 20.237 22.961 1.00 92.00 703 PHE A C 1
ATOM 5474 O O . PHE A 1 703 ? 2.680 19.932 24.071 1.00 92.00 703 PHE A O 1
ATOM 5481 N N . HIS A 1 704 ? 2.623 19.600 21.853 1.00 89.62 704 HIS A N 1
ATOM 5482 C CA . HIS A 1 704 ? 3.543 18.460 21.870 1.00 89.62 704 HIS A CA 1
ATOM 5483 C C . HIS A 1 704 ? 4.850 18.773 22.619 1.00 89.62 704 HIS A C 1
ATOM 5485 O O . HIS A 1 704 ? 5.303 17.975 23.438 1.00 89.62 704 HIS A O 1
ATOM 5491 N N . ASP A 1 705 ? 5.405 19.970 22.428 1.00 85.06 705 ASP A N 1
ATOM 5492 C CA . ASP A 1 705 ? 6.681 20.372 23.036 1.00 85.06 705 ASP A CA 1
ATOM 5493 C C . ASP A 1 705 ? 6.614 20.450 24.572 1.00 85.06 705 ASP A C 1
ATOM 5495 O O . ASP A 1 705 ? 7.639 20.382 25.246 1.00 85.06 705 ASP A O 1
ATOM 5499 N N . SER A 1 706 ? 5.405 20.519 25.140 1.00 82.00 706 SER A N 1
ATOM 5500 C CA . SER A 1 706 ? 5.184 20.449 26.590 1.00 82.00 706 SER A CA 1
ATOM 5501 C C . SER A 1 706 ? 5.115 19.019 27.147 1.00 82.00 706 SER A C 1
ATOM 5503 O O . SER A 1 706 ? 5.143 18.843 28.361 1.00 82.00 706 SER A O 1
ATOM 5505 N N . THR A 1 707 ? 5.046 17.990 26.291 1.00 73.94 707 THR A N 1
ATOM 5506 C CA . THR A 1 707 ? 4.653 16.620 26.689 1.00 73.94 707 THR A CA 1
ATOM 5507 C C . THR A 1 707 ? 5.786 15.595 26.825 1.00 73.94 707 THR A C 1
ATOM 5509 O O . THR A 1 707 ? 5.519 14.454 27.178 1.00 73.94 707 THR A O 1
ATOM 5512 N N . VAL A 1 708 ? 7.058 15.967 26.631 1.00 87.19 708 VAL A N 1
ATOM 5513 C CA . VAL A 1 708 ? 8.219 15.043 26.737 1.00 87.19 708 VAL A CA 1
ATOM 5514 C C . VAL A 1 708 ? 7.992 13.729 25.955 1.00 87.19 708 VAL A C 1
ATOM 5516 O O . VAL A 1 708 ? 8.235 12.626 26.450 1.00 87.19 708 VAL A O 1
ATOM 5519 N N . LEU A 1 709 ? 7.510 13.843 24.716 1.00 92.69 709 LEU A N 1
ATOM 5520 C CA . LEU A 1 709 ? 7.261 12.711 23.823 1.00 92.69 709 LEU A CA 1
ATOM 5521 C C . LEU A 1 709 ? 8.298 12.655 22.690 1.00 92.69 709 LEU A C 1
ATOM 5523 O O . LEU A 1 709 ? 8.734 13.693 22.196 1.00 92.69 709 LEU A O 1
ATOM 5527 N N . PRO A 1 710 ? 8.696 11.450 22.236 1.00 92.06 710 PRO A N 1
ATOM 5528 C CA . PRO A 1 710 ? 9.588 11.299 21.085 1.00 92.06 710 PRO A CA 1
ATOM 5529 C C . PRO A 1 710 ? 8.866 11.464 19.737 1.00 92.06 710 PRO A C 1
ATOM 5531 O O . PRO A 1 710 ? 9.517 11.574 18.699 1.00 92.06 710 PRO A O 1
ATOM 5534 N N . CYS A 1 711 ? 7.532 11.425 19.732 1.00 92.06 711 CYS A N 1
ATOM 5535 C CA . CYS A 1 711 ? 6.682 11.608 18.561 1.00 92.06 711 CYS A CA 1
ATOM 5536 C C . CYS A 1 711 ? 5.302 12.130 18.983 1.00 92.06 711 CYS A C 1
ATOM 5538 O O . CYS A 1 711 ? 4.906 11.966 20.134 1.00 92.06 711 CYS A O 1
ATOM 5540 N N . ALA A 1 712 ? 4.569 12.743 18.051 1.00 91.75 712 ALA A N 1
ATOM 5541 C CA . ALA A 1 712 ? 3.355 13.487 18.383 1.00 91.75 712 ALA A CA 1
ATOM 5542 C C . ALA A 1 712 ? 2.042 12.736 18.127 1.00 91.75 712 ALA A C 1
ATOM 5544 O O . ALA A 1 712 ? 1.015 13.136 18.664 1.00 91.75 712 ALA A O 1
ATOM 5545 N N . THR A 1 713 ? 2.018 11.687 17.302 1.00 93.94 713 THR A N 1
ATOM 5546 C CA . THR A 1 713 ? 0.760 11.178 16.728 1.00 93.94 713 THR A CA 1
ATOM 5547 C C . THR A 1 713 ? 0.441 9.738 17.115 1.00 93.94 713 THR A C 1
ATOM 5549 O O . THR A 1 713 ? 1.307 8.877 17.155 1.00 93.94 713 THR A O 1
ATOM 5552 N N . VAL A 1 714 ? -0.836 9.425 17.313 1.00 95.69 714 VAL A N 1
ATOM 5553 C CA . VAL A 1 714 ? -1.321 8.035 17.342 1.00 95.69 714 VAL A CA 1
ATOM 5554 C C . VAL A 1 714 ? -1.749 7.648 15.923 1.00 95.69 714 VAL A C 1
ATOM 5556 O O . VAL A 1 714 ? -2.832 8.007 15.473 1.00 95.69 714 VAL A O 1
ATOM 5559 N N . ASP A 1 715 ? -0.884 6.943 15.189 1.00 94.06 715 ASP A N 1
ATOM 5560 C CA . ASP A 1 715 ? -1.095 6.543 13.786 1.00 94.06 715 ASP A CA 1
ATOM 5561 C C . ASP A 1 715 ? -0.900 5.031 13.541 1.00 94.06 715 ASP A C 1
ATOM 5563 O O . ASP A 1 715 ? -0.721 4.270 14.488 1.00 94.06 715 ASP A O 1
ATOM 5567 N N . SER A 1 716 ? -0.906 4.572 12.282 1.00 93.50 716 SER A N 1
ATOM 5568 C CA . SER A 1 716 ? -0.700 3.149 11.920 1.00 93.50 716 SER A CA 1
ATOM 5569 C C . SER A 1 716 ? 0.555 2.482 12.504 1.00 93.50 716 SER A C 1
ATOM 5571 O O . SER A 1 716 ? 0.643 1.251 12.585 1.00 93.50 716 SER A O 1
ATOM 5573 N N . SER A 1 717 ? 1.554 3.287 12.858 1.00 94.38 717 SER A N 1
ATOM 5574 C CA . SER A 1 717 ? 2.867 2.885 13.336 1.00 94.38 717 SER A CA 1
ATOM 5575 C C . SER A 1 717 ? 3.024 3.181 14.824 1.00 94.38 717 SER A C 1
ATOM 5577 O O . SER A 1 717 ? 3.327 2.292 15.617 1.00 94.38 717 SER A O 1
ATOM 5579 N N . GLN A 1 718 ? 2.809 4.430 15.214 1.00 95.06 718 GLN A N 1
ATOM 5580 C CA . GLN A 1 718 ? 3.083 4.936 16.553 1.00 95.06 718 GLN A CA 1
ATOM 5581 C C . GLN A 1 718 ? 2.036 4.450 17.561 1.00 95.06 718 GLN A C 1
ATOM 5583 O O . GLN A 1 718 ? 2.393 4.162 18.701 1.00 95.06 718 GLN A O 1
ATOM 5588 N N . ALA A 1 719 ? 0.782 4.225 17.136 1.00 94.38 719 ALA A N 1
ATOM 5589 C CA . ALA A 1 719 ? -0.283 3.715 18.011 1.00 94.38 719 ALA A CA 1
ATOM 5590 C C . ALA A 1 719 ? 0.019 2.329 18.602 1.00 94.38 719 ALA A C 1
ATOM 5592 O O . ALA A 1 719 ? -0.534 1.972 19.640 1.00 94.38 719 ALA A O 1
ATOM 5593 N N . LYS A 1 720 ? 0.884 1.552 17.940 1.00 94.88 720 LYS A N 1
ATOM 5594 C CA . LYS A 1 720 ? 1.323 0.220 18.376 1.00 94.88 720 LYS A CA 1
ATOM 5595 C C . LYS A 1 720 ? 2.731 0.205 18.986 1.00 94.88 720 LYS A C 1
ATOM 5597 O O . LYS A 1 720 ? 3.232 -0.863 19.304 1.00 94.88 720 LYS A O 1
ATOM 5602 N N . GLY A 1 721 ? 3.365 1.373 19.140 1.00 94.94 721 GLY A N 1
ATOM 5603 C CA . GLY A 1 721 ? 4.707 1.511 19.715 1.00 94.94 721 GLY A CA 1
ATOM 5604 C C . GLY A 1 721 ? 5.862 1.520 18.705 1.00 94.94 721 GLY A C 1
ATOM 5605 O O . GLY A 1 721 ? 7.018 1.563 19.112 1.00 94.94 721 GLY A O 1
ATOM 5606 N N . ASN A 1 722 ? 5.610 1.521 17.390 1.00 96.06 722 ASN A N 1
ATOM 5607 C CA . ASN A 1 722 ? 6.674 1.670 16.390 1.00 96.06 722 ASN A CA 1
ATOM 5608 C C . ASN A 1 722 ? 6.946 3.157 16.105 1.00 96.06 722 ASN A C 1
ATOM 5610 O O . ASN A 1 722 ? 6.235 3.792 15.318 1.00 96.06 722 ASN A O 1
ATOM 5614 N N . MET A 1 723 ? 7.982 3.704 16.737 1.00 95.25 723 MET A N 1
ATOM 5615 C CA . MET A 1 723 ? 8.304 5.133 16.743 1.00 95.25 723 MET A CA 1
ATOM 5616 C C . MET A 1 723 ? 9.484 5.441 15.821 1.00 95.25 723 MET A C 1
ATOM 5618 O O . MET A 1 723 ? 10.486 4.735 15.821 1.00 95.25 723 MET A O 1
ATOM 5622 N N . LEU A 1 724 ? 9.380 6.516 15.040 1.00 92.06 724 LEU A N 1
ATOM 5623 C CA . LEU A 1 724 ? 10.482 7.035 14.230 1.00 92.06 724 LEU A CA 1
ATOM 5624 C C . LEU A 1 724 ? 11.141 8.190 14.985 1.00 92.06 724 LEU A C 1
ATOM 5626 O O . LEU A 1 724 ? 10.483 9.199 15.224 1.00 92.06 724 LEU A O 1
ATOM 5630 N N . THR A 1 725 ? 12.415 8.050 15.345 1.00 92.19 725 THR A N 1
ATOM 5631 C CA . THR A 1 725 ? 13.140 9.020 16.179 1.00 92.19 725 THR A CA 1
ATOM 5632 C C . THR A 1 725 ? 14.316 9.625 15.414 1.00 92.19 725 THR A C 1
ATOM 5634 O O . THR A 1 725 ? 14.992 8.938 14.653 1.00 92.19 725 THR A O 1
ATOM 5637 N N . TYR A 1 726 ? 14.566 10.924 15.585 1.00 88.81 726 TYR A N 1
ATOM 5638 C CA . TYR A 1 726 ? 15.581 11.659 14.812 1.00 88.81 726 TYR A CA 1
ATOM 5639 C C . TYR A 1 726 ? 16.802 12.079 15.633 1.00 88.81 726 TYR A C 1
ATOM 5641 O O . TYR A 1 726 ? 17.784 12.547 15.073 1.00 88.81 726 TYR A O 1
ATOM 5649 N N . ASP A 1 727 ? 16.802 11.877 16.946 1.00 89.56 727 ASP A N 1
ATOM 5650 C CA . ASP A 1 727 ? 17.940 12.223 17.789 1.00 89.56 727 ASP A CA 1
ATOM 5651 C C . ASP A 1 727 ? 18.074 11.268 18.985 1.00 89.56 727 ASP A C 1
ATOM 5653 O O . ASP A 1 727 ? 17.199 10.446 19.278 1.00 89.56 727 ASP A O 1
ATOM 5657 N N . LYS A 1 728 ? 19.214 11.359 19.678 1.00 91.62 728 LYS A N 1
ATOM 5658 C CA . LYS A 1 728 ? 19.537 10.492 20.821 1.00 91.62 728 LYS A CA 1
ATOM 5659 C C . LYS A 1 728 ? 18.640 10.735 22.040 1.00 91.62 728 LYS A C 1
ATOM 5661 O O . LYS A 1 728 ? 18.464 9.811 22.837 1.00 91.62 728 LYS A O 1
ATOM 5666 N N . ALA A 1 729 ? 18.099 11.942 22.208 1.00 92.19 729 ALA A N 1
ATOM 5667 C CA . ALA A 1 729 ? 17.193 12.251 23.308 1.00 92.19 729 ALA A CA 1
ATOM 5668 C C . ALA A 1 729 ? 15.824 11.601 23.063 1.00 92.19 729 ALA A C 1
ATOM 5670 O O . ALA A 1 729 ? 15.313 10.921 23.950 1.00 92.19 729 ALA A O 1
ATOM 5671 N N . ALA A 1 730 ? 15.291 11.692 21.843 1.00 92.00 730 ALA A N 1
ATOM 5672 C CA . ALA A 1 730 ? 14.068 11.016 21.426 1.00 92.00 730 ALA A CA 1
ATOM 5673 C C . ALA A 1 730 ? 14.195 9.487 21.523 1.00 92.00 730 ALA A C 1
ATOM 5675 O O . ALA A 1 730 ? 13.275 8.834 22.008 1.00 92.00 730 ALA A O 1
ATOM 5676 N N . VAL A 1 731 ? 15.341 8.905 21.138 1.00 94.12 731 VAL A N 1
ATOM 5677 C CA . VAL A 1 731 ? 15.606 7.469 21.363 1.00 94.12 731 VAL A CA 1
ATOM 5678 C C . VAL A 1 731 ? 15.592 7.145 22.858 1.00 94.12 731 VAL A C 1
ATOM 5680 O O . VAL A 1 731 ? 14.864 6.250 23.270 1.00 94.12 731 VAL A O 1
ATOM 5683 N N . SER A 1 732 ? 16.335 7.894 23.680 1.00 95.44 732 SER A N 1
ATOM 5684 C CA . SER A 1 732 ? 16.371 7.684 25.137 1.00 95.44 732 SER A CA 1
ATOM 5685 C C . SER A 1 732 ? 14.983 7.789 25.779 1.00 95.44 732 SER A C 1
ATOM 5687 O O . SER A 1 732 ? 14.663 7.015 26.678 1.00 95.44 732 SER A O 1
ATOM 5689 N N . LEU A 1 733 ? 14.142 8.719 25.311 1.00 95.31 733 LEU A N 1
ATOM 5690 C CA . LEU A 1 733 ? 12.748 8.816 25.738 1.00 95.31 733 LEU A CA 1
ATOM 5691 C C . LEU A 1 733 ? 11.966 7.577 25.314 1.00 95.31 733 LEU A C 1
ATOM 5693 O O . LEU A 1 733 ? 11.407 6.919 26.181 1.00 95.31 733 LEU A O 1
ATOM 5697 N N . ALA A 1 734 ? 11.984 7.222 24.027 1.00 96.00 734 ALA A N 1
ATOM 5698 C CA . ALA A 1 734 ? 11.293 6.054 23.482 1.00 96.00 734 ALA A CA 1
ATOM 5699 C C . ALA A 1 734 ? 11.652 4.748 24.218 1.00 96.00 734 ALA A C 1
ATOM 5701 O O . ALA A 1 734 ? 10.783 3.908 24.441 1.00 96.00 734 ALA A O 1
ATOM 5702 N N . MET A 1 735 ? 12.904 4.595 24.661 1.00 97.44 735 MET A N 1
ATOM 5703 C CA . MET A 1 735 ? 13.361 3.417 25.410 1.00 97.44 735 MET A CA 1
ATOM 5704 C C . MET A 1 735 ? 12.748 3.269 26.805 1.00 97.44 735 MET A C 1
ATOM 5706 O O . MET A 1 735 ? 12.861 2.195 27.388 1.00 97.44 735 MET A O 1
ATOM 5710 N N . LYS A 1 736 ? 12.036 4.281 27.321 1.00 97.38 736 LYS A N 1
ATOM 5711 C CA . LYS A 1 736 ? 11.230 4.124 28.541 1.00 97.38 736 LYS A CA 1
ATOM 5712 C C . LYS A 1 736 ? 10.057 3.151 28.358 1.00 97.38 736 LYS A C 1
ATOM 5714 O O . LYS A 1 736 ? 9.548 2.688 29.368 1.00 97.38 736 LYS A O 1
ATOM 5719 N N . GLY A 1 737 ? 9.643 2.843 27.122 1.00 97.38 737 GLY A N 1
ATOM 5720 C CA . GLY A 1 737 ? 8.656 1.797 26.839 1.00 97.38 737 GLY A CA 1
ATOM 5721 C C . GLY A 1 737 ? 7.204 2.216 27.093 1.00 97.38 737 GLY A C 1
ATOM 5722 O O . GLY A 1 737 ? 6.750 3.246 26.584 1.00 97.38 737 GLY A O 1
ATOM 5723 N N . GLU A 1 738 ? 6.471 1.418 27.870 1.00 96.94 738 GLU A N 1
ATOM 5724 C CA . GLU A 1 738 ? 5.045 1.574 28.183 1.00 96.94 738 GLU A CA 1
ATOM 5725 C C . GLU A 1 738 ? 4.652 3.004 28.596 1.00 96.94 738 GLU A C 1
ATOM 5727 O O . GLU A 1 738 ? 3.714 3.537 27.995 1.00 96.94 738 GLU A O 1
ATOM 5732 N N . PRO A 1 739 ? 5.353 3.688 29.528 1.00 97.06 739 PRO A N 1
ATOM 5733 C CA . PRO A 1 739 ? 4.983 5.039 29.951 1.00 97.06 739 PRO A CA 1
ATOM 5734 C C . PRO A 1 739 ? 4.910 6.046 28.797 1.00 97.06 739 PRO A C 1
ATOM 5736 O O . PRO A 1 739 ? 4.072 6.943 28.818 1.00 97.06 739 PRO A O 1
ATOM 5739 N N . ILE A 1 740 ? 5.746 5.892 27.764 1.00 97.38 740 ILE A N 1
ATOM 5740 C CA . ILE A 1 740 ? 5.720 6.779 26.591 1.00 97.38 740 ILE A CA 1
ATOM 5741 C C . ILE A 1 740 ? 4.524 6.480 25.702 1.00 97.38 740 ILE A C 1
ATOM 5743 O O . ILE A 1 740 ? 3.915 7.407 25.177 1.00 97.38 740 ILE A O 1
ATOM 5747 N N . VAL A 1 741 ? 4.168 5.205 25.534 1.00 97.44 741 VAL A N 1
ATOM 5748 C CA . VAL A 1 741 ? 2.968 4.835 24.776 1.00 97.44 741 VAL A CA 1
ATOM 5749 C C . VAL A 1 741 ? 1.725 5.382 25.480 1.00 97.44 741 VAL A C 1
ATOM 5751 O O . VAL A 1 741 ? 0.894 6.004 24.824 1.00 97.44 741 VAL A O 1
ATOM 5754 N N . ARG A 1 742 ? 1.624 5.245 26.808 1.00 97.06 742 ARG A N 1
ATOM 5755 C CA . ARG A 1 742 ? 0.513 5.814 27.592 1.00 97.06 742 ARG A CA 1
ATOM 5756 C C . ARG A 1 742 ? 0.423 7.333 27.439 1.00 97.06 742 ARG A C 1
ATOM 5758 O O . ARG A 1 742 ? -0.622 7.838 27.033 1.00 97.06 742 ARG A O 1
ATOM 5765 N N . ALA A 1 743 ? 1.540 8.034 27.642 1.00 97.12 743 ALA A N 1
ATOM 5766 C CA . ALA A 1 743 ? 1.610 9.487 27.497 1.00 97.12 743 ALA A CA 1
ATOM 5767 C C . ALA A 1 743 ? 1.286 9.961 26.066 1.00 97.12 743 ALA A C 1
ATOM 5769 O O . ALA A 1 743 ? 0.653 11.001 25.885 1.00 97.12 743 ALA A O 1
ATOM 5770 N N . LEU A 1 744 ? 1.660 9.191 25.038 1.00 97.44 744 LEU A N 1
ATOM 5771 C CA . LEU A 1 744 ? 1.310 9.487 23.647 1.00 97.44 744 LEU A CA 1
ATOM 5772 C C . LEU A 1 744 ? -0.208 9.423 23.416 1.00 97.44 744 LEU A C 1
ATOM 5774 O O . LEU A 1 744 ? -0.766 10.299 22.748 1.00 97.44 744 LEU A O 1
ATOM 5778 N N . TYR A 1 745 ? -0.877 8.40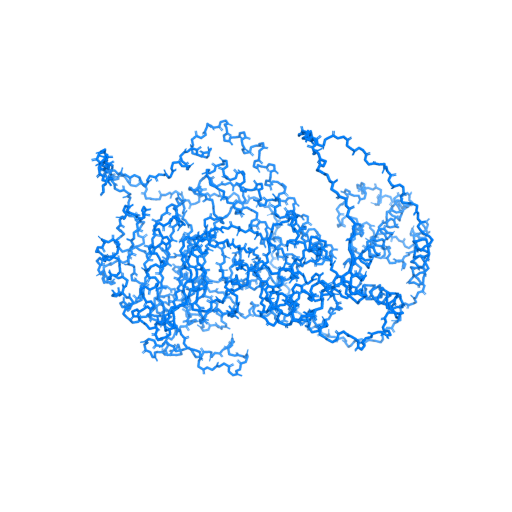9 23.971 1.00 97.81 745 TYR A N 1
ATOM 5779 C CA . TYR A 1 745 ? -2.336 8.293 23.914 1.00 97.81 745 TYR A CA 1
ATOM 5780 C C . TYR A 1 745 ? -3.031 9.384 24.731 1.00 97.81 745 TYR A C 1
ATOM 5782 O O . TYR A 1 745 ? -4.031 9.931 24.267 1.00 97.81 745 TYR A O 1
ATOM 5790 N N . ASP A 1 746 ? -2.480 9.758 25.887 1.00 97.75 746 ASP A N 1
ATOM 5791 C CA . ASP A 1 746 ? -2.975 10.894 26.666 1.00 97.75 746 ASP A CA 1
ATOM 5792 C C . ASP A 1 746 ? -2.885 12.190 25.870 1.00 97.75 746 ASP A C 1
ATOM 5794 O O . ASP A 1 746 ? -3.880 12.907 25.760 1.00 97.75 746 ASP A O 1
ATOM 5798 N N . TYR A 1 747 ? -1.745 12.464 25.238 1.00 97.69 747 TYR A N 1
ATOM 5799 C CA . TYR A 1 747 ? -1.585 13.646 24.396 1.00 97.69 747 TYR A CA 1
ATOM 5800 C C . TYR A 1 747 ? -2.522 13.641 23.181 1.00 97.69 747 TYR A C 1
ATOM 5802 O O . TYR A 1 747 ? -3.005 14.699 22.798 1.00 97.69 747 TYR A O 1
ATOM 5810 N N . ASN A 1 748 ? -2.825 12.485 22.580 1.00 97.62 748 ASN A N 1
ATOM 5811 C CA . ASN A 1 748 ? -3.706 12.385 21.403 1.00 97.62 748 ASN A CA 1
ATOM 5812 C C . ASN A 1 748 ? -5.201 12.249 21.746 1.00 97.62 748 ASN A C 1
ATOM 5814 O O . ASN A 1 748 ? -6.030 12.162 20.832 1.00 97.62 748 ASN A O 1
ATOM 5818 N N . ARG A 1 749 ? -5.561 12.217 23.037 1.00 97.56 749 ARG A N 1
ATOM 5819 C CA . ARG A 1 749 ? -6.938 11.978 23.483 1.00 97.56 749 ARG A CA 1
ATOM 5820 C C . ARG A 1 749 ? -7.909 13.002 22.901 1.00 97.56 749 ARG A C 1
ATOM 5822 O O . ARG A 1 749 ? -7.607 14.194 22.802 1.00 97.56 749 ARG A O 1
ATOM 5829 N N . LEU A 1 750 ? -9.101 12.524 22.571 1.00 97.62 750 LEU A N 1
ATOM 5830 C CA . LEU A 1 750 ? -10.236 13.350 22.181 1.00 97.62 750 LEU A CA 1
ATOM 5831 C C . LEU A 1 750 ? -11.191 13.461 23.371 1.00 97.62 750 LEU A C 1
ATOM 5833 O O . LEU A 1 750 ? -11.795 12.469 23.772 1.00 97.62 750 LEU A O 1
ATOM 5837 N N . VAL A 1 751 ? -11.332 14.658 23.935 1.00 97.44 751 VAL A N 1
ATOM 5838 C CA . VAL A 1 751 ? -12.160 14.891 25.125 1.00 97.44 751 VAL A CA 1
ATOM 5839 C C . VAL A 1 751 ? -13.614 14.498 24.843 1.00 97.44 751 VAL A C 1
ATOM 5841 O O . VAL A 1 751 ? -14.211 14.923 23.853 1.00 97.44 751 VAL A O 1
ATOM 5844 N N . GLY A 1 752 ? -14.186 13.662 25.712 1.00 97.06 752 GLY A N 1
ATOM 5845 C CA . GLY A 1 752 ? -15.544 13.127 25.573 1.00 97.06 752 GLY A CA 1
ATOM 5846 C C . GLY A 1 752 ? -15.662 11.879 24.688 1.00 97.06 752 GLY A C 1
ATOM 5847 O O . GLY A 1 752 ? -16.760 11.317 24.577 1.00 97.06 752 GLY A O 1
ATOM 5848 N N . ALA A 1 753 ? -14.568 11.396 24.088 1.00 97.31 753 ALA A N 1
ATOM 5849 C CA . ALA A 1 753 ? -14.578 10.191 23.261 1.00 97.31 753 ALA A CA 1
ATOM 5850 C C . ALA A 1 753 ? -15.045 8.953 24.032 1.00 97.31 753 ALA A C 1
ATOM 5852 O O . ALA A 1 753 ? -15.843 8.175 23.500 1.00 97.31 753 ALA A O 1
ATOM 5853 N N . ARG A 1 754 ? -14.633 8.790 25.297 1.00 96.06 754 ARG A N 1
ATOM 5854 C CA . ARG A 1 754 ? -15.057 7.658 26.136 1.00 96.06 754 ARG A CA 1
ATOM 5855 C C . ARG A 1 754 ? -16.569 7.617 26.292 1.00 96.06 754 ARG A C 1
ATOM 5857 O O . ARG A 1 754 ? -17.189 6.583 26.052 1.00 96.06 754 ARG A O 1
ATOM 5864 N N . GLN A 1 755 ? -17.169 8.749 26.646 1.00 96.44 755 GLN A N 1
ATOM 5865 C CA . GLN A 1 755 ? -18.617 8.857 26.825 1.00 96.44 755 GLN A CA 1
ATOM 5866 C C . GLN A 1 755 ? -19.362 8.605 25.510 1.00 96.44 755 GLN A C 1
ATOM 5868 O O . GLN A 1 755 ? -20.375 7.904 25.501 1.00 96.44 755 GLN A O 1
ATOM 5873 N N . ALA A 1 756 ? -18.848 9.129 24.392 1.00 97.56 756 ALA A N 1
ATOM 5874 C CA . ALA A 1 756 ? -19.437 8.916 23.076 1.00 97.56 756 ALA A CA 1
ATOM 5875 C C . ALA A 1 756 ? -19.406 7.433 22.661 1.00 97.56 756 ALA A C 1
ATOM 5877 O O . ALA A 1 756 ? -20.432 6.898 22.237 1.00 97.56 756 ALA A O 1
ATOM 5878 N N . VAL A 1 757 ? -18.266 6.755 22.830 1.00 97.62 757 VAL A N 1
ATOM 5879 C CA . VAL A 1 757 ? -18.114 5.326 22.511 1.00 97.62 757 VAL A CA 1
ATOM 5880 C C . VAL A 1 757 ? -19.039 4.475 23.378 1.00 97.62 757 VAL A C 1
ATOM 5882 O O . VAL A 1 757 ? -19.816 3.692 22.834 1.00 97.62 757 VAL A O 1
ATOM 5885 N N . VAL A 1 758 ? -19.023 4.663 24.702 1.00 96.31 758 VAL A N 1
ATOM 5886 C CA . VAL A 1 758 ? -19.884 3.905 25.629 1.00 96.31 758 VAL A CA 1
ATOM 5887 C C . VAL A 1 758 ? -21.358 4.108 25.298 1.00 96.31 758 VAL A C 1
ATOM 5889 O O . VAL A 1 758 ? -22.108 3.138 25.216 1.00 96.31 758 VAL A O 1
ATOM 5892 N N . HIS A 1 759 ? -21.779 5.350 25.043 1.00 96.94 759 HIS A N 1
ATOM 5893 C CA . HIS A 1 759 ? -23.162 5.632 24.672 1.00 96.94 759 HIS A CA 1
ATOM 5894 C C . HIS A 1 759 ? -23.560 4.927 23.371 1.00 96.94 759 HIS A C 1
ATOM 5896 O O . HIS A 1 759 ? -24.631 4.323 23.306 1.00 96.94 759 HIS A O 1
ATOM 5902 N N . TYR A 1 760 ? -22.711 4.975 22.341 1.00 97.69 760 TYR A N 1
ATOM 5903 C CA . TYR A 1 760 ? -22.983 4.291 21.079 1.00 97.69 760 TYR A CA 1
ATOM 5904 C C . TYR A 1 760 ? -23.085 2.777 21.271 1.00 97.69 760 TYR A C 1
ATOM 5906 O O . TYR A 1 760 ? -24.054 2.171 20.822 1.00 97.69 760 TYR A O 1
ATOM 5914 N N . VAL A 1 761 ? -22.124 2.165 21.968 1.00 96.44 761 VAL A N 1
ATOM 5915 C CA . VAL A 1 761 ? -22.119 0.715 22.205 1.00 96.44 761 VAL A CA 1
ATOM 5916 C C . VAL A 1 761 ? -23.354 0.289 23.004 1.00 96.44 761 VAL A C 1
ATOM 5918 O O . VAL A 1 761 ? -24.048 -0.642 22.597 1.00 96.44 761 VAL A O 1
ATOM 5921 N N . ARG A 1 762 ? -23.714 1.029 24.057 1.00 96.00 762 ARG A N 1
ATOM 5922 C CA . ARG A 1 762 ? -24.915 0.752 24.855 1.00 96.00 762 ARG A CA 1
ATOM 5923 C C . ARG A 1 762 ? -26.193 0.852 24.031 1.00 96.00 762 ARG A C 1
ATOM 5925 O O . ARG A 1 762 ? -27.017 -0.052 24.060 1.00 96.00 762 ARG A O 1
ATOM 5932 N N . THR A 1 763 ? -26.357 1.937 23.280 1.00 96.12 763 THR A N 1
ATOM 5933 C CA . THR A 1 763 ? -27.615 2.220 22.565 1.00 96.12 763 THR A CA 1
ATOM 5934 C C . THR A 1 763 ? -27.770 1.457 21.254 1.00 96.12 763 THR A C 1
ATOM 5936 O O . THR A 1 763 ? -28.895 1.178 20.849 1.00 96.12 763 THR A O 1
ATOM 5939 N N . ARG A 1 764 ? -26.669 1.139 20.563 1.00 95.44 764 ARG A N 1
ATOM 5940 C CA . ARG A 1 764 ? -26.700 0.500 19.237 1.00 95.44 764 ARG A CA 1
ATOM 5941 C C . ARG A 1 764 ? -26.331 -0.969 19.252 1.00 95.44 764 ARG A C 1
ATOM 5943 O O . ARG A 1 764 ? -26.803 -1.692 18.383 1.00 95.44 764 ARG A O 1
ATOM 5950 N N . LEU A 1 765 ? -25.499 -1.401 20.196 1.00 93.88 765 LEU A N 1
ATOM 5951 C CA . LEU A 1 765 ? -25.061 -2.795 20.301 1.00 93.88 765 LEU A CA 1
ATOM 5952 C C . LEU A 1 765 ? -25.681 -3.508 21.509 1.00 93.88 765 LEU A C 1
ATOM 5954 O O . LEU A 1 765 ? -25.520 -4.717 21.631 1.00 93.88 765 LEU A O 1
ATOM 5958 N N . GLY A 1 766 ? -26.400 -2.784 22.378 1.00 92.44 766 GLY A N 1
ATOM 5959 C CA . GLY A 1 766 ? -27.083 -3.358 23.539 1.00 92.44 766 GLY A CA 1
ATOM 5960 C C . GLY A 1 766 ? -26.130 -3.853 24.626 1.00 92.44 766 GLY A C 1
ATOM 5961 O O . GLY A 1 766 ? -26.510 -4.703 25.424 1.00 92.44 766 GLY A O 1
ATOM 5962 N N . VAL A 1 767 ? -24.890 -3.356 24.645 1.00 90.75 767 VAL A N 1
ATOM 5963 C CA . VAL A 1 767 ? -23.860 -3.783 25.599 1.00 90.75 767 VAL A CA 1
ATOM 5964 C C . VAL A 1 767 ? -23.514 -2.642 26.532 1.00 90.75 767 VAL A C 1
ATOM 5966 O O . VAL A 1 767 ? -23.113 -1.569 26.082 1.00 90.75 767 VAL A O 1
ATOM 5969 N N . ASP A 1 768 ? -23.615 -2.886 27.834 1.00 89.00 768 ASP A N 1
ATOM 5970 C CA . ASP A 1 768 ? -23.077 -1.958 28.814 1.00 89.00 768 ASP A CA 1
ATOM 5971 C C . ASP A 1 768 ? -21.601 -2.272 29.058 1.00 89.00 768 ASP A C 1
ATOM 5973 O O . ASP A 1 768 ? -21.253 -3.246 29.723 1.00 89.00 768 ASP A O 1
ATOM 5977 N N . LEU A 1 769 ? -20.722 -1.474 28.456 1.00 85.56 769 LEU A N 1
ATOM 5978 C CA . LEU A 1 769 ? -19.294 -1.574 28.723 1.00 85.56 769 LEU A CA 1
ATOM 5979 C C . LEU A 1 769 ? -19.009 -0.844 30.035 1.00 85.56 769 LEU A C 1
ATOM 5981 O O . LEU A 1 769 ? -19.097 0.384 30.104 1.00 85.56 769 LEU A O 1
ATOM 5985 N N . GLU A 1 770 ? -18.684 -1.607 31.079 1.00 69.75 770 GLU A N 1
ATOM 5986 C CA . GLU A 1 770 ? -18.270 -1.028 32.352 1.00 69.75 770 GLU A CA 1
ATOM 5987 C C . GLU A 1 770 ? -17.008 -0.178 32.176 1.00 69.75 770 GLU A C 1
ATOM 5989 O O . GLU A 1 770 ? -16.018 -0.585 31.567 1.00 69.75 770 GLU A O 1
ATOM 5994 N N . LEU A 1 771 ? -17.037 1.015 32.766 1.00 59.06 771 LEU A N 1
ATOM 5995 C CA . LEU A 1 771 ? -15.897 1.916 32.832 1.00 59.06 771 LEU A CA 1
ATOM 5996 C C . LEU A 1 771 ? -14.877 1.363 33.834 1.00 59.06 771 LEU A C 1
ATOM 5998 O O . LEU A 1 771 ? -14.872 1.761 34.998 1.00 59.06 771 LEU A O 1
ATOM 6002 N N . SER A 1 772 ? -13.988 0.464 33.417 1.00 52.44 772 SER A N 1
ATOM 6003 C CA . SER A 1 772 ? -12.846 0.123 34.267 1.00 52.44 772 SER A CA 1
ATOM 6004 C C . SER A 1 772 ? -11.911 1.334 34.363 1.00 52.44 772 SER A C 1
ATOM 6006 O O . SER A 1 772 ? -11.462 1.881 33.350 1.00 52.44 772 SER A O 1
ATOM 6008 N N . THR A 1 773 ? -11.650 1.797 35.584 1.00 48.84 773 THR A N 1
ATOM 6009 C CA . THR A 1 773 ? -10.568 2.740 35.878 1.00 48.84 773 THR A CA 1
ATOM 6010 C C . THR A 1 773 ? -9.221 2.006 35.841 1.00 48.84 773 THR A C 1
ATOM 6012 O O . THR A 1 773 ? -9.166 0.813 36.154 1.00 48.84 773 THR A O 1
ATOM 6015 N N . PRO A 1 774 ? -8.117 2.694 35.496 1.00 46.41 774 PRO A N 1
ATOM 6016 C CA . PRO A 1 774 ? -6.794 2.076 35.346 1.00 46.41 774 PRO A CA 1
ATOM 6017 C C . PRO A 1 774 ? -6.268 1.409 36.633 1.00 46.41 774 PRO A C 1
ATOM 6019 O O . PRO A 1 774 ? -5.383 0.563 36.570 1.00 46.41 774 PRO A O 1
ATOM 6022 N N . ALA A 1 775 ? -6.856 1.708 37.800 1.00 43.53 775 ALA A N 1
ATOM 6023 C CA . ALA A 1 775 ? -6.510 1.076 39.075 1.00 43.53 775 ALA A CA 1
ATOM 6024 C C . ALA A 1 775 ? -6.865 -0.428 39.154 1.00 43.53 775 ALA A C 1
ATOM 6026 O O . ALA A 1 775 ? -6.360 -1.139 40.024 1.00 43.53 775 ALA A O 1
ATOM 6027 N N . GLY A 1 776 ? -7.701 -0.944 38.248 1.00 42.12 776 GLY A N 1
ATOM 6028 C CA . GLY A 1 776 ? -8.037 -2.364 38.160 1.00 42.12 776 GLY A CA 1
ATOM 6029 C C . GLY A 1 776 ? -7.212 -3.089 37.100 1.00 42.12 776 GLY A C 1
ATOM 6030 O O . GLY A 1 776 ? -7.754 -3.385 36.047 1.00 42.12 776 GLY A O 1
ATOM 6031 N N . ARG A 1 777 ? -5.924 -3.348 37.380 1.00 45.31 777 ARG A N 1
ATOM 6032 C CA . ARG A 1 777 ? -5.003 -4.253 36.648 1.00 45.31 777 ARG A CA 1
ATOM 6033 C C . ARG A 1 777 ? -5.361 -4.471 35.166 1.00 45.31 777 ARG A C 1
ATOM 6035 O O . ARG A 1 777 ? -6.024 -5.454 34.839 1.00 45.31 777 ARG A O 1
ATOM 6042 N N . THR A 1 778 ? -4.825 -3.642 34.265 1.00 46.38 778 THR A N 1
ATOM 6043 C CA . THR A 1 778 ? -4.631 -4.065 32.869 1.00 46.38 778 THR A CA 1
ATOM 6044 C C . THR A 1 778 ? -3.729 -5.291 32.893 1.00 46.38 778 THR A C 1
ATOM 6046 O O . THR A 1 778 ? -2.523 -5.198 33.118 1.00 46.38 778 THR A O 1
ATOM 6049 N N . SER A 1 779 ? -4.334 -6.462 32.783 1.00 47.59 779 SER A N 1
ATOM 6050 C CA . SER A 1 779 ? -3.618 -7.717 32.734 1.00 47.59 779 SER A CA 1
ATOM 6051 C C . SER A 1 779 ? -3.303 -8.021 31.276 1.00 47.59 779 SER A C 1
ATOM 6053 O O . SER A 1 779 ? -4.171 -7.891 30.421 1.00 47.59 779 SER A O 1
ATOM 6055 N N . THR A 1 780 ? -2.087 -8.477 30.980 1.00 46.69 780 THR A N 1
ATOM 6056 C CA . THR A 1 780 ? -1.744 -9.082 29.679 1.00 46.69 780 THR A CA 1
ATOM 6057 C C . THR A 1 780 ? -2.330 -10.494 29.520 1.00 46.69 780 THR A C 1
ATOM 6059 O O . THR A 1 780 ? -1.917 -11.248 28.638 1.00 46.69 780 THR A O 1
ATOM 6062 N N . VAL A 1 781 ? -3.276 -10.879 30.385 1.00 42.84 781 VAL A N 1
ATOM 6063 C CA . VAL A 1 781 ? -3.992 -12.152 30.322 1.00 42.84 781 VAL A CA 1
ATOM 6064 C C . VAL A 1 781 ? -4.741 -12.238 28.997 1.00 42.84 781 VAL A C 1
ATOM 6066 O O . VAL A 1 781 ? -5.478 -11.330 28.615 1.00 42.84 781 VAL A O 1
ATOM 6069 N N . ALA A 1 782 ? -4.528 -13.352 28.291 1.00 46.78 782 ALA A N 1
ATOM 6070 C CA . ALA A 1 782 ? -5.279 -13.686 27.091 1.00 46.78 782 ALA A CA 1
ATOM 6071 C C . ALA A 1 782 ? -6.788 -13.536 27.369 1.00 46.78 782 ALA A C 1
ATOM 6073 O O . ALA A 1 782 ? -7.229 -13.883 28.469 1.00 46.78 782 ALA A O 1
ATOM 6074 N N . PRO A 1 783 ? -7.589 -13.032 26.411 1.00 42.75 783 PRO A N 1
ATOM 6075 C CA . PRO A 1 783 ? -9.031 -12.916 26.601 1.00 42.75 783 PRO A CA 1
ATOM 6076 C C . PRO A 1 783 ? -9.607 -14.253 27.095 1.00 42.75 783 PRO A C 1
ATOM 6078 O O . PRO A 1 783 ? -9.108 -15.311 26.695 1.00 42.75 783 PRO A O 1
ATOM 6081 N N . PRO A 1 784 ? -10.623 -14.227 27.975 1.00 42.75 784 PRO A N 1
ATOM 6082 C CA . PRO A 1 784 ? -11.160 -15.435 28.578 1.00 42.75 784 PRO A CA 1
ATOM 6083 C C . PRO A 1 784 ? -11.579 -16.444 27.497 1.00 42.75 784 PRO A C 1
ATOM 6085 O O . PRO A 1 784 ? -12.090 -16.045 26.445 1.00 42.75 784 PRO A O 1
ATOM 6088 N N . PRO A 1 785 ? -11.381 -17.753 27.735 1.00 41.06 785 PRO A N 1
ATOM 6089 C CA . PRO A 1 785 ? -11.836 -18.786 26.816 1.00 41.06 785 PRO A CA 1
ATOM 6090 C C . PRO A 1 785 ? -13.356 -18.692 26.592 1.00 41.06 785 PRO A C 1
ATOM 6092 O O . PRO A 1 785 ? -14.125 -18.337 27.484 1.00 41.06 785 PRO A O 1
ATOM 6095 N N . PHE A 1 786 ? -13.787 -19.001 25.371 1.00 41.25 786 PHE A N 1
ATOM 6096 C CA . PHE A 1 786 ? -15.135 -18.737 24.859 1.00 41.25 786 PHE A CA 1
ATOM 6097 C C . PHE A 1 786 ? -16.277 -19.528 25.600 1.00 41.25 786 PHE A C 1
ATOM 6099 O O . PHE A 1 786 ? -16.104 -20.713 25.898 1.00 41.25 786 PHE A O 1
ATOM 6106 N N . PRO A 1 787 ? -17.463 -18.940 25.911 1.00 39.09 787 PRO A N 1
ATOM 6107 C CA . PRO A 1 787 ? -18.527 -19.516 26.783 1.00 39.09 787 PRO A CA 1
ATOM 6108 C C . PRO A 1 787 ? -19.649 -20.305 26.055 1.00 39.09 787 PRO A C 1
ATOM 6110 O O . PRO A 1 787 ? -19.985 -19.874 24.964 1.00 39.09 787 PRO A O 1
ATOM 6113 N N . LYS A 1 788 ? -20.266 -21.366 26.673 1.00 34.78 788 LYS A N 1
ATOM 6114 C CA . LYS A 1 788 ? -21.080 -22.534 26.127 1.00 34.78 788 LYS A CA 1
ATOM 6115 C C . LYS A 1 788 ? -22.397 -22.387 25.331 1.00 34.78 788 LYS A C 1
ATOM 6117 O O . LYS A 1 788 ? -23.119 -21.404 25.423 1.00 34.78 788 LYS A O 1
ATOM 6122 N N . ALA A 1 789 ? -22.660 -23.469 24.560 1.00 37.47 789 ALA A N 1
ATOM 6123 C CA . ALA A 1 789 ? -23.763 -23.850 23.651 1.00 37.47 789 ALA A CA 1
ATOM 6124 C C . ALA A 1 789 ? -25.150 -23.997 24.292 1.00 37.47 789 ALA A C 1
ATOM 6126 O O . ALA A 1 789 ? -25.487 -25.097 24.692 1.00 37.47 789 ALA A O 1
ATOM 6127 N N . VAL A 1 790 ? -25.999 -22.969 24.298 1.00 32.78 790 VAL A N 1
ATOM 6128 C CA . VAL A 1 790 ? -27.463 -23.122 24.266 1.00 32.78 790 VAL A CA 1
ATOM 6129 C C . VAL A 1 790 ? -27.908 -23.303 22.814 1.00 32.78 790 VAL A C 1
ATOM 6131 O O . VAL A 1 790 ? -27.765 -22.382 22.007 1.00 32.78 790 VAL A O 1
ATOM 6134 N N . LYS A 1 791 ? -28.401 -24.494 22.462 1.00 32.38 791 LYS A N 1
ATOM 6135 C CA . LYS A 1 791 ? -29.102 -24.727 21.194 1.00 32.38 791 LYS A CA 1
ATOM 6136 C C . LYS A 1 791 ? -30.318 -23.796 21.148 1.00 32.38 791 LYS A C 1
ATOM 6138 O O . LYS A 1 791 ? -31.267 -24.021 21.884 1.00 32.38 791 LYS A O 1
ATOM 6143 N N . PHE A 1 792 ? -30.274 -22.769 20.306 1.00 32.25 792 PHE A N 1
ATOM 6144 C CA . PHE A 1 792 ? -31.483 -22.091 19.853 1.00 32.25 792 PHE A CA 1
ATOM 6145 C C . PHE A 1 792 ? -32.036 -22.930 18.702 1.00 32.25 792 PHE A C 1
ATOM 6147 O O . PHE A 1 792 ? -31.529 -22.869 17.584 1.00 32.25 792 PHE A O 1
ATOM 6154 N N . MET A 1 793 ? -33.002 -23.790 19.013 1.00 31.30 793 MET A N 1
ATOM 6155 C CA . MET A 1 793 ? -34.028 -24.162 18.044 1.00 31.30 793 MET A CA 1
ATOM 6156 C C . MET A 1 793 ? -35.247 -23.295 18.371 1.00 31.30 793 MET A C 1
ATOM 6158 O O . MET A 1 793 ? -35.539 -23.081 19.546 1.00 31.30 793 MET A O 1
ATOM 6162 N N . ASP A 1 794 ? -35.874 -22.776 17.319 1.00 33.62 794 ASP A N 1
ATOM 6163 C CA . ASP A 1 794 ? -37.189 -22.127 17.295 1.00 33.62 794 ASP A CA 1
ATOM 6164 C C . ASP A 1 794 ? -37.308 -20.719 17.901 1.00 33.62 794 ASP A C 1
ATOM 6166 O O . ASP A 1 794 ? -37.946 -20.524 18.925 1.00 33.62 794 ASP A O 1
ATOM 6170 N N . VAL A 1 795 ? -36.776 -19.708 17.201 1.00 31.22 795 VAL A N 1
ATOM 6171 C CA . VAL A 1 795 ? -37.376 -18.356 17.158 1.00 31.22 795 VAL A CA 1
ATOM 6172 C C . VAL A 1 795 ? -37.065 -17.754 15.787 1.00 31.22 795 VAL A C 1
ATOM 6174 O O . VAL A 1 795 ? -36.042 -17.106 15.652 1.00 31.22 795 VAL A O 1
ATOM 6177 N N . PHE A 1 796 ? -37.853 -18.081 14.762 1.00 31.50 796 PHE A N 1
ATOM 6178 C CA . PHE A 1 796 ? -38.155 -17.275 13.559 1.00 31.50 796 PHE A CA 1
ATOM 6179 C C . PHE A 1 796 ? -39.105 -18.111 12.686 1.00 31.50 796 PHE A C 1
ATOM 6181 O O . PHE A 1 796 ? -38.745 -18.619 11.626 1.00 31.50 796 PHE A O 1
ATOM 6188 N N . ALA A 1 797 ? -40.315 -18.301 13.199 1.00 33.19 797 ALA A N 1
ATOM 6189 C CA . ALA A 1 797 ? -41.503 -18.489 12.386 1.00 33.19 797 ALA A CA 1
ATOM 6190 C C . ALA A 1 797 ? -42.449 -17.351 12.787 1.00 33.19 797 ALA A C 1
ATOM 6192 O O . ALA A 1 797 ? -42.527 -17.031 13.971 1.00 33.19 797 ALA A O 1
ATOM 6193 N N . ASP A 1 798 ? -43.090 -16.762 11.784 1.00 31.91 798 ASP A N 1
ATOM 6194 C CA . ASP A 1 798 ? -44.052 -15.658 11.838 1.00 31.91 798 ASP A CA 1
ATOM 6195 C C . ASP A 1 798 ? -43.462 -14.249 12.000 1.00 31.91 798 ASP A C 1
ATOM 6197 O O . ASP A 1 798 ? -43.110 -13.806 13.086 1.00 31.91 798 ASP A O 1
ATOM 6201 N N . GLU A 1 799 ? -43.343 -13.548 10.867 1.00 29.03 799 GLU A N 1
ATOM 6202 C CA . GLU A 1 799 ? -44.121 -12.325 10.592 1.00 29.03 799 GLU A CA 1
ATOM 6203 C C . GLU A 1 799 ? -43.850 -11.855 9.143 1.00 29.03 799 GLU A C 1
ATOM 6205 O O . GLU A 1 799 ? -43.010 -11.000 8.868 1.00 29.03 799 GLU A O 1
ATOM 6210 N N . GLU A 1 800 ? -44.572 -12.464 8.194 1.00 31.44 800 GLU A N 1
ATOM 6211 C CA . GLU A 1 800 ? -45.070 -11.774 6.998 1.00 31.44 800 GLU A CA 1
ATOM 6212 C C . GLU A 1 800 ? -46.539 -11.410 7.277 1.00 31.44 800 GLU A C 1
ATOM 6214 O O . GLU A 1 800 ? -47.407 -12.283 7.240 1.00 31.44 800 GLU A O 1
ATOM 6219 N N . SER A 1 801 ? -46.805 -10.131 7.560 1.00 33.69 801 SER A N 1
ATOM 6220 C CA . SER A 1 801 ? -48.068 -9.434 7.263 1.00 33.69 801 SER A CA 1
ATOM 6221 C C . SER A 1 801 ? -47.861 -7.927 7.306 1.00 33.69 801 SER A C 1
ATOM 6223 O O . SER A 1 801 ? -47.477 -7.441 8.395 1.00 33.69 801 SER A O 1
#